Protein AF-0000000076236427 (afdb_homodimer)

Organism: NCBI:txid252671

Secondary structure (DSSP, 8-state):
-----B-TTT--B-TT-EEEEEEEEEEEEETTEEEEEEEEEEE-TTT--EE-TTSHHHHHHTTEEESSSSS-SEEEEHHHHHHHHHHHHHSTT--HHHHHHHHHHHHHHTTS-----HHHHHHHHHHHHHHHHHHHHTTT--TTS-TTTTTS--EEEEEEETTS-EEGGG----S--SSTTSSBPPHHHHHHHHHHTT---BSS----EETTEE-GGGG-B----TTEEE-EEEEEEETTS-EEEEEEESSSS-HHHHHHHIIIIITTTT-SEEEETTHHHHHHHHHHH-HHHHTTSEEEB-HHHHTTS-HHHHHHHBGGGSTT-TT--S-HHHHHHHHHGGGHHHHTTS-HHHHHHHHHHHHHHHHHHHHHTHHHHHHHHHHHHHHHHHHSPPPS-HHHHHHHHHHHHHHHHHHHH---S-HHHHHHHHHHHHHHHHHHHHHHHTTS-TT-HHHHHHHHHHHHHHHHHHHHHHHHHHHHTT-THHHHHHHHHHHHHHHHHHHHHHHHHHHHHHHHHHHHHHHHHHHHHHHHHHHHHHHHHHHS------SEE--SSTTS--EE----HHHHHHHHHHHHHHHHHHHHHHHHHHHHHHHHHHT--TT--------SS---GGGSS---TT---GGG--/-----B-TTT--B-TT-EEEEEEEEEEEEETTEEEEEEEEEEE-TTT--EE-TTSHHHHHHTTEEESSSSS-SEEEEHHHHHHHHHHHHHSTT--HHHHHHHHHHHHHHTTS-----HHHHHHHHHHHHHHHHHHHHTTT--TTS-TTTTTS--EEEEEEETTS-EEGGG----S--SSTTSSBPPHHHHHHHHHHTT---BSS----EETTEE-GGGG-B----TTEEE-EEEEEEETTS-EEEEEEESSSS-HHHHHHHIIIIITTTT-SEEEETTHHHHHHHHHHH-HHHHTTSEEEB-TTGGGGS-HHHHHHHBGGGSTT-TT--S-HHHHHHHHHGGGHHHHTTS-HHHHHHHHHHHHHHHHHHHHHTHHHHHHHHHHHHHHHHHHSPPPS-HHHHHHHHHHHHHHHHHHHH---S-HHHHHHHHHHHHHHHHHHHHHHHTTS-TT-HHHHHHHHHHHHHHHHHHHHHHHHHHHHTT-THHHHHHHHHHHHHHHHHHHHHHHHHHHHHHHHHHHHHHHHHHHHHHHHHHHHHHHHHHHS------SEE--SSTTS--EE----HHHHHHHHHHHHHHHHHHHHHHHHHHHHHHHHHHT--TT--------SS---GGGSS---TT---GGG--

pLDDT: mean 81.67, std 17.17, range [19.95, 97.81]

Solvent-accessible surface area (backbone atoms only — not comparable to full-atom values): 68527 Å² total; per-residue (Å²): 121,93,70,64,51,57,37,91,86,78,59,47,70,38,82,82,34,50,75,47,74,46,101,43,68,29,39,38,38,40,79,75,10,42,42,81,40,68,36,54,35,35,32,34,77,84,81,60,48,78,44,62,65,79,38,65,70,52,28,46,74,70,45,29,45,64,70,41,85,85,70,51,53,37,34,34,33,46,64,38,52,54,45,48,52,36,34,38,67,56,37,49,38,60,55,67,65,35,49,52,48,20,28,18,50,46,7,42,76,72,76,37,66,35,86,69,66,61,70,60,49,53,52,43,50,53,49,50,53,50,51,52,48,55,55,44,45,73,53,72,59,62,57,54,59,61,48,42,44,56,77,57,22,58,39,34,19,46,48,73,38,41,55,40,29,25,36,43,86,36,49,65,76,84,57,80,39,90,62,59,60,71,40,39,50,55,66,66,62,53,51,50,51,34,57,72,65,62,65,72,63,43,70,75,53,72,81,40,62,56,30,96,40,75,44,71,63,58,38,33,26,45,50,68,48,82,51,37,49,31,41,14,38,31,36,35,15,32,79,81,50,35,54,46,42,32,38,77,22,53,34,36,56,40,61,62,61,57,47,50,49,40,65,63,50,36,56,74,34,46,28,42,30,42,23,23,87,48,33,74,53,47,50,59,51,35,55,75,74,46,51,72,69,50,76,64,38,41,70,18,26,19,62,72,64,29,67,56,37,34,66,60,54,35,64,72,26,22,28,64,70,38,89,84,45,21,73,64,48,58,55,39,45,56,55,51,42,66,53,54,40,36,32,27,76,47,38,24,62,35,33,52,27,58,30,52,39,51,52,44,53,49,50,38,51,53,15,44,56,43,58,75,44,38,55,61,51,51,48,32,51,47,53,49,43,54,56,46,60,73,70,52,74,77,68,92,49,68,66,58,46,52,49,53,46,52,49,50,51,51,53,43,50,48,65,70,62,58,74,81,70,59,71,65,57,43,51,51,49,49,38,47,50,49,52,44,53,40,52,53,49,52,60,48,46,71,74,47,61,90,84,37,54,63,40,55,54,52,49,50,50,38,52,53,47,48,52,50,39,49,53,50,48,52,53,48,44,65,73,63,46,97,54,70,64,59,56,56,51,50,50,52,48,50,53,52,42,52,52,51,50,52,51,49,50,54,42,49,50,44,33,49,50,52,21,45,53,42,31,54,55,49,49,53,51,25,51,49,28,33,49,50,45,35,49,52,48,44,48,46,63,70,64,46,66,74,75,63,73,66,53,69,50,62,49,78,52,83,87,45,77,60,57,75,51,76,87,44,74,65,52,54,51,48,50,50,51,47,47,49,49,43,45,49,52,35,50,50,52,41,51,52,35,52,60,52,53,47,27,66,77,67,67,54,63,86,86,57,68,72,74,64,80,62,63,76,54,71,77,62,65,69,63,58,55,77,67,52,69,73,65,58,82,64,78,53,70,119,120,95,71,64,50,58,36,90,86,77,60,45,71,38,82,81,33,50,75,45,74,45,100,43,69,29,38,37,38,42,80,75,10,42,42,80,40,68,37,52,36,36,32,32,78,83,77,58,49,78,43,62,66,79,37,64,70,52,28,47,74,70,45,30,43,63,72,41,85,87,70,51,54,38,35,34,32,47,64,39,53,54,45,49,51,37,32,39,68,56,38,50,37,59,54,66,64,35,49,51,48,21,27,18,49,46,6,42,74,71,76,37,67,36,86,70,67,59,69,60,50,53,52,45,49,51,50,51,52,51,51,54,46,54,57,43,45,74,54,72,59,61,55,53,60,59,49,41,44,56,76,56,21,57,41,36,20,44,48,70,36,43,54,42,27,26,36,42,87,36,49,64,74,82,57,80,39,88,62,60,59,72,40,39,50,54,65,64,61,53,50,50,52,35,56,72,64,65,65,72,65,43,72,76,54,71,80,44,62,55,31,94,42,73,45,69,63,57,38,33,27,46,49,71,49,82,49,36,49,31,40,13,36,30,37,34,15,32,80,80,50,35,55,47,40,31,38,78,22,55,32,36,56,41,60,62,60,57,48,51,49,42,66,63,51,35,58,73,32,47,28,42,31,43,23,24,88,49,34,75,55,46,50,57,51,34,55,76,75,46,50,73,70,50,75,64,37,41,70,19,26,19,62,72,65,28,67,56,38,34,67,58,55,33,63,72,25,24,28,65,71,38,90,86,43,22,72,63,49,57,56,37,42,58,55,52,42,67,52,54,40,36,32,27,76,49,35,24,61,34,34,52,29,56,32,51,40,50,51,44,52,49,50,38,51,53,14,44,55,44,58,74,44,37,54,60,51,52,47,32,51,46,52,51,43,54,56,47,58,72,71,52,74,76,67,91,50,69,66,59,45,52,48,51,46,51,51,49,50,50,51,43,50,48,65,71,61,59,74,81,71,59,70,66,57,45,51,51,49,50,39,48,50,49,52,45,52,40,50,54,50,53,60,48,45,71,73,47,60,89,83,38,52,63,43,55,52,51,49,50,49,37,52,52,47,48,51,50,39,48,54,51,49,51,52,49,44,64,72,63,47,97,54,69,62,59,57,57,51,49,50,50,48,49,53,52,42,51,52,51,49,52,50,48,48,54,42,50,51,44,32,48,52,53,20,45,54,41,31,54,55,48,48,52,51,26,52,49,27,34,49,49,44,35,49,52,49,44,50,46,63,69,66,46,67,73,74,62,73,66,54,70,49,60,51,78,51,84,88,44,77,61,55,75,52,77,89,43,74,64,52,54,51,48,50,51,51,47,47,49,50,43,48,50,51,35,50,49,52,42,52,50,35,50,59,54,52,46,27,66,76,66,68,53,62,86,87,58,68,73,72,62,82,61,62,79,56,69,76,61,66,70,64,55,56,77,68,52,70,74,64,59,79,63,76,51,70,118

Structure (mmCIF, N/CA/C/O backbone):
data_AF-0000000076236427-model_v1
#
loop_
_entity.id
_entity.type
_entity.pdbx_description
1 polymer 'CxC3 like cysteine cluster domain-containing protein'
#
loop_
_atom_site.group_PDB
_atom_site.id
_atom_site.type_symbol
_atom_site.label_atom_id
_atom_site.label_alt_id
_atom_site.label_comp_id
_atom_site.label_asym_id
_atom_site.label_entity_id
_atom_site.label_seq_id
_atom_site.pdbx_PDB_ins_code
_atom_site.Cartn_x
_atom_site.Cartn_y
_atom_site.Cartn_z
_atom_site.occupancy
_atom_site.B_iso_or_equiv
_atom_site.auth_seq_id
_atom_site.auth_comp_id
_atom_site.auth_asym_id
_atom_site.auth_atom_id
_atom_site.pdbx_PDB_model_num
ATOM 1 N N . MET A 1 1 ? 36.656 1.026 1.303 1 44.88 1 MET A N 1
ATOM 2 C CA . MET A 1 1 ? 37.5 0.759 2.463 1 44.88 1 MET A CA 1
ATOM 3 C C . MET A 1 1 ? 37.312 1.835 3.529 1 44.88 1 MET A C 1
ATOM 5 O O . MET A 1 1 ? 37.188 3.02 3.207 1 44.88 1 MET A O 1
ATOM 9 N N . LEU A 1 2 ? 36.844 1.397 4.594 1 50.09 2 LEU A N 1
ATOM 10 C CA . LEU A 1 2 ? 36.812 2.279 5.754 1 50.09 2 LEU A CA 1
ATOM 11 C C . LEU A 1 2 ? 38.156 2.973 5.938 1 50.09 2 LEU A C 1
ATOM 13 O O . LEU A 1 2 ? 39.125 2.359 6.41 1 50.09 2 LEU A O 1
ATOM 17 N N . LEU A 1 3 ? 38.625 3.797 5.016 1 50.97 3 LEU A N 1
ATOM 18 C CA . LEU A 1 3 ? 40 4.305 5.023 1 50.97 3 LEU A CA 1
ATOM 19 C C . LEU A 1 3 ? 40.156 5.41 6.059 1 50.97 3 LEU A C 1
ATOM 21 O O . LEU A 1 3 ? 39.344 6.336 6.117 1 50.97 3 LEU A O 1
ATOM 25 N N . PHE A 1 4 ? 40.656 5.102 7.184 1 54.66 4 PHE A N 1
ATOM 26 C CA . PHE A 1 4 ? 41.188 6.082 8.117 1 54.66 4 PHE A CA 1
ATOM 27 C C . PHE A 1 4 ? 42.406 6.801 7.52 1 54.66 4 PHE A C 1
ATOM 29 O O . PHE A 1 4 ? 43.406 6.164 7.172 1 54.66 4 PHE A O 1
ATOM 36 N N . LYS A 1 5 ? 42.188 7.977 7.215 1 60.81 5 LYS A N 1
ATOM 37 C CA . LYS A 1 5 ? 43.312 8.648 6.547 1 60.81 5 LYS A CA 1
ATOM 38 C C . LYS A 1 5 ? 44.375 9.031 7.547 1 60.81 5 LYS A C 1
ATOM 40 O O . LYS A 1 5 ? 45.594 8.875 7.27 1 60.81 5 LYS A O 1
ATOM 45 N N . ASP A 1 6 ? 43.938 9.469 8.969 1 68.38 6 ASP A N 1
ATOM 46 C CA . ASP A 1 6 ? 45 10.047 9.789 1 68.38 6 ASP A CA 1
ATOM 47 C C . ASP A 1 6 ? 45.219 9.234 11.062 1 68.38 6 ASP A C 1
ATOM 49 O O . ASP A 1 6 ? 44.281 8.734 11.656 1 68.38 6 ASP A O 1
ATOM 53 N N . CYS A 1 7 ? 46.469 9.047 11.453 1 75.88 7 CYS A N 1
ATOM 54 C CA . CYS A 1 7 ? 46.844 8.414 12.711 1 75.88 7 CYS A CA 1
ATOM 55 C C . CYS A 1 7 ? 46.406 9.273 13.898 1 75.88 7 CYS A C 1
ATOM 57 O O . CYS A 1 7 ? 46.719 10.469 13.945 1 75.88 7 CYS A O 1
ATOM 59 N N . VAL A 1 8 ? 45.719 8.766 14.867 1 71.56 8 VAL A N 1
ATOM 60 C CA . VAL A 1 8 ? 45.156 9.484 16 1 71.56 8 VAL A CA 1
ATOM 61 C C . VAL A 1 8 ? 46.281 9.969 16.922 1 71.56 8 VAL A C 1
ATOM 63 O O . VAL A 1 8 ? 46.125 10.969 17.625 1 71.56 8 VAL A O 1
ATOM 66 N N . SER A 1 9 ? 47.438 9.25 16.906 1 75.56 9 SER A N 1
ATOM 67 C CA . SER A 1 9 ? 48.531 9.547 17.828 1 75.56 9 SER A CA 1
ATOM 68 C C . SER A 1 9 ? 49.469 10.594 17.266 1 75.56 9 SER A C 1
ATOM 70 O O . SER A 1 9 ? 49.844 11.547 17.953 1 75.56 9 SER A O 1
ATOM 72 N N . CYS A 1 10 ? 49.812 10.43 16.047 1 79.31 10 CYS A N 1
ATOM 73 C CA . CYS A 1 10 ? 50.844 11.32 15.539 1 79.31 10 CYS A CA 1
ATOM 74 C C . CYS A 1 10 ? 50.312 12.211 14.43 1 79.31 10 CYS A C 1
ATOM 76 O O . CYS A 1 10 ? 51 13.094 13.938 1 79.31 10 CYS A O 1
ATOM 78 N N . GLY A 1 11 ? 49.062 11.977 13.953 1 74.75 11 GLY A N 1
ATOM 79 C CA . GLY A 1 11 ? 48.469 12.805 12.922 1 74.75 11 GLY A CA 1
ATOM 80 C C . GLY A 1 11 ? 48.906 12.438 11.523 1 74.75 11 GLY A C 1
ATOM 81 O O . GLY A 1 11 ? 48.5 13.07 10.547 1 74.75 11 GLY A O 1
ATOM 82 N N . HIS A 1 12 ? 49.844 11.445 11.422 1 77.38 12 HIS A N 1
ATOM 83 C CA . HIS A 1 12 ? 50.344 10.992 10.133 1 77.38 12 HIS A CA 1
ATOM 84 C C . HIS A 1 12 ? 49.219 10.453 9.258 1 77.38 12 HIS A C 1
ATOM 86 O O . HIS A 1 12 ? 48.312 9.773 9.75 1 77.38 12 HIS A O 1
ATOM 92 N N . LEU A 1 13 ? 49.312 10.867 7.887 1 75.81 13 LEU A N 1
ATOM 93 C CA . LEU A 1 13 ? 48.375 10.312 6.926 1 75.81 13 LEU A CA 1
ATOM 94 C C . LEU A 1 13 ? 48.719 8.867 6.59 1 75.81 13 LEU A C 1
ATOM 96 O O . LEU A 1 13 ? 49.719 8.609 5.918 1 75.81 13 LEU A O 1
ATOM 100 N N . CYS A 1 14 ? 48.031 7.996 7.133 1 70.81 14 CYS A N 1
ATOM 101 C CA . CYS A 1 14 ? 48.344 6.574 7.055 1 70.81 14 CYS A CA 1
ATOM 102 C C . CYS A 1 14 ? 47.844 5.973 5.75 1 70.81 14 CYS A C 1
ATOM 104 O O . CYS A 1 14 ? 47.156 4.945 5.754 1 70.81 14 CYS A O 1
ATOM 106 N N . ASP A 1 15 ? 48.062 6.543 4.621 1 67.69 15 ASP A N 1
ATOM 107 C CA . ASP A 1 15 ? 47.656 6 3.332 1 67.69 15 ASP A CA 1
ATOM 108 C C . ASP A 1 15 ? 48.438 4.738 2.986 1 67.69 15 ASP A C 1
ATOM 110 O O . ASP A 1 15 ? 47.906 3.826 2.348 1 67.69 15 ASP A O 1
ATOM 114 N N . ASN A 1 16 ? 49.688 4.59 3.5 1 70.31 16 ASN A N 1
ATOM 115 C CA . ASN A 1 16 ? 50.562 3.467 3.168 1 70.31 16 ASN A CA 1
ATOM 116 C C . ASN A 1 16 ? 50.938 2.678 4.414 1 70.31 16 ASN A C 1
ATOM 118 O O . ASN A 1 16 ? 51.969 1.97 4.41 1 70.31 16 ASN A O 1
ATOM 122 N N . CYS A 1 17 ? 50.156 2.859 5.391 1 78.44 17 CYS A N 1
ATOM 123 C CA . CYS A 1 17 ? 50.5 2.17 6.629 1 78.44 17 CYS A CA 1
ATOM 124 C C . CYS A 1 17 ? 50.125 0.692 6.547 1 78.44 17 CYS A C 1
ATOM 126 O O . CYS A 1 17 ? 49.312 0.293 5.711 1 78.44 17 CYS A O 1
ATOM 128 N N . GLU A 1 18 ? 50.906 -0.034 7.34 1 82.5 18 GLU A N 1
ATOM 129 C CA . GLU A 1 18 ? 50.688 -1.48 7.352 1 82.5 18 GLU A CA 1
ATOM 130 C C . GLU A 1 18 ? 49.312 -1.839 7.871 1 82.5 18 GLU A C 1
ATOM 132 O O . GLU A 1 18 ? 48.812 -1.229 8.828 1 82.5 18 GLU A O 1
ATOM 137 N N . ILE A 1 19 ? 48.594 -2.775 7.113 1 84.75 19 ILE A N 1
ATOM 138 C CA . ILE A 1 19 ? 47.281 -3.289 7.512 1 84.75 19 ILE A CA 1
ATOM 139 C C . ILE A 1 19 ? 47.406 -4.754 7.926 1 84.75 19 ILE A C 1
ATOM 141 O O . ILE A 1 19 ? 47.938 -5.574 7.172 1 84.75 19 ILE A O 1
ATOM 145 N N . ARG A 1 20 ? 47.156 -5.016 9.203 1 84.38 20 ARG A N 1
ATOM 146 C CA . ARG A 1 20 ? 47.125 -6.391 9.688 1 84.38 20 ARG A CA 1
ATOM 147 C C . ARG A 1 20 ? 45.688 -6.906 9.789 1 84.38 20 ARG A C 1
ATOM 149 O O . ARG A 1 20 ? 44.906 -6.402 10.586 1 84.38 20 ARG A O 1
ATOM 156 N N . THR A 1 21 ? 45.375 -7.922 8.961 1 84.44 21 THR A N 1
ATOM 157 C CA . THR A 1 21 ? 44.031 -8.5 8.938 1 84.44 21 THR A CA 1
ATOM 158 C C . THR A 1 21 ? 43.812 -9.414 10.141 1 84.44 21 THR A C 1
ATOM 160 O O . THR A 1 21 ? 44.719 -10.164 10.523 1 84.44 21 THR A O 1
ATOM 163 N N . MET A 1 22 ? 42.75 -9.227 10.773 1 81.69 22 MET A N 1
ATOM 164 C CA . MET A 1 22 ? 42.344 -10.078 11.891 1 81.69 22 MET A CA 1
ATOM 165 C C . MET A 1 22 ? 41.5 -11.242 11.406 1 81.69 22 MET A C 1
ATOM 167 O O . MET A 1 22 ? 40.969 -11.211 10.289 1 81.69 22 MET A O 1
ATOM 171 N N . ASN A 1 23 ? 41.469 -12.281 12.125 1 81.31 23 ASN A N 1
ATOM 172 C CA . ASN A 1 23 ? 40.656 -13.438 11.805 1 81.31 23 ASN A CA 1
ATOM 173 C C . ASN A 1 23 ? 39.219 -13.242 12.25 1 81.31 23 ASN A C 1
ATOM 175 O O . ASN A 1 23 ? 38.688 -14.031 13.031 1 81.31 23 ASN A O 1
ATOM 179 N N . ALA A 1 24 ? 38.719 -12.055 12.062 1 85.56 24 ALA A N 1
ATOM 180 C CA . ALA A 1 24 ? 37.312 -11.742 12.383 1 85.56 24 ALA A CA 1
ATOM 181 C C . ALA A 1 24 ? 36.656 -10.938 11.258 1 85.56 24 ALA A C 1
ATOM 183 O O . ALA A 1 24 ? 37.344 -10.133 10.594 1 85.56 24 ALA A O 1
ATOM 184 N N . GLN A 1 25 ? 35.438 -11.305 11 1 88.69 25 GLN A N 1
ATOM 185 C CA . GLN A 1 25 ? 34.719 -10.625 9.938 1 88.69 25 GLN A CA 1
ATOM 186 C C . GLN A 1 25 ? 33.625 -9.719 10.516 1 88.69 25 GLN A C 1
ATOM 188 O O . GLN A 1 25 ? 33.156 -9.93 11.633 1 88.69 25 GLN A O 1
ATOM 193 N N . ILE A 1 26 ? 33.375 -8.641 9.844 1 90.75 26 ILE A N 1
ATOM 194 C CA . ILE A 1 26 ? 32.312 -7.727 10.203 1 90.75 26 ILE A CA 1
ATOM 195 C C . ILE A 1 26 ? 31.375 -7.547 9.016 1 90.75 26 ILE A C 1
ATOM 197 O O . ILE A 1 26 ? 31.812 -7.43 7.871 1 90.75 26 ILE A O 1
ATOM 201 N N . ALA A 1 27 ? 30.062 -7.691 9.289 1 94 27 ALA A N 1
ATOM 202 C CA . ALA A 1 27 ? 29.062 -7.469 8.25 1 94 27 ALA A CA 1
ATOM 203 C C . ALA A 1 27 ? 28.766 -5.98 8.078 1 94 27 ALA A C 1
ATOM 205 O O . ALA A 1 27 ? 28.5 -5.277 9.055 1 94 27 ALA A O 1
ATOM 206 N N . VAL A 1 28 ? 28.891 -5.461 6.895 1 94.38 28 VAL A N 1
ATOM 207 C CA . VAL A 1 28 ? 28.609 -4.066 6.578 1 94.38 28 VAL A CA 1
ATOM 208 C C . VAL A 1 28 ? 27.375 -3.971 5.684 1 94.38 28 VAL A C 1
ATOM 210 O O . VAL A 1 28 ? 27.391 -4.465 4.555 1 94.38 28 VAL A O 1
ATOM 213 N N . ILE A 1 29 ? 26.312 -3.381 6.184 1 96.06 29 ILE A N 1
ATOM 214 C CA . ILE A 1 29 ? 25.094 -3.219 5.41 1 96.06 29 ILE A CA 1
ATOM 215 C C . ILE A 1 29 ? 25.094 -1.855 4.723 1 96.06 29 ILE A C 1
ATOM 217 O O . ILE A 1 29 ? 25.234 -0.821 5.379 1 96.06 29 ILE A O 1
ATOM 221 N N . THR A 1 30 ? 25.047 -1.814 3.428 1 94.88 30 THR A N 1
ATOM 222 C CA . THR A 1 30 ? 25.016 -0.598 2.621 1 94.88 30 THR A CA 1
ATOM 223 C C . THR A 1 30 ? 23.812 -0.608 1.679 1 94.88 30 THR A C 1
ATOM 225 O O . THR A 1 30 ? 23.016 -1.555 1.682 1 94.88 30 THR A O 1
ATOM 228 N N . THR A 1 31 ? 23.688 0.403 0.849 1 93.62 31 THR A N 1
ATOM 229 C CA . THR A 1 31 ? 22.609 0.466 -0.143 1 93.62 31 THR A CA 1
ATOM 230 C C . THR A 1 31 ? 22.875 -0.519 -1.279 1 93.62 31 THR A C 1
ATOM 232 O O . THR A 1 31 ? 21.984 -0.793 -2.086 1 93.62 31 THR A O 1
ATOM 235 N N . ARG A 1 32 ? 24.078 -1.085 -1.246 1 92.44 32 ARG A N 1
ATOM 236 C CA . ARG A 1 32 ? 24.438 -2.078 -2.25 1 92.44 32 ARG A CA 1
ATOM 237 C C . ARG A 1 32 ? 24.375 -3.488 -1.673 1 92.44 32 ARG A C 1
ATOM 239 O O . ARG A 1 32 ? 24.953 -4.426 -2.238 1 92.44 32 ARG A O 1
ATOM 246 N N . GLY A 1 33 ? 23.734 -3.568 -0.557 1 94.25 33 GLY A N 1
ATOM 247 C CA . GLY A 1 33 ? 23.594 -4.863 0.087 1 94.25 33 GLY A CA 1
ATOM 248 C C . GLY A 1 33 ? 24.609 -5.09 1.198 1 94.25 33 GLY A C 1
ATOM 249 O O . GLY A 1 33 ? 25.109 -4.133 1.786 1 94.25 33 GLY A O 1
ATOM 250 N N . ARG A 1 34 ? 24.828 -6.305 1.521 1 95.25 34 ARG A N 1
ATOM 251 C CA . ARG A 1 34 ? 25.719 -6.699 2.607 1 95.25 34 ARG A CA 1
ATOM 252 C C . ARG A 1 34 ? 27.109 -7.023 2.082 1 95.25 34 ARG A C 1
ATOM 254 O O . ARG A 1 34 ? 27.25 -7.656 1.035 1 95.25 34 ARG A O 1
ATOM 261 N N . PHE A 1 35 ? 28.094 -6.512 2.773 1 94.5 35 PHE A N 1
ATOM 262 C CA . PHE A 1 35 ? 29.484 -6.871 2.566 1 94.5 35 PHE A CA 1
ATOM 263 C C . PHE A 1 35 ? 30.078 -7.508 3.818 1 94.5 35 PHE A C 1
ATOM 265 O O . PHE A 1 35 ? 29.781 -7.074 4.938 1 94.5 35 PHE A O 1
ATOM 272 N N . ASP A 1 36 ? 30.812 -8.547 3.631 1 93 36 ASP A N 1
ATOM 273 C CA . ASP A 1 36 ? 31.578 -9.125 4.73 1 93 36 ASP A CA 1
ATOM 274 C C . ASP A 1 36 ? 33.062 -8.719 4.645 1 93 36 ASP A C 1
ATOM 276 O O . ASP A 1 36 ? 33.781 -9.172 3.754 1 93 36 ASP A O 1
ATOM 280 N N . LEU A 1 37 ? 33.375 -7.844 5.594 1 90.12 37 LEU A N 1
ATOM 281 C CA . LEU A 1 37 ? 34.75 -7.324 5.59 1 90.12 37 LEU A CA 1
ATOM 282 C C . LEU A 1 37 ? 35.562 -7.973 6.691 1 90.12 37 LEU A C 1
ATOM 284 O O . LEU A 1 37 ? 35.094 -8.203 7.793 1 90.12 37 LEU A O 1
ATOM 288 N N . ASN A 1 38 ? 36.781 -8.211 6.34 1 89.06 38 ASN A N 1
ATOM 289 C CA . ASN A 1 38 ? 37.719 -8.672 7.367 1 89.06 38 ASN A CA 1
ATOM 290 C C . ASN A 1 38 ? 38.188 -7.527 8.266 1 89.06 38 ASN A C 1
ATOM 292 O O . ASN A 1 38 ? 38.562 -6.465 7.766 1 89.06 38 ASN A O 1
ATOM 296 N N . LYS A 1 39 ? 38.062 -7.758 9.523 1 86.81 39 LYS A N 1
ATOM 297 C CA . LYS A 1 39 ? 38.594 -6.75 10.438 1 86.81 39 LYS A CA 1
ATOM 298 C C . LYS A 1 39 ? 40.094 -6.637 10.312 1 86.81 39 LYS A C 1
ATOM 300 O O . LYS A 1 39 ? 40.781 -7.594 9.93 1 86.81 39 LYS A O 1
ATOM 305 N N . TYR A 1 40 ? 40.5 -5.379 10.516 1 83.81 40 TYR A N 1
ATOM 306 C CA . TYR A 1 40 ? 41.969 -5.164 10.414 1 83.81 40 TYR A CA 1
ATOM 307 C C . TYR A 1 40 ? 42.438 -4.125 11.422 1 83.81 40 TYR A C 1
ATOM 309 O O . TYR A 1 40 ? 41.625 -3.426 12.031 1 83.81 40 TYR A O 1
ATOM 317 N N . THR A 1 41 ? 43.594 -4.18 11.703 1 84.19 41 THR A N 1
ATOM 318 C CA . THR A 1 41 ? 44.281 -3.154 12.492 1 84.19 41 THR A CA 1
ATOM 319 C C . THR A 1 41 ? 45.344 -2.445 11.656 1 84.19 41 THR A C 1
ATOM 321 O O . THR A 1 41 ? 46.031 -3.076 10.852 1 84.19 41 THR A O 1
ATOM 324 N N . ARG A 1 42 ? 45.344 -1.154 11.805 1 83.25 42 ARG A N 1
ATOM 325 C CA . ARG A 1 42 ? 46.344 -0.37 11.086 1 83.25 42 ARG A CA 1
ATOM 326 C C . ARG A 1 42 ? 47.5 -0.004 12.008 1 83.25 42 ARG A C 1
ATOM 328 O O . ARG A 1 42 ? 47.281 0.414 13.148 1 83.25 42 ARG A O 1
ATOM 335 N N . ILE A 1 43 ? 48.656 -0.196 11.508 1 87.06 43 ILE A N 1
ATOM 336 C CA . ILE A 1 43 ? 49.844 0.158 12.242 1 87.06 43 ILE A CA 1
ATOM 337 C C . ILE A 1 43 ? 50.531 1.337 11.562 1 87.06 43 ILE A C 1
ATOM 339 O O . ILE A 1 43 ? 50.969 1.235 10.406 1 87.06 43 ILE A O 1
ATOM 343 N N . CYS A 1 44 ? 50.562 2.424 12.297 1 86.5 44 CYS A N 1
ATOM 344 C CA . CYS A 1 44 ? 51.156 3.639 11.75 1 86.5 44 CYS A CA 1
ATOM 345 C C . CYS A 1 44 ? 52.625 3.436 11.461 1 86.5 44 CYS A C 1
ATOM 347 O O . CYS A 1 44 ? 53.375 2.984 12.328 1 86.5 44 CYS A O 1
ATOM 349 N N . CYS A 1 45 ? 53 3.746 10.32 1 83.56 45 CYS A N 1
ATOM 350 C CA . CYS A 1 45 ? 54.375 3.568 9.914 1 83.56 45 CYS A CA 1
ATOM 351 C C . CYS A 1 45 ? 55.281 4.586 10.609 1 83.56 45 CYS A C 1
ATOM 353 O O . CYS A 1 45 ? 56.5 4.371 10.727 1 83.56 45 CYS A O 1
ATOM 355 N N . CYS A 1 46 ? 54.656 5.613 11.062 1 84.31 46 CYS A N 1
ATOM 356 C CA . CYS A 1 46 ? 55.406 6.688 11.672 1 84.31 46 CYS A CA 1
ATOM 357 C C . CYS A 1 46 ? 55.625 6.426 13.164 1 84.31 46 CYS A C 1
ATOM 359 O O . CYS A 1 46 ? 56.75 6.492 13.648 1 84.31 46 CYS A O 1
ATOM 361 N N . CYS A 1 47 ? 54.594 6.168 13.945 1 86.69 47 CYS A N 1
ATOM 362 C CA . CYS A 1 47 ? 54.719 6.094 15.398 1 86.69 47 CYS A CA 1
ATOM 363 C C . CYS A 1 47 ? 54.469 4.676 15.898 1 86.69 47 CYS A C 1
ATOM 365 O O . CYS A 1 47 ? 54.625 4.391 17.078 1 86.69 47 CYS A O 1
ATOM 367 N N . GLY A 1 48 ? 54.094 3.791 15.047 1 85.06 48 GLY A N 1
ATOM 368 C CA . GLY A 1 48 ? 53.875 2.404 15.43 1 85.06 48 GLY A CA 1
ATOM 369 C C . GLY A 1 48 ? 52.531 2.188 16.141 1 85.06 48 GLY A C 1
ATOM 370 O O . GLY A 1 48 ? 52.25 1.073 16.578 1 85.06 48 GLY A O 1
ATOM 371 N N . GLU A 1 49 ? 51.812 3.234 16.188 1 85.5 49 GLU A N 1
ATOM 372 C CA . GLU A 1 49 ? 50.531 3.137 16.891 1 85.5 49 GLU A CA 1
ATOM 373 C C . GLU A 1 49 ? 49.562 2.203 16.172 1 85.5 49 GLU A C 1
ATOM 375 O O . GLU A 1 49 ? 49.469 2.234 14.938 1 85.5 49 GLU A O 1
ATOM 380 N N . HIS A 1 50 ? 48.969 1.316 17.078 1 83.81 50 HIS A N 1
ATOM 381 C CA . HIS A 1 50 ? 47.938 0.432 16.562 1 83.81 50 HIS A CA 1
ATOM 382 C C . HIS A 1 50 ? 46.562 1.086 16.656 1 83.81 50 HIS A C 1
ATOM 384 O O . HIS A 1 50 ? 46.094 1.409 17.75 1 83.81 50 HIS A O 1
ATOM 390 N N . THR A 1 51 ? 46 1.356 15.477 1 78.31 51 THR A N 1
ATOM 391 C CA . THR A 1 51 ? 44.688 1.972 15.469 1 78.31 51 THR A CA 1
ATOM 392 C C . THR A 1 51 ? 43.625 0.977 14.984 1 78.31 51 THR A C 1
ATOM 394 O O . THR A 1 51 ? 43.781 0.349 13.938 1 78.31 51 THR A O 1
ATOM 397 N N . ASN A 1 52 ? 42.656 0.82 15.867 1 79.12 52 ASN A N 1
ATOM 398 C CA . ASN A 1 52 ? 41.5 0.004 15.508 1 79.12 52 ASN A CA 1
ATOM 399 C C . ASN A 1 52 ? 40.406 0.841 14.859 1 79.12 52 ASN A C 1
ATOM 401 O O . ASN A 1 52 ? 39.75 1.637 15.531 1 79.12 52 ASN A O 1
ATOM 405 N N . PRO A 1 53 ? 40.219 0.661 13.578 1 79.62 53 PRO A N 1
ATOM 406 C CA . PRO A 1 53 ? 39.219 1.483 12.891 1 79.62 53 PRO A CA 1
ATOM 407 C C . PRO A 1 53 ? 37.812 1.123 13.266 1 79.62 53 PRO A C 1
ATOM 409 O O . PRO A 1 53 ? 36.844 1.826 12.883 1 79.62 53 PRO A O 1
ATOM 412 N N . PHE A 1 54 ? 37.594 0.113 14.148 1 82.88 54 PHE A N 1
ATOM 413 C CA . PHE A 1 54 ? 36.25 -0.372 14.43 1 82.88 54 PHE A CA 1
ATOM 414 C C . PHE A 1 54 ? 35.781 0.097 15.797 1 82.88 54 PHE A C 1
ATOM 416 O O . PHE A 1 54 ? 34.844 -0.473 16.375 1 82.88 54 PHE A O 1
ATOM 423 N N . GLN A 1 55 ? 36.438 1.104 16.219 1 80.69 55 GLN A N 1
ATOM 424 C CA . GLN A 1 55 ? 35.938 1.759 17.422 1 80.69 55 GLN A CA 1
ATOM 425 C C . GLN A 1 55 ? 34.688 2.574 17.125 1 80.69 55 GLN A C 1
ATOM 427 O O . GLN A 1 55 ? 34.531 3.121 16.031 1 80.69 55 GLN A O 1
ATOM 432 N N . ILE A 1 56 ? 33.812 2.686 18.078 1 82.88 56 ILE A N 1
ATOM 433 C CA . ILE A 1 56 ? 32.5 3.303 17.906 1 82.88 56 ILE A CA 1
ATOM 434 C C . ILE A 1 56 ? 32.656 4.73 17.375 1 82.88 56 ILE A C 1
ATOM 436 O O . ILE A 1 56 ? 32 5.137 16.438 1 82.88 56 ILE A O 1
ATOM 440 N N . ARG A 1 57 ? 33.531 5.457 18 1 78.25 57 ARG A N 1
ATOM 441 C CA . ARG A 1 57 ? 33.75 6.848 17.625 1 78.25 57 ARG A CA 1
ATOM 442 C C . ARG A 1 57 ? 34.188 6.949 16.172 1 78.25 57 ARG A C 1
ATOM 444 O O . ARG A 1 57 ? 33.719 7.812 15.422 1 78.25 57 ARG A O 1
ATOM 451 N N . THR A 1 58 ? 35.094 6.062 15.852 1 80.12 58 THR A N 1
ATOM 452 C CA . THR A 1 58 ? 35.625 6.07 14.5 1 80.12 58 THR A CA 1
ATOM 453 C C . THR A 1 58 ? 34.562 5.648 13.492 1 80.12 58 THR A C 1
ATOM 455 O O . THR A 1 58 ? 34.5 6.203 12.391 1 80.12 58 THR A O 1
ATOM 458 N N . LEU A 1 59 ? 33.844 4.684 13.883 1 86.94 59 LEU A N 1
ATOM 459 C CA . LEU A 1 59 ? 32.781 4.199 12.992 1 86.94 59 LEU A CA 1
ATOM 460 C C . LEU A 1 59 ? 31.781 5.301 12.695 1 86.94 59 LEU A C 1
ATOM 462 O O . LEU A 1 59 ? 31.438 5.547 11.539 1 86.94 59 LEU A O 1
ATOM 466 N N . ILE A 1 60 ? 31.359 5.977 13.688 1 86.88 60 ILE A N 1
ATOM 467 C CA . ILE A 1 60 ? 30.344 7.02 13.539 1 86.88 60 ILE A CA 1
ATOM 468 C C . ILE A 1 60 ? 30.906 8.18 12.719 1 86.88 60 ILE A C 1
ATOM 470 O O . ILE A 1 60 ? 30.219 8.727 11.859 1 86.88 60 ILE A O 1
ATOM 474 N N . GLN A 1 61 ? 32.125 8.461 12.898 1 82.88 61 GLN A N 1
ATOM 475 C CA . GLN A 1 61 ? 32.781 9.547 12.156 1 82.88 61 GLN A CA 1
ATOM 476 C C . GLN A 1 61 ? 32.844 9.227 10.672 1 82.88 61 GLN A C 1
ATOM 478 O O . GLN A 1 61 ? 32.844 10.125 9.828 1 82.88 61 GLN A O 1
ATOM 483 N N . ASN A 1 62 ? 32.938 7.957 10.492 1 86.19 62 ASN A N 1
ATOM 484 C CA . ASN A 1 62 ? 33.062 7.543 9.102 1 86.19 62 ASN A CA 1
ATOM 485 C C . ASN A 1 62 ? 31.719 7.211 8.477 1 86.19 62 ASN A C 1
ATOM 487 O O . ASN A 1 62 ? 31.656 6.66 7.375 1 86.19 62 ASN A O 1
ATOM 491 N N . GLY A 1 63 ? 30.641 7.496 9.156 1 90.06 63 GLY A N 1
ATOM 492 C CA . GLY A 1 63 ? 29.312 7.371 8.578 1 90.06 63 GLY A CA 1
ATOM 493 C C . GLY A 1 63 ? 28.703 5.992 8.781 1 90.06 63 GLY A C 1
ATOM 494 O O . GLY A 1 63 ? 27.828 5.582 8.016 1 90.06 63 GLY A O 1
ATOM 495 N N . PHE A 1 64 ? 29.25 5.273 9.773 1 92.56 64 PHE A N 1
ATOM 496 C CA . PHE A 1 64 ? 28.703 3.959 10.078 1 92.56 64 PHE A CA 1
ATOM 497 C C . PHE A 1 64 ? 28.078 3.938 11.469 1 92.56 64 PHE A C 1
ATOM 499 O O . PHE A 1 64 ? 28.531 4.668 12.359 1 92.56 64 PHE A O 1
ATOM 506 N N . TRP A 1 65 ? 27.047 3.162 11.617 1 94 65 TRP A N 1
ATOM 507 C CA . TRP A 1 65 ? 26.359 2.984 12.891 1 94 65 TRP A CA 1
ATOM 508 C C . TRP A 1 65 ? 26.484 1.543 13.375 1 94 65 TRP A C 1
ATOM 510 O O . TRP A 1 65 ? 26.062 0.613 12.68 1 94 65 TRP A O 1
ATOM 520 N N . PRO A 1 66 ? 27.109 1.376 14.477 1 91.94 66 PRO A N 1
ATOM 521 C CA . PRO A 1 66 ? 27.266 0.01 14.984 1 91.94 66 PRO A CA 1
ATOM 522 C C . PRO A 1 66 ? 25.984 -0.549 15.586 1 91.94 66 PRO A C 1
ATOM 524 O O . PRO A 1 66 ? 25.172 0.204 16.141 1 91.94 66 PRO A O 1
ATOM 527 N N . THR A 1 67 ? 25.734 -1.875 15.469 1 89.38 67 THR A N 1
ATOM 528 C CA . THR A 1 67 ? 24.531 -2.508 16.016 1 89.38 67 THR A CA 1
ATOM 529 C C . THR A 1 67 ? 24.75 -2.869 17.484 1 89.38 67 THR A C 1
ATOM 531 O O . THR A 1 67 ? 23.781 -3.09 18.219 1 89.38 67 THR A O 1
ATOM 534 N N . THR A 1 68 ? 26.062 -3.031 17.797 1 82.25 68 THR A N 1
ATOM 535 C CA . THR A 1 68 ? 26.406 -3.303 19.203 1 82.25 68 THR A CA 1
ATOM 536 C C . THR A 1 68 ? 27.516 -2.379 19.672 1 82.25 68 THR A C 1
ATOM 538 O O . THR A 1 68 ? 28.328 -1.908 18.875 1 82.25 68 THR A O 1
ATOM 541 N N . LEU A 1 69 ? 27.594 -2.006 20.891 1 73.88 69 LEU A N 1
ATOM 542 C CA . LEU A 1 69 ? 28.5 -1.017 21.453 1 73.88 69 LEU A CA 1
ATOM 543 C C . LEU A 1 69 ? 29.906 -1.595 21.594 1 73.88 69 LEU A C 1
ATOM 545 O O . LEU A 1 69 ? 30.906 -0.897 21.344 1 73.88 69 LEU A O 1
ATOM 549 N N . ASN A 1 70 ? 30.156 -2.713 22.047 1 66.06 70 ASN A N 1
ATOM 550 C CA . ASN A 1 70 ? 31.5 -3.172 22.391 1 66.06 70 ASN A CA 1
ATOM 551 C C . ASN A 1 70 ? 32.125 -3.939 21.234 1 66.06 70 ASN A C 1
ATOM 553 O O . ASN A 1 70 ? 33.312 -3.732 20.906 1 66.06 70 ASN A O 1
ATOM 557 N N . TYR A 1 71 ? 31.484 -4.816 20.656 1 69.75 71 TYR A N 1
ATOM 558 C CA . TYR A 1 71 ? 32.031 -5.641 19.578 1 69.75 71 TYR A CA 1
ATOM 559 C C . TYR A 1 71 ? 31.016 -5.777 18.438 1 69.75 71 TYR A C 1
ATOM 561 O O . TYR A 1 71 ? 30.281 -6.766 18.375 1 69.75 71 TYR A O 1
ATOM 569 N N . ALA A 1 72 ? 31.328 -4.684 17.609 1 76.44 72 ALA A N 1
ATOM 570 C CA . ALA A 1 72 ? 30.281 -4.652 16.578 1 76.44 72 ALA A CA 1
ATOM 571 C C . ALA A 1 72 ? 30.453 -5.789 15.586 1 76.44 72 ALA A C 1
ATOM 573 O O . ALA A 1 72 ? 31.547 -5.988 15.047 1 76.44 72 ALA A O 1
ATOM 574 N N . GLN A 1 73 ? 29.516 -6.617 15.445 1 85.69 73 GLN A N 1
ATOM 575 C CA . GLN A 1 73 ? 29.5 -7.684 14.453 1 85.69 73 GLN A CA 1
ATOM 576 C C . GLN A 1 73 ? 28.828 -7.215 13.156 1 85.69 73 GLN A C 1
ATOM 578 O O . GLN A 1 73 ? 29.031 -7.809 12.102 1 85.69 73 GLN A O 1
ATOM 583 N N . THR A 1 74 ? 28.047 -6.234 13.273 1 92.81 74 THR A N 1
ATOM 584 C CA . THR A 1 74 ? 27.375 -5.66 12.117 1 92.81 74 THR A CA 1
ATOM 585 C C . THR A 1 74 ? 27.359 -4.137 12.211 1 92.81 74 THR A C 1
ATOM 587 O O . THR A 1 74 ? 27.125 -3.572 13.281 1 92.81 74 THR A O 1
ATOM 590 N N . ILE A 1 75 ? 27.734 -3.498 11.172 1 93.75 75 ILE A N 1
ATOM 591 C CA . ILE A 1 75 ? 27.625 -2.045 11.102 1 93.75 75 ILE A CA 1
ATOM 592 C C . ILE A 1 75 ? 26.781 -1.648 9.898 1 93.75 75 ILE A C 1
ATOM 594 O O . ILE A 1 75 ? 26.703 -2.377 8.906 1 93.75 75 ILE A O 1
ATOM 598 N N . VAL A 1 76 ? 26.031 -0.531 10.023 1 95.81 76 VAL A N 1
ATOM 599 C CA . VAL A 1 76 ? 25.156 -0.06 8.961 1 95.81 76 VAL A CA 1
ATOM 600 C C . VAL A 1 76 ? 25.625 1.302 8.461 1 95.81 76 VAL A C 1
ATOM 602 O O . VAL A 1 76 ? 25.906 2.199 9.258 1 95.81 76 VAL A O 1
ATOM 605 N N . ASN A 1 77 ? 25.844 1.387 7.18 1 95.31 77 ASN A N 1
ATOM 606 C CA . ASN A 1 77 ? 26.125 2.686 6.574 1 95.31 77 ASN A CA 1
ATOM 607 C C . ASN A 1 77 ? 24.953 3.654 6.766 1 95.31 77 ASN A C 1
ATOM 609 O O . ASN A 1 77 ? 23.812 3.322 6.461 1 95.31 77 ASN A O 1
ATOM 613 N N . GLU A 1 78 ? 25.203 4.84 7.215 1 94.56 78 GLU A N 1
ATOM 614 C CA . GLU A 1 78 ? 24.156 5.82 7.516 1 94.56 78 GLU A CA 1
ATOM 615 C C . GLU A 1 78 ? 23.328 6.148 6.273 1 94.56 78 GLU A C 1
ATOM 617 O O . GLU A 1 78 ? 22.172 6.523 6.383 1 94.56 78 GLU A O 1
ATOM 622 N N . GLU A 1 79 ? 23.922 5.988 5.133 1 92.88 79 GLU A N 1
ATOM 623 C CA . GLU A 1 79 ? 23.203 6.258 3.891 1 92.88 79 GLU A CA 1
ATOM 624 C C . GLU A 1 79 ? 22.016 5.324 3.734 1 92.88 79 GLU A C 1
ATOM 626 O O . GLU A 1 79 ? 21 5.703 3.146 1 92.88 79 GLU A O 1
ATOM 631 N N . CYS A 1 80 ? 22.156 4.164 4.25 1 94.69 80 CYS A N 1
ATOM 632 C CA . CYS A 1 80 ? 21.062 3.203 4.215 1 94.69 80 CYS A CA 1
ATOM 633 C C . CYS A 1 80 ? 19.875 3.695 5.047 1 94.69 80 CYS A C 1
ATOM 635 O O . CYS A 1 80 ? 18.734 3.592 4.617 1 94.69 80 CYS A O 1
ATOM 637 N N . PHE A 1 81 ? 20.203 4.281 6.207 1 95.81 81 PHE A N 1
ATOM 638 C CA . PHE A 1 81 ? 19.172 4.836 7.078 1 95.81 81 PHE A CA 1
ATOM 639 C C . PHE A 1 81 ? 18.484 6.031 6.418 1 95.81 81 PHE A C 1
ATOM 641 O O . PHE A 1 81 ? 17.266 6.133 6.43 1 95.81 81 PHE A O 1
ATOM 648 N N . LYS A 1 82 ? 19.297 6.844 5.855 1 93.94 82 LYS A N 1
ATOM 649 C CA . LYS A 1 82 ? 18.781 8.062 5.234 1 93.94 82 LYS A CA 1
ATOM 650 C C . LYS A 1 82 ? 17.875 7.734 4.051 1 93.94 82 LYS A C 1
ATOM 652 O O . LYS A 1 82 ? 16.812 8.344 3.881 1 93.94 82 LYS A O 1
ATOM 657 N N . LEU A 1 83 ? 18.312 6.805 3.318 1 94.19 83 LEU A N 1
ATOM 658 C CA . LEU A 1 83 ? 17.531 6.398 2.158 1 94.19 83 LEU A CA 1
ATOM 659 C C . LEU A 1 83 ? 16.188 5.816 2.586 1 94.19 83 LEU A C 1
ATOM 661 O O . LEU A 1 83 ? 15.133 6.223 2.076 1 94.19 83 LEU A O 1
ATOM 665 N N . TRP A 1 84 ? 16.203 4.887 3.473 1 95.69 84 TRP A N 1
ATOM 666 C CA . TRP A 1 84 ? 14.961 4.285 3.939 1 95.69 84 TRP A CA 1
ATOM 667 C C . TRP A 1 84 ? 14.055 5.336 4.562 1 95.69 84 TRP A C 1
ATOM 669 O O . TRP A 1 84 ? 12.836 5.332 4.332 1 95.69 84 TRP A O 1
ATOM 679 N N . ASP A 1 85 ? 14.656 6.18 5.379 1 95.94 85 ASP A N 1
ATOM 680 C CA . ASP A 1 85 ? 13.883 7.207 6.07 1 95.94 85 ASP A CA 1
ATOM 681 C C . ASP A 1 85 ? 13.102 8.062 5.078 1 95.94 85 ASP A C 1
ATOM 683 O O . ASP A 1 85 ? 11.891 8.258 5.23 1 95.94 85 ASP A O 1
ATOM 687 N N . ARG A 1 86 ? 13.758 8.508 4.074 1 94.62 86 ARG A N 1
ATOM 688 C CA . ARG A 1 86 ? 13.109 9.375 3.1 1 94.62 86 ARG A CA 1
ATOM 689 C C . ARG A 1 86 ? 12.117 8.602 2.244 1 94.62 86 ARG A C 1
ATOM 691 O O . ARG A 1 86 ? 11.031 9.102 1.929 1 94.62 86 ARG A O 1
ATOM 698 N N . PHE A 1 87 ? 12.508 7.391 1.978 1 93.62 87 PHE A N 1
ATOM 699 C CA . PHE A 1 87 ? 11.617 6.555 1.183 1 93.62 87 PHE A CA 1
ATOM 700 C C . PHE A 1 87 ? 10.32 6.273 1.934 1 93.62 87 PHE A C 1
ATOM 702 O O . PHE A 1 87 ? 9.234 6.434 1.382 1 93.62 87 PHE A O 1
ATOM 709 N N . SER A 1 88 ? 10.445 5.836 3.127 1 95.06 88 SER A N 1
ATOM 710 C CA . SER A 1 88 ? 9.273 5.461 3.91 1 95.06 88 SER A CA 1
ATOM 711 C C . SER A 1 88 ? 8.375 6.668 4.172 1 95.06 88 SER A C 1
ATOM 713 O O . SER A 1 88 ? 7.156 6.531 4.25 1 95.06 88 SER A O 1
ATOM 715 N N . LYS A 1 89 ? 8.977 7.871 4.25 1 95.94 89 LYS A N 1
ATOM 716 C CA . LYS A 1 89 ? 8.203 9.078 4.52 1 95.94 89 LYS A CA 1
ATOM 717 C C . LYS A 1 89 ? 7.414 9.516 3.289 1 95.94 89 LYS A C 1
ATOM 719 O O . LYS A 1 89 ? 6.355 10.141 3.41 1 95.94 89 LYS A O 1
ATOM 724 N N . ARG A 1 90 ? 7.926 9.195 2.137 1 93.62 90 ARG A N 1
ATOM 725 C CA . ARG A 1 90 ? 7.219 9.539 0.907 1 93.62 90 ARG A CA 1
ATOM 726 C C . ARG A 1 90 ? 6.23 8.445 0.52 1 93.62 90 ARG A C 1
ATOM 728 O O . ARG A 1 90 ? 5.32 8.672 -0.277 1 93.62 90 ARG A O 1
ATOM 735 N N . MET A 1 91 ? 6.438 7.285 1.099 1 91.75 91 MET A N 1
ATOM 736 C CA . MET A 1 91 ? 5.527 6.168 0.882 1 91.75 91 MET A CA 1
ATOM 737 C C . MET A 1 91 ? 5.137 5.516 2.207 1 91.75 91 MET A C 1
ATOM 739 O O . MET A 1 91 ? 5.504 4.371 2.471 1 91.75 91 MET A O 1
ATOM 743 N N . PRO A 1 92 ? 4.297 6.199 2.885 1 92.06 92 PRO A N 1
ATOM 744 C CA . PRO A 1 92 ? 3.91 5.641 4.18 1 92.06 92 PRO A CA 1
ATOM 745 C C . PRO A 1 92 ? 3.305 4.242 4.062 1 92.06 92 PRO A C 1
ATOM 747 O O . PRO A 1 92 ? 2.561 3.965 3.119 1 92.06 92 PRO A O 1
ATOM 750 N N . GLY A 1 93 ? 3.631 3.412 5.039 1 88.94 93 GLY A N 1
ATOM 751 C CA . GLY A 1 93 ? 3.129 2.047 5.027 1 88.94 93 GLY A CA 1
ATOM 752 C C . GLY A 1 93 ? 4.09 1.063 4.391 1 88.94 93 GLY A C 1
ATOM 753 O O . GLY A 1 93 ? 3.828 -0.141 4.359 1 88.94 93 GLY A O 1
ATOM 754 N N . SER A 1 94 ? 5.215 1.577 3.842 1 90.06 94 SER A N 1
ATOM 755 C CA . SER A 1 94 ? 6.246 0.701 3.297 1 90.06 94 SER A CA 1
ATOM 756 C C . SER A 1 94 ? 6.867 -0.165 4.387 1 90.06 94 SER A C 1
ATOM 758 O O . SER A 1 94 ? 7.008 0.273 5.531 1 90.06 94 SER A O 1
ATOM 760 N N . SER A 1 95 ? 7.25 -1.34 4.004 1 89 95 SER A N 1
ATOM 761 C CA . SER A 1 95 ? 7.777 -2.318 4.953 1 89 95 SER A CA 1
ATOM 762 C C . SER A 1 95 ? 9.297 -2.258 5.02 1 89 95 SER A C 1
ATOM 764 O O . SER A 1 95 ? 9.977 -2.467 4.016 1 89 95 SER A O 1
ATOM 766 N N . LEU A 1 96 ? 9.781 -2.064 6.168 1 92.94 96 LEU A N 1
ATOM 767 C CA . LEU A 1 96 ? 11.227 -2.098 6.363 1 92.94 96 LEU A CA 1
ATOM 768 C C . LEU A 1 96 ? 11.781 -3.49 6.082 1 92.94 96 LEU A C 1
ATOM 770 O O . LEU A 1 96 ? 12.883 -3.627 5.547 1 92.94 96 LEU A O 1
ATOM 774 N N . GLN A 1 97 ? 11.055 -4.48 6.406 1 91.25 97 GLN A N 1
ATOM 775 C CA . GLN A 1 97 ? 11.477 -5.852 6.133 1 91.25 97 GLN A CA 1
ATOM 776 C C . GLN A 1 97 ? 11.656 -6.086 4.637 1 91.25 97 GLN A C 1
ATOM 778 O O . GLN A 1 97 ? 12.617 -6.73 4.211 1 91.25 97 GLN A O 1
ATOM 783 N N . SER A 1 98 ? 10.719 -5.57 3.891 1 90.94 98 SER A N 1
ATOM 784 C CA . SER A 1 98 ? 10.82 -5.695 2.441 1 90.94 98 SER A CA 1
ATOM 785 C C . SER A 1 98 ? 12.047 -4.957 1.908 1 90.94 98 SER A C 1
ATOM 787 O O . SER A 1 98 ? 12.695 -5.418 0.968 1 90.94 98 SER A O 1
ATOM 789 N N . PHE A 1 99 ? 12.32 -3.807 2.477 1 93.75 99 PHE A N 1
ATOM 790 C CA . PHE A 1 99 ? 13.508 -3.051 2.098 1 93.75 99 PHE A CA 1
ATOM 791 C C . PHE A 1 99 ? 14.773 -3.863 2.355 1 93.75 99 PHE A C 1
ATOM 793 O O . PHE A 1 99 ? 15.648 -3.951 1.49 1 93.75 99 PHE A O 1
ATOM 800 N N . LEU A 1 100 ? 14.82 -4.484 3.488 1 96.12 100 LEU A N 1
ATOM 801 C CA . LEU A 1 100 ? 15.992 -5.277 3.854 1 96.12 100 LEU A CA 1
ATOM 802 C C . LEU A 1 100 ? 16.109 -6.512 2.967 1 96.12 100 LEU A C 1
ATOM 804 O O . LEU A 1 100 ? 17.219 -6.918 2.6 1 96.12 100 LEU A O 1
ATOM 808 N N . ARG A 1 101 ? 15 -7.09 2.635 1 94.25 101 ARG A N 1
ATOM 809 C CA . ARG A 1 101 ? 15.023 -8.219 1.715 1 94.25 101 ARG A CA 1
ATOM 810 C C . ARG A 1 101 ? 15.562 -7.812 0.35 1 94.25 101 ARG A C 1
ATOM 812 O O . ARG A 1 101 ? 16.234 -8.594 -0.318 1 94.25 101 ARG A O 1
ATOM 819 N N . SER A 1 102 ? 15.172 -6.59 -0.051 1 94.25 102 SER A N 1
ATOM 820 C CA . SER A 1 102 ? 15.703 -6.094 -1.314 1 94.25 102 SER A CA 1
ATOM 821 C C . SER A 1 102 ? 17.219 -5.98 -1.268 1 94.25 102 SER A C 1
ATOM 823 O O . SER A 1 102 ? 17.906 -6.293 -2.246 1 94.25 102 SER A O 1
ATOM 825 N N . LEU A 1 103 ? 17.734 -5.531 -0.142 1 95.88 103 LEU A N 1
ATOM 826 C CA . LEU A 1 103 ? 19.188 -5.453 0.014 1 95.88 103 LEU A CA 1
ATOM 827 C C . LEU A 1 103 ? 19.797 -6.844 -0.009 1 95.88 103 LEU A C 1
ATOM 829 O O . LEU A 1 103 ? 20.891 -7.035 -0.562 1 95.88 103 LEU A O 1
ATOM 833 N N . SER A 1 104 ? 19.094 -7.781 0.62 1 95.38 104 SER A N 1
ATOM 834 C CA . SER A 1 104 ? 19.531 -9.172 0.585 1 95.38 104 SER A CA 1
ATOM 835 C C . SER A 1 104 ? 19.578 -9.703 -0.845 1 95.38 104 SER A C 1
ATOM 837 O O . SER A 1 104 ? 20.547 -10.375 -1.231 1 95.38 104 SER A O 1
ATOM 839 N N . ASP A 1 105 ? 18.578 -9.375 -1.613 1 93.56 105 ASP A N 1
ATOM 840 C CA . ASP A 1 105 ? 18.516 -9.797 -3.01 1 93.56 105 ASP A CA 1
ATOM 841 C C . ASP A 1 105 ? 19.688 -9.227 -3.803 1 93.56 105 ASP A C 1
ATOM 843 O O . ASP A 1 105 ? 20.266 -9.914 -4.648 1 93.56 105 ASP A O 1
ATOM 847 N N . ILE A 1 106 ? 20 -7.988 -3.547 1 93.19 106 ILE A N 1
ATOM 848 C CA . ILE A 1 106 ? 21.125 -7.344 -4.227 1 93.19 106 ILE A CA 1
ATOM 849 C C . ILE A 1 106 ? 22.422 -8.062 -3.881 1 93.19 106 ILE A C 1
ATOM 851 O O . ILE A 1 106 ? 23.25 -8.312 -4.758 1 93.19 106 ILE A O 1
ATOM 855 N N . SER A 1 107 ? 22.547 -8.414 -2.602 1 92.81 107 SER A N 1
ATOM 856 C CA . SER A 1 107 ? 23.734 -9.141 -2.16 1 92.81 107 SER A CA 1
ATOM 857 C C . SER A 1 107 ? 23.859 -10.477 -2.873 1 92.81 107 SER A C 1
ATOM 859 O O . SER A 1 107 ? 24.922 -10.797 -3.426 1 92.81 107 SER A O 1
ATOM 861 N N . ILE A 1 108 ? 22.797 -11.156 -2.967 1 87.44 108 ILE A N 1
ATOM 862 C CA . ILE A 1 108 ? 22.797 -12.5 -3.545 1 87.44 108 ILE A CA 1
ATOM 863 C C . ILE A 1 108 ? 23.047 -12.414 -5.047 1 87.44 108 ILE A C 1
ATOM 865 O O . ILE A 1 108 ? 23.812 -13.219 -5.598 1 87.44 108 ILE A O 1
ATOM 869 N N . SER A 1 109 ? 22.469 -11.477 -5.68 1 84.19 109 SER A N 1
ATOM 870 C CA . SER A 1 109 ? 22.641 -11.305 -7.117 1 84.19 109 SER A CA 1
ATOM 871 C C . SER A 1 109 ? 24.109 -11.008 -7.453 1 84.19 109 SER A C 1
ATOM 873 O O . SER A 1 109 ? 24.547 -11.273 -8.57 1 84.19 109 SER A O 1
ATOM 875 N N . ASN A 1 110 ? 24.828 -10.453 -6.465 1 86.19 110 ASN A N 1
ATOM 876 C CA . ASN A 1 110 ? 26.234 -10.133 -6.68 1 86.19 110 ASN A CA 1
ATOM 877 C C . ASN A 1 110 ? 27.141 -11.219 -6.121 1 86.19 110 ASN A C 1
ATOM 879 O O . ASN A 1 110 ? 28.359 -11.016 -5.988 1 86.19 110 ASN A O 1
ATOM 883 N N . GLY A 1 111 ? 26.609 -12.375 -5.715 1 81.75 111 GLY A N 1
ATOM 884 C CA . GLY A 1 111 ? 27.375 -13.523 -5.27 1 81.75 111 GLY A CA 1
ATOM 885 C C . GLY A 1 111 ? 27.797 -13.43 -3.818 1 81.75 111 GLY A C 1
ATOM 886 O O . GLY A 1 111 ? 28.719 -14.125 -3.391 1 81.75 111 GLY A O 1
ATOM 887 N N . ARG A 1 112 ? 27.141 -12.539 -3.102 1 90.31 112 ARG A N 1
ATOM 888 C CA . ARG A 1 112 ? 27.5 -12.344 -1.702 1 90.31 112 ARG A CA 1
ATOM 889 C C . ARG A 1 112 ? 26.469 -12.953 -0.772 1 90.31 112 ARG A C 1
ATOM 891 O O . ARG A 1 112 ? 25.406 -13.391 -1.223 1 90.31 112 ARG A O 1
ATOM 898 N N . ASN A 1 113 ? 26.875 -12.977 0.514 1 90.06 113 ASN A N 1
ATOM 899 C CA . ASN A 1 113 ? 25.922 -13.375 1.549 1 90.06 113 ASN A CA 1
ATOM 900 C C . ASN A 1 113 ? 24.812 -12.352 1.721 1 90.06 113 ASN A C 1
ATOM 902 O O . ASN A 1 113 ? 25.078 -11.156 1.89 1 90.06 113 ASN A O 1
ATOM 906 N N . GLY A 1 114 ? 23.578 -12.805 1.667 1 91 114 GLY A N 1
ATOM 907 C CA . GLY A 1 114 ? 22.453 -11.883 1.688 1 91 114 GLY A CA 1
ATOM 908 C C . GLY A 1 114 ? 21.766 -11.805 3.039 1 91 114 GLY A C 1
ATOM 909 O O . GLY A 1 114 ? 20.766 -11.102 3.195 1 91 114 GLY A O 1
ATOM 910 N N . THR A 1 115 ? 22.266 -12.43 4.043 1 91.62 115 THR A N 1
ATOM 911 C CA . THR A 1 115 ? 21.578 -12.516 5.324 1 91.62 115 THR A CA 1
ATOM 912 C C . THR A 1 115 ? 21.703 -11.195 6.09 1 91.62 115 THR A C 1
ATOM 914 O O . THR A 1 115 ? 22.812 -10.75 6.391 1 91.62 115 THR A O 1
ATOM 917 N N . ILE A 1 116 ? 20.609 -10.594 6.363 1 94.62 116 ILE A N 1
ATOM 918 C CA . ILE A 1 116 ? 20.531 -9.383 7.18 1 94.62 116 ILE A CA 1
ATOM 919 C C . ILE A 1 116 ? 19.516 -9.586 8.312 1 94.62 116 ILE A C 1
ATOM 921 O O . ILE A 1 116 ? 18.375 -9.953 8.07 1 94.62 116 ILE A O 1
ATOM 925 N N . ASN A 1 117 ? 19.953 -9.391 9.523 1 92.31 117 ASN A N 1
ATOM 926 C CA . ASN A 1 117 ? 19.047 -9.508 10.664 1 92.31 117 ASN A CA 1
ATOM 927 C C . ASN A 1 117 ? 18.109 -8.312 10.758 1 92.31 117 ASN A C 1
ATOM 929 O O . ASN A 1 117 ? 18.516 -7.227 11.164 1 92.31 117 ASN A O 1
ATOM 933 N N . ALA A 1 118 ? 16.891 -8.602 10.508 1 90.69 118 ALA A N 1
ATOM 934 C CA . ALA A 1 118 ? 15.898 -7.535 10.406 1 90.69 118 ALA A CA 1
ATOM 935 C C . ALA A 1 118 ? 15.625 -6.914 11.773 1 90.69 118 ALA A C 1
ATOM 937 O O . ALA A 1 118 ? 15.484 -5.695 11.891 1 90.69 118 ALA A O 1
ATOM 938 N N . ASN A 1 119 ? 15.555 -7.648 12.82 1 87.31 119 ASN A N 1
ATOM 939 C CA . ASN A 1 119 ? 15.234 -7.145 14.156 1 87.31 119 ASN A CA 1
ATOM 940 C C . ASN A 1 119 ? 16.312 -6.18 14.656 1 87.31 119 ASN A C 1
ATOM 942 O O . ASN A 1 119 ? 15.992 -5.109 15.18 1 87.31 119 ASN A O 1
ATOM 946 N N . THR A 1 120 ? 17.5 -6.574 14.43 1 90.5 120 THR A N 1
ATOM 947 C CA . THR A 1 120 ? 18.609 -5.719 14.852 1 90.5 120 THR A CA 1
ATOM 948 C C . THR A 1 120 ? 18.625 -4.422 14.047 1 90.5 120 THR A C 1
ATOM 950 O O . THR A 1 120 ? 18.844 -3.344 14.602 1 90.5 120 THR A O 1
ATOM 953 N N . PHE A 1 121 ? 18.375 -4.57 12.797 1 93.81 121 PHE A N 1
ATOM 954 C CA . PHE A 1 121 ? 18.391 -3.395 11.938 1 93.81 121 PHE A CA 1
ATOM 955 C C . PHE A 1 121 ? 17.312 -2.41 12.352 1 93.81 121 PHE A C 1
ATOM 957 O O . PHE A 1 121 ? 17.547 -1.204 12.43 1 93.81 121 PHE A O 1
ATOM 964 N N . VAL A 1 122 ? 16.125 -2.912 12.656 1 90.81 122 VAL A N 1
ATOM 965 C CA . VAL A 1 122 ? 14.992 -2.072 13.031 1 90.81 122 VAL A CA 1
ATOM 966 C C . VAL A 1 122 ? 15.312 -1.315 14.312 1 90.81 122 VAL A C 1
ATOM 968 O O . VAL A 1 122 ? 15.047 -0.114 14.422 1 90.81 122 VAL A O 1
ATOM 971 N N . GLN A 1 123 ? 15.859 -1.95 15.227 1 89.62 123 GLN A N 1
ATOM 972 C CA . GLN A 1 123 ? 16.188 -1.342 16.516 1 89.62 123 GLN A CA 1
ATOM 973 C C . GLN A 1 123 ? 17.219 -0.231 16.344 1 89.62 123 GLN A C 1
ATOM 975 O O . GLN A 1 123 ? 17.062 0.863 16.891 1 89.62 123 GLN A O 1
ATOM 980 N N . VAL A 1 124 ? 18.203 -0.548 15.602 1 93 124 VAL A N 1
ATOM 981 C CA . VAL A 1 124 ? 19.281 0.422 15.438 1 93 124 VAL A CA 1
ATOM 982 C C . VAL A 1 124 ? 18.781 1.604 14.602 1 93 124 VAL A C 1
ATOM 984 O O . VAL A 1 124 ? 19.203 2.744 14.828 1 93 124 VAL A O 1
ATOM 987 N N . TYR A 1 125 ? 17.953 1.324 13.656 1 94.88 125 TYR A N 1
ATOM 988 C CA . TYR A 1 125 ? 17.375 2.395 12.852 1 94.88 125 TYR A CA 1
ATOM 989 C C . TYR A 1 125 ? 16.578 3.352 13.719 1 94.88 125 TYR A C 1
ATOM 991 O O . TYR A 1 125 ? 16.672 4.57 13.555 1 94.88 125 TYR A O 1
ATOM 999 N N . ARG A 1 126 ? 15.789 2.875 14.625 1 93.81 126 ARG A N 1
ATOM 1000 C CA . ARG A 1 126 ? 15 3.697 15.539 1 93.81 126 ARG A CA 1
ATOM 1001 C C . ARG A 1 126 ? 15.898 4.543 16.438 1 93.81 126 ARG A C 1
ATOM 1003 O O . ARG A 1 126 ? 15.617 5.723 16.672 1 93.81 126 ARG A O 1
ATOM 1010 N N . GLU A 1 127 ? 16.906 3.904 16.891 1 92.38 127 GLU A N 1
ATOM 1011 C CA . GLU A 1 127 ? 17.875 4.625 17.719 1 92.38 127 GLU A CA 1
ATOM 1012 C C . GLU A 1 127 ? 18.547 5.75 16.922 1 92.38 127 GLU A C 1
ATOM 1014 O O . GLU A 1 127 ? 18.703 6.859 17.438 1 92.38 127 GLU A O 1
ATOM 1019 N N . TYR A 1 128 ? 18.922 5.395 15.789 1 93.94 128 TYR A N 1
ATOM 1020 C CA . TYR A 1 128 ? 19.547 6.387 14.922 1 93.94 128 TYR A CA 1
ATOM 1021 C C . TYR A 1 128 ? 18.625 7.574 14.688 1 93.94 128 TYR A C 1
ATOM 1023 O O . TYR A 1 128 ? 19.047 8.727 14.812 1 93.94 128 TYR A O 1
ATOM 1031 N N . ASN A 1 129 ? 17.359 7.34 14.359 1 93.88 129 ASN A N 1
ATOM 1032 C CA . ASN A 1 129 ? 16.406 8.406 14.102 1 93.88 129 ASN A CA 1
ATOM 1033 C C . ASN A 1 129 ? 16.188 9.281 15.336 1 93.88 129 ASN A C 1
ATOM 1035 O O . ASN A 1 129 ? 16.094 10.5 15.227 1 93.88 129 ASN A O 1
ATOM 1039 N N . PHE A 1 130 ? 16.109 8.617 16.438 1 93.19 130 PHE A N 1
ATOM 1040 C CA . PHE A 1 130 ? 15.93 9.375 17.672 1 93.19 130 PHE A CA 1
ATOM 1041 C C . PHE A 1 130 ? 17.141 10.25 17.953 1 93.19 130 PHE A C 1
ATOM 1043 O O . PHE A 1 130 ? 17 11.391 18.406 1 93.19 130 PHE A O 1
ATOM 1050 N N . ALA A 1 131 ? 18.297 9.648 17.703 1 90.81 131 ALA A N 1
ATOM 1051 C CA . ALA A 1 131 ? 19.516 10.438 17.859 1 90.81 131 ALA A CA 1
ATOM 1052 C C . ALA A 1 131 ? 19.5 11.656 16.953 1 90.81 131 ALA A C 1
ATOM 1054 O O . ALA A 1 131 ? 19.922 12.75 17.359 1 90.81 131 ALA A O 1
ATOM 1055 N N . GLN A 1 132 ? 19.062 11.438 15.734 1 88.5 132 GLN A N 1
ATOM 1056 C CA . GLN A 1 132 ? 18.969 12.555 14.805 1 88.5 132 GLN A CA 1
ATOM 1057 C C . GLN A 1 132 ? 18 13.617 15.312 1 88.5 132 GLN A C 1
ATOM 1059 O O . GLN A 1 132 ? 18.25 14.82 15.172 1 88.5 132 GLN A O 1
ATOM 1064 N N . TYR A 1 133 ? 16.891 13.211 15.93 1 89.25 133 TYR A N 1
ATOM 1065 C CA . TYR A 1 133 ? 15.914 14.133 16.5 1 89.25 133 TYR A CA 1
ATOM 1066 C C . TYR A 1 133 ? 16.516 14.922 17.656 1 89.25 133 TYR A C 1
ATOM 1068 O O . TYR A 1 133 ? 16.281 16.125 17.781 1 89.25 133 TYR A O 1
ATOM 1076 N N . GLU A 1 134 ? 17.266 14.234 18.469 1 85.56 134 GLU A N 1
ATOM 1077 C CA . GLU A 1 134 ? 17.906 14.898 19.609 1 85.56 134 GLU A CA 1
ATOM 1078 C C . GLU A 1 134 ? 18.875 15.977 19.141 1 85.56 134 GLU A C 1
ATOM 1080 O O . GLU A 1 134 ? 19 17.031 19.781 1 85.56 134 GLU A O 1
ATOM 1085 N N . ILE A 1 135 ? 19.469 15.633 18.078 1 82.81 135 ILE A N 1
ATOM 1086 C CA . ILE A 1 135 ? 20.375 16.625 17.5 1 82.81 135 ILE A CA 1
ATOM 1087 C C . ILE A 1 135 ? 19.594 17.828 17 1 82.81 135 ILE A C 1
ATOM 1089 O O . ILE A 1 135 ? 19.969 18.969 17.25 1 82.81 135 ILE A O 1
ATOM 1093 N N . GLU A 1 136 ? 18.484 17.578 16.422 1 78.56 136 GLU A N 1
ATOM 1094 C CA . GLU A 1 136 ? 17.656 18.656 15.891 1 78.56 136 GLU A CA 1
ATOM 1095 C C . GLU A 1 136 ? 17.031 19.469 17.016 1 78.56 136 GLU A C 1
ATOM 1097 O O . GLU A 1 136 ? 16.828 20.688 16.875 1 78.56 136 GLU A O 1
ATOM 1102 N N . LYS A 1 137 ? 16.672 18.828 18.047 1 78.06 137 LYS A N 1
ATOM 1103 C CA . LYS A 1 137 ? 16.078 19.484 19.203 1 78.06 137 LYS A CA 1
ATOM 1104 C C . LYS A 1 137 ? 17 20.547 19.766 1 78.06 137 LYS A C 1
ATOM 1106 O O . LYS A 1 137 ? 16.547 21.562 20.297 1 78.06 137 LYS A O 1
ATOM 1111 N N . ARG A 1 138 ? 18.188 20.266 19.656 1 73.94 138 ARG A N 1
ATOM 1112 C CA . ARG A 1 138 ? 19.156 21.203 20.188 1 73.94 138 ARG A CA 1
ATOM 1113 C C . ARG A 1 138 ? 19.141 22.516 19.406 1 73.94 138 ARG A C 1
ATOM 1115 O O . ARG A 1 138 ? 19.547 23.562 19.938 1 73.94 138 ARG A O 1
ATOM 1122 N N . LEU A 1 139 ? 18.578 22.469 18.266 1 69.62 139 LEU A N 1
ATOM 1123 C CA . LEU A 1 139 ? 18.484 23.656 17.422 1 69.62 139 LEU A CA 1
ATOM 1124 C C . LEU A 1 139 ? 17.188 24.422 17.703 1 69.62 139 LEU A C 1
ATOM 1126 O O . LEU A 1 139 ? 16.906 25.422 17.047 1 69.62 139 LEU A O 1
ATOM 1130 N N . SER A 1 140 ? 16.531 24.016 18.766 1 65.62 140 SER A N 1
ATOM 1131 C CA . SER A 1 140 ? 15.297 24.641 19.203 1 65.62 140 SER A CA 1
ATOM 1132 C C . SER A 1 140 ? 14.266 24.672 18.094 1 65.62 140 SER A C 1
ATOM 1134 O O . SER A 1 140 ? 13.586 25.688 17.891 1 65.62 140 SER A O 1
ATOM 1136 N N . PHE A 1 141 ? 14.336 23.719 17.234 1 71.25 141 PHE A N 1
ATOM 1137 C CA . PHE A 1 141 ? 13.328 23.625 16.188 1 71.25 141 PHE A CA 1
ATOM 1138 C C . PHE A 1 141 ? 12.242 22.625 16.562 1 71.25 141 PHE A C 1
ATOM 1140 O O . PHE A 1 141 ? 12.531 21.547 17.078 1 71.25 141 PHE A O 1
ATOM 1147 N N . SER A 1 142 ? 10.945 23.172 16.641 1 81.69 142 SER A N 1
ATOM 1148 C CA . SER A 1 142 ? 9.828 22.25 16.797 1 81.69 142 SER A CA 1
ATOM 1149 C C . SER A 1 142 ? 8.992 22.188 15.516 1 81.69 142 SER A C 1
ATOM 1151 O O . SER A 1 142 ? 8.562 23.219 14.992 1 81.69 142 SER A O 1
ATOM 1153 N N . TRP A 1 143 ? 8.805 21 15.047 1 89.25 143 TRP A N 1
ATOM 1154 C CA . TRP A 1 143 ? 8.023 20.812 13.836 1 89.25 143 TRP A CA 1
ATOM 1155 C C . TRP A 1 143 ? 6.527 20.797 14.141 1 89.25 143 TRP A C 1
ATOM 1157 O O . TRP A 1 143 ? 5.703 20.672 13.234 1 89.25 143 TRP A O 1
ATOM 1167 N N . PHE A 1 144 ? 6.156 20.953 15.352 1 92.88 144 PHE A N 1
ATOM 1168 C CA . PHE A 1 144 ? 4.746 20.891 15.719 1 92.88 144 PHE A CA 1
ATOM 1169 C C . PHE A 1 144 ? 4.191 22.281 15.992 1 92.88 144 PHE A C 1
ATOM 1171 O O . PHE A 1 144 ? 3.012 22.438 16.312 1 92.88 144 PHE A O 1
ATOM 1178 N N . ASP A 1 145 ? 5.078 23.297 15.82 1 90.62 145 ASP A N 1
ATOM 1179 C CA . ASP A 1 145 ? 4.668 24.703 15.945 1 90.62 145 ASP A CA 1
ATOM 1180 C C . ASP A 1 145 ? 4.555 25.359 14.57 1 90.62 145 ASP A C 1
ATOM 1182 O O . ASP A 1 145 ? 5.543 25.453 13.836 1 90.62 145 ASP A O 1
ATOM 1186 N N . CYS A 1 146 ? 3.455 25.812 14.281 1 95.38 146 CYS A N 1
ATOM 1187 C CA . CYS A 1 146 ? 3.232 26.438 12.984 1 95.38 146 CYS A CA 1
ATOM 1188 C C . CYS A 1 146 ? 3.686 27.891 13 1 95.38 146 CYS A C 1
ATOM 1190 O O . CYS A 1 146 ? 3.174 28.703 13.773 1 95.38 146 CYS A O 1
ATOM 1192 N N . PRO A 1 147 ? 4.535 28.312 12.148 1 95.06 147 PRO A N 1
ATOM 1193 C CA . PRO A 1 147 ? 5.055 29.672 12.133 1 95.06 147 PRO A CA 1
ATOM 1194 C C . PRO A 1 147 ? 3.984 30.703 11.773 1 95.06 147 PRO A C 1
ATOM 1196 O O . PRO A 1 147 ? 4.094 31.875 12.164 1 95.06 147 PRO A O 1
ATOM 1199 N N . ALA A 1 148 ? 2.977 30.297 11.117 1 97.12 148 ALA A N 1
ATOM 1200 C CA . ALA A 1 148 ? 1.971 31.234 10.633 1 97.12 148 ALA A CA 1
ATOM 1201 C C . ALA A 1 148 ? 0.868 31.438 11.664 1 97.12 148 ALA A C 1
ATOM 1203 O O . ALA A 1 148 ? 0.182 32.469 11.656 1 97.12 148 ALA A O 1
ATOM 1204 N N . CYS A 1 149 ? 0.549 30.516 12.484 1 94.94 149 CYS A N 1
ATOM 1205 C CA . CYS A 1 149 ? -0.522 30.625 13.469 1 94.94 149 CYS A CA 1
ATOM 1206 C C . CYS A 1 149 ? -0.185 31.656 14.531 1 94.94 149 CYS A C 1
ATOM 1208 O O . CYS A 1 149 ? -1.061 32.406 14.984 1 94.94 149 CYS A O 1
ATOM 1210 N N . GLY A 1 150 ? 1.076 31.781 14.953 1 84.44 150 GLY A N 1
ATOM 1211 C CA . GLY A 1 150 ? 1.479 32.719 15.977 1 84.44 150 GLY A CA 1
ATOM 1212 C C . GLY A 1 150 ? 0.854 32.438 17.328 1 84.44 150 GLY A C 1
ATOM 1213 O O . GLY A 1 150 ? 0.659 31.281 17.703 1 84.44 150 GLY A O 1
ATOM 1214 N N . ASP A 1 151 ? 0.562 33.531 18.109 1 86.25 151 ASP A N 1
ATOM 1215 C CA . ASP A 1 151 ? 0.056 33.438 19.469 1 86.25 151 ASP A CA 1
ATOM 1216 C C . ASP A 1 151 ? -1.466 33.312 19.484 1 86.25 151 ASP A C 1
ATOM 1218 O O . ASP A 1 151 ? -2.055 32.906 20.5 1 86.25 151 ASP A O 1
ATOM 1222 N N . GLN A 1 152 ? -2.039 33.688 18.391 1 91.12 152 GLN A N 1
ATOM 1223 C CA . GLN A 1 152 ? -3.488 33.594 18.25 1 91.12 152 GLN A CA 1
ATOM 1224 C C . GLN A 1 152 ? -3.867 32.75 17.047 1 91.12 152 GLN A C 1
ATOM 1226 O O . GLN A 1 152 ? -4.18 33.281 15.977 1 91.12 152 GLN A O 1
ATOM 1231 N N . GLN A 1 153 ? -3.943 31.484 17.266 1 96.12 153 GLN A N 1
ATOM 1232 C CA . GLN A 1 153 ? -4.27 30.562 16.188 1 96.12 153 GLN A CA 1
ATOM 1233 C C . GLN A 1 153 ? -5.727 30.703 15.766 1 96.12 153 GLN A C 1
ATOM 1235 O O . GLN A 1 153 ? -6.625 30.719 16.609 1 96.12 153 GLN A O 1
ATOM 1240 N N . HIS A 1 154 ? -5.918 30.859 14.531 1 96.94 154 HIS A N 1
ATOM 1241 C CA . HIS A 1 154 ? -7.258 31.141 14.023 1 96.94 154 HIS A CA 1
ATOM 1242 C C . HIS A 1 154 ? -8.141 29.891 14.109 1 96.94 154 HIS A C 1
ATOM 1244 O O . HIS A 1 154 ? -9.266 29.953 14.617 1 96.94 154 HIS A O 1
ATOM 1250 N N . SER A 1 155 ? -7.641 28.781 13.555 1 96.81 155 SER A N 1
ATOM 1251 C CA . SER A 1 155 ? -8.484 27.594 13.445 1 96.81 155 SER A CA 1
ATOM 1252 C C . SER A 1 155 ? -7.727 26.328 13.828 1 96.81 155 SER A C 1
ATOM 1254 O O . SER A 1 155 ? -6.512 26.25 13.633 1 96.81 155 SER A O 1
ATOM 1256 N N . CYS A 1 156 ? -8.438 25.406 14.367 1 96.56 156 CYS A N 1
ATOM 1257 C CA . CYS A 1 156 ? -7.949 24.062 14.68 1 96.56 156 CYS A CA 1
ATOM 1258 C C . CYS A 1 156 ? -8.992 23.016 14.328 1 96.56 156 CYS A C 1
ATOM 1260 O O . CYS A 1 156 ? -10.164 23.156 14.664 1 96.56 156 CYS A O 1
ATOM 1262 N N . HIS A 1 157 ? -8.586 22.062 13.625 1 96.62 157 HIS A N 1
ATOM 1263 C CA . HIS A 1 157 ? -9.477 20.984 13.188 1 96.62 157 HIS A CA 1
ATOM 1264 C C . HIS A 1 157 ? -9.188 19.688 13.938 1 96.62 157 HIS A C 1
ATOM 1266 O O . HIS A 1 157 ? -8.031 19.266 14.016 1 96.62 157 HIS A O 1
ATOM 1272 N N . VAL A 1 158 ? -10.234 19.062 14.461 1 95.62 158 VAL A N 1
ATOM 1273 C CA . VAL A 1 158 ? -10.102 17.781 15.156 1 95.62 158 VAL A CA 1
ATOM 1274 C C . VAL A 1 158 ? -10.789 16.688 14.352 1 95.62 158 VAL A C 1
ATOM 1276 O O . VAL A 1 158 ? -11.867 16.891 13.789 1 95.62 158 VAL A O 1
ATOM 1279 N N . ASP A 1 159 ? -10.133 15.609 14.211 1 93.69 159 ASP A N 1
ATOM 1280 C CA . ASP A 1 159 ? -10.711 14.461 13.508 1 93.69 159 ASP A CA 1
ATOM 1281 C C . ASP A 1 159 ? -10.109 13.148 14.008 1 93.69 159 ASP A C 1
ATOM 1283 O O . ASP A 1 159 ? -8.938 13.109 14.398 1 93.69 159 ASP A O 1
ATOM 1287 N N . GLY A 1 160 ? -10.984 12.164 14.102 1 92.62 160 GLY A N 1
ATOM 1288 C CA . GLY A 1 160 ? -10.523 10.828 14.453 1 92.62 160 GLY A CA 1
ATOM 1289 C C . GLY A 1 160 ? -10.258 9.953 13.242 1 92.62 160 GLY A C 1
ATOM 1290 O O . GLY A 1 160 ? -11.086 9.875 12.328 1 92.62 160 GLY A O 1
ATOM 1291 N N . ASN A 1 161 ? -9.086 9.398 13.219 1 93.81 161 ASN A N 1
ATOM 1292 C CA . ASN A 1 161 ? -8.688 8.477 12.156 1 93.81 161 ASN A CA 1
ATOM 1293 C C . ASN A 1 161 ? -8.781 7.023 12.609 1 93.81 161 ASN A C 1
ATOM 1295 O O . ASN A 1 161 ? -7.828 6.484 13.172 1 93.81 161 ASN A O 1
ATOM 1299 N N . CYS A 1 162 ? -9.805 6.336 12.281 1 92 162 CYS A N 1
ATOM 1300 C CA . CYS A 1 162 ? -10.047 4.969 12.727 1 92 162 CYS A CA 1
ATOM 1301 C C . CYS A 1 162 ? -9.234 3.975 11.914 1 92 162 CYS A C 1
ATOM 1303 O O . CYS A 1 162 ? -9.117 2.805 12.281 1 92 162 CYS A O 1
ATOM 1305 N N . LYS A 1 163 ? -8.656 4.469 10.891 1 91.62 163 LYS A N 1
ATOM 1306 C CA . LYS A 1 163 ? -7.812 3.582 10.094 1 91.62 163 LYS A CA 1
ATOM 1307 C C . LYS A 1 163 ? -6.496 3.291 10.805 1 91.62 163 LYS A C 1
ATOM 1309 O O . LYS A 1 163 ? -5.812 2.314 10.484 1 91.62 163 LYS A O 1
ATOM 1314 N N . LEU A 1 164 ? -6.164 4.102 11.672 1 95.62 164 LEU A N 1
ATOM 1315 C CA . LEU A 1 164 ? -4.934 3.908 12.43 1 95.62 164 LEU A CA 1
ATOM 1316 C C . LEU A 1 164 ? -5.188 3.061 13.672 1 95.62 164 LEU A C 1
ATOM 1318 O O . LEU A 1 164 ? -4.941 3.508 14.797 1 95.62 164 LEU A O 1
ATOM 1322 N N . TYR A 1 165 ? -5.633 1.843 13.43 1 94.69 165 TYR A N 1
ATOM 1323 C CA . TYR A 1 165 ? -5.895 0.903 14.516 1 94.69 165 TYR A CA 1
ATOM 1324 C C . TYR A 1 165 ? -4.691 -0.001 14.758 1 94.6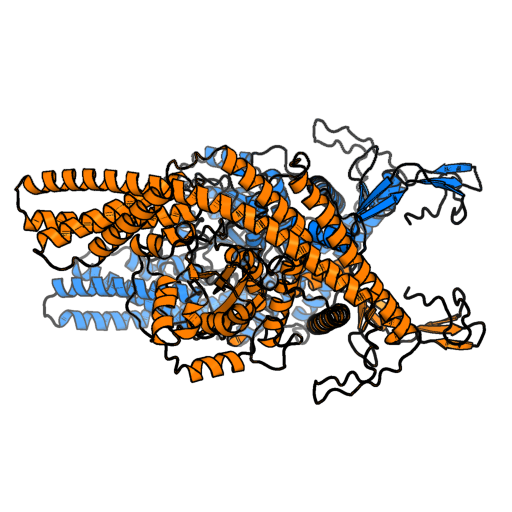9 165 TYR A C 1
ATOM 1326 O O . TYR A 1 165 ? -3.727 0.022 13.992 1 94.69 165 TYR A O 1
ATOM 1334 N N . ARG A 1 166 ? -4.676 -0.703 15.914 1 95.31 166 ARG A N 1
ATOM 1335 C CA . ARG A 1 166 ? -3.641 -1.668 16.281 1 95.31 166 ARG A CA 1
ATOM 1336 C C . ARG A 1 166 ? -4.25 -2.928 16.875 1 95.31 166 ARG A C 1
ATOM 1338 O O . ARG A 1 166 ? -5.164 -2.85 17.703 1 95.31 166 ARG A O 1
ATOM 1345 N N . TYR A 1 167 ? -3.729 -4.078 16.516 1 92.81 167 TYR A N 1
ATOM 1346 C CA . TYR A 1 167 ? -4.246 -5.352 17.016 1 92.81 167 TYR A CA 1
ATOM 1347 C C . TYR A 1 167 ? -3.801 -5.609 18.438 1 92.81 167 TYR A C 1
ATOM 1349 O O . TYR A 1 167 ? -2.662 -5.305 18.812 1 92.81 167 TYR A O 1
ATOM 1357 N N . LYS A 1 168 ? -4.668 -6.254 19.141 1 91.12 168 LYS A N 1
ATOM 1358 C CA . LYS A 1 168 ? -4.34 -6.652 20.5 1 91.12 168 LYS A CA 1
ATOM 1359 C C . LYS A 1 168 ? -3.256 -7.727 20.516 1 91.12 168 LYS A C 1
ATOM 1361 O O . LYS A 1 168 ? -2.43 -7.773 21.422 1 91.12 168 LYS A O 1
ATOM 1366 N N . THR A 1 169 ? -3.217 -8.508 19.531 1 88.38 169 THR A N 1
ATOM 1367 C CA . THR A 1 169 ? -2.305 -9.641 19.438 1 88.38 169 THR A CA 1
ATOM 1368 C C . THR A 1 169 ? -0.877 -9.164 19.172 1 88.38 169 THR A C 1
ATOM 1370 O O . THR A 1 169 ? 0.074 -9.938 19.312 1 88.38 169 THR A O 1
ATOM 1373 N N . SER A 1 170 ? -0.727 -7.887 18.797 1 88.75 170 SER A N 1
ATOM 1374 C CA . SER A 1 170 ? 0.591 -7.367 18.453 1 88.75 170 SER A CA 1
ATOM 1375 C C . SER A 1 170 ? 1.448 -7.152 19.703 1 88.75 170 SER A C 1
ATOM 1377 O O . SER A 1 170 ? 2.66 -6.957 19.594 1 88.75 170 SER A O 1
ATOM 1379 N N . GLY A 1 171 ? 0.853 -7.188 20.859 1 88.69 171 GLY A N 1
ATOM 1380 C CA . GLY A 1 171 ? 1.639 -7.129 22.078 1 88.69 171 GLY A CA 1
ATOM 1381 C C . GLY A 1 171 ? 1.279 -5.945 22.969 1 88.69 171 GLY A C 1
ATOM 1382 O O . GLY A 1 171 ? 0.442 -5.121 22.594 1 88.69 171 GLY A O 1
ATOM 1383 N N . LYS A 1 172 ? 1.993 -5.961 24.062 1 88.75 172 LYS A N 1
ATOM 1384 C CA . LYS A 1 172 ? 1.753 -4.914 25.047 1 88.75 172 LYS A CA 1
ATOM 1385 C C . LYS A 1 172 ? 2.961 -3.992 25.172 1 88.75 172 LYS A C 1
ATOM 1387 O O . LYS A 1 172 ? 4.012 -4.25 24.578 1 88.75 172 LYS A O 1
ATOM 1392 N N . LEU A 1 173 ? 2.67 -2.898 25.828 1 87.25 173 LEU A N 1
ATOM 1393 C CA . LEU A 1 173 ? 3.723 -1.912 26.031 1 87.25 173 LEU A CA 1
ATOM 1394 C C . LEU A 1 173 ? 4.891 -2.521 26.812 1 87.25 173 LEU A C 1
ATOM 1396 O O . LEU A 1 173 ? 4.695 -3.1 27.875 1 87.25 173 LEU A O 1
ATOM 1400 N N . VAL A 1 174 ? 6.066 -2.436 26.219 1 86 174 VAL A N 1
ATOM 1401 C CA . VAL A 1 174 ? 7.246 -3.041 26.844 1 86 174 VAL A CA 1
ATOM 1402 C C . VAL A 1 174 ? 8.18 -1.947 27.344 1 86 174 VAL A C 1
ATOM 1404 O O . VAL A 1 174 ? 8.914 -2.148 28.312 1 86 174 VAL A O 1
ATOM 1407 N N . SER A 1 175 ? 8.234 -0.849 26.656 1 86.62 175 SER A N 1
ATOM 1408 C CA . SER A 1 175 ? 9.078 0.287 27.016 1 86.62 175 SER A CA 1
ATOM 1409 C C . SER A 1 175 ? 8.438 1.605 26.594 1 86.62 175 SER A C 1
ATOM 1411 O O . SER A 1 175 ? 7.461 1.616 25.844 1 86.62 175 SER A O 1
ATOM 1413 N N . ASN A 1 176 ? 9.008 2.619 27.141 1 88.69 176 ASN A N 1
ATOM 1414 C CA . ASN A 1 176 ? 8.516 3.936 26.75 1 88.69 176 ASN A CA 1
ATOM 1415 C C . ASN A 1 176 ? 8.906 4.281 25.312 1 88.69 176 ASN A C 1
ATOM 1417 O O . ASN A 1 176 ? 9.922 3.803 24.812 1 88.69 176 ASN A O 1
ATOM 1421 N N . SER A 1 177 ? 8.023 5.043 24.719 1 92.44 177 SER A N 1
ATOM 1422 C CA . SER A 1 177 ? 8.359 5.559 23.391 1 92.44 177 SER A CA 1
ATOM 1423 C C . SER A 1 177 ? 9.547 6.516 23.453 1 92.44 177 SER A C 1
ATOM 1425 O O . SER A 1 177 ? 9.75 7.188 24.469 1 92.44 177 SER A O 1
ATOM 1427 N N . TYR A 1 178 ? 10.352 6.625 22.453 1 91.62 178 TYR A N 1
ATOM 1428 C CA . TYR A 1 178 ? 11.508 7.516 22.391 1 91.62 178 TYR A CA 1
ATOM 1429 C C . TYR A 1 178 ? 11.07 8.977 22.438 1 91.62 178 TYR A C 1
ATOM 1431 O O . TYR A 1 178 ? 11.711 9.797 23.094 1 91.62 178 TYR A O 1
ATOM 1439 N N . TYR A 1 179 ? 9.969 9.273 21.812 1 93.19 179 TYR A N 1
ATOM 1440 C CA . TYR A 1 179 ? 9.578 10.664 21.625 1 93.19 179 TYR A CA 1
ATOM 1441 C C . TYR A 1 179 ? 8.672 11.141 22.75 1 93.19 179 TYR A C 1
ATOM 1443 O O . TYR A 1 179 ? 8.328 12.328 22.828 1 93.19 179 TYR A O 1
ATOM 1451 N N . GLY A 1 180 ? 8.258 10.273 23.578 1 89.62 180 GLY A N 1
ATOM 1452 C CA . GLY A 1 180 ? 7.43 10.648 24.703 1 89.62 180 GLY A CA 1
ATOM 1453 C C . GLY A 1 180 ? 6.121 11.297 24.312 1 89.62 180 GLY A C 1
ATOM 1454 O O . GLY A 1 180 ? 5.379 10.75 23.484 1 89.62 180 GLY A O 1
ATOM 1455 N N . ASP A 1 181 ? 5.867 12.5 24.828 1 90.06 181 ASP A N 1
ATOM 1456 C CA . ASP A 1 181 ? 4.574 13.141 24.641 1 90.06 181 ASP A CA 1
ATOM 1457 C C . ASP A 1 181 ? 4.695 14.359 23.719 1 90.06 181 ASP A C 1
ATOM 1459 O O . ASP A 1 181 ? 3.92 15.312 23.844 1 90.06 181 ASP A O 1
ATOM 1463 N N . ILE A 1 182 ? 5.66 14.305 22.922 1 90.69 182 ILE A N 1
ATOM 1464 C CA . ILE A 1 182 ? 5.883 15.477 22.078 1 90.69 182 ILE A CA 1
ATOM 1465 C C . ILE A 1 182 ? 4.707 15.656 21.125 1 90.69 182 ILE A C 1
ATOM 1467 O O . ILE A 1 182 ? 4.305 16.781 20.828 1 90.69 182 ILE A O 1
ATOM 1471 N N . PHE A 1 183 ? 4.188 14.562 20.625 1 95.94 183 PHE A N 1
ATOM 1472 C CA . PHE A 1 183 ? 3.061 14.625 19.703 1 95.94 183 PHE A CA 1
ATOM 1473 C C . PHE A 1 183 ? 1.866 13.852 20.25 1 95.94 183 PHE A C 1
ATOM 1475 O O . PHE A 1 183 ? 0.74 14.352 20.25 1 95.94 183 PHE A O 1
ATOM 1482 N N . ILE A 1 184 ? 2.119 12.734 20.719 1 97.31 184 ILE A N 1
ATOM 1483 C CA . ILE A 1 184 ? 1.054 11.875 21.219 1 97.31 184 ILE A CA 1
ATOM 1484 C C . ILE A 1 184 ? 0.978 11.977 22.75 1 97.31 184 ILE A C 1
ATOM 1486 O O . ILE A 1 184 ? 1.963 11.727 23.438 1 97.31 184 ILE A O 1
ATOM 1490 N N . ALA A 1 185 ? -0.157 12.281 23.188 1 96.38 185 ALA A N 1
ATOM 1491 C CA . ALA A 1 185 ? -0.365 12.398 24.625 1 96.38 185 ALA A CA 1
ATOM 1492 C C . ALA A 1 185 ? -0.235 11.047 25.312 1 96.38 185 ALA A C 1
ATOM 1494 O O . ALA A 1 185 ? -0.613 10.016 24.75 1 96.38 185 ALA A O 1
ATOM 1495 N N . LYS A 1 186 ? 0.265 11.125 26.516 1 94 186 LYS A N 1
ATOM 1496 C CA . LYS A 1 186 ? 0.286 9.906 27.328 1 94 186 LYS A CA 1
ATOM 1497 C C . LYS A 1 186 ? -1.13 9.43 27.641 1 94 186 LYS A C 1
ATOM 1499 O O . LYS A 1 186 ? -1.984 10.227 28.031 1 94 186 LYS A O 1
ATOM 1504 N N . ASN A 1 187 ? -1.312 8.172 27.5 1 91.81 187 ASN A N 1
ATOM 1505 C CA . ASN A 1 187 ? -2.639 7.602 27.719 1 91.81 187 ASN A CA 1
ATOM 1506 C C . ASN A 1 187 ? -3.143 7.867 29.125 1 91.81 187 ASN A C 1
ATOM 1508 O O . ASN A 1 187 ? -4.336 8.109 29.328 1 91.81 187 ASN A O 1
ATOM 1512 N N . GLN A 1 188 ? -2.25 7.828 29.984 1 91.81 188 GLN A N 1
ATOM 1513 C CA . GLN A 1 188 ? -2.605 8.039 31.391 1 91.81 188 GLN A CA 1
ATOM 1514 C C . GLN A 1 188 ? -3.191 9.43 31.609 1 91.81 188 GLN A C 1
ATOM 1516 O O . GLN A 1 188 ? -4.148 9.594 32.375 1 91.81 188 GLN A O 1
ATOM 1521 N N . HIS A 1 189 ? -2.639 10.398 31.016 1 93.75 189 HIS A N 1
ATOM 1522 C CA . HIS A 1 189 ? -3.139 11.766 31.156 1 93.75 189 HIS A CA 1
ATOM 1523 C C . HIS A 1 189 ? -4.539 11.898 30.562 1 93.75 189 HIS A C 1
ATOM 1525 O O . HIS A 1 189 ? -5.379 12.617 31.125 1 93.75 189 HIS A O 1
ATOM 1531 N N . VAL A 1 190 ? -4.773 11.227 29.484 1 93.94 190 VAL A N 1
ATOM 1532 C CA . VAL A 1 190 ? -6.086 11.258 28.844 1 93.94 190 VAL A CA 1
ATOM 1533 C C . VAL A 1 190 ? -7.117 10.578 29.75 1 93.94 190 VAL A C 1
ATOM 1535 O O . VAL A 1 190 ? -8.203 11.117 29.969 1 93.94 190 VAL A O 1
ATOM 1538 N N . ASP A 1 191 ? -6.75 9.477 30.266 1 91.88 191 ASP A N 1
ATOM 1539 C CA . ASP A 1 191 ? -7.645 8.727 31.141 1 91.88 191 ASP A CA 1
ATOM 1540 C C . ASP A 1 191 ? -7.961 9.516 32.406 1 91.88 191 ASP A C 1
ATOM 1542 O O . ASP A 1 191 ? -9.102 9.508 32.875 1 91.88 191 ASP A O 1
ATOM 1546 N N . ASP A 1 192 ? -7 10.125 32.906 1 93.62 192 ASP A N 1
ATOM 1547 C CA . ASP A 1 192 ? -7.199 10.938 34.125 1 93.62 192 ASP A CA 1
ATOM 1548 C C . ASP A 1 192 ? -8.219 12.047 33.875 1 93.62 192 ASP A C 1
ATOM 1550 O O . ASP A 1 192 ? -9.086 12.297 34.719 1 93.62 192 ASP A O 1
ATOM 1554 N N . LEU A 1 193 ? -8.07 12.656 32.781 1 92.31 193 LEU A N 1
ATOM 1555 C CA . LEU A 1 193 ? -9 13.734 32.438 1 92.31 193 LEU A CA 1
ATOM 1556 C C . LEU A 1 193 ? -10.414 13.195 32.25 1 92.31 193 LEU A C 1
ATOM 1558 O O . LEU A 1 193 ? -11.383 13.82 32.688 1 92.31 193 LEU A O 1
ATOM 1562 N N . LEU A 1 194 ? -10.531 12.164 31.641 1 88.31 194 LEU A N 1
ATOM 1563 C CA . LEU A 1 194 ? -11.836 11.555 31.422 1 88.31 194 LEU A CA 1
ATOM 1564 C C . LEU A 1 194 ? -12.469 11.125 32.75 1 88.31 194 LEU A C 1
ATOM 1566 O O . LEU A 1 194 ? -13.68 11.242 32.906 1 88.31 194 LEU A O 1
ATOM 1570 N N . GLU A 1 195 ? -11.648 10.609 33.562 1 89 195 GLU A N 1
ATOM 1571 C CA . GLU A 1 195 ? -12.133 10.234 34.906 1 89 195 GLU A CA 1
ATOM 1572 C C . GLU A 1 195 ? -12.594 11.461 35.688 1 89 195 GLU A C 1
ATOM 1574 O O . GLU A 1 195 ? -13.602 11.406 36.375 1 89 195 GLU A O 1
ATOM 1579 N N . GLU A 1 196 ? -11.844 12.445 35.562 1 86.81 196 GLU A N 1
ATOM 1580 C CA . GLU A 1 196 ? -12.227 13.688 36.219 1 86.81 196 GLU A CA 1
ATOM 1581 C C . GLU A 1 196 ? -13.586 14.18 35.719 1 86.81 196 GLU A C 1
ATOM 1583 O O . GLU A 1 196 ? -14.359 14.758 36.5 1 86.81 196 GLU A O 1
ATOM 1588 N N . LEU A 1 197 ? -13.844 13.945 34.469 1 84.06 197 LEU A N 1
ATOM 1589 C CA . LEU A 1 197 ? -15.109 14.375 33.875 1 84.06 197 LEU A CA 1
ATOM 1590 C C . LEU A 1 197 ? -16.219 13.359 34.156 1 84.06 197 LEU A C 1
ATOM 1592 O O . LEU A 1 197 ? -17.375 13.594 33.812 1 84.06 197 LEU A O 1
ATOM 1596 N N . ASN A 1 198 ? -15.844 12.359 34.875 1 77.62 198 ASN A N 1
ATOM 1597 C CA . ASN A 1 198 ? -16.781 11.258 35.031 1 77.62 198 ASN A CA 1
ATOM 1598 C C . ASN A 1 198 ? -17.422 10.852 33.719 1 77.62 198 ASN A C 1
ATOM 1600 O O . ASN A 1 198 ? -18.656 10.727 33.625 1 77.62 198 ASN A O 1
ATOM 1604 N N . TYR A 1 199 ? -16.5 10.844 32.75 1 77.94 199 TYR A N 1
ATOM 1605 C CA . TYR A 1 199 ? -16.953 10.562 31.406 1 77.94 199 TYR A CA 1
ATOM 1606 C C . TYR A 1 199 ? -17.406 9.117 31.266 1 77.94 199 TYR A C 1
ATOM 1608 O O . TYR A 1 199 ? -16.625 8.195 31.438 1 77.94 199 TYR A O 1
ATOM 1616 N N . ASN A 1 200 ? -18.641 8.852 31.125 1 68.25 200 ASN A N 1
ATOM 1617 C CA . ASN A 1 200 ? -19.203 7.516 30.938 1 68.25 200 ASN A CA 1
ATOM 1618 C C . ASN A 1 200 ? -20.016 7.418 29.656 1 68.25 200 ASN A C 1
ATOM 1620 O O . ASN A 1 200 ? -21.234 7.598 29.672 1 68.25 200 ASN A O 1
ATOM 1624 N N . PRO A 1 201 ? -19.281 7.289 28.594 1 66.81 201 PRO A N 1
ATOM 1625 C CA . PRO A 1 201 ? -20.078 7.199 27.359 1 66.81 201 PRO A CA 1
ATOM 1626 C C . PRO A 1 201 ? -20.969 5.961 27.312 1 66.81 201 PRO A C 1
ATOM 1628 O O . PRO A 1 201 ? -20.625 4.93 27.906 1 66.81 201 PRO A O 1
ATOM 1631 N N . LYS A 1 202 ? -22.172 5.996 26.688 1 61.12 202 LYS A N 1
ATOM 1632 C CA . LYS A 1 202 ? -23.109 4.883 26.609 1 61.12 202 LYS A CA 1
ATOM 1633 C C . LYS A 1 202 ? -22.656 3.854 25.578 1 61.12 202 LYS A C 1
ATOM 1635 O O . LYS A 1 202 ? -21.922 4.184 24.641 1 61.12 202 LYS A O 1
ATOM 1640 N N . ARG A 1 203 ? -22.844 2.652 25.859 1 58.09 203 ARG A N 1
ATOM 1641 C CA . ARG A 1 203 ? -22.5 1.566 24.953 1 58.09 203 ARG A CA 1
ATOM 1642 C C . ARG A 1 203 ? -23.453 1.533 23.75 1 58.09 203 ARG A C 1
ATOM 1644 O O . ARG A 1 203 ? -23.062 1.153 22.656 1 58.09 203 ARG A O 1
ATOM 1651 N N . ASN A 1 204 ? -24.688 1.704 24.016 1 53.16 204 ASN A N 1
ATOM 1652 C CA . ASN A 1 204 ? -25.703 1.64 22.969 1 53.16 204 ASN A CA 1
ATOM 1653 C C . ASN A 1 204 ? -26.453 2.963 22.844 1 53.16 204 ASN A C 1
ATOM 1655 O O . ASN A 1 204 ? -26.828 3.578 23.844 1 53.16 204 ASN A O 1
ATOM 1659 N N . SER A 1 205 ? -25.984 3.836 22 1 54.16 205 SER A N 1
ATOM 1660 C CA . SER A 1 205 ? -26.875 4.988 21.906 1 54.16 205 SER A CA 1
ATOM 1661 C C . SER A 1 205 ? -27.734 4.906 20.656 1 54.16 205 SER A C 1
ATOM 1663 O O . SER A 1 205 ? -27.375 4.234 19.688 1 54.16 205 SER A O 1
ATOM 1665 N N . GLU A 1 206 ? -28.984 5.305 20.797 1 51.56 206 GLU A N 1
ATOM 1666 C CA . GLU A 1 206 ? -29.891 5.492 19.672 1 51.56 206 GLU A CA 1
ATOM 1667 C C . GLU A 1 206 ? -29.234 6.301 18.547 1 51.56 206 GLU A C 1
ATOM 1669 O O . GLU A 1 206 ? -28.422 7.191 18.812 1 51.56 206 GLU A O 1
ATOM 1674 N N . PRO A 1 207 ? -29.312 5.691 17.484 1 50.78 207 PRO A N 1
ATOM 1675 C CA . PRO A 1 207 ? -28.781 6.445 16.344 1 50.78 207 PRO A CA 1
ATOM 1676 C C . PRO A 1 207 ? -29.172 7.922 16.375 1 50.78 207 PRO A C 1
ATOM 1678 O O . PRO A 1 207 ? -30.344 8.25 16.578 1 50.78 207 PRO A O 1
ATOM 1681 N N . VAL A 1 208 ? -28.234 8.703 16.875 1 52.47 208 VAL A N 1
ATOM 1682 C CA . VAL A 1 208 ? -28.531 10.133 16.875 1 52.47 208 VAL A CA 1
ATOM 1683 C C . VAL A 1 208 ? -28.422 10.68 15.453 1 52.47 208 VAL A C 1
ATOM 1685 O O . VAL A 1 208 ? -27.422 10.461 14.773 1 52.47 208 VAL A O 1
ATOM 1688 N N . HIS A 1 209 ? -29.531 10.953 14.953 1 50.25 209 HIS A N 1
ATOM 1689 C CA . HIS A 1 209 ? -29.625 11.43 13.578 1 50.25 209 HIS A CA 1
ATOM 1690 C C . HIS A 1 209 ? -29.312 12.914 13.484 1 50.25 209 HIS A C 1
ATOM 1692 O O . HIS A 1 209 ? -29.781 13.711 14.289 1 50.25 209 HIS A O 1
ATOM 1698 N N . CYS A 1 210 ? -28.109 13.234 13.352 1 52.44 210 CYS A N 1
ATOM 1699 C CA . CYS A 1 210 ? -27.984 14.594 12.852 1 52.44 210 CYS A CA 1
ATOM 1700 C C . CYS A 1 210 ? -27.984 14.609 11.328 1 52.44 210 CYS A C 1
ATOM 1702 O O . CYS A 1 210 ? -27.047 14.148 10.688 1 52.44 210 CYS A O 1
ATOM 1704 N N . GLY A 1 211 ? -28.922 15 10.812 1 45.91 211 GLY A N 1
ATOM 1705 C CA . GLY A 1 211 ? -29.281 14.812 9.414 1 45.91 211 GLY A CA 1
ATOM 1706 C C . GLY A 1 211 ? -29.562 13.367 9.055 1 45.91 211 GLY A C 1
ATOM 1707 O O . GLY A 1 211 ? -29.672 12.508 9.938 1 45.91 211 GLY A O 1
ATOM 1708 N N . GLY A 1 212 ? -30.062 12.953 7.969 1 43.12 212 GLY A N 1
ATOM 1709 C CA . GLY A 1 212 ? -30.406 11.609 7.535 1 43.12 212 GLY A CA 1
ATOM 1710 C C . GLY A 1 212 ? -29.25 10.625 7.668 1 43.12 212 GLY A C 1
ATOM 1711 O O . GLY A 1 212 ? -29.391 9.453 7.32 1 43.12 212 GLY A O 1
ATOM 1712 N N . SER A 1 213 ? -28.109 11.18 8.039 1 47.22 213 SER A N 1
ATOM 1713 C CA . SER A 1 213 ? -27.016 10.219 8.016 1 47.22 213 SER A CA 1
ATOM 1714 C C . SER A 1 213 ? -26.578 9.836 9.43 1 47.22 213 SER A C 1
ATOM 1716 O O . SER A 1 213 ? -26.656 10.656 10.352 1 47.22 213 SER A O 1
ATOM 1718 N N . ILE A 1 214 ? -26.719 8.719 9.773 1 45.28 214 ILE A N 1
ATOM 1719 C CA . ILE A 1 214 ? -26.172 8.141 11 1 45.28 214 ILE A CA 1
ATOM 1720 C C . ILE A 1 214 ? -24.656 8.305 11.016 1 45.28 214 ILE A C 1
ATOM 1722 O O . ILE A 1 214 ? -23.953 7.723 10.195 1 45.28 214 ILE A O 1
ATOM 1726 N N . LEU A 1 215 ? -24.234 9.492 11.617 1 54.06 215 LEU A N 1
ATOM 1727 C CA . LEU A 1 215 ? -22.797 9.672 11.805 1 54.06 215 LEU A CA 1
ATOM 1728 C C . LEU A 1 215 ? -22.328 8.938 13.055 1 54.06 215 LEU A C 1
ATOM 1730 O O . LEU A 1 215 ? -22.688 9.297 14.172 1 54.06 215 LEU A O 1
ATOM 1734 N N . LYS A 1 216 ? -21.719 7.902 12.93 1 53.06 216 LYS A N 1
ATOM 1735 C CA . LYS A 1 216 ? -21.234 7.051 14.008 1 53.06 216 LYS A CA 1
ATOM 1736 C C . LYS A 1 216 ? -20.531 7.875 15.094 1 53.06 216 LYS A C 1
ATOM 1738 O O . LYS A 1 216 ? -20.719 7.629 16.281 1 53.06 216 LYS A O 1
ATOM 1743 N N . ALA A 1 217 ? -19.844 8.898 14.688 1 56.28 217 ALA A N 1
ATOM 1744 C CA . ALA A 1 217 ? -19.094 9.719 15.633 1 56.28 217 ALA A CA 1
ATOM 1745 C C . ALA A 1 217 ? -20.031 10.547 16.5 1 56.28 217 ALA A C 1
ATOM 1747 O O . ALA A 1 217 ? -19.672 10.945 17.609 1 56.28 217 ALA A O 1
ATOM 1748 N N . ALA A 1 218 ? -21.172 10.695 16.016 1 61.91 218 ALA A N 1
ATOM 1749 C CA . ALA A 1 218 ? -22.125 11.539 16.75 1 61.91 218 ALA A CA 1
ATOM 1750 C C . ALA A 1 218 ? -22.734 10.781 17.922 1 61.91 218 ALA A C 1
ATOM 1752 O O . ALA A 1 218 ? -23.297 11.391 18.828 1 61.91 218 ALA A O 1
ATOM 1753 N N . GLN A 1 219 ? -22.609 9.477 17.828 1 62.09 219 GLN A N 1
ATOM 1754 C CA . GLN A 1 219 ? -23.266 8.664 18.844 1 62.09 219 GLN A CA 1
ATOM 1755 C C . GLN A 1 219 ? -22.453 8.656 20.141 1 62.09 219 GLN A C 1
ATOM 1757 O O . GLN A 1 219 ? -22.984 8.359 21.219 1 62.09 219 GLN A O 1
ATOM 1762 N N . ASN A 1 220 ? -21.312 9.289 20.156 1 69.31 220 ASN A N 1
ATOM 1763 C CA . ASN A 1 220 ? -20.469 9.305 21.344 1 69.31 220 ASN A CA 1
ATOM 1764 C C . ASN A 1 220 ? -20.516 7.973 22.094 1 69.31 220 ASN A C 1
ATOM 1766 O O . ASN A 1 220 ? -20.797 7.938 23.297 1 69.31 220 ASN A O 1
ATOM 1770 N N . VAL A 1 221 ? -20.438 6.852 21.312 1 68.19 221 VAL A N 1
ATOM 1771 C CA . VAL A 1 221 ? -20.547 5.512 21.875 1 68.19 221 VAL A CA 1
ATOM 1772 C C . VAL A 1 221 ? -19.172 4.867 21.953 1 68.19 221 VAL A C 1
ATOM 1774 O O . VAL A 1 221 ? -18.344 5.039 21.047 1 68.19 221 VAL A O 1
ATOM 1777 N N . SER A 1 222 ? -19.016 4.309 23.156 1 72.31 222 SER A N 1
ATOM 1778 C CA . SER A 1 222 ? -17.781 3.555 23.344 1 72.31 222 SER A CA 1
ATOM 1779 C C . SER A 1 222 ? -17.828 2.232 22.578 1 72.31 222 SER A C 1
ATOM 1781 O O . SER A 1 222 ? -18.734 1.426 22.781 1 72.31 222 SER A O 1
ATOM 1783 N N . ARG A 1 223 ? -17 2.076 21.562 1 70.25 223 ARG A N 1
ATOM 1784 C CA . ARG A 1 223 ? -16.938 0.859 20.766 1 70.25 223 ARG A CA 1
ATOM 1785 C C . ARG A 1 223 ? -15.586 0.162 20.938 1 70.25 223 ARG A C 1
ATOM 1787 O O . ARG A 1 223 ? -14.625 0.479 20.219 1 70.25 223 ARG A O 1
ATOM 1794 N N . LYS A 1 224 ? -15.562 -0.67 21.969 1 75.19 224 LYS A N 1
ATOM 1795 C CA . LYS A 1 224 ? -14.367 -1.507 22.094 1 75.19 224 LYS A CA 1
ATOM 1796 C C . LYS A 1 224 ? -14.453 -2.721 21.172 1 75.19 224 LYS A C 1
ATOM 1798 O O . LYS A 1 224 ? -15.523 -3.311 21.016 1 75.19 224 LYS A O 1
ATOM 1803 N N . LYS A 1 225 ? -13.438 -2.918 20.484 1 78 225 LYS A N 1
ATOM 1804 C CA . LYS A 1 225 ? -13.359 -4.109 19.656 1 78 225 LYS A CA 1
ATOM 1805 C C . LYS A 1 225 ? -12.453 -5.164 20.266 1 78 225 LYS A C 1
ATOM 1807 O O . LYS A 1 225 ? -11.375 -4.848 20.781 1 78 225 LYS A O 1
ATOM 1812 N N . ALA A 1 226 ? -12.906 -6.316 20.25 1 77.31 226 ALA A N 1
ATOM 1813 C CA . ALA A 1 226 ? -12.203 -7.402 20.922 1 77.31 226 ALA A CA 1
ATOM 1814 C C . ALA A 1 226 ? -10.836 -7.652 20.297 1 77.31 226 ALA A C 1
ATOM 1816 O O . ALA A 1 226 ? -9.883 -7.992 21 1 77.31 226 ALA A O 1
ATOM 1817 N N . SER A 1 227 ? -10.727 -7.426 19.109 1 86 227 SER A N 1
ATOM 1818 C CA . SER A 1 227 ? -9.5 -7.777 18.406 1 86 227 SER A CA 1
ATOM 1819 C C . SER A 1 227 ? -8.516 -6.617 18.391 1 86 227 SER A C 1
ATOM 1821 O O . SER A 1 227 ? -7.34 -6.797 18.062 1 86 227 SER A O 1
ATOM 1823 N N . LEU A 1 228 ? -9.016 -5.422 18.844 1 91.56 228 LEU A N 1
ATOM 1824 C CA . LEU A 1 228 ? -8.172 -4.238 18.734 1 91.56 228 LEU A CA 1
ATOM 1825 C C . LEU A 1 228 ? -7.805 -3.703 20.109 1 91.56 228 LEU A C 1
ATOM 1827 O O . LEU A 1 228 ? -8.617 -3.754 21.047 1 91.56 228 LEU A O 1
ATOM 1831 N N . ASP A 1 229 ? -6.676 -3.324 20.234 1 92.56 229 ASP A N 1
ATOM 1832 C CA . ASP A 1 229 ? -6.281 -2.568 21.422 1 92.56 229 ASP A CA 1
ATOM 1833 C C . ASP A 1 229 ? -6.512 -1.072 21.219 1 92.56 229 ASP A C 1
ATOM 1835 O O . ASP A 1 229 ? -7.246 -0.445 21.984 1 92.56 229 ASP A O 1
ATOM 1839 N N . GLU A 1 230 ? -5.891 -0.539 20.219 1 94.38 230 GLU A N 1
ATOM 1840 C CA . GLU A 1 230 ? -6.207 0.815 19.781 1 94.38 230 GLU A CA 1
ATOM 1841 C C . GLU A 1 230 ? -7.168 0.797 18.594 1 94.38 230 GLU A C 1
ATOM 1843 O O . GLU A 1 230 ? -6.918 0.117 17.594 1 94.38 230 GLU A O 1
ATOM 1848 N N . THR A 1 231 ? -8.172 1.58 18.703 1 94.25 231 THR A N 1
ATOM 1849 C CA . THR A 1 231 ? -9.203 1.587 17.672 1 94.25 231 THR A CA 1
ATOM 1850 C C . THR A 1 231 ? -8.945 2.699 16.656 1 94.25 231 THR A C 1
ATOM 1852 O O . THR A 1 231 ? -9.602 2.76 15.617 1 94.25 231 THR A O 1
ATOM 1855 N N . GLY A 1 232 ? -8.023 3.6 16.953 1 95.75 232 GLY A N 1
ATOM 1856 C CA . GLY A 1 232 ? -7.691 4.695 16.047 1 95.75 232 GLY A CA 1
ATOM 1857 C C . GLY A 1 232 ? -6.812 5.75 16.688 1 95.75 232 GLY A C 1
ATOM 1858 O O . GLY A 1 232 ? -6.109 5.469 17.672 1 95.75 232 GLY A O 1
ATOM 1859 N N . PHE A 1 233 ? -6.762 6.875 16.031 1 96.88 233 PHE A N 1
ATOM 1860 C CA . PHE A 1 233 ? -5.926 8 16.438 1 96.88 233 PHE A CA 1
ATOM 1861 C C . PHE A 1 233 ? -6.625 9.328 16.156 1 96.88 233 PHE A C 1
ATOM 1863 O O . PHE A 1 233 ? -7.117 9.539 15.039 1 96.88 233 PHE A O 1
ATOM 1870 N N . GLU A 1 234 ? -6.789 10.141 17.172 1 96.75 234 GLU A N 1
ATOM 1871 C CA . GLU A 1 234 ? -7.402 11.453 17 1 96.75 234 GLU A CA 1
ATOM 1872 C C . GLU A 1 234 ? -6.379 12.57 17.188 1 96.75 234 GLU A C 1
ATOM 1874 O O . GLU A 1 234 ? -5.5 12.477 18.047 1 96.75 234 GLU A O 1
ATOM 1879 N N . TYR A 1 235 ? -6.414 13.531 16.344 1 96.19 235 TYR A N 1
ATOM 1880 C CA . TYR A 1 235 ? -5.441 14.617 16.484 1 96.19 235 TYR A CA 1
ATOM 1881 C C . TYR A 1 235 ? -6.02 15.938 15.992 1 96.19 235 TYR A C 1
ATOM 1883 O O . TYR A 1 235 ? -7.117 15.969 15.43 1 96.19 235 TYR A O 1
ATOM 1891 N N . CYS A 1 236 ? -5.422 17 16.344 1 96.94 236 CYS A N 1
ATOM 1892 C CA . CYS A 1 236 ? -5.816 18.344 15.922 1 96.94 236 CYS A CA 1
ATOM 1893 C C . CYS A 1 236 ? -4.805 18.922 14.945 1 96.94 236 CYS A C 1
ATOM 1895 O O . CYS A 1 236 ? -3.604 18.672 15.07 1 96.94 236 CYS A O 1
ATOM 1897 N N . VAL A 1 237 ? -5.266 19.641 13.977 1 97.31 237 VAL A N 1
ATOM 1898 C CA . VAL A 1 237 ? -4.484 20.203 12.875 1 97.31 237 VAL A CA 1
ATOM 1899 C C . VAL A 1 237 ? -4.855 21.672 12.68 1 97.31 237 VAL A C 1
ATOM 1901 O O . VAL A 1 237 ? -6.035 22.016 12.688 1 97.31 237 VAL A O 1
ATOM 1904 N N . CYS A 1 238 ? -3.861 22.578 12.656 1 97.19 238 CYS A N 1
ATOM 1905 C CA . CYS A 1 238 ? -4.188 23.969 12.375 1 97.19 238 CYS A CA 1
ATOM 1906 C C . CYS A 1 238 ? -4.648 24.141 10.938 1 97.19 238 CYS A C 1
ATOM 1908 O O . CYS A 1 238 ? -4.594 23.203 10.148 1 97.19 238 CYS A O 1
ATOM 1910 N N . ARG A 1 239 ? -5.098 25.297 10.516 1 96.75 239 ARG A N 1
ATOM 1911 C CA . ARG A 1 239 ? -5.691 25.516 9.203 1 96.75 239 ARG A CA 1
ATOM 1912 C C . ARG A 1 239 ? -4.633 25.469 8.109 1 96.75 239 ARG A C 1
ATOM 1914 O O . ARG A 1 239 ? -4.961 25.438 6.918 1 96.75 239 ARG A O 1
ATOM 1921 N N . HIS A 1 240 ? -3.326 25.438 8.531 1 96.94 240 HIS A N 1
ATOM 1922 C CA . HIS A 1 240 ? -2.229 25.359 7.574 1 96.94 240 HIS A CA 1
ATOM 1923 C C . HIS A 1 240 ? -1.804 23.906 7.336 1 96.94 240 HIS A C 1
ATOM 1925 O O . HIS A 1 240 ? -0.841 23.656 6.609 1 96.94 240 HIS A O 1
ATOM 1931 N N . GLY A 1 241 ? -2.436 22.938 7.98 1 96.12 241 GLY A N 1
ATOM 1932 C CA . GLY A 1 241 ? -2.168 21.516 7.777 1 96.12 241 GLY A CA 1
ATOM 1933 C C . GLY A 1 241 ? -1.081 20.984 8.688 1 96.12 241 GLY A C 1
ATOM 1934 O O . GLY A 1 241 ? -0.518 19.922 8.43 1 96.12 241 GLY A O 1
ATOM 1935 N N . VAL A 1 242 ? -0.761 21.703 9.734 1 97.19 242 VAL A N 1
ATOM 1936 C CA . VAL A 1 242 ? 0.261 21.25 10.672 1 97.19 242 VAL A CA 1
ATOM 1937 C C . VAL A 1 242 ? -0.392 20.469 11.82 1 97.19 242 VAL A C 1
ATOM 1939 O O . VAL A 1 242 ? -1.241 21.016 12.531 1 97.19 242 VAL A O 1
ATOM 1942 N N . ALA A 1 243 ? -0.044 19.203 11.938 1 97.5 243 ALA A N 1
ATOM 1943 C CA . ALA A 1 243 ? -0.519 18.406 13.062 1 97.5 243 ALA A CA 1
ATOM 1944 C C . ALA A 1 243 ? 0.124 18.859 14.375 1 97.5 243 ALA A C 1
ATOM 1946 O O . ALA A 1 243 ? 1.348 18.984 14.461 1 97.5 243 ALA A O 1
ATOM 1947 N N . GLN A 1 244 ? -0.659 19.047 15.398 1 96.75 244 GLN A N 1
ATOM 1948 C CA . GLN A 1 244 ? -0.121 19.703 16.594 1 96.75 244 GLN A CA 1
ATOM 1949 C C . GLN A 1 244 ? -0.091 18.734 17.766 1 96.75 244 GLN A C 1
ATOM 1951 O O . GLN A 1 244 ? 0.868 18.719 18.547 1 96.75 244 GLN A O 1
ATOM 1956 N N . ARG A 1 245 ? -1.118 17.969 17.922 1 96.56 245 ARG A N 1
ATOM 1957 C CA . ARG A 1 245 ? -1.2 17.016 19.031 1 96.56 245 ARG A CA 1
ATOM 1958 C C . ARG A 1 245 ? -2.17 15.891 18.703 1 96.56 245 ARG A C 1
ATOM 1960 O O . ARG A 1 245 ? -3.1 16.062 17.922 1 96.56 245 ARG A O 1
ATOM 1967 N N . GLY A 1 246 ? -1.896 14.719 19.266 1 97.06 246 GLY A N 1
ATOM 1968 C CA . GLY A 1 246 ? -2.766 13.578 19.016 1 97.06 246 GLY A CA 1
ATOM 1969 C C . GLY A 1 246 ? -2.979 12.719 20.25 1 97.06 246 GLY A C 1
ATOM 1970 O O . GLY A 1 246 ? -2.27 12.859 21.25 1 97.06 246 GLY A O 1
ATOM 1971 N N . VAL A 1 247 ? -4.004 11.891 20.203 1 97.31 247 VAL A N 1
ATOM 1972 C CA . VAL A 1 247 ? -4.34 10.945 21.266 1 97.31 247 VAL A CA 1
ATOM 1973 C C . VAL A 1 247 ? -4.711 9.594 20.656 1 97.31 247 VAL A C 1
ATOM 1975 O O . VAL A 1 247 ? -5.332 9.531 19.594 1 97.31 247 VAL A O 1
ATOM 1978 N N . ASN A 1 248 ? -4.258 8.547 21.344 1 96.56 248 ASN A N 1
ATOM 1979 C CA . ASN A 1 248 ? -4.684 7.207 20.953 1 96.56 248 ASN A CA 1
ATOM 1980 C C . ASN A 1 248 ? -6.125 6.934 21.375 1 96.56 248 ASN A C 1
ATOM 1982 O O . ASN A 1 248 ? -6.527 7.277 22.484 1 96.56 248 ASN A O 1
ATOM 1986 N N . MET A 1 249 ? -6.898 6.344 20.5 1 94.69 249 MET A N 1
ATOM 1987 C CA . MET A 1 249 ? -8.281 5.988 20.797 1 94.69 249 MET A CA 1
ATOM 1988 C C . MET A 1 249 ? -8.391 4.527 21.219 1 94.69 249 MET A C 1
ATOM 1990 O O . MET A 1 249 ? -7.891 3.641 20.516 1 94.69 249 MET A O 1
ATOM 1994 N N . TYR A 1 250 ? -9.062 4.23 22.266 1 92.31 250 TYR A N 1
ATOM 1995 C CA . TYR A 1 250 ? -9.219 2.861 22.75 1 92.31 250 TYR A CA 1
ATOM 1996 C C . TYR A 1 250 ? -10.688 2.449 22.734 1 92.31 250 TYR A C 1
ATOM 1998 O O . TYR A 1 250 ? -11.008 1.265 22.844 1 92.31 250 TYR A O 1
ATOM 2006 N N . ARG A 1 251 ? -11.516 3.416 22.625 1 86.44 251 ARG A N 1
ATOM 2007 C CA . ARG A 1 251 ? -12.945 3.164 22.75 1 86.44 251 ARG A CA 1
ATOM 2008 C C . ARG A 1 251 ? -13.711 3.748 21.562 1 86.44 251 ARG A C 1
ATOM 2010 O O . ARG A 1 251 ? -14.812 4.277 21.734 1 86.44 251 ARG A O 1
ATOM 2017 N N . GLY A 1 252 ? -13.094 3.725 20.406 1 86.31 252 GLY A N 1
ATOM 2018 C CA . GLY A 1 252 ? -13.727 4.418 19.297 1 86.31 252 GLY A CA 1
ATOM 2019 C C . GLY A 1 252 ? -13.641 5.93 19.406 1 86.31 252 GLY A C 1
ATOM 2020 O O . GLY A 1 252 ? -12.914 6.453 20.25 1 86.31 252 GLY A O 1
ATOM 2021 N N . GLU A 1 253 ? -14.367 6.559 18.578 1 85.44 253 GLU A N 1
ATOM 2022 C CA . GLU A 1 253 ? -14.359 8.023 18.594 1 85.44 253 GLU A CA 1
ATOM 2023 C C . GLU A 1 253 ? -15.336 8.57 19.625 1 85.44 253 GLU A C 1
ATOM 2025 O O . GLU A 1 253 ? -16.547 8.539 19.422 1 85.44 253 GLU A O 1
ATOM 2030 N N . ILE A 1 254 ? -14.82 9.055 20.703 1 89.5 254 ILE A N 1
ATOM 2031 C CA . ILE A 1 254 ? -15.641 9.625 21.766 1 89.5 254 ILE A CA 1
ATOM 2032 C C . ILE A 1 254 ? -15.328 11.109 21.922 1 89.5 254 ILE A C 1
ATOM 2034 O O . ILE A 1 254 ? -14.242 11.562 21.562 1 89.5 254 ILE A O 1
ATOM 2038 N N . PHE A 1 255 ? -16.172 11.898 22.578 1 92 255 PHE A N 1
ATOM 2039 C CA . PHE A 1 255 ? -16.016 13.344 22.75 1 92 255 PHE A CA 1
ATOM 2040 C C . PHE A 1 255 ? -14.867 13.641 23.703 1 92 255 PHE A C 1
ATOM 2042 O O . PHE A 1 255 ? -14.25 14.711 23.625 1 92 255 PHE A O 1
ATOM 2049 N N . GLY A 1 256 ? -14.602 12.664 24.547 1 91.56 256 GLY A N 1
ATOM 2050 C CA . GLY A 1 256 ? -13.547 12.852 25.531 1 91.56 256 GLY A CA 1
ATOM 2051 C C . GLY A 1 256 ? -12.195 13.156 24.906 1 91.56 256 GLY A C 1
ATOM 2052 O O . GLY A 1 256 ? -11.414 13.938 25.453 1 91.56 256 GLY A O 1
ATOM 2053 N N . TYR A 1 257 ? -11.867 12.555 23.812 1 94.62 257 TYR A N 1
ATOM 2054 C CA . TYR A 1 257 ? -10.594 12.789 23.141 1 94.62 257 TYR A CA 1
ATOM 2055 C C . TYR A 1 257 ? -10.523 14.195 22.578 1 94.62 257 TYR A C 1
ATOM 2057 O O . TYR A 1 257 ? -9.508 14.883 22.734 1 94.62 257 TYR A O 1
ATOM 2065 N N . ALA A 1 258 ? -11.633 14.609 21.938 1 94.31 258 ALA A N 1
ATOM 2066 C CA . ALA A 1 258 ? -11.695 15.977 21.422 1 94.31 258 ALA A CA 1
ATOM 2067 C C . ALA A 1 258 ? -11.57 17 22.547 1 94.31 258 ALA A C 1
ATOM 2069 O O . ALA A 1 258 ? -10.922 18.031 22.406 1 94.31 258 ALA A O 1
ATOM 2070 N N . TYR A 1 259 ? -12.203 16.656 23.625 1 94.5 259 TYR A N 1
ATOM 2071 C CA . TYR A 1 259 ? -12.141 17.516 24.797 1 94.5 259 TYR A CA 1
ATOM 2072 C C . TYR A 1 259 ? -10.711 17.656 25.297 1 94.5 259 TYR A C 1
ATOM 2074 O O . TYR A 1 259 ? -10.266 18.75 25.625 1 94.5 259 TYR A O 1
ATOM 2082 N N . TYR A 1 260 ? -10.031 16.594 25.375 1 95.38 260 TYR A N 1
ATOM 2083 C CA . TYR A 1 260 ? -8.641 16.625 25.828 1 95.38 260 TYR A CA 1
ATOM 2084 C C . TYR A 1 260 ? -7.809 17.547 24.938 1 95.38 260 TYR A C 1
ATOM 2086 O O . TYR A 1 260 ? -7.008 18.344 25.438 1 95.38 260 TYR A O 1
ATOM 2094 N N . LEU A 1 261 ? -7.949 17.422 23.688 1 96.12 261 LEU A N 1
ATOM 2095 C CA . LEU A 1 261 ? -7.195 18.219 22.734 1 96.12 261 LEU A CA 1
ATOM 2096 C C . LEU A 1 261 ? -7.578 19.688 22.859 1 96.12 261 LEU A C 1
ATOM 2098 O O . LEU A 1 261 ? -6.715 20.578 22.75 1 96.12 261 LEU A O 1
ATOM 2102 N N . GLN A 1 262 ? -8.852 19.953 23.016 1 95.31 262 GLN A N 1
ATOM 2103 C CA . GLN A 1 262 ? -9.328 21.328 23.172 1 95.31 262 GLN A CA 1
ATOM 2104 C C . GLN A 1 262 ? -8.742 21.984 24.422 1 95.31 262 GLN A C 1
ATOM 2106 O O . GLN A 1 262 ? -8.172 23.078 24.359 1 95.31 262 GLN A O 1
ATOM 2111 N N . LYS A 1 263 ? -8.828 21.312 25.484 1 91.69 263 LYS A N 1
ATOM 2112 C CA . LYS A 1 263 ? -8.359 21.844 26.766 1 91.69 263 LYS A CA 1
ATOM 2113 C C . LYS A 1 263 ? -6.844 21.953 26.797 1 91.69 263 LYS A C 1
ATOM 2115 O O . LYS A 1 263 ? -6.297 22.891 27.391 1 91.69 263 LYS A O 1
ATOM 2120 N N . GLY A 1 264 ? -6.203 21.094 26.234 1 86.75 264 GLY A N 1
ATOM 2121 C CA . GLY A 1 264 ? -4.754 21.031 26.297 1 86.75 264 GLY A CA 1
ATOM 2122 C C . GLY A 1 264 ? -4.07 21.969 25.312 1 86.75 264 GLY A C 1
ATOM 2123 O O . GLY A 1 264 ? -3.178 22.734 25.703 1 86.75 264 GLY A O 1
ATOM 2124 N N . ILE A 1 265 ? -4.469 21.969 24.062 1 88.62 265 ILE A N 1
ATOM 2125 C CA . ILE A 1 265 ? -3.693 22.656 23.031 1 88.62 265 ILE A CA 1
ATOM 2126 C C . ILE A 1 265 ? -4.465 23.875 22.531 1 88.62 265 ILE A C 1
ATOM 2128 O O . ILE A 1 265 ? -3.883 24.938 22.328 1 88.62 265 ILE A O 1
ATOM 2132 N N . MET A 1 266 ? -5.676 23.812 22.406 1 93.62 266 MET A N 1
ATOM 2133 C CA . MET A 1 266 ? -6.426 24.875 21.75 1 93.62 266 MET A CA 1
ATOM 2134 C C . MET A 1 266 ? -6.574 26.078 22.688 1 93.62 266 MET A C 1
ATOM 2136 O O . MET A 1 266 ? -6.496 27.234 22.234 1 93.62 266 MET A O 1
ATOM 2140 N N . VAL A 1 267 ? -6.816 25.797 23.891 1 92.81 267 VAL A N 1
ATOM 2141 C CA . VAL A 1 267 ? -6.93 26.875 24.859 1 92.81 267 VAL A CA 1
ATOM 2142 C C . VAL A 1 267 ? -5.59 27.594 24.984 1 92.81 267 VAL A C 1
ATOM 2144 O O . VAL A 1 267 ? -5.535 28.828 24.969 1 92.81 267 VAL A O 1
ATOM 2147 N N . ASP A 1 268 ? -4.551 26.844 25 1 90 268 ASP A N 1
ATOM 2148 C CA . ASP A 1 268 ? -3.215 27.406 25.156 1 90 268 ASP A CA 1
ATOM 2149 C C . ASP A 1 268 ? -2.842 28.25 23.938 1 90 268 ASP A C 1
ATOM 2151 O O . ASP A 1 268 ? -2.137 29.25 24.062 1 90 268 ASP A O 1
ATOM 2155 N N . ASN A 1 269 ? -3.316 27.859 22.812 1 93.31 269 ASN A N 1
ATOM 2156 C CA . ASN A 1 269 ? -2.982 28.562 21.578 1 93.31 269 ASN A CA 1
ATOM 2157 C C . ASN A 1 269 ? -4.008 29.641 21.25 1 93.31 269 ASN A C 1
ATOM 2159 O O . ASN A 1 269 ? -3.953 30.25 20.172 1 93.31 269 ASN A O 1
ATOM 2163 N N . ASN A 1 270 ? -4.961 29.891 22.125 1 93.94 270 ASN A N 1
ATOM 2164 C CA . ASN A 1 270 ? -6.008 30.891 21.922 1 93.94 270 ASN A CA 1
ATOM 2165 C C . ASN A 1 270 ? -6.719 30.703 20.578 1 93.94 270 ASN A C 1
ATOM 2167 O O . ASN A 1 270 ? -6.836 31.641 19.797 1 93.94 270 ASN A O 1
ATOM 2171 N N . VAL A 1 271 ? -7.113 29.469 20.312 1 96.25 271 VAL A N 1
ATOM 2172 C CA . VAL A 1 271 ? -7.77 29.141 19.062 1 96.25 271 VAL A CA 1
ATOM 2173 C C . VAL A 1 271 ? -9.133 29.828 18.984 1 96.25 271 VAL A C 1
ATOM 2175 O O . VAL A 1 271 ? -9.898 29.797 19.953 1 96.25 271 VAL A O 1
ATOM 2178 N N . LYS A 1 272 ? -9.453 30.391 17.891 1 95.44 272 LYS A N 1
ATOM 2179 C CA . LYS A 1 272 ? -10.695 31.125 17.75 1 95.44 272 LYS A CA 1
ATOM 2180 C C . LYS A 1 272 ? -11.828 30.219 17.281 1 95.44 272 LYS A C 1
ATOM 2182 O O . LYS A 1 272 ? -12.961 30.344 17.734 1 95.44 272 LYS A O 1
ATOM 2187 N N . PHE A 1 273 ? -11.484 29.344 16.312 1 96.56 273 PHE A N 1
ATOM 2188 C CA . PHE A 1 273 ? -12.508 28.469 15.758 1 96.56 273 PHE A CA 1
ATOM 2189 C C . PHE A 1 273 ? -12.109 27 15.906 1 96.56 273 PHE A C 1
ATOM 2191 O O . PHE A 1 273 ? -11.023 26.609 15.477 1 96.56 273 PHE A O 1
ATOM 2198 N N . MET A 1 274 ? -12.922 26.141 16.453 1 96.31 274 MET A N 1
ATOM 2199 C CA . MET A 1 274 ? -12.742 24.703 16.516 1 96.31 274 MET A CA 1
ATOM 2200 C C . MET A 1 274 ? -13.602 24 15.461 1 96.31 274 MET A C 1
ATOM 2202 O O . MET A 1 274 ? -14.828 24.125 15.469 1 96.31 274 MET A O 1
ATOM 2206 N N . TRP A 1 275 ? -12.977 23.359 14.594 1 96.06 275 TRP A N 1
ATOM 2207 C CA . TRP A 1 275 ? -13.656 22.625 13.531 1 96.06 275 TRP A CA 1
ATOM 2208 C C . TRP A 1 275 ? -13.719 21.141 13.859 1 96.06 275 TRP A C 1
ATOM 2210 O O . TRP A 1 275 ? -12.703 20.531 14.219 1 96.06 275 TRP A O 1
ATOM 2220 N N . TYR A 1 276 ? -14.875 20.594 13.805 1 93.5 276 TYR A N 1
ATOM 2221 C CA . TYR A 1 276 ? -15.117 19.188 14.102 1 93.5 276 TYR A CA 1
ATOM 2222 C C . TYR A 1 276 ? -16.312 18.672 13.328 1 93.5 276 TYR A C 1
ATOM 2224 O O . TYR A 1 276 ? -17.344 19.344 13.211 1 93.5 276 TYR A O 1
ATOM 2232 N N . ASP A 1 277 ? -16.25 17.484 12.75 1 89 277 ASP A N 1
ATOM 2233 C CA . ASP A 1 277 ? -17.281 16.953 11.875 1 89 277 ASP A CA 1
ATOM 2234 C C . ASP A 1 277 ? -18.609 16.781 12.625 1 89 277 ASP A C 1
ATOM 2236 O O . ASP A 1 277 ? -19.672 16.812 12.023 1 89 277 ASP A O 1
ATOM 2240 N N . VAL A 1 278 ? -18.578 16.594 13.93 1 89.69 278 VAL A N 1
ATOM 2241 C CA . VAL A 1 278 ? -19.781 16.422 14.742 1 89.69 278 VAL A CA 1
ATOM 2242 C C . VAL A 1 278 ? -19.844 17.516 15.805 1 89.69 278 VAL A C 1
ATOM 2244 O O . VAL A 1 278 ? -20.219 17.25 16.953 1 89.69 278 VAL A O 1
ATOM 2247 N N . ILE A 1 279 ? -19.453 18.656 15.383 1 92.19 279 ILE A N 1
ATOM 2248 C CA . ILE A 1 279 ? -19.312 19.797 16.297 1 92.19 279 ILE A CA 1
ATOM 2249 C C . ILE A 1 279 ? -20.672 20.094 16.938 1 92.19 279 ILE A C 1
ATOM 2251 O O . ILE A 1 279 ? -20.734 20.562 18.078 1 92.19 279 ILE A O 1
ATOM 2255 N N . CYS A 1 280 ? -21.797 19.875 16.188 1 89.5 280 CYS A N 1
ATOM 2256 C CA . CYS A 1 280 ? -23.141 20.188 16.688 1 89.5 280 CYS A CA 1
ATOM 2257 C C . CYS A 1 280 ? -23.469 19.391 17.938 1 89.5 280 CYS A C 1
ATOM 2259 O O . CYS A 1 280 ? -24.031 19.906 18.891 1 89.5 280 CYS A O 1
ATOM 2261 N N . LYS A 1 281 ? -23.047 18.172 17.984 1 88.94 281 LYS A N 1
ATOM 2262 C CA . LYS A 1 281 ? -23.312 17.312 19.141 1 88.94 281 LYS A CA 1
ATOM 2263 C C . LYS A 1 281 ? -22.266 17.531 20.234 1 88.94 281 LYS A C 1
ATOM 2265 O O . LYS A 1 281 ? -22.578 17.516 21.422 1 88.94 281 LYS A O 1
ATOM 2270 N N . TYR A 1 282 ? -21.109 17.688 19.828 1 91.94 282 TYR A N 1
ATOM 2271 C CA . TYR A 1 282 ? -20.016 17.891 20.781 1 91.94 282 TYR A CA 1
ATOM 2272 C C . TYR A 1 282 ? -20.219 19.172 21.562 1 91.94 282 TYR A C 1
ATOM 2274 O O . TYR A 1 282 ? -20 19.203 22.781 1 91.94 282 TYR A O 1
ATOM 2282 N N . TRP A 1 283 ? -20.562 20.188 20.859 1 92.31 283 TRP A N 1
ATOM 2283 C CA . TRP A 1 283 ? -20.719 21.484 21.5 1 92.31 283 TRP A CA 1
ATOM 2284 C C . TRP A 1 283 ? -21.859 21.469 22.516 1 92.31 283 TRP A C 1
ATOM 2286 O O . TRP A 1 283 ? -21.766 22.094 23.578 1 92.31 283 TRP A O 1
ATOM 2296 N N . ALA A 1 284 ? -22.938 20.828 22.078 1 88 284 ALA A N 1
ATOM 2297 C CA . ALA A 1 284 ? -24.031 20.641 23.031 1 88 284 ALA A CA 1
ATOM 2298 C C . ALA A 1 284 ? -23.578 19.875 24.266 1 88 284 ALA A C 1
ATOM 2300 O O . ALA A 1 284 ? -23.922 20.234 25.391 1 88 284 ALA A O 1
ATOM 2301 N N . TRP A 1 285 ? -22.844 18.891 24.062 1 88.38 285 TRP A N 1
ATOM 2302 C CA . TRP A 1 285 ? -22.281 18.094 25.141 1 88.38 285 TRP A CA 1
ATOM 2303 C C . TRP A 1 285 ? -21.359 18.938 26.016 1 88.38 285 TRP A C 1
ATOM 2305 O O . TRP A 1 285 ? -21.391 18.844 27.25 1 88.38 285 TRP A O 1
ATOM 2315 N N . LEU A 1 286 ? -20.547 19.75 25.422 1 91.06 286 LEU A N 1
ATOM 2316 C CA . LEU A 1 286 ? -19.562 20.578 26.109 1 91.06 286 LEU A CA 1
ATOM 2317 C C . LEU A 1 286 ? -20.266 21.594 27.016 1 91.06 286 LEU A C 1
ATOM 2319 O O . LEU A 1 286 ? -19.766 21.891 28.109 1 91.06 286 LEU A O 1
ATOM 2323 N N . GLU A 1 287 ? -21.359 22.141 26.547 1 87.81 287 GLU A N 1
ATOM 2324 C CA . GLU A 1 287 ? -22.125 23.109 27.312 1 87.81 287 GLU A CA 1
ATOM 2325 C C . GLU A 1 287 ? -22.547 22.531 28.672 1 87.81 287 GLU A C 1
ATOM 2327 O O . GLU A 1 287 ? -22.562 23.25 29.672 1 87.81 287 GLU A O 1
ATOM 2332 N N . SER A 1 288 ? -22.797 21.328 28.672 1 85.31 288 SER A N 1
ATOM 2333 C CA . SER A 1 288 ? -23.25 20.672 29.891 1 85.31 288 SER A CA 1
ATOM 2334 C C . SER A 1 288 ? -22.078 20.25 30.766 1 85.31 288 SER A C 1
ATOM 2336 O O . SER A 1 288 ? -22.219 20.141 31.984 1 85.31 288 SER A O 1
ATOM 2338 N N . HIS A 1 289 ? -20.969 20.016 30.25 1 87.19 289 HIS A N 1
ATOM 2339 C CA . HIS A 1 289 ? -19.875 19.406 30.984 1 87.19 289 HIS A CA 1
ATOM 2340 C C . HIS A 1 289 ? -18.812 20.438 31.344 1 87.19 289 HIS A C 1
ATOM 2342 O O . HIS A 1 289 ? -18.172 20.328 32.406 1 87.19 289 HIS A O 1
ATOM 2348 N N . ASP A 1 290 ? -18.547 21.375 30.438 1 87.88 290 ASP A N 1
ATOM 2349 C CA . ASP A 1 290 ? -17.578 22.422 30.688 1 87.88 290 ASP A CA 1
ATOM 2350 C C . ASP A 1 290 ? -17.953 23.703 29.953 1 87.88 290 ASP A C 1
ATOM 2352 O O . ASP A 1 290 ? -17.328 24.078 28.953 1 87.88 290 ASP A O 1
ATOM 2356 N N . PRO A 1 291 ? -18.797 24.516 30.406 1 84.69 291 PRO A N 1
ATOM 2357 C CA . PRO A 1 291 ? -19.281 25.719 29.734 1 84.69 291 PRO A CA 1
ATOM 2358 C C . PRO A 1 291 ? -18.203 26.812 29.641 1 84.69 291 PRO A C 1
ATOM 2360 O O . PRO A 1 291 ? -18.266 27.656 28.734 1 84.69 291 PRO A O 1
ATOM 2363 N N . PHE A 1 292 ? -17.234 26.797 30.422 1 82.44 292 PHE A N 1
ATOM 2364 C CA . PHE A 1 292 ? -16.234 27.844 30.438 1 82.44 292 PHE A CA 1
ATOM 2365 C C . PHE A 1 292 ? -15.336 27.766 29.203 1 82.44 292 PHE A C 1
ATOM 2367 O O . PHE A 1 292 ? -15 28.797 28.609 1 82.44 292 PHE A O 1
ATOM 2374 N N . ILE A 1 293 ? -14.953 26.625 28.828 1 84.5 293 ILE A N 1
ATOM 2375 C CA . ILE A 1 293 ? -14.07 26.453 27.672 1 84.5 293 ILE A CA 1
ATOM 2376 C C . ILE A 1 293 ? -14.82 26.797 26.391 1 84.5 293 ILE A C 1
ATOM 2378 O O . ILE A 1 293 ? -14.219 27.203 25.391 1 84.5 293 ILE A O 1
ATOM 2382 N N . LYS A 1 294 ? -16.031 26.734 26.422 1 78.62 294 LYS A N 1
ATOM 2383 C CA . LYS A 1 294 ? -16.906 26.984 25.281 1 78.62 294 LYS A CA 1
ATOM 2384 C C . LYS A 1 294 ? -16.859 28.453 24.891 1 78.62 294 LYS A C 1
ATOM 2386 O O . LYS A 1 294 ? -16.938 28.781 23.703 1 78.62 294 LYS A O 1
ATOM 2391 N N . GLU A 1 295 ? -16.719 29.312 25.781 1 77.25 295 GLU A N 1
ATOM 2392 C CA . GLU A 1 295 ? -16.844 30.75 25.547 1 77.25 295 GLU A CA 1
ATOM 2393 C C . GLU A 1 295 ? -15.633 31.297 24.828 1 77.25 295 GLU A C 1
ATOM 2395 O O . GLU A 1 295 ? -15.711 32.344 24.188 1 77.25 295 GLU A O 1
ATOM 2400 N N . ASP A 1 296 ? -14.57 30.609 24.734 1 80 296 ASP A N 1
ATOM 2401 C CA . ASP A 1 296 ? -13.312 31.141 24.203 1 80 296 ASP A CA 1
ATOM 2402 C C . ASP A 1 296 ? -13.125 30.75 22.75 1 80 296 ASP A C 1
ATOM 2404 O O . ASP A 1 296 ? -12.18 31.188 22.094 1 80 296 ASP A O 1
ATOM 2408 N N . MET A 1 297 ? -14.07 29.922 22.25 1 91.75 297 MET A N 1
ATOM 2409 C CA . MET A 1 297 ? -13.906 29.375 20.906 1 91.75 297 MET A CA 1
ATOM 2410 C C . MET A 1 297 ? -15.25 29.281 20.188 1 91.75 297 MET A C 1
ATOM 2412 O O . MET A 1 297 ? -16.281 29.109 20.828 1 91.75 297 MET A O 1
ATOM 2416 N N . ASN A 1 298 ? -15.195 29.438 18.953 1 94.38 298 ASN A N 1
ATOM 2417 C CA . ASN A 1 298 ? -16.391 29.266 18.141 1 94.38 298 ASN A CA 1
ATOM 2418 C C . ASN A 1 298 ? -16.438 27.875 17.5 1 94.38 298 ASN A C 1
ATOM 2420 O O . ASN A 1 298 ? -15.438 27.406 16.953 1 94.38 298 ASN A O 1
ATOM 2424 N N . PRO A 1 299 ? -17.531 27.172 17.641 1 95.38 299 PRO A N 1
ATOM 2425 C CA . PRO A 1 299 ? -17.688 25.875 16.969 1 95.38 299 PRO A CA 1
ATOM 2426 C C . PRO A 1 299 ? -17.953 26.016 15.477 1 95.38 299 PRO A C 1
ATOM 2428 O O . PRO A 1 299 ? -18.734 26.875 15.062 1 95.38 299 PRO A O 1
ATOM 2431 N N . ALA A 1 300 ? -17.328 25.219 14.68 1 95.62 300 ALA A N 1
ATOM 2432 C CA . ALA A 1 300 ? -17.516 25.328 13.234 1 95.62 300 ALA A CA 1
ATOM 2433 C C . ALA A 1 300 ? -17.578 23.953 12.57 1 95.62 300 ALA A C 1
ATOM 2435 O O . ALA A 1 300 ? -16.844 23.047 12.953 1 95.62 300 ALA A O 1
ATOM 2436 N N . LEU A 1 301 ? -18.438 23.891 11.602 1 92.56 301 LEU A N 1
ATOM 2437 C CA . LEU A 1 301 ? -18.562 22.719 10.758 1 92.56 301 LEU A CA 1
ATOM 2438 C C . LEU A 1 301 ? -17.781 22.875 9.461 1 92.56 301 LEU A C 1
ATOM 2440 O O . LEU A 1 301 ? -17.781 23.953 8.859 1 92.56 301 LEU A O 1
ATOM 2444 N N . SER A 1 302 ? -17.172 21.75 9.078 1 87.88 302 SER A N 1
ATOM 2445 C CA . SER A 1 302 ? -16.422 21.797 7.828 1 87.88 302 SER A CA 1
ATOM 2446 C C . SER A 1 302 ? -17.344 22.047 6.641 1 87.88 302 SER A C 1
ATOM 2448 O O . SER A 1 302 ? -18.531 21.719 6.688 1 87.88 302 SER A O 1
ATOM 2450 N N . VAL A 1 303 ? -16.812 22.547 5.586 1 81.12 303 VAL A N 1
ATOM 2451 C CA . VAL A 1 303 ? -17.609 22.969 4.434 1 81.12 303 VAL A CA 1
ATOM 2452 C C . VAL A 1 303 ? -18.141 21.75 3.699 1 81.12 303 VAL A C 1
ATOM 2454 O O . VAL A 1 303 ? -19.312 21.703 3.32 1 81.12 303 VAL A O 1
ATOM 2457 N N . LEU A 1 304 ? -17.359 20.797 3.564 1 76.88 304 LEU A N 1
ATOM 2458 C CA . LEU A 1 304 ? -17.781 19.625 2.797 1 76.88 304 LEU A CA 1
ATOM 2459 C C . LEU A 1 304 ? -18.594 18.688 3.66 1 76.88 304 LEU A C 1
ATOM 2461 O O . LEU A 1 304 ? -19.672 18.234 3.242 1 76.88 304 LEU A O 1
ATOM 2465 N N . HIS A 1 305 ? -18.188 18.422 4.887 1 77.81 305 HIS A N 1
ATOM 2466 C CA . HIS A 1 305 ? -18.906 17.516 5.785 1 77.81 305 HIS A CA 1
ATOM 2467 C C . HIS A 1 305 ? -20.203 18.156 6.277 1 77.81 305 HIS A C 1
ATOM 2469 O O . HIS A 1 305 ? -21.172 17.453 6.559 1 77.81 305 HIS A O 1
ATOM 2475 N N . GLY A 1 306 ? -20.156 19.391 6.262 1 81.19 306 GLY A N 1
ATOM 2476 C CA . GLY A 1 306 ? -21.344 20.109 6.723 1 81.19 306 GLY A CA 1
ATOM 2477 C C . GLY A 1 306 ? -22.562 19.875 5.859 1 81.19 306 GLY A C 1
ATOM 2478 O O . GLY A 1 306 ? -23.688 19.906 6.352 1 81.19 306 GLY A O 1
ATOM 2479 N N . LYS A 1 307 ? -22.297 19.516 4.688 1 76.88 307 LYS A N 1
ATOM 2480 C CA . LYS A 1 307 ? -23.391 19.344 3.738 1 76.88 307 LYS A CA 1
ATOM 2481 C C . LYS A 1 307 ? -24.203 18.078 4.043 1 76.88 307 LYS A C 1
ATOM 2483 O O . LYS A 1 307 ? -25.312 17.922 3.562 1 76.88 307 LYS A O 1
ATOM 2488 N N . MET A 1 308 ? -23.625 17.266 4.836 1 77.69 308 MET A N 1
ATOM 2489 C CA . MET A 1 308 ? -24.312 16.031 5.223 1 77.69 308 MET A CA 1
ATOM 2490 C C . MET A 1 308 ? -25.203 16.266 6.445 1 77.69 308 MET A C 1
ATOM 2492 O O . MET A 1 308 ? -26.016 15.414 6.793 1 77.69 308 MET A O 1
ATOM 2496 N N . HIS A 1 309 ? -25.094 17.391 7.062 1 82.94 309 HIS A N 1
ATOM 2497 C CA . HIS A 1 309 ? -25.875 17.734 8.25 1 82.94 309 HIS A CA 1
ATOM 2498 C C . HIS A 1 309 ? -27.203 18.359 7.871 1 82.94 309 HIS A C 1
ATOM 2500 O O . HIS A 1 309 ? -27.406 18.766 6.727 1 82.94 309 HIS A O 1
ATOM 2506 N N . GLN A 1 310 ? -28.078 18.406 8.805 1 79.12 310 GLN A N 1
ATOM 2507 C CA . GLN A 1 310 ? -29.359 19.078 8.609 1 79.12 310 GLN A CA 1
ATOM 2508 C C . GLN A 1 310 ? -29.156 20.578 8.406 1 79.12 310 GLN A C 1
ATOM 2510 O O . GLN A 1 310 ? -28.141 21.141 8.805 1 79.12 310 GLN A O 1
ATOM 2515 N N . MET A 1 311 ? -30.109 21.109 7.867 1 81.56 311 MET A N 1
ATOM 2516 C CA . MET A 1 311 ? -30 22.516 7.508 1 81.56 311 MET A CA 1
ATOM 2517 C C . MET A 1 311 ? -29.781 23.375 8.742 1 81.56 311 MET A C 1
ATOM 2519 O O . MET A 1 311 ? -29.016 24.344 8.703 1 81.56 311 MET A O 1
ATOM 2523 N N . LEU A 1 312 ? -30.422 23.078 9.773 1 81.94 312 LEU A N 1
ATOM 2524 C CA . LEU A 1 312 ? -30.25 23.859 10.984 1 81.94 312 LEU A CA 1
ATOM 2525 C C . LEU A 1 312 ? -28.797 23.828 11.453 1 81.94 312 LEU A C 1
ATOM 2527 O O . LEU A 1 312 ? -28.25 24.859 11.852 1 81.94 312 LEU A O 1
ATOM 2531 N N . CYS A 1 313 ? -28.172 22.672 11.461 1 88.06 313 CYS A N 1
ATOM 2532 C CA . CYS A 1 313 ? -26.766 22.547 11.836 1 88.06 313 CYS A CA 1
ATOM 2533 C C . CYS A 1 313 ? -25.875 23.344 10.898 1 88.06 313 CYS A C 1
ATOM 2535 O O . CYS A 1 313 ? -24.922 23.984 11.336 1 88.06 313 CYS A O 1
ATOM 2537 N N . GLN A 1 314 ? -26.203 23.328 9.672 1 88.12 314 GLN A N 1
ATOM 2538 C CA . GLN A 1 314 ? -25.406 24.031 8.664 1 88.12 314 GLN A CA 1
ATOM 2539 C C . GLN A 1 314 ? -25.422 25.531 8.891 1 88.12 314 GLN A C 1
ATOM 2541 O O . GLN A 1 314 ? -24.391 26.203 8.781 1 88.12 314 GLN A O 1
ATOM 2546 N N . VAL A 1 315 ? -26.594 26.031 9.195 1 88.44 315 VAL A N 1
ATOM 2547 C CA . VAL A 1 315 ? -26.719 27.484 9.297 1 88.44 315 VAL A CA 1
ATOM 2548 C C . VAL A 1 315 ? -26.203 27.953 10.648 1 88.44 315 VAL A C 1
ATOM 2550 O O . VAL A 1 315 ? -25.703 29.078 10.773 1 88.44 315 VAL A O 1
ATOM 2553 N N . LYS A 1 316 ? -26.234 27.109 11.633 1 88.12 316 LYS A N 1
ATOM 2554 C CA . LYS A 1 316 ? -25.812 27.5 12.977 1 88.12 316 LYS A CA 1
ATOM 2555 C C . LYS A 1 316 ? -24.297 27.359 13.125 1 88.12 316 LYS A C 1
ATOM 2557 O O . LYS A 1 316 ? -23.641 28.188 13.758 1 88.12 316 LYS A O 1
ATOM 2562 N N . TYR A 1 317 ? -23.797 26.297 12.547 1 92.38 317 TYR A N 1
ATOM 2563 C CA . TYR A 1 317 ? -22.406 25.953 12.836 1 92.38 317 TYR A CA 1
ATOM 2564 C C . TYR A 1 317 ? -21.547 26.031 11.578 1 92.38 317 TYR A C 1
ATOM 2566 O O . TYR A 1 317 ? -20.344 25.828 11.641 1 92.38 317 TYR A O 1
ATOM 2574 N N . GLY A 1 318 ? -22.094 26.344 10.453 1 91.62 318 GLY A N 1
ATOM 2575 C CA . GLY A 1 318 ? -21.312 26.438 9.234 1 91.62 318 GLY A CA 1
ATOM 2576 C C . GLY A 1 318 ? -20.281 27.547 9.281 1 91.62 318 GLY A C 1
ATOM 2577 O O . GLY A 1 318 ? -20.578 28.672 9.656 1 91.62 318 GLY A O 1
ATOM 2578 N N . GLY A 1 319 ? -19.109 27.234 9.031 1 90.31 319 GLY A N 1
ATOM 2579 C CA . GLY A 1 319 ? -18.016 28.188 9.078 1 90.31 319 GLY A CA 1
ATOM 2580 C C . GLY A 1 319 ? -18.25 29.406 8.203 1 90.31 319 GLY A C 1
ATOM 2581 O O . GLY A 1 319 ? -18 30.531 8.625 1 90.31 319 GLY A O 1
ATOM 2582 N N . ARG A 1 320 ? -18.859 29.266 7.074 1 89.5 320 ARG A N 1
ATOM 2583 C CA . ARG A 1 320 ? -19.078 30.359 6.133 1 89.5 320 ARG A CA 1
ATOM 2584 C C . ARG A 1 320 ? -20.141 31.312 6.656 1 89.5 320 ARG A C 1
ATOM 2586 O O . ARG A 1 320 ? -20.219 32.469 6.207 1 89.5 320 ARG A O 1
ATOM 2593 N N . TRP A 1 321 ? -20.906 30.875 7.559 1 92 321 TRP A N 1
ATOM 2594 C CA . TRP A 1 321 ? -22 31.688 8.094 1 92 321 TRP A CA 1
ATOM 2595 C C . TRP A 1 321 ? -21.562 32.406 9.359 1 92 321 TRP A C 1
ATOM 2597 O O . TRP A 1 321 ? -22.359 33.125 9.984 1 92 321 TRP A O 1
ATOM 2607 N N . GLN A 1 322 ? -20.297 32.25 9.719 1 92.81 322 GLN A N 1
ATOM 2608 C CA . GLN A 1 322 ? -19.828 32.844 10.961 1 92.81 322 GLN A CA 1
ATOM 2609 C C . GLN A 1 322 ? -18.812 33.969 10.672 1 92.81 322 GLN A C 1
ATOM 2611 O O . GLN A 1 322 ? -17.812 33.719 10 1 92.81 322 GLN A O 1
ATOM 2616 N N . THR A 1 323 ? -19.094 35.031 11.297 1 91.94 323 THR A N 1
ATOM 2617 C CA . THR A 1 323 ? -18.172 36.156 11.156 1 91.94 323 THR A CA 1
ATOM 2618 C C . THR A 1 323 ? -16.812 35.812 11.742 1 91.94 323 THR A C 1
ATOM 2620 O O . THR A 1 323 ? -16.719 35.281 12.852 1 91.94 323 THR A O 1
ATOM 2623 N N . GLY A 1 324 ? -15.805 36.031 10.992 1 93.88 324 GLY A N 1
ATOM 2624 C CA . GLY A 1 324 ? -14.453 35.844 11.477 1 93.88 324 GLY A CA 1
ATOM 2625 C C . GLY A 1 324 ? -13.867 34.5 11.039 1 93.88 324 GLY A C 1
ATOM 2626 O O . GLY A 1 324 ? -12.672 34.25 11.203 1 93.88 324 GLY A O 1
ATOM 2627 N N . ALA A 1 325 ? -14.633 33.656 10.445 1 95.31 325 ALA A N 1
ATOM 2628 C CA . ALA A 1 325 ? -14.195 32.281 10.086 1 95.31 325 ALA A CA 1
ATOM 2629 C C . ALA A 1 325 ? -13.281 32.312 8.867 1 95.31 325 ALA A C 1
ATOM 2631 O O . ALA A 1 325 ? -12.578 31.344 8.594 1 95.31 325 ALA A O 1
ATOM 2632 N N . ALA A 1 326 ? -13.266 33.406 8.164 1 96.62 326 ALA A N 1
ATOM 2633 C CA . ALA A 1 326 ? -12.5 33.5 6.922 1 96.62 326 ALA A CA 1
ATOM 2634 C C . ALA A 1 326 ? -12.867 32.344 5.977 1 96.62 326 ALA A C 1
ATOM 2636 O O . ALA A 1 326 ? -14 31.875 5.988 1 96.62 326 ALA A O 1
ATOM 2637 N N . LEU A 1 327 ? -11.961 31.953 5.055 1 94.44 327 LEU A N 1
ATOM 2638 C CA . LEU A 1 327 ? -12.258 30.906 4.09 1 94.44 327 LEU A CA 1
ATOM 2639 C C . LEU A 1 327 ? -11.711 29.562 4.559 1 94.44 327 LEU A C 1
ATOM 2641 O O . LEU A 1 327 ? -11.375 28.703 3.742 1 94.44 327 LEU A O 1
ATOM 2645 N N . THR A 1 328 ? -11.602 29.406 5.848 1 92.38 328 THR A N 1
ATOM 2646 C CA . THR A 1 328 ? -11.164 28.125 6.367 1 92.38 328 THR A CA 1
ATOM 2647 C C . THR A 1 328 ? -12.148 27.016 5.98 1 92.38 328 THR A C 1
ATOM 2649 O O . THR A 1 328 ? -13.367 27.188 6.094 1 92.38 328 THR A O 1
ATOM 2652 N N . SER A 1 329 ? -11.688 25.969 5.449 1 86.56 329 SER A N 1
ATOM 2653 C CA . SER A 1 329 ? -12.555 24.906 4.957 1 86.56 329 SER A CA 1
ATOM 2654 C C . SER A 1 329 ? -12.812 23.844 6.031 1 86.56 329 SER A C 1
ATOM 2656 O O . SER A 1 329 ? -13.836 23.172 6.008 1 86.56 329 SER A O 1
ATOM 2658 N N . GLY A 1 330 ? -11.844 23.672 6.977 1 86.75 330 GLY A N 1
ATOM 2659 C CA . GLY A 1 330 ? -11.969 22.625 7.988 1 86.75 330 GLY A CA 1
ATOM 2660 C C . GLY A 1 330 ? -11.633 21.25 7.473 1 86.75 330 GLY A C 1
ATOM 2661 O O . GLY A 1 330 ? -12.055 20.234 8.055 1 86.75 330 GLY A O 1
ATOM 2662 N N . GLU A 1 331 ? -10.977 21.172 6.316 1 85.75 331 GLU A N 1
ATOM 2663 C CA . GLU A 1 331 ? -10.672 19.891 5.688 1 85.75 331 GLU A CA 1
ATOM 2664 C C . GLU A 1 331 ? -9.203 19.531 5.84 1 85.75 331 GLU A C 1
ATOM 2666 O O . GLU A 1 331 ? -8.734 18.547 5.266 1 85.75 331 GLU A O 1
ATOM 2671 N N . GLU A 1 332 ? -8.469 20.25 6.609 1 90.06 332 GLU A N 1
ATOM 2672 C CA . GLU A 1 332 ? -7.02 20.062 6.719 1 90.06 332 GLU A CA 1
ATOM 2673 C C . GLU A 1 332 ? -6.684 18.734 7.375 1 90.06 332 GLU A C 1
ATOM 2675 O O . GLU A 1 332 ? -5.707 18.078 6.992 1 90.06 332 GLU A O 1
ATOM 2680 N N . ALA A 1 333 ? -7.504 18.312 8.336 1 91.31 333 ALA A N 1
ATOM 2681 C CA . ALA A 1 333 ? -7.25 17.047 9.008 1 91.31 333 ALA A CA 1
ATOM 2682 C C . ALA A 1 333 ? -7.363 15.875 8.023 1 91.31 333 ALA A C 1
ATOM 2684 O O . ALA A 1 333 ? -6.68 14.859 8.18 1 91.31 333 ALA A O 1
ATOM 2685 N N . GLU A 1 334 ? -8.188 16.031 7.012 1 87.69 334 GLU A N 1
ATOM 2686 C CA . GLU A 1 334 ? -8.344 14.992 6 1 87.69 334 GLU A CA 1
ATOM 2687 C C . GLU A 1 334 ? -7.062 14.789 5.203 1 87.69 334 GLU A C 1
ATOM 2689 O O . GLU A 1 334 ? -6.758 13.68 4.781 1 87.69 334 GLU A O 1
ATOM 2694 N N . GLN A 1 335 ? -6.363 15.828 5.012 1 89.38 335 GLN A N 1
ATOM 2695 C CA . GLN A 1 335 ? -5.09 15.719 4.309 1 89.38 335 GLN A CA 1
ATOM 2696 C C . GLN A 1 335 ? -4.07 14.938 5.129 1 89.38 335 GLN A C 1
ATOM 2698 O O . GLN A 1 335 ? -3.361 14.086 4.598 1 89.38 335 GLN A O 1
ATOM 2703 N N . VAL A 1 336 ? -4.031 15.266 6.344 1 94.88 336 VAL A N 1
ATOM 2704 C CA . VAL A 1 336 ? -3.109 14.555 7.223 1 94.88 336 VAL A CA 1
ATOM 2705 C C . VAL A 1 336 ? -3.516 13.078 7.309 1 94.88 336 VAL A C 1
ATOM 2707 O O . VAL A 1 336 ? -2.66 12.195 7.277 1 94.88 336 VAL A O 1
ATOM 2710 N N . ASN A 1 337 ? -4.824 12.883 7.391 1 93.19 337 ASN A N 1
ATOM 2711 C CA . ASN A 1 337 ? -5.344 11.523 7.453 1 93.19 337 ASN A CA 1
ATOM 2712 C C . ASN A 1 337 ? -4.953 10.711 6.219 1 93.19 337 ASN A C 1
ATOM 2714 O O . ASN A 1 337 ? -4.602 9.531 6.328 1 93.19 337 ASN A O 1
ATOM 2718 N N . SER A 1 338 ? -5.066 11.352 5.094 1 89.81 338 SER A N 1
ATOM 2719 C CA . SER A 1 338 ? -4.707 10.664 3.857 1 89.81 338 SER A CA 1
ATOM 2720 C C . SER A 1 338 ? -3.26 10.188 3.895 1 89.81 338 SER A C 1
ATOM 2722 O O . SER A 1 338 ? -2.938 9.125 3.348 1 89.81 338 SER A O 1
ATOM 2724 N N . TYR A 1 339 ? -2.443 10.906 4.523 1 93.75 339 TYR A N 1
ATOM 2725 C CA . TYR A 1 339 ? -1.025 10.586 4.633 1 93.75 339 TYR A CA 1
ATOM 2726 C C . TYR A 1 339 ? -0.786 9.555 5.738 1 93.75 339 TYR A C 1
ATOM 2728 O O . TYR A 1 339 ? -0.167 8.516 5.504 1 93.75 339 TYR A O 1
ATOM 2736 N N . LEU A 1 340 ? -1.335 9.727 6.918 1 96.06 340 LEU A N 1
ATOM 2737 C CA . LEU A 1 340 ? -1.02 8.914 8.086 1 96.06 340 LEU A CA 1
ATOM 2738 C C . LEU A 1 340 ? -1.775 7.586 8.039 1 96.06 340 LEU A C 1
ATOM 2740 O O . LEU A 1 340 ? -1.325 6.59 8.617 1 96.06 340 LEU A O 1
ATOM 2744 N N . SER A 1 341 ? -2.945 7.578 7.434 1 94.12 341 SER A N 1
ATOM 2745 C CA . SER A 1 341 ? -3.742 6.355 7.375 1 94.12 341 SER A CA 1
ATOM 2746 C C . SER A 1 341 ? -2.963 5.223 6.719 1 94.12 341 SER A C 1
ATOM 2748 O O . SER A 1 341 ? -3.174 4.051 7.039 1 94.12 341 SER A O 1
ATOM 2750 N N . ARG A 1 342 ? -2.041 5.555 5.895 1 90.94 342 ARG A N 1
ATOM 2751 C CA . ARG A 1 342 ? -1.274 4.551 5.164 1 90.94 342 ARG A CA 1
ATOM 2752 C C . ARG A 1 342 ? -0.32 3.805 6.09 1 90.94 342 ARG A C 1
ATOM 2754 O O . ARG A 1 342 ? 0.148 2.715 5.762 1 90.94 342 ARG A O 1
ATOM 2761 N N . LEU A 1 343 ? -0.061 4.34 7.195 1 95 343 LEU A N 1
ATOM 2762 C CA . LEU A 1 343 ? 0.86 3.736 8.148 1 95 343 LEU A CA 1
ATOM 2763 C C . LEU A 1 343 ? 0.277 2.453 8.734 1 95 343 LEU A C 1
ATOM 2765 O O . LEU A 1 343 ? 1.007 1.632 9.289 1 95 343 LEU A O 1
ATOM 2769 N N . THR A 1 344 ? -1.028 2.348 8.641 1 92.5 344 THR A N 1
ATOM 2770 C CA . THR A 1 344 ? -1.697 1.218 9.273 1 92.5 344 THR A CA 1
ATOM 2771 C C . THR A 1 344 ? -1.158 -0.104 8.734 1 92.5 344 THR A C 1
ATOM 2773 O O . THR A 1 344 ? -1.121 -1.104 9.453 1 92.5 344 THR A O 1
ATOM 2776 N N . ASN A 1 345 ? -0.681 -0.092 7.523 1 87.31 345 ASN A N 1
ATOM 2777 C CA . ASN A 1 345 ? -0.153 -1.302 6.898 1 87.31 345 ASN A CA 1
ATOM 2778 C C . ASN A 1 345 ? 0.978 -1.909 7.727 1 87.31 345 ASN A C 1
ATOM 2780 O O . ASN A 1 345 ? 1.219 -3.115 7.664 1 87.31 345 ASN A O 1
ATOM 2784 N N . THR A 1 346 ? 1.604 -1.109 8.516 1 89.69 346 THR A N 1
ATOM 2785 C CA . THR A 1 346 ? 2.729 -1.597 9.305 1 89.69 346 THR A CA 1
ATOM 2786 C C . THR A 1 346 ? 2.471 -1.396 10.789 1 89.69 346 THR A C 1
ATOM 2788 O O . THR A 1 346 ? 2.766 -2.277 11.602 1 89.69 346 THR A O 1
ATOM 2791 N N . THR A 1 347 ? 1.807 -0.365 11.156 1 94.31 347 THR A N 1
ATOM 2792 C CA . THR A 1 347 ? 1.682 0.014 12.562 1 94.31 347 THR A CA 1
ATOM 2793 C C . THR A 1 347 ? 0.701 -0.905 13.281 1 94.31 347 THR A C 1
ATOM 2795 O O . THR A 1 347 ? 0.771 -1.06 14.5 1 94.31 347 THR A O 1
ATOM 2798 N N . LYS A 1 348 ? -0.208 -1.491 12.578 1 93.81 348 LYS A N 1
ATOM 2799 C CA . LYS A 1 348 ? -1.225 -2.328 13.211 1 93.81 348 LYS A CA 1
ATOM 2800 C C . LYS A 1 348 ? -0.597 -3.551 13.867 1 93.81 348 LYS A C 1
ATOM 2802 O O . LYS A 1 348 ? -1.205 -4.172 14.742 1 93.81 348 LYS A O 1
ATOM 2807 N N . TYR A 1 349 ? 0.676 -3.896 13.484 1 90.5 349 TYR A N 1
ATOM 2808 C CA . TYR A 1 349 ? 1.358 -5.082 13.992 1 90.5 349 TYR A CA 1
ATOM 2809 C C . TYR A 1 349 ? 2.482 -4.691 14.945 1 90.5 349 TYR A C 1
ATOM 2811 O O . TYR A 1 349 ? 3.238 -5.551 15.406 1 90.5 349 TYR A O 1
ATOM 2819 N N . MET A 1 350 ? 2.629 -3.475 15.242 1 92.81 350 MET A N 1
ATOM 2820 C CA . MET A 1 350 ? 3.732 -2.994 16.078 1 92.81 350 MET A CA 1
ATOM 2821 C C . MET A 1 350 ? 3.344 -2.99 17.547 1 92.81 350 MET A C 1
ATOM 2823 O O . MET A 1 350 ? 2.158 -2.939 17.875 1 92.81 350 MET A O 1
ATOM 2827 N N . LEU A 1 351 ? 4.359 -3.062 18.344 1 93.94 351 LEU A N 1
ATOM 2828 C CA . LEU A 1 351 ? 4.148 -2.758 19.766 1 93.94 351 LEU A CA 1
ATOM 2829 C C . LEU A 1 351 ? 3.689 -1.315 19.938 1 93.94 351 LEU A C 1
ATOM 2831 O O . LEU A 1 351 ? 3.953 -0.463 19.094 1 93.94 351 LEU A O 1
ATOM 2835 N N . PRO A 1 352 ? 3.023 -0.99 21.062 1 94.56 352 PRO A N 1
ATOM 2836 C CA . PRO A 1 352 ? 2.465 0.349 21.25 1 94.56 352 PRO A CA 1
ATOM 2837 C C . PRO A 1 352 ? 3.518 1.45 21.156 1 94.56 352 PRO A C 1
ATOM 2839 O O . PRO A 1 352 ? 3.291 2.465 20.484 1 94.56 352 PRO A O 1
ATOM 2842 N N . GLN A 1 353 ? 4.645 1.233 21.812 1 94.06 353 GLN A N 1
ATOM 2843 C CA . GLN A 1 353 ? 5.656 2.283 21.812 1 94.06 353 GLN A CA 1
ATOM 2844 C C . GLN A 1 353 ? 6.238 2.486 20.406 1 94.06 353 GLN A C 1
ATOM 2846 O O . GLN A 1 353 ? 6.566 3.611 20.031 1 94.06 353 GLN A O 1
ATOM 2851 N N . ASN A 1 354 ? 6.379 1.416 19.672 1 93.81 354 ASN A N 1
ATOM 2852 C CA . ASN A 1 354 ? 6.902 1.511 18.312 1 93.81 354 ASN A CA 1
ATOM 2853 C C . ASN A 1 354 ? 5.914 2.203 17.375 1 93.81 354 ASN A C 1
ATOM 2855 O O . ASN A 1 354 ? 6.312 2.969 16.5 1 93.81 354 ASN A O 1
ATOM 2859 N N . ARG A 1 355 ? 4.652 1.884 17.547 1 95.75 355 ARG A N 1
ATOM 2860 C CA . ARG A 1 355 ? 3.594 2.545 16.781 1 95.75 355 ARG A CA 1
ATOM 2861 C C . ARG A 1 355 ? 3.594 4.047 17.047 1 95.75 355 ARG A C 1
ATOM 2863 O O . ARG A 1 355 ? 3.539 4.844 16.109 1 95.75 355 ARG A O 1
ATOM 2870 N N . ASP A 1 356 ? 3.732 4.422 18.312 1 96.62 356 ASP A N 1
ATOM 2871 C CA . ASP A 1 356 ? 3.727 5.832 18.688 1 96.62 356 ASP A CA 1
ATOM 2872 C C . ASP A 1 356 ? 4.918 6.57 18.078 1 96.62 356 ASP A C 1
ATOM 2874 O O . ASP A 1 356 ? 4.773 7.676 17.562 1 96.62 356 ASP A O 1
ATOM 2878 N N . ASP A 1 357 ? 6.043 5.957 18.172 1 96.44 357 ASP A N 1
ATOM 2879 C CA . ASP A 1 357 ? 7.246 6.559 17.609 1 96.44 357 ASP A CA 1
ATOM 2880 C C . ASP A 1 357 ? 7.102 6.758 16.109 1 96.44 357 ASP A C 1
ATOM 2882 O O . ASP A 1 357 ? 7.457 7.812 15.57 1 96.44 357 ASP A O 1
ATOM 2886 N N . THR A 1 358 ? 6.598 5.75 15.453 1 96.5 358 THR A N 1
ATOM 2887 C CA . THR A 1 358 ? 6.441 5.805 14.008 1 96.5 358 THR A CA 1
ATOM 2888 C C . THR A 1 358 ? 5.469 6.914 13.609 1 96.5 358 THR A C 1
ATOM 2890 O O . THR A 1 358 ? 5.77 7.723 12.727 1 96.5 358 THR A O 1
ATOM 2893 N N . ILE A 1 359 ? 4.332 7.008 14.266 1 97.44 359 ILE A N 1
ATOM 2894 C CA . ILE A 1 359 ? 3.33 8.023 13.969 1 97.44 359 ILE A CA 1
ATOM 2895 C C . ILE A 1 359 ? 3.918 9.414 14.203 1 97.44 359 ILE A C 1
ATOM 2897 O O . ILE A 1 359 ? 3.734 10.32 13.391 1 97.44 359 ILE A O 1
ATOM 2901 N N . THR A 1 360 ? 4.617 9.5 15.266 1 97.31 360 THR A N 1
ATOM 2902 C CA . THR A 1 360 ? 5.23 10.781 15.609 1 97.31 360 THR A CA 1
ATOM 2903 C C . THR A 1 360 ? 6.234 11.203 14.539 1 97.31 360 THR A C 1
ATOM 2905 O O . THR A 1 360 ? 6.23 12.352 14.102 1 97.31 360 THR A O 1
ATOM 2908 N N . GLU A 1 361 ? 7.086 10.344 14.102 1 96.12 361 GLU A N 1
ATOM 2909 C CA . GLU A 1 361 ? 8.094 10.641 13.086 1 96.12 361 GLU A CA 1
ATOM 2910 C C . GLU A 1 361 ? 7.441 11.07 11.773 1 96.12 361 GLU A C 1
ATOM 2912 O O . GLU A 1 361 ? 7.902 12.008 11.125 1 96.12 361 GLU A O 1
ATOM 2917 N N . PHE A 1 362 ? 6.441 10.391 11.422 1 97.38 362 PHE A N 1
ATOM 2918 C CA . PHE A 1 362 ? 5.777 10.695 10.156 1 97.38 362 PHE A CA 1
ATOM 2919 C C . PHE A 1 362 ? 5.008 12.008 10.25 1 97.38 362 PHE A C 1
ATOM 2921 O O . PHE A 1 362 ? 4.973 12.773 9.289 1 97.38 362 PHE A O 1
ATOM 2928 N N . ALA A 1 363 ? 4.379 12.219 11.414 1 97.44 363 ALA A N 1
ATOM 2929 C CA . ALA A 1 363 ? 3.738 13.508 11.617 1 97.44 363 ALA A CA 1
ATOM 2930 C C . ALA A 1 363 ? 4.754 14.648 11.531 1 97.44 363 ALA A C 1
ATOM 2932 O O . ALA A 1 363 ? 4.484 15.688 10.938 1 97.44 363 ALA A O 1
ATOM 2933 N N . MET A 1 364 ? 5.906 14.422 12.102 1 95.38 364 MET A N 1
ATOM 2934 C CA . MET A 1 364 ? 6.973 15.422 12.078 1 95.38 364 MET A CA 1
ATOM 2935 C C . MET A 1 364 ? 7.414 15.703 10.641 1 95.38 364 MET A C 1
ATOM 2937 O O . MET A 1 364 ? 7.637 16.859 10.273 1 95.38 364 MET A O 1
ATOM 2941 N N . ASP A 1 365 ? 7.586 14.672 9.93 1 94.56 365 ASP A N 1
ATOM 2942 C CA . ASP A 1 365 ? 8 14.844 8.539 1 94.56 365 ASP A CA 1
ATOM 2943 C C . ASP A 1 365 ? 6.938 15.578 7.734 1 94.56 365 ASP A C 1
ATOM 2945 O O . ASP A 1 365 ? 7.254 16.469 6.938 1 94.56 365 ASP A O 1
ATOM 2949 N N . TRP A 1 366 ? 5.691 15.172 7.875 1 96.44 366 TRP A N 1
ATOM 2950 C CA . TRP A 1 366 ? 4.578 15.867 7.242 1 96.44 366 TRP A CA 1
ATOM 2951 C C . TRP A 1 366 ? 4.605 17.359 7.57 1 96.44 366 TRP A C 1
ATOM 2953 O O . TRP A 1 366 ? 4.523 18.203 6.676 1 96.44 366 TRP A O 1
ATOM 2963 N N . ASN A 1 367 ? 4.723 17.641 8.859 1 96.62 367 ASN A N 1
ATOM 2964 C CA . ASN A 1 367 ? 4.762 19.031 9.312 1 96.62 367 ASN A CA 1
ATOM 2965 C C . ASN A 1 367 ? 5.934 19.781 8.695 1 96.62 367 ASN A C 1
ATOM 2967 O O . ASN A 1 367 ? 5.785 20.938 8.289 1 96.62 367 ASN A O 1
ATOM 2971 N N . GLY A 1 368 ? 7.07 19.078 8.695 1 92.75 368 GLY A N 1
ATOM 2972 C CA . GLY A 1 368 ? 8.242 19.703 8.109 1 92.75 368 GLY A CA 1
ATOM 2973 C C . GLY A 1 368 ? 8.031 20.141 6.672 1 92.75 368 GLY A C 1
ATOM 2974 O O . GLY A 1 368 ? 8.406 21.25 6.293 1 92.75 368 GLY A O 1
ATOM 2975 N N . ARG A 1 369 ? 7.414 19.359 5.883 1 91.12 369 ARG A N 1
ATOM 2976 C CA . ARG A 1 369 ? 7.141 19.688 4.488 1 91.12 369 ARG A CA 1
ATOM 2977 C C . ARG A 1 369 ? 6.148 20.828 4.379 1 91.12 369 ARG A C 1
ATOM 2979 O O . ARG A 1 369 ? 6.32 21.734 3.553 1 91.12 369 ARG A O 1
ATOM 2986 N N . LYS A 1 370 ? 5.16 20.797 5.211 1 94.94 370 LYS A N 1
ATOM 2987 C CA . LYS A 1 370 ? 4.164 21.859 5.215 1 94.94 370 LYS A CA 1
ATOM 2988 C C . LYS A 1 370 ? 4.789 23.203 5.613 1 94.94 370 LYS A C 1
ATOM 2990 O O . LYS A 1 370 ? 4.527 24.219 4.984 1 94.94 370 LYS A O 1
ATOM 2995 N N . ILE A 1 371 ? 5.578 23.125 6.574 1 94.5 371 ILE A N 1
ATOM 2996 C CA . ILE A 1 371 ? 6.172 24.344 7.121 1 94.5 371 ILE A CA 1
ATOM 2997 C C . ILE A 1 371 ? 7.168 24.922 6.121 1 94.5 371 ILE A C 1
ATOM 2999 O O . ILE A 1 371 ? 7.215 26.141 5.922 1 94.5 371 ILE A O 1
ATOM 3003 N N . ARG A 1 372 ? 7.949 24.125 5.484 1 90.69 372 ARG A N 1
ATOM 3004 C CA . ARG A 1 372 ? 8.938 24.594 4.52 1 90.69 372 ARG A CA 1
ATOM 3005 C C . ARG A 1 372 ? 8.266 25.25 3.318 1 90.69 372 ARG A C 1
ATOM 3007 O O . ARG A 1 372 ? 8.82 26.156 2.707 1 90.69 372 ARG A O 1
ATOM 3014 N N . ASN A 1 373 ? 7.055 24.828 3.078 1 93.19 373 ASN A N 1
ATOM 3015 C CA . ASN A 1 373 ? 6.34 25.375 1.927 1 93.19 373 ASN A CA 1
ATOM 3016 C C . ASN A 1 373 ? 5.273 26.375 2.35 1 93.19 373 ASN A C 1
ATOM 3018 O O . ASN A 1 373 ? 4.438 26.781 1.539 1 93.19 373 ASN A O 1
ATOM 3022 N N . LEU A 1 374 ? 5.27 26.812 3.543 1 96.31 374 LEU A N 1
ATOM 3023 C CA . LEU A 1 374 ? 4.199 27.594 4.129 1 96.31 374 LEU A CA 1
ATOM 3024 C C . LEU A 1 374 ? 4.117 28.969 3.469 1 96.31 374 LEU A C 1
ATOM 3026 O O . LEU A 1 374 ? 3.021 29.453 3.17 1 96.31 374 LEU A O 1
ATOM 3030 N N . ALA A 1 375 ? 5.27 29.609 3.221 1 96.5 375 ALA A N 1
ATOM 3031 C CA . ALA A 1 375 ? 5.273 30.922 2.588 1 96.5 375 ALA A CA 1
ATOM 3032 C C . ALA A 1 375 ? 4.605 30.875 1.219 1 96.5 375 ALA A C 1
ATOM 3034 O O . ALA A 1 375 ? 3.781 31.734 0.894 1 96.5 375 ALA A O 1
ATOM 3035 N N . MET A 1 376 ? 4.945 29.922 0.468 1 95.31 376 MET A N 1
ATOM 3036 C CA . MET A 1 376 ? 4.355 29.75 -0.856 1 95.31 376 MET A CA 1
ATOM 3037 C C . MET A 1 376 ? 2.85 29.531 -0.755 1 95.31 376 MET A C 1
ATOM 3039 O O . MET A 1 376 ? 2.078 30.125 -1.506 1 95.31 376 MET A O 1
ATOM 3043 N N . THR A 1 377 ? 2.418 28.703 0.156 1 95.31 377 THR A N 1
ATOM 3044 C CA . THR A 1 377 ? 1.006 28.391 0.334 1 95.31 377 THR A CA 1
ATOM 3045 C C . THR A 1 377 ? 0.213 29.641 0.695 1 95.31 377 THR A C 1
ATOM 3047 O O . THR A 1 377 ? -0.893 29.844 0.191 1 95.31 377 THR A O 1
ATOM 3050 N N . LEU A 1 378 ? 0.767 30.438 1.563 1 96.75 378 LEU A N 1
ATOM 3051 C CA . LEU A 1 378 ? 0.089 31.656 1.992 1 96.75 378 LEU A CA 1
ATOM 3052 C C . LEU A 1 378 ? -0.105 32.594 0.82 1 96.75 378 LEU A C 1
ATOM 3054 O O . LEU A 1 378 ? -1.184 33.188 0.652 1 96.75 378 LEU A O 1
ATOM 3058 N N . VAL A 1 379 ? 0.899 32.719 -0.011 1 96.69 379 VAL A N 1
ATOM 3059 C CA . VAL A 1 379 ? 0.821 33.656 -1.145 1 96.69 379 VAL A CA 1
ATOM 3060 C C . VAL A 1 379 ? -0.147 33.094 -2.189 1 96.69 379 VAL A C 1
ATOM 3062 O O . VAL A 1 379 ? -0.891 33.844 -2.816 1 96.69 379 VAL A O 1
ATOM 3065 N N . GLN A 1 380 ? -0.086 31.844 -2.396 1 95.62 380 GLN A N 1
ATOM 3066 C CA . GLN A 1 380 ? -1.009 31.219 -3.336 1 95.62 380 GLN A CA 1
ATOM 3067 C C . GLN A 1 380 ? -2.459 31.422 -2.908 1 95.62 380 GLN A C 1
ATOM 3069 O O . GLN A 1 380 ? -3.322 31.703 -3.738 1 95.62 380 GLN A O 1
ATOM 3074 N N . ARG A 1 381 ? -2.734 31.266 -1.653 1 94.88 381 ARG A N 1
ATOM 3075 C CA . ARG A 1 381 ? -4.074 31.5 -1.125 1 94.88 381 ARG A CA 1
ATOM 3076 C C . ARG A 1 381 ? -4.496 32.938 -1.311 1 94.88 381 ARG A C 1
ATOM 3078 O O . ARG A 1 381 ? -5.641 33.219 -1.662 1 94.88 381 ARG A O 1
ATOM 3085 N N . TYR A 1 382 ? -3.537 33.812 -1.022 1 96.06 382 TYR A N 1
ATOM 3086 C CA . TYR A 1 382 ? -3.814 35.25 -1.192 1 96.06 382 TYR A CA 1
ATOM 3087 C C . TYR A 1 382 ? -4.16 35.562 -2.641 1 96.06 382 TYR A C 1
ATOM 3089 O O . TYR A 1 382 ? -5.121 36.281 -2.912 1 96.06 382 TYR A O 1
ATOM 3097 N N . LYS A 1 383 ? -3.381 35.031 -3.533 1 94.69 383 LYS A N 1
ATOM 3098 C CA . LYS A 1 383 ? -3.623 35.219 -4.961 1 94.69 383 LYS A CA 1
ATOM 3099 C C . LYS A 1 383 ? -5.012 34.719 -5.352 1 94.69 383 LYS A C 1
ATOM 3101 O O . LYS A 1 383 ? -5.734 35.406 -6.09 1 94.69 383 LYS A O 1
ATOM 3106 N N . LYS A 1 384 ? -5.383 33.625 -4.875 1 93.56 384 LYS A N 1
ATOM 3107 C CA . LYS A 1 384 ? -6.688 33.062 -5.18 1 93.56 384 LYS A CA 1
ATOM 3108 C C . LYS A 1 384 ? -7.816 33.938 -4.656 1 93.56 384 LYS A C 1
ATOM 3110 O O . LYS A 1 384 ? -8.812 34.156 -5.348 1 93.56 384 LYS A O 1
ATOM 3115 N N . VAL A 1 385 ? -7.688 34.375 -3.408 1 94.19 385 VAL A N 1
ATOM 3116 C CA . VAL A 1 385 ? -8.695 35.25 -2.785 1 94.19 385 VAL A CA 1
ATOM 3117 C C . VAL A 1 385 ? -8.836 36.531 -3.578 1 94.19 385 VAL A C 1
ATOM 3119 O O . VAL A 1 385 ? -9.953 37 -3.818 1 94.19 385 VAL A O 1
ATOM 3122 N N . GLN A 1 386 ? -7.742 37.062 -3.969 1 91.62 386 GLN A N 1
ATOM 3123 C CA . GLN A 1 386 ? -7.758 38.312 -4.742 1 91.62 386 GLN A CA 1
ATOM 3124 C C . GLN A 1 386 ? -8.484 38.125 -6.07 1 91.62 386 GLN A C 1
ATOM 3126 O O . GLN A 1 386 ? -9.273 38.969 -6.48 1 91.62 386 GLN A O 1
ATOM 3131 N N . LYS A 1 387 ? -8.203 37.062 -6.68 1 90.06 387 LYS A N 1
ATOM 3132 C CA . LYS A 1 387 ? -8.844 36.75 -7.953 1 90.06 387 LYS A CA 1
ATOM 3133 C C . LYS A 1 387 ? -10.344 36.562 -7.773 1 90.06 387 LYS A C 1
ATOM 3135 O O . LYS A 1 387 ? -11.141 37.062 -8.578 1 90.06 387 LYS A O 1
ATOM 3140 N N . GLU A 1 388 ? -10.734 35.906 -6.75 1 91.38 388 GLU A N 1
ATOM 3141 C CA . GLU A 1 388 ? -12.141 35.625 -6.508 1 91.38 388 GLU A CA 1
ATOM 3142 C C . GLU A 1 388 ? -12.906 36.875 -6.098 1 91.38 388 GLU A C 1
ATOM 3144 O O . GLU A 1 388 ? -14.078 37.031 -6.457 1 91.38 388 GLU A O 1
ATOM 3149 N N . LEU A 1 389 ? -12.312 37.688 -5.273 1 90.94 389 LEU A N 1
ATOM 3150 C CA . LEU A 1 389 ? -12.938 38.938 -4.855 1 90.94 389 LEU A CA 1
ATOM 3151 C C . LEU A 1 389 ? -13.234 39.844 -6.059 1 90.94 389 LEU A C 1
ATOM 3153 O O . LEU A 1 389 ? -14.211 40.594 -6.055 1 90.94 389 LEU A O 1
ATOM 3157 N N . GLY A 1 390 ? -12.422 39.688 -7.07 1 85.19 390 GLY A N 1
ATOM 3158 C CA . GLY A 1 390 ? -12.656 40.438 -8.289 1 85.19 390 GLY A CA 1
ATOM 3159 C C . GLY A 1 390 ? -13.852 39.938 -9.078 1 85.19 390 GLY A C 1
ATOM 3160 O O . GLY A 1 390 ? -14.484 40.719 -9.805 1 85.19 390 GLY A O 1
ATOM 3161 N N . LYS A 1 391 ? -14.273 38.719 -8.781 1 85.12 391 LYS A N 1
ATOM 3162 C CA . LYS A 1 391 ? -15.344 38.125 -9.547 1 85.12 391 LYS A CA 1
ATOM 3163 C C . LYS A 1 391 ? -16.672 38.188 -8.797 1 85.12 391 LYS A C 1
ATOM 3165 O O . LYS A 1 391 ? -17.75 38.125 -9.414 1 85.12 391 LYS A O 1
ATOM 3170 N N . ILE A 1 392 ? -16.609 38.25 -7.48 1 82.12 392 ILE A N 1
ATOM 3171 C CA . ILE A 1 392 ? -17.812 38.188 -6.66 1 82.12 392 ILE A CA 1
ATOM 3172 C C . ILE A 1 392 ? -18.391 39.594 -6.508 1 82.12 392 ILE A C 1
ATOM 3174 O O . ILE A 1 392 ? -17.656 40.562 -6.312 1 82.12 392 ILE A O 1
ATOM 3178 N N . SER A 1 393 ? -19.672 39.625 -6.695 1 80.44 393 SER A N 1
ATOM 3179 C CA . SER A 1 393 ? -20.375 40.906 -6.559 1 80.44 393 SER A CA 1
ATOM 3180 C C . SER A 1 393 ? -20.484 41.344 -5.098 1 80.44 393 SER A C 1
ATOM 3182 O O . SER A 1 393 ? -20.859 40.531 -4.242 1 80.44 393 SER A O 1
ATOM 3184 N N . LYS A 1 394 ? -20.141 42.531 -4.789 1 84.75 394 LYS A N 1
ATOM 3185 C CA . LYS A 1 394 ? -20.25 43.094 -3.441 1 84.75 394 LYS A CA 1
ATOM 3186 C C . LYS A 1 394 ? -21.719 43.281 -3.061 1 84.75 394 LYS A C 1
ATOM 3188 O O . LYS A 1 394 ? -22.5 43.844 -3.832 1 84.75 394 LYS A O 1
ATOM 3193 N N . PRO A 1 395 ? -21.938 42.719 -1.902 1 83.19 395 PRO A N 1
ATOM 3194 C CA . PRO A 1 395 ? -23.312 42.969 -1.47 1 83.19 395 PRO A CA 1
ATOM 3195 C C . PRO A 1 395 ? -23.594 44.438 -1.227 1 83.19 395 PRO A C 1
ATOM 3197 O O . PRO A 1 395 ? -22.719 45.156 -0.762 1 83.19 395 PRO A O 1
ATOM 3200 N N . THR A 1 396 ? -24.797 44.844 -1.592 1 77.75 396 THR A N 1
ATOM 3201 C CA . THR A 1 396 ? -25.188 46.25 -1.535 1 77.75 396 THR A CA 1
ATOM 3202 C C . THR A 1 396 ? -25.312 46.719 -0.089 1 77.75 396 THR A C 1
ATOM 3204 O O . THR A 1 396 ? -24.953 47.844 0.231 1 77.75 396 THR A O 1
ATOM 3207 N N . ASN A 1 397 ? -25.828 45.844 0.821 1 84 397 ASN A N 1
ATOM 3208 C CA . ASN A 1 397 ? -26.047 46.219 2.213 1 84 397 ASN A CA 1
ATOM 3209 C C . ASN A 1 397 ? -25.766 45.062 3.164 1 84 397 ASN A C 1
ATOM 3211 O O . ASN A 1 397 ? -26.547 44.125 3.23 1 84 397 ASN A O 1
ATOM 3215 N N . PHE A 1 398 ? -24.734 45.219 4.008 1 84.44 398 PHE A N 1
ATOM 3216 C CA . PHE A 1 398 ? -24.312 44.156 4.91 1 84.44 398 PHE A CA 1
ATOM 3217 C C . PHE A 1 398 ? -25.281 44 6.078 1 84.44 398 PHE A C 1
ATOM 3219 O O . PHE A 1 398 ? -25.484 42.906 6.586 1 84.44 398 PHE A O 1
ATOM 3226 N N . ASP A 1 399 ? -25.875 45.062 6.434 1 86 399 ASP A N 1
ATOM 3227 C CA . ASP A 1 399 ? -26.828 45 7.535 1 86 399 ASP A CA 1
ATOM 3228 C C . ASP A 1 399 ? -28.078 44.25 7.141 1 86 399 ASP A C 1
ATOM 3230 O O . ASP A 1 399 ? -28.625 43.469 7.938 1 86 399 ASP A O 1
ATOM 3234 N N . GLU A 1 400 ? -28.438 44.531 6.004 1 88.19 400 GLU A N 1
ATOM 3235 C CA . GLU A 1 400 ? -29.609 43.812 5.5 1 88.19 400 GLU A CA 1
ATOM 3236 C C . GLU A 1 400 ? -29.312 42.312 5.375 1 88.19 400 GLU A C 1
ATOM 3238 O O . GLU A 1 400 ? -30.188 41.469 5.652 1 88.19 400 GLU A O 1
ATOM 3243 N N . LEU A 1 401 ? -28.141 42.094 4.941 1 89.25 401 LEU A N 1
ATOM 3244 C CA . LEU A 1 401 ? -27.734 40.719 4.789 1 89.25 401 LEU A CA 1
ATOM 3245 C C . LEU A 1 401 ? -27.734 40 6.137 1 89.25 401 LEU A C 1
ATOM 3247 O O . LEU A 1 401 ? -28.188 38.844 6.23 1 89.25 401 LEU A O 1
ATOM 3251 N N . GLU A 1 402 ? -27.312 40.594 7.121 1 89.25 402 GLU A N 1
ATOM 3252 C CA . GLU A 1 402 ? -27.266 40.031 8.461 1 89.25 402 GLU A CA 1
ATOM 3253 C C . GLU A 1 402 ? -28.672 39.781 9 1 89.25 402 GLU A C 1
ATOM 3255 O O . GLU A 1 402 ? -28.906 38.781 9.688 1 89.25 402 GLU A O 1
ATOM 3260 N N . GLN A 1 403 ? -29.5 40.688 8.695 1 89.5 403 GLN A N 1
ATOM 3261 C CA . GLN A 1 403 ? -30.875 40.531 9.117 1 89.5 403 GLN A CA 1
ATOM 3262 C C . GLN A 1 403 ? -31.531 39.344 8.406 1 89.5 403 GLN A C 1
ATOM 3264 O O . GLN A 1 403 ? -32.25 38.531 9.031 1 89.5 403 GLN A O 1
ATOM 3269 N N . LYS A 1 404 ? -31.266 39.344 7.172 1 89.88 404 LYS A N 1
ATOM 3270 C CA . LYS A 1 404 ? -31.812 38.219 6.398 1 89.88 404 LYS A CA 1
ATOM 3271 C C . LYS A 1 404 ? -31.281 36.875 6.93 1 89.88 404 LYS A C 1
ATOM 3273 O O . LYS A 1 404 ? -32 35.875 6.961 1 89.88 404 LYS A O 1
ATOM 3278 N N . LYS A 1 405 ? -30.078 36.875 7.262 1 92.06 405 LYS A N 1
ATOM 3279 C CA . LYS A 1 405 ? -29.453 35.688 7.824 1 92.06 405 LYS A CA 1
ATOM 3280 C C . LYS A 1 405 ? -30.125 35.281 9.125 1 92.06 405 LYS A C 1
ATOM 3282 O O . LYS A 1 405 ? -30.484 34.094 9.297 1 92.06 405 LYS A O 1
ATOM 3287 N N . GLN A 1 406 ? -30.328 36.188 9.977 1 90.31 406 GLN A N 1
ATOM 3288 C CA . GLN A 1 406 ? -30.953 35.906 11.266 1 90.31 406 GLN A CA 1
ATOM 3289 C C . GLN A 1 406 ? -32.375 35.406 11.078 1 90.31 406 GLN A C 1
ATOM 3291 O O . GLN A 1 406 ? -32.812 34.469 11.766 1 90.31 406 GLN A O 1
ATOM 3296 N N . ASP A 1 407 ? -33 36.031 10.156 1 89.94 407 ASP A N 1
ATOM 3297 C CA . ASP A 1 407 ? -34.375 35.594 9.859 1 89.94 407 ASP A CA 1
ATOM 3298 C C . ASP A 1 407 ? -34.406 34.156 9.328 1 89.94 407 ASP A C 1
ATOM 3300 O O . ASP A 1 407 ? -35.281 33.375 9.68 1 89.94 407 ASP A O 1
ATOM 3304 N N . PHE A 1 408 ? -33.5 33.969 8.539 1 90.69 408 PHE A N 1
ATOM 3305 C CA . PHE A 1 408 ? -33.406 32.625 7.961 1 90.69 408 PHE A CA 1
ATOM 3306 C C . PHE A 1 408 ? -33.125 31.594 9.039 1 90.69 408 PHE A C 1
ATOM 3308 O O . PHE A 1 408 ? -33.719 30.516 9.039 1 90.69 408 PHE A O 1
ATOM 3315 N N . ILE A 1 409 ? -32.281 31.844 9.945 1 87.88 409 ILE A N 1
ATOM 3316 C CA . ILE A 1 409 ? -31.922 30.938 11.031 1 87.88 409 ILE A CA 1
ATOM 3317 C C . ILE A 1 409 ? -33.156 30.719 11.922 1 87.88 409 ILE A C 1
ATOM 3319 O O . ILE A 1 409 ? -33.438 29.578 12.289 1 87.88 409 ILE A O 1
ATOM 3323 N N . LEU A 1 410 ? -33.781 31.734 12.188 1 85.75 410 LEU A N 1
ATOM 3324 C CA . LEU A 1 410 ? -34.969 31.656 13.039 1 85.75 410 LEU A CA 1
ATOM 3325 C C . LEU A 1 410 ? -36.062 30.812 12.383 1 85.75 410 LEU A C 1
ATOM 3327 O O . LEU A 1 410 ? -36.688 29.969 13.047 1 85.75 410 LEU A O 1
ATOM 3331 N N . THR A 1 411 ? -36.219 31.094 11.148 1 82.31 411 THR A N 1
ATOM 3332 C CA . THR A 1 411 ? -37.219 30.344 10.422 1 82.31 411 THR A CA 1
ATOM 3333 C C . THR A 1 411 ? -36.875 28.859 10.367 1 82.31 411 THR A C 1
ATOM 3335 O O . THR A 1 411 ? -37.75 28 10.492 1 82.31 411 THR A O 1
ATOM 3338 N N . THR A 1 412 ? -35.625 28.625 10.195 1 82.62 412 THR A N 1
ATOM 3339 C CA . THR A 1 412 ? -35.188 27.25 10.141 1 82.62 412 THR A CA 1
ATOM 3340 C C . THR A 1 412 ? -35.344 26.562 11.492 1 82.62 412 THR A C 1
ATOM 3342 O O . THR A 1 412 ? -35.688 25.375 11.562 1 82.62 412 THR A O 1
ATOM 3345 N N . GLN A 1 413 ? -35.094 27.219 12.531 1 81.19 413 GLN A N 1
ATOM 3346 C CA . GLN A 1 413 ? -35.281 26.703 13.883 1 81.19 413 GLN A CA 1
ATOM 3347 C C . GLN A 1 413 ? -36.75 26.406 14.164 1 81.19 413 GLN A C 1
ATOM 3349 O O . GLN A 1 413 ? -37.062 25.391 14.797 1 81.19 413 GLN A O 1
ATOM 3354 N N . GLU A 1 414 ? -37.594 27.266 13.672 1 76.31 414 GLU A N 1
ATOM 3355 C CA . GLU A 1 414 ? -39.031 27.078 13.852 1 76.31 414 GLU A CA 1
ATOM 3356 C C . GLU A 1 414 ? -39.5 25.828 13.125 1 76.31 414 GLU A C 1
ATOM 3358 O O . GLU A 1 414 ? -40.344 25.094 13.648 1 76.31 414 GLU A O 1
ATOM 3363 N N . TYR A 1 415 ? -38.938 25.688 12.031 1 70.56 415 TYR A N 1
ATOM 3364 C CA . TYR A 1 415 ? -39.312 24.5 11.258 1 70.56 415 TYR A CA 1
ATOM 3365 C C . TYR A 1 415 ? -38.844 23.219 11.945 1 70.56 415 TYR A C 1
ATOM 3367 O O . TYR A 1 415 ? -39.5 22.188 11.852 1 70.56 415 TY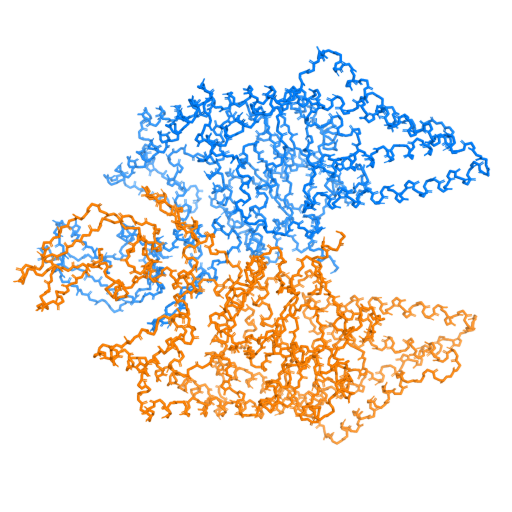R A O 1
ATOM 3375 N N . ALA A 1 416 ? -37.75 23.359 12.656 1 67.25 416 ALA A N 1
ATOM 3376 C CA . ALA A 1 416 ? -37.219 22.188 13.336 1 67.25 416 ALA A CA 1
ATOM 3377 C C . ALA A 1 416 ? -38 21.844 14.586 1 67.25 416 ALA A C 1
ATOM 3379 O O . ALA A 1 416 ? -38.125 20.672 14.961 1 67.25 416 ALA A O 1
ATOM 3380 N N . LYS A 1 417 ? -38.594 22.797 15.336 1 61.22 417 LYS A N 1
ATOM 3381 C CA . LYS A 1 417 ? -39.344 22.625 16.578 1 61.22 417 LYS A CA 1
ATOM 3382 C C . LYS A 1 417 ? -40.781 22.203 16.281 1 61.22 417 LYS A C 1
ATOM 3384 O O . LYS A 1 417 ? -41.406 21.562 17.109 1 61.22 417 LYS A O 1
ATOM 3389 N N . LYS A 1 418 ? -41.625 22.766 15.352 1 58.22 418 LYS A N 1
ATOM 3390 C CA . LYS A 1 418 ? -43.062 22.734 15.18 1 58.22 418 LYS A CA 1
ATOM 3391 C C . LYS A 1 418 ? -43.562 21.297 15.055 1 58.22 418 LYS A C 1
ATOM 3393 O O . LYS A 1 418 ? -43.688 20.766 13.945 1 58.22 418 LYS A O 1
ATOM 3398 N N . GLY A 1 419 ? -43.031 20.359 15.82 1 50.5 419 GLY A N 1
ATOM 3399 C CA . GLY A 1 419 ? -43.844 19.156 16 1 50.5 419 GLY A CA 1
ATOM 3400 C C . GLY A 1 419 ? -45.25 19.438 16.5 1 50.5 419 GLY A C 1
ATOM 3401 O O . GLY A 1 419 ? -46 18.516 16.766 1 50.5 419 GLY A O 1
ATOM 3402 N N . GLU A 1 420 ? -45.688 20.703 16.906 1 48.66 420 GLU A N 1
ATOM 3403 C CA . GLU A 1 420 ? -46.938 20.891 17.641 1 48.66 420 GLU A CA 1
ATOM 3404 C C . GLU A 1 420 ? -48.062 21.359 16.734 1 48.66 420 GLU A C 1
ATOM 3406 O O . GLU A 1 420 ? -47.906 22.359 16.016 1 48.66 420 GLU A O 1
ATOM 3411 N N . GLY A 1 421 ? -48.875 20.578 15.906 1 53.41 421 GLY A N 1
ATOM 3412 C CA . GLY A 1 421 ? -50.125 20.75 15.234 1 53.41 421 GLY A CA 1
ATOM 3413 C C . GLY A 1 421 ? -50.781 19.438 14.797 1 53.41 421 GLY A C 1
ATOM 3414 O O . GLY A 1 421 ? -50.406 18.375 15.297 1 53.41 421 GLY A O 1
ATOM 3415 N N . ASP A 1 422 ? -51.844 19.562 13.898 1 65.06 422 ASP A N 1
ATOM 3416 C CA . ASP A 1 422 ? -52.562 18.438 13.32 1 65.06 422 ASP A CA 1
ATOM 3417 C C . ASP A 1 422 ? -51.625 17.516 12.539 1 65.06 422 ASP A C 1
ATOM 3419 O O . ASP A 1 422 ? -50.594 17.969 12.031 1 65.06 422 ASP A O 1
ATOM 3423 N N . GLU A 1 423 ? -51.656 16.266 12.664 1 71.38 423 GLU A N 1
ATOM 3424 C CA . GLU A 1 423 ? -50.844 15.219 12.047 1 71.38 423 GLU A CA 1
ATOM 3425 C C . GLU A 1 423 ? -50.594 15.516 10.578 1 71.38 423 GLU A C 1
ATOM 3427 O O . GLU A 1 423 ? -49.5 15.266 10.07 1 71.38 423 GLU A O 1
ATOM 3432 N N . LYS A 1 424 ? -51.562 16.141 10 1 74.75 424 LYS A N 1
ATOM 3433 C CA . LYS A 1 424 ? -51.438 16.453 8.586 1 74.75 424 LYS A CA 1
ATOM 3434 C C . LYS A 1 424 ? -50.406 17.547 8.344 1 74.75 424 LYS A C 1
ATOM 3436 O O . LYS A 1 424 ? -49.562 17.422 7.445 1 74.75 424 LYS A O 1
ATOM 3441 N N . GLU A 1 425 ? -50.406 18.484 9.148 1 71.69 425 GLU A N 1
ATOM 3442 C CA . GLU A 1 425 ? -49.5 19.609 8.984 1 71.69 425 GLU A CA 1
ATOM 3443 C C . GLU A 1 425 ? -48.062 19.203 9.289 1 71.69 425 GLU A C 1
ATOM 3445 O O . GLU A 1 425 ? -47.125 19.656 8.625 1 71.69 425 GLU A O 1
ATOM 3450 N N . LYS A 1 426 ? -47.969 18.344 10.203 1 75.25 426 LYS A N 1
ATOM 3451 C CA . LYS A 1 426 ? -46.625 17.844 10.57 1 75.25 426 LYS A CA 1
ATOM 3452 C C . LYS A 1 426 ? -46 17.062 9.43 1 75.25 426 LYS A C 1
ATOM 3454 O O . LYS A 1 426 ? -44.812 17.234 9.133 1 75.25 426 LYS A O 1
ATOM 3459 N N . LEU A 1 427 ? -46.812 16.266 8.844 1 79.56 427 LEU A N 1
ATOM 3460 C CA . LEU A 1 427 ? -46.312 15.445 7.742 1 79.56 427 LEU A CA 1
ATOM 3461 C C . LEU A 1 427 ? -45.938 16.312 6.543 1 79.56 427 LEU A C 1
ATOM 3463 O O . LEU A 1 427 ? -44.938 16.078 5.895 1 79.56 427 LEU A O 1
ATOM 3467 N N . MET A 1 428 ? -46.75 17.281 6.301 1 76.38 428 MET A N 1
ATOM 3468 C CA . MET A 1 428 ? -46.5 18.156 5.172 1 76.38 428 MET A CA 1
ATOM 3469 C C . MET A 1 428 ? -45.219 18.953 5.383 1 76.38 428 MET A C 1
ATOM 3471 O O . MET A 1 428 ? -44.406 19.141 4.449 1 76.38 428 MET A O 1
ATOM 3475 N N . GLU A 1 429 ? -45.062 19.375 6.617 1 75.25 429 GLU A N 1
ATOM 3476 C CA . GLU A 1 429 ? -43.844 20.141 6.93 1 75.25 429 GLU A CA 1
ATOM 3477 C C . GLU A 1 429 ? -42.594 19.266 6.848 1 75.25 429 GLU A C 1
ATOM 3479 O O . GLU A 1 429 ? -41.531 19.734 6.414 1 75.25 429 GLU A O 1
ATOM 3484 N N . GLU A 1 430 ? -42.75 18.109 7.27 1 78.69 430 GLU A N 1
ATOM 3485 C CA . GLU A 1 430 ? -41.625 17.188 7.207 1 78.69 430 GLU A CA 1
ATOM 3486 C C . GLU A 1 430 ? -41.25 16.891 5.762 1 78.69 430 GLU A C 1
ATOM 3488 O O . GLU A 1 430 ? -40.062 16.844 5.434 1 78.69 430 GLU A O 1
ATOM 3493 N N . ILE A 1 431 ? -42.219 16.703 4.977 1 80.81 431 ILE A N 1
ATOM 3494 C CA . ILE A 1 431 ? -41.969 16.453 3.562 1 80.81 431 ILE A CA 1
ATOM 3495 C C . ILE A 1 431 ? -41.281 17.672 2.936 1 80.81 431 ILE A C 1
ATOM 3497 O O . ILE A 1 431 ? -40.312 17.547 2.178 1 80.81 431 ILE A O 1
ATOM 3501 N N . ALA A 1 432 ? -41.812 18.812 3.324 1 76 432 ALA A N 1
ATOM 3502 C CA . ALA A 1 432 ? -41.25 20.047 2.785 1 76 432 ALA A CA 1
ATOM 3503 C C . ALA A 1 432 ? -39.812 20.219 3.207 1 76 432 ALA A C 1
ATOM 3505 O O . ALA A 1 432 ? -38.969 20.656 2.412 1 76 432 ALA A O 1
ATOM 3506 N N . LYS A 1 433 ? -39.594 19.922 4.379 1 77.62 433 LYS A N 1
ATOM 3507 C CA . LYS A 1 433 ? -38.219 20.016 4.906 1 77.62 433 LYS A CA 1
ATOM 3508 C C . LYS A 1 433 ? -37.281 19.094 4.156 1 77.62 433 LYS A C 1
ATOM 3510 O O . LYS A 1 433 ? -36.188 19.5 3.766 1 77.62 433 LYS A O 1
ATOM 3515 N N . ILE A 1 434 ? -37.688 17.906 3.975 1 83.38 434 ILE A N 1
ATOM 3516 C CA . ILE A 1 434 ? -36.844 16.906 3.305 1 83.38 434 ILE A CA 1
ATOM 3517 C C . ILE A 1 434 ? -36.594 17.344 1.859 1 83.38 434 ILE A C 1
ATOM 3519 O O . ILE A 1 434 ? -35.469 17.281 1.374 1 83.38 434 ILE A O 1
ATOM 3523 N N . ARG A 1 435 ? -37.625 17.75 1.256 1 81.62 435 ARG A N 1
ATOM 3524 C CA . ARG A 1 435 ? -37.5 18.141 -0.144 1 81.62 435 ARG A CA 1
ATOM 3525 C C . ARG A 1 435 ? -36.594 19.375 -0.295 1 81.62 435 ARG A C 1
ATOM 3527 O O . ARG A 1 435 ? -35.875 19.484 -1.28 1 81.62 435 ARG A O 1
ATOM 3534 N N . PHE A 1 436 ? -36.75 20.25 0.674 1 80.5 436 PHE A N 1
ATOM 3535 C CA . PHE A 1 436 ? -35.875 21.422 0.675 1 80.5 436 PHE A CA 1
ATOM 3536 C C . PHE A 1 436 ? -34.438 21 0.791 1 80.5 436 PHE A C 1
ATOM 3538 O O . PHE A 1 436 ? -33.562 21.5 0.042 1 80.5 436 PHE A O 1
ATOM 3545 N N . GLU A 1 437 ? -34.125 20.188 1.647 1 82.38 437 GLU A N 1
ATOM 3546 C CA . GLU A 1 437 ? -32.75 19.719 1.858 1 82.38 437 GLU A CA 1
ATOM 3547 C C . GLU A 1 437 ? -32.219 19 0.622 1 82.38 437 GLU A C 1
ATOM 3549 O O . GLU A 1 437 ? -31.047 19.188 0.251 1 82.38 437 GLU A O 1
ATOM 3554 N N . VAL A 1 438 ? -33.031 18.172 0.034 1 84.69 438 VAL A N 1
ATOM 3555 C CA . VAL A 1 438 ? -32.656 17.469 -1.175 1 84.69 438 VAL A CA 1
ATOM 3556 C C . VAL A 1 438 ? -32.344 18.453 -2.289 1 84.69 438 VAL A C 1
ATOM 3558 O O . VAL A 1 438 ? -31.359 18.281 -3.027 1 84.69 438 VAL A O 1
ATOM 3561 N N . ALA A 1 439 ? -33.188 19.453 -2.389 1 80.12 439 ALA A N 1
ATOM 3562 C CA . ALA A 1 439 ? -32.969 20.453 -3.426 1 80.12 439 ALA A CA 1
ATOM 3563 C C . ALA A 1 439 ? -31.656 21.203 -3.215 1 80.12 439 ALA A C 1
ATOM 3565 O O . ALA A 1 439 ? -30.922 21.469 -4.172 1 80.12 439 ALA A O 1
ATOM 3566 N N . MET A 1 440 ? -31.469 21.516 -1.994 1 79.75 440 MET A N 1
ATOM 3567 C CA . MET A 1 440 ? -30.234 22.234 -1.678 1 79.75 440 MET A CA 1
ATOM 3568 C C . MET A 1 440 ? -29.016 21.375 -1.959 1 79.75 440 MET A C 1
ATOM 3570 O O . MET A 1 440 ? -28.016 21.859 -2.52 1 79.75 440 MET A O 1
ATOM 3574 N N . ARG A 1 441 ? -29.031 20.141 -1.605 1 81.88 441 ARG A N 1
ATOM 3575 C CA . ARG A 1 441 ? -27.922 19.219 -1.835 1 81.88 441 ARG A CA 1
ATOM 3576 C C . ARG A 1 441 ? -27.688 19 -3.326 1 81.88 441 ARG A C 1
ATOM 3578 O O . ARG A 1 441 ? -26.547 18.906 -3.779 1 81.88 441 ARG A O 1
ATOM 3585 N N . SER A 1 442 ? -28.781 18.891 -4.035 1 80.69 442 SER A N 1
ATOM 3586 C CA . SER A 1 442 ? -28.672 18.688 -5.477 1 80.69 442 SER A CA 1
ATOM 3587 C C . SER A 1 442 ? -27.984 19.859 -6.164 1 80.69 442 SER A C 1
ATOM 3589 O O . SER A 1 442 ? -27.203 19.672 -7.094 1 80.69 442 SER A O 1
ATOM 3591 N N . ALA A 1 443 ? -28.328 21.016 -5.691 1 75.25 443 ALA A N 1
ATOM 3592 C CA . ALA A 1 443 ? -27.688 22.203 -6.238 1 75.25 443 ALA A CA 1
ATOM 3593 C C . ALA A 1 443 ? -26.188 22.203 -5.949 1 75.25 443 ALA A C 1
ATOM 3595 O O . ALA A 1 443 ? -25.391 22.641 -6.777 1 75.25 443 ALA A O 1
ATOM 3596 N N . MET A 1 444 ? -25.906 21.672 -4.906 1 75.62 444 MET A N 1
ATOM 3597 C CA . MET A 1 444 ? -24.516 21.641 -4.488 1 75.62 444 MET A CA 1
ATOM 3598 C C . MET A 1 444 ? -23.75 20.562 -5.254 1 75.62 444 MET A C 1
ATOM 3600 O O . MET A 1 444 ? -22.578 20.766 -5.594 1 75.62 444 MET A O 1
ATOM 3604 N N . ILE A 1 445 ? -24.328 19.359 -5.441 1 77.38 445 ILE A N 1
ATOM 3605 C CA . ILE A 1 445 ? -23.734 18.234 -6.164 1 77.38 445 ILE A CA 1
ATOM 3606 C C . ILE A 1 445 ? -23.25 18.719 -7.539 1 77.38 445 ILE A C 1
ATOM 3608 O O . ILE A 1 445 ? -22.203 18.297 -8.016 1 77.38 445 ILE A O 1
ATOM 3612 N N . GLY A 1 446 ? -23.953 19.641 -8.086 1 66.94 446 GLY A N 1
ATOM 3613 C CA . GLY A 1 446 ? -23.609 20.156 -9.406 1 66.94 446 GLY A CA 1
ATOM 3614 C C . GLY A 1 446 ? -22.312 20.938 -9.414 1 66.94 446 GLY A C 1
ATOM 3615 O O . GLY A 1 446 ? -21.688 21.109 -10.461 1 66.94 446 GLY A O 1
ATOM 3616 N N . LYS A 1 447 ? -21.906 21.328 -8.234 1 65.62 447 LYS A N 1
ATOM 3617 C CA . LYS A 1 447 ? -20.688 22.125 -8.148 1 65.62 447 LYS A CA 1
ATOM 3618 C C . LYS A 1 447 ? -19.453 21.25 -7.965 1 65.62 447 LYS A C 1
ATOM 3620 O O . LYS A 1 447 ? -18.312 21.719 -8.094 1 65.62 447 LYS A O 1
ATOM 3625 N N . PHE A 1 448 ? -19.656 20 -7.719 1 65.44 448 PHE A N 1
ATOM 3626 C CA . PHE A 1 448 ? -18.562 19.078 -7.5 1 65.44 448 PHE A CA 1
ATOM 3627 C C . PHE A 1 448 ? -18.203 18.344 -8.789 1 65.44 448 PHE A C 1
ATOM 3629 O O . PHE A 1 448 ? -19.031 18.219 -9.688 1 65.44 448 PHE A O 1
ATOM 3636 N N . ALA A 1 449 ? -16.891 18.047 -8.867 1 57.66 449 ALA A N 1
ATOM 3637 C CA . ALA A 1 449 ? -16.469 17.219 -10 1 57.66 449 ALA A CA 1
ATOM 3638 C C . ALA A 1 449 ? -17.188 15.875 -9.992 1 57.66 449 ALA A C 1
ATOM 3640 O O . ALA A 1 449 ? -17.531 15.344 -8.93 1 57.66 449 ALA A O 1
ATOM 3641 N N . ALA A 1 450 ? -17.516 15.352 -11.07 1 55.12 450 ALA A N 1
ATOM 3642 C CA . ALA A 1 450 ? -18.25 14.102 -11.25 1 55.12 450 ALA A CA 1
ATOM 3643 C C . ALA A 1 450 ? -17.594 12.961 -10.492 1 55.12 450 ALA A C 1
ATOM 3645 O O . ALA A 1 450 ? -18.281 12.078 -9.961 1 55.12 450 ALA A O 1
ATOM 3646 N N . SER A 1 451 ? -16.297 13.062 -10.289 1 54.59 451 SER A N 1
ATOM 3647 C CA . SER A 1 451 ? -15.562 11.945 -9.719 1 54.59 451 SER A CA 1
ATOM 3648 C C . SER A 1 451 ? -15.422 12.094 -8.203 1 54.59 451 SER A C 1
ATOM 3650 O O . SER A 1 451 ? -14.898 11.203 -7.535 1 54.59 451 SER A O 1
ATOM 3652 N N . SER A 1 452 ? -16.109 13.078 -7.648 1 63.38 452 SER A N 1
ATOM 3653 C CA . SER A 1 452 ? -15.914 13.367 -6.23 1 63.38 452 SER A CA 1
ATOM 3654 C C . SER A 1 452 ? -16.688 12.383 -5.352 1 63.38 452 SER A C 1
ATOM 3656 O O . SER A 1 452 ? -17.844 12.07 -5.625 1 63.38 452 SER A O 1
ATOM 3658 N N . LYS A 1 453 ? -16.016 11.75 -4.438 1 61.75 453 LYS A N 1
ATOM 3659 C CA . LYS A 1 453 ? -16.625 10.852 -3.469 1 61.75 453 LYS A CA 1
ATOM 3660 C C . LYS A 1 453 ? -17.781 11.539 -2.73 1 61.75 453 LYS A C 1
ATOM 3662 O O . LYS A 1 453 ? -18.781 10.906 -2.396 1 61.75 453 LYS A O 1
ATOM 3667 N N . GLN A 1 454 ? -17.609 12.742 -2.545 1 68 454 GLN A N 1
ATOM 3668 C CA . GLN A 1 454 ? -18.641 13.508 -1.85 1 68 454 GLN A CA 1
ATOM 3669 C C . GLN A 1 454 ? -19.938 13.562 -2.662 1 68 454 GLN A C 1
ATOM 3671 O O . GLN A 1 454 ? -21.031 13.484 -2.102 1 68 454 GLN A O 1
ATOM 3676 N N . ARG A 1 455 ? -19.719 13.602 -3.883 1 72.69 455 ARG A N 1
ATOM 3677 C CA . ARG A 1 455 ? -20.875 13.625 -4.766 1 72.69 455 ARG A CA 1
ATOM 3678 C C . ARG A 1 455 ? -21.703 12.344 -4.625 1 72.69 455 ARG A C 1
ATOM 3680 O O . ARG A 1 455 ? -22.922 12.398 -4.531 1 72.69 455 ARG A O 1
ATOM 3687 N N . THR A 1 456 ? -20.984 11.281 -4.551 1 71.25 456 THR A N 1
ATOM 3688 C CA . THR A 1 456 ? -21.672 10 -4.43 1 71.25 456 THR A CA 1
ATOM 3689 C C . THR A 1 456 ? -22.406 9.898 -3.098 1 71.25 456 THR A C 1
ATOM 3691 O O . THR A 1 456 ? -23.531 9.406 -3.047 1 71.25 456 THR A O 1
ATOM 3694 N N . LYS A 1 457 ? -21.812 10.383 -2.072 1 75.62 457 LYS A N 1
ATOM 3695 C CA . LYS A 1 457 ? -22.438 10.344 -0.75 1 75.62 457 LYS A CA 1
ATOM 3696 C C . LYS A 1 457 ? -23.688 11.211 -0.708 1 75.62 457 LYS A C 1
ATOM 3698 O O . LYS A 1 457 ? -24.703 10.812 -0.138 1 75.62 457 LYS A O 1
ATOM 3703 N N . LEU A 1 458 ? -23.547 12.32 -1.291 1 79.81 458 LEU A N 1
ATOM 3704 C CA . LEU A 1 458 ? -24.672 13.25 -1.294 1 79.81 458 LEU A CA 1
ATOM 3705 C C . LEU A 1 458 ? -25.812 12.711 -2.139 1 79.81 458 LEU A C 1
ATOM 3707 O O . LEU A 1 458 ? -26.984 12.867 -1.776 1 79.81 458 LEU A O 1
ATOM 3711 N N . ARG A 1 459 ? -25.469 12.023 -3.189 1 78.56 459 ARG A N 1
ATOM 3712 C CA . ARG A 1 459 ? -26.5 11.422 -4.031 1 78.56 459 ARG A CA 1
ATOM 3713 C C . ARG A 1 459 ? -27.234 10.305 -3.293 1 78.56 459 ARG A C 1
ATOM 3715 O O . ARG A 1 459 ? -28.453 10.156 -3.416 1 78.56 459 ARG A O 1
ATOM 3722 N N . ARG A 1 460 ? -26.438 9.562 -2.631 1 78.81 460 ARG A N 1
ATOM 3723 C CA . ARG A 1 460 ? -27.047 8.492 -1.846 1 78.81 460 ARG A CA 1
ATOM 3724 C C . ARG A 1 460 ? -27.984 9.047 -0.786 1 78.81 460 ARG A C 1
ATOM 3726 O O . ARG A 1 460 ? -29.078 8.516 -0.575 1 78.81 460 ARG A O 1
ATOM 3733 N N . LYS A 1 461 ? -27.531 10.047 -0.164 1 82.31 461 LYS A N 1
ATOM 3734 C CA . LYS A 1 461 ? -28.391 10.688 0.831 1 82.31 461 LYS A CA 1
ATOM 3735 C C . LYS A 1 461 ? -29.672 11.219 0.195 1 82.31 461 LYS A C 1
ATOM 3737 O O . LYS A 1 461 ? -30.75 11.086 0.77 1 82.31 461 LYS A O 1
ATOM 3742 N N . ASN A 1 462 ? -29.5 11.797 -0.932 1 85.44 462 ASN A N 1
ATOM 3743 C CA . ASN A 1 462 ? -30.672 12.281 -1.649 1 85.44 462 ASN A CA 1
ATOM 3744 C C . ASN A 1 462 ? -31.641 11.141 -1.964 1 85.44 462 ASN A C 1
ATOM 3746 O O . ASN A 1 462 ? -32.844 11.289 -1.815 1 85.44 462 ASN A O 1
ATOM 3750 N N . THR A 1 463 ? -31.062 10.031 -2.373 1 86.06 463 THR A N 1
ATOM 3751 C CA . THR A 1 463 ? -31.891 8.883 -2.693 1 86.06 463 THR A CA 1
ATOM 3752 C C . THR A 1 463 ? -32.656 8.398 -1.457 1 86.06 463 THR A C 1
ATOM 3754 O O . THR A 1 463 ? -33.844 8.156 -1.518 1 86.06 463 THR A O 1
ATOM 3757 N N . ASN A 1 464 ? -31.969 8.32 -0.389 1 83.19 464 ASN A N 1
ATOM 3758 C CA . ASN A 1 464 ? -32.562 7.883 0.863 1 83.19 464 ASN A CA 1
ATOM 3759 C C . ASN A 1 464 ? -33.656 8.852 1.326 1 83.19 464 ASN A C 1
ATOM 3761 O O . ASN A 1 464 ? -34.719 8.43 1.768 1 83.19 464 ASN A O 1
ATOM 3765 N N . ASP A 1 465 ? -33.344 10.133 1.254 1 85.62 465 ASP A N 1
ATOM 3766 C CA . ASP A 1 465 ? -34.312 11.156 1.692 1 85.62 465 ASP A CA 1
ATOM 3767 C C . ASP A 1 465 ? -35.531 11.195 0.783 1 85.62 465 ASP A C 1
ATOM 3769 O O . ASP A 1 465 ? -36.656 11.422 1.25 1 85.62 465 ASP A O 1
ATOM 3773 N N . ASN A 1 466 ? -35.281 11 -0.463 1 87.19 466 ASN A N 1
ATOM 3774 C CA . ASN A 1 466 ? -36.406 10.938 -1.39 1 87.19 466 ASN A CA 1
ATOM 3775 C C . ASN A 1 466 ? -37.312 9.75 -1.088 1 87.19 466 ASN A C 1
ATOM 3777 O O . ASN A 1 466 ? -38.562 9.859 -1.155 1 87.19 466 ASN A O 1
ATOM 3781 N N . GLU A 1 467 ? -36.688 8.664 -0.815 1 87.38 467 GLU A N 1
ATOM 3782 C CA . GLU A 1 467 ? -37.469 7.492 -0.445 1 87.38 467 GLU A CA 1
ATOM 3783 C C . GLU A 1 467 ? -38.312 7.754 0.814 1 87.38 467 GLU A C 1
ATOM 3785 O O . GLU A 1 467 ? -39.469 7.344 0.9 1 87.38 467 GLU A O 1
ATOM 3790 N N . LYS A 1 468 ? -37.719 8.375 1.728 1 86.88 468 LYS A N 1
ATOM 3791 C CA . LYS A 1 468 ? -38.406 8.734 2.957 1 86.88 468 LYS A CA 1
ATOM 3792 C C . LYS A 1 468 ? -39.594 9.672 2.668 1 86.88 468 LYS A C 1
ATOM 3794 O O . LYS A 1 468 ? -40.688 9.5 3.201 1 86.88 468 LYS A O 1
ATOM 3799 N N . ALA A 1 469 ? -39.312 10.711 1.884 1 87 469 ALA A N 1
ATOM 3800 C CA . ALA A 1 469 ? -40.375 11.664 1.514 1 87 469 ALA A CA 1
ATOM 3801 C C . ALA A 1 469 ? -41.5 10.961 0.787 1 87 469 ALA A C 1
ATOM 3803 O O . ALA A 1 469 ? -42.688 11.273 1.021 1 87 469 ALA A O 1
ATOM 3804 N N . ASP A 1 470 ? -41.125 10.055 0.002 1 86.94 470 ASP A N 1
ATOM 3805 C CA . ASP A 1 470 ? -42.156 9.312 -0.739 1 86.94 470 ASP A CA 1
ATOM 3806 C C . ASP A 1 470 ? -43.031 8.492 0.205 1 86.94 470 ASP A C 1
ATOM 3808 O O . ASP A 1 470 ? -44.25 8.43 0.028 1 86.94 470 ASP A O 1
ATOM 3812 N N . LYS A 1 471 ? -42.406 7.875 1.093 1 87.44 471 LYS A N 1
ATOM 3813 C CA . LYS A 1 471 ? -43.156 7.105 2.082 1 87.44 471 LYS A CA 1
ATOM 3814 C C . LYS A 1 471 ? -44.125 8 2.873 1 87.44 471 LYS A C 1
ATOM 3816 O O . LYS A 1 471 ? -45.25 7.617 3.154 1 87.44 471 LYS A O 1
ATOM 3821 N N . LEU A 1 472 ? -43.656 9.164 3.219 1 85.56 472 LEU A N 1
ATOM 3822 C CA . LEU A 1 472 ? -44.469 10.117 3.963 1 85.56 472 LEU A CA 1
ATOM 3823 C C . LEU A 1 472 ? -45.625 10.641 3.1 1 85.56 472 LEU A C 1
ATOM 3825 O O . LEU A 1 472 ? -46.719 10.891 3.602 1 85.56 472 LEU A O 1
ATOM 3829 N N . GLU A 1 473 ? -45.344 10.828 1.871 1 82.69 473 GLU A N 1
ATOM 3830 C CA . GLU A 1 473 ? -46.375 11.273 0.941 1 82.69 473 GLU A CA 1
ATOM 3831 C C . GLU A 1 473 ? -47.469 10.234 0.809 1 82.69 473 GLU A C 1
ATOM 3833 O O . GLU A 1 473 ? -48.656 10.586 0.68 1 82.69 473 GLU A O 1
ATOM 3838 N N . VAL A 1 474 ? -47.031 9.016 0.795 1 83.25 474 VAL A N 1
ATOM 3839 C CA . VAL A 1 474 ? -48.031 7.941 0.749 1 83.25 474 VAL A CA 1
ATOM 3840 C C . VAL A 1 474 ? -48.906 7.988 2.002 1 83.25 474 VAL A C 1
ATOM 3842 O O . VAL A 1 474 ? -50.125 7.84 1.921 1 83.25 474 VAL A O 1
ATOM 3845 N N . LYS A 1 475 ? -48.344 8.164 3.074 1 83.5 475 LYS A N 1
ATOM 3846 C CA . LYS A 1 475 ? -49.094 8.273 4.328 1 83.5 475 LYS A CA 1
ATOM 3847 C C . LYS A 1 475 ? -50.031 9.477 4.301 1 83.5 475 LYS A C 1
ATOM 3849 O O . LYS A 1 475 ? -51.156 9.398 4.809 1 83.5 475 LYS A O 1
ATOM 3854 N N . LEU A 1 476 ? -49.562 10.555 3.832 1 81.38 476 LEU A N 1
ATOM 3855 C CA . LEU A 1 476 ? -50.375 11.773 3.719 1 81.38 476 LEU A CA 1
ATOM 3856 C C . LEU A 1 476 ? -51.562 11.547 2.822 1 81.38 476 LEU A C 1
ATOM 3858 O O . LEU A 1 476 ? -52.688 12.016 3.125 1 81.38 476 LEU A O 1
ATOM 3862 N N . LYS A 1 477 ? -51.344 10.852 1.734 1 79.38 477 LYS A N 1
ATOM 3863 C CA . LYS A 1 477 ? -52.438 10.516 0.82 1 79.38 477 LYS A CA 1
ATOM 3864 C C . LYS A 1 477 ? -53.5 9.656 1.512 1 79.38 477 LYS A C 1
ATOM 3866 O O . LYS A 1 477 ? -54.688 9.812 1.253 1 79.38 477 LYS A O 1
ATOM 3871 N N . GLU A 1 478 ? -53 8.852 2.324 1 80.44 478 GLU A N 1
ATOM 3872 C CA . GLU A 1 478 ? -53.906 7.988 3.059 1 80.44 478 GLU A CA 1
ATOM 3873 C C . GLU A 1 478 ? -54.781 8.797 4.023 1 80.44 478 GLU A C 1
ATOM 3875 O O . GLU A 1 478 ? -55.938 8.5 4.211 1 80.44 478 GLU A O 1
ATOM 3880 N N . ILE A 1 479 ? -54.219 9.805 4.598 1 78.56 479 ILE A N 1
ATOM 3881 C CA . ILE A 1 479 ? -54.906 10.609 5.59 1 78.56 479 ILE A CA 1
ATOM 3882 C C . ILE A 1 479 ? -55.875 11.555 4.895 1 78.56 479 ILE A C 1
ATOM 3884 O O . ILE A 1 479 ? -57 11.781 5.375 1 78.56 479 ILE A O 1
ATOM 3888 N N . PHE A 1 480 ? -55.469 12.242 3.756 1 74.75 480 PHE A N 1
ATOM 3889 C CA . PHE A 1 480 ? -56.281 13.211 3.055 1 74.75 480 PHE A CA 1
ATOM 3890 C C . PHE A 1 480 ? -57.344 12.516 2.195 1 74.75 480 PHE A C 1
ATOM 3892 O O . PHE A 1 480 ? -58.344 13.109 1.845 1 74.75 480 PHE A O 1
ATOM 3899 N N . GLY A 1 481 ? -57.281 11.258 2.029 1 67.06 481 GLY A N 1
ATOM 3900 C CA . GLY A 1 481 ? -58.188 10.602 1.091 1 67.06 481 GLY A CA 1
ATOM 3901 C C . GLY A 1 481 ? -58.031 11.109 -0.332 1 67.06 481 GLY A C 1
ATOM 3902 O O . GLY A 1 481 ? -56.969 11.625 -0.702 1 67.06 481 GLY A O 1
ATOM 3903 N N . ASP A 1 482 ? -58.969 10.906 -1.412 1 60.38 482 ASP A N 1
ATOM 3904 C CA . ASP A 1 482 ? -58.969 11.219 -2.838 1 60.38 482 ASP A CA 1
ATOM 3905 C C . ASP A 1 482 ? -59.094 12.727 -3.066 1 60.38 482 ASP A C 1
ATOM 3907 O O . ASP A 1 482 ? -59.438 13.164 -4.168 1 60.38 482 ASP A O 1
ATOM 3911 N N . SER A 1 483 ? -58.844 13.531 -2.01 1 60.91 483 SER A N 1
ATOM 3912 C CA . SER A 1 483 ? -59.094 14.945 -2.242 1 60.91 483 SER A CA 1
ATOM 3913 C C . SER A 1 483 ? -57.875 15.648 -2.832 1 60.91 483 SER A C 1
ATOM 3915 O O . SER A 1 483 ? -56.75 15.297 -2.508 1 60.91 483 SER A O 1
ATOM 3917 N N . ASP A 1 484 ? -57.969 16.422 -3.957 1 61.19 484 ASP A N 1
ATOM 3918 C CA . ASP A 1 484 ? -57 17.172 -4.711 1 61.19 484 ASP A CA 1
ATOM 3919 C C . ASP A 1 484 ? -56.344 18.25 -3.842 1 61.19 484 ASP A C 1
ATOM 3921 O O . ASP A 1 484 ? -55.469 19 -4.305 1 61.19 484 ASP A O 1
ATOM 3925 N N . SER A 1 485 ? -56.781 18.344 -2.66 1 64.94 485 SER A N 1
ATOM 3926 C CA . SER A 1 485 ? -56.281 19.391 -1.771 1 64.94 485 SER A CA 1
ATOM 3927 C C . SER A 1 485 ? -54.812 19.172 -1.421 1 64.94 485 SER A C 1
ATOM 3929 O O . SER A 1 485 ? -54.062 20.141 -1.257 1 64.94 485 SER A O 1
ATOM 3931 N N . TRP A 1 486 ? -54.375 18.031 -1.48 1 68.06 486 TRP A N 1
ATOM 3932 C CA . TRP A 1 486 ? -53 17.734 -1.105 1 68.06 486 TRP A CA 1
ATOM 3933 C C . TRP A 1 486 ? -52.031 18.188 -2.193 1 68.06 486 TRP A C 1
ATOM 3935 O O . TRP A 1 486 ? -50.938 18.641 -1.896 1 68.06 486 TRP A O 1
ATOM 3945 N N . LYS A 1 487 ? -52.5 18.172 -3.402 1 66.31 487 LYS A N 1
ATOM 3946 C CA . LYS A 1 487 ? -51.656 18.609 -4.508 1 66.31 487 LYS A CA 1
ATOM 3947 C C . LYS A 1 487 ? -51.406 20.125 -4.445 1 66.31 487 LYS A C 1
ATOM 3949 O O . LYS A 1 487 ? -50.312 20.578 -4.719 1 66.31 487 LYS A O 1
ATOM 3954 N N . GLN A 1 488 ? -52.5 20.812 -4.141 1 70.5 488 GLN A N 1
ATOM 3955 C CA . GLN A 1 488 ? -52.375 22.266 -4.008 1 70.5 488 GLN A CA 1
ATOM 3956 C C . GLN A 1 488 ? -51.406 22.625 -2.881 1 70.5 488 GLN A C 1
ATOM 3958 O O . GLN A 1 488 ? -50.594 23.547 -3.014 1 70.5 488 GLN A O 1
ATOM 3963 N N . HIS A 1 489 ? -51.438 21.906 -1.89 1 69.12 489 HIS A N 1
ATOM 3964 C CA . HIS A 1 489 ? -50.531 22.141 -0.762 1 69.12 489 HIS A CA 1
ATOM 3965 C C . HIS A 1 489 ? -49.094 21.812 -1.12 1 69.12 489 HIS A C 1
ATOM 3967 O O . HIS A 1 489 ? -48.188 22.516 -0.704 1 69.12 489 HIS A O 1
ATOM 3973 N N . LEU A 1 490 ? -49.031 20.828 -1.94 1 69 490 LEU A N 1
ATOM 3974 C CA . LEU A 1 490 ? -47.688 20.453 -2.365 1 69 490 LEU A CA 1
ATOM 3975 C C . LEU A 1 490 ? -47.062 21.531 -3.26 1 69 490 LEU A C 1
ATOM 3977 O O . LEU A 1 490 ? -45.875 21.828 -3.162 1 69 490 LEU A O 1
ATOM 3981 N N . GLU A 1 491 ? -47.906 22.094 -4.078 1 72.25 491 GLU A N 1
ATOM 3982 C CA . GLU A 1 491 ? -47.438 23.156 -4.969 1 72.25 491 GLU A CA 1
ATOM 3983 C C . GLU A 1 491 ? -47.062 24.406 -4.188 1 72.25 491 GLU A C 1
ATOM 3985 O O . GLU A 1 491 ? -46.094 25.078 -4.512 1 72.25 491 GLU A O 1
ATOM 3990 N N . GLU A 1 492 ? -47.844 24.719 -3.281 1 71.94 492 GLU A N 1
ATOM 3991 C CA . GLU A 1 492 ? -47.531 25.875 -2.436 1 71.94 492 GLU A CA 1
ATOM 3992 C C . GLU A 1 492 ? -46.25 25.656 -1.651 1 71.94 492 GLU A C 1
ATOM 3994 O O . GLU A 1 492 ? -45.469 26.578 -1.475 1 71.94 492 GLU A O 1
ATOM 3999 N N . THR A 1 493 ? -46.125 24.484 -1.223 1 68.44 493 THR A N 1
ATOM 4000 C CA . THR A 1 493 ? -44.906 24.141 -0.499 1 68.44 493 THR A CA 1
ATOM 4001 C C . THR A 1 493 ? -43.688 24.25 -1.405 1 68.44 493 THR A C 1
ATOM 4003 O O . THR A 1 493 ? -42.625 24.719 -0.975 1 68.44 493 THR A O 1
ATOM 4006 N N . GLU A 1 494 ? -43.938 23.938 -2.615 1 72.44 494 GLU A N 1
ATOM 4007 C CA . GLU A 1 494 ? -42.812 24.016 -3.576 1 72.44 494 GLU A CA 1
ATOM 4008 C C . GLU A 1 494 ? -42.438 25.469 -3.852 1 72.44 494 GLU A C 1
ATOM 4010 O O . GLU A 1 494 ? -41.25 25.781 -4.016 1 72.44 494 GLU A O 1
ATOM 4015 N N . ARG A 1 495 ? -43.469 26.297 -3.91 1 75.88 495 ARG A N 1
ATOM 4016 C CA . ARG A 1 495 ? -43.188 27.719 -4.125 1 75.88 495 ARG A CA 1
ATOM 4017 C C . ARG A 1 495 ? -42.438 28.312 -2.943 1 75.88 495 ARG A C 1
ATOM 4019 O O . ARG A 1 495 ? -41.5 29.078 -3.127 1 75.88 495 ARG A O 1
ATOM 4026 N N . LYS A 1 496 ? -42.844 28 -1.794 1 73.94 496 LYS A N 1
ATOM 4027 C CA . LYS A 1 496 ? -42.156 28.484 -0.589 1 73.94 496 LYS A CA 1
ATOM 4028 C C . LYS A 1 496 ? -40.75 27.969 -0.518 1 73.94 496 LYS A C 1
ATOM 4030 O O . LYS A 1 496 ? -39.844 28.688 -0.082 1 73.94 496 LYS A O 1
ATOM 4035 N N . LEU A 1 497 ? -40.594 26.844 -0.996 1 76.38 497 LEU A N 1
ATOM 4036 C CA . LEU A 1 497 ? -39.281 26.25 -1.008 1 76.38 497 LEU A CA 1
ATOM 4037 C C . LEU A 1 497 ? -38.344 26.984 -1.961 1 76.38 497 LEU A C 1
ATOM 4039 O O . LEU A 1 497 ? -37.156 27.172 -1.664 1 76.38 497 LEU A O 1
ATOM 4043 N N . GLU A 1 498 ? -38.875 27.328 -3.051 1 80.94 498 GLU A N 1
ATOM 4044 C CA . GLU A 1 498 ? -38.062 28.047 -4.027 1 80.94 498 GLU A CA 1
ATOM 4045 C C . GLU A 1 498 ? -37.656 29.406 -3.484 1 80.94 498 GLU A C 1
ATOM 4047 O O . GLU A 1 498 ? -36.531 29.875 -3.748 1 80.94 498 GLU A O 1
ATOM 4052 N N . ILE A 1 499 ? -38.531 30 -2.818 1 79.19 499 ILE A N 1
ATOM 4053 C CA . ILE A 1 499 ? -38.219 31.297 -2.221 1 79.19 499 ILE A CA 1
ATOM 4054 C C . ILE A 1 499 ? -37.156 31.125 -1.146 1 79.19 499 ILE A C 1
ATOM 4056 O O . ILE A 1 499 ? -36.219 31.938 -1.047 1 79.19 499 ILE A O 1
ATOM 4060 N N . ARG A 1 500 ? -37.25 30.172 -0.393 1 81.62 500 ARG A N 1
ATOM 4061 C CA . ARG A 1 500 ? -36.281 29.891 0.653 1 81.62 500 ARG A CA 1
ATOM 4062 C C . ARG A 1 500 ? -34.906 29.578 0.056 1 81.62 500 ARG A C 1
ATOM 4064 O O . ARG A 1 500 ? -33.875 29.984 0.597 1 81.62 500 ARG A O 1
ATOM 4071 N N . LYS A 1 501 ? -34.969 28.891 -1.014 1 83.31 501 LYS A N 1
ATOM 4072 C CA . LYS A 1 501 ? -33.719 28.562 -1.709 1 83.31 501 LYS A CA 1
ATOM 4073 C C . LYS A 1 501 ? -33 29.828 -2.205 1 83.31 501 LYS A C 1
ATOM 4075 O O . LYS A 1 501 ? -31.797 29.969 -2.047 1 83.31 501 LYS A O 1
ATOM 4080 N N . LYS A 1 502 ? -33.781 30.625 -2.799 1 83.94 502 LYS A N 1
ATOM 4081 C CA . LYS A 1 502 ? -33.219 31.859 -3.328 1 83.94 502 LYS A CA 1
ATOM 4082 C C . LYS A 1 502 ? -32.688 32.75 -2.205 1 83.94 502 LYS A C 1
ATOM 4084 O O . LYS A 1 502 ? -31.656 33.406 -2.357 1 83.94 502 LYS A O 1
ATOM 4089 N N . SER A 1 503 ? -33.438 32.781 -1.157 1 85.75 503 SER A N 1
ATOM 4090 C CA . SER A 1 503 ? -33 33.562 -0.001 1 85.75 503 SER A CA 1
ATOM 4091 C C . SER A 1 503 ? -31.688 33.031 0.561 1 85.75 503 SER A C 1
ATOM 4093 O O . SER A 1 503 ? -30.781 33.812 0.848 1 85.75 503 SER A O 1
ATOM 4095 N N . LYS A 1 504 ? -31.625 31.828 0.731 1 87.88 504 LYS A N 1
ATOM 4096 C CA . LYS A 1 504 ? -30.406 31.234 1.251 1 87.88 504 LYS A CA 1
ATOM 4097 C C . LYS A 1 504 ? -29.219 31.5 0.323 1 87.88 504 LYS A C 1
ATOM 4099 O O . LYS A 1 504 ? -28.125 31.797 0.786 1 87.88 504 LYS A O 1
ATOM 4104 N N . GLN A 1 505 ? -29.453 31.375 -0.964 1 86.06 505 GLN A N 1
ATOM 4105 C CA . GLN A 1 505 ? -28.391 31.625 -1.936 1 86.06 505 GLN A CA 1
ATOM 4106 C C . GLN A 1 505 ? -27.859 33.062 -1.822 1 86.06 505 GLN A C 1
ATOM 4108 O O . GLN A 1 505 ? -26.656 33.281 -1.911 1 86.06 505 GLN A O 1
ATOM 4113 N N . THR A 1 506 ? -28.75 33.906 -1.699 1 87 506 THR A N 1
ATOM 4114 C CA . THR A 1 506 ? -28.344 35.312 -1.55 1 87 506 THR A CA 1
ATOM 4115 C C . THR A 1 506 ? -27.5 35.5 -0.295 1 87 506 THR A C 1
ATOM 4117 O O . THR A 1 506 ? -26.5 36.219 -0.318 1 87 506 THR A O 1
ATOM 4120 N N . ILE A 1 507 ? -27.953 34.875 0.754 1 90.12 507 ILE A N 1
ATOM 4121 C CA . ILE A 1 507 ? -27.203 34.969 2.004 1 90.12 507 ILE A CA 1
ATOM 4122 C C . ILE A 1 507 ? -25.828 34.312 1.83 1 90.12 507 ILE A C 1
ATOM 4124 O O . ILE A 1 507 ? -24.812 34.875 2.242 1 90.12 507 ILE A O 1
ATOM 4128 N N . ASP A 1 508 ? -25.797 33.188 1.191 1 89.56 508 ASP A N 1
ATOM 4129 C CA . ASP A 1 508 ? -24.547 32.469 0.954 1 89.56 508 ASP A CA 1
ATOM 4130 C C . ASP A 1 508 ? -23.562 33.344 0.164 1 89.56 508 ASP A C 1
ATOM 4132 O O . ASP A 1 508 ? -22.375 33.375 0.488 1 89.56 508 ASP A O 1
ATOM 4136 N N . ASP A 1 509 ? -24.031 33.906 -0.82 1 88.44 509 ASP A N 1
ATOM 4137 C CA . ASP A 1 509 ? -23.172 34.75 -1.664 1 88.44 509 ASP A CA 1
ATOM 4138 C C . ASP A 1 509 ? -22.625 35.938 -0.89 1 88.44 509 ASP A C 1
ATOM 4140 O O . ASP A 1 509 ? -21.438 36.281 -1.025 1 88.44 509 ASP A O 1
ATOM 4144 N N . GLY A 1 510 ? -23.5 36.531 -0.172 1 90.31 510 GLY A N 1
ATOM 4145 C CA . GLY A 1 510 ? -23.047 37.656 0.648 1 90.31 510 GLY A CA 1
ATOM 4146 C C . GLY A 1 510 ? -22.062 37.25 1.716 1 90.31 510 GLY A C 1
ATOM 4147 O O . GLY A 1 510 ? -21.062 37.938 1.95 1 90.31 510 GLY A O 1
ATOM 4148 N N . MET A 1 511 ? -22.328 36.188 2.342 1 91.25 511 MET A N 1
ATOM 4149 C CA . MET A 1 511 ? -21.422 35.688 3.367 1 91.25 511 MET A CA 1
ATOM 4150 C C . MET A 1 511 ? -20.078 35.281 2.76 1 91.25 511 MET A C 1
ATOM 4152 O O . MET A 1 511 ? -19.031 35.5 3.365 1 91.25 511 MET A O 1
ATOM 4156 N N . LEU A 1 512 ? -20.125 34.719 1.606 1 91.44 512 LEU A N 1
ATOM 4157 C CA . LEU A 1 512 ? -18.906 34.312 0.918 1 91.44 512 LEU A CA 1
ATOM 4158 C C . LEU A 1 512 ? -18.016 35.531 0.637 1 91.44 512 LEU A C 1
ATOM 4160 O O . LEU A 1 512 ? -16.797 35.438 0.777 1 91.44 512 LEU A O 1
ATOM 4164 N N . TYR A 1 513 ? -18.609 36.562 0.162 1 93.12 513 TYR A N 1
ATOM 4165 C CA . TYR A 1 513 ? -17.859 37.781 -0.079 1 93.12 513 TYR A CA 1
ATOM 4166 C C . TYR A 1 513 ? -17.172 38.281 1.196 1 93.12 513 TYR A C 1
ATOM 4168 O O . TYR A 1 513 ? -15.992 38.625 1.184 1 93.12 513 TYR A O 1
ATOM 4176 N N . GLN A 1 514 ? -17.938 38.281 2.309 1 93.06 514 GLN A N 1
ATOM 4177 C CA . GLN A 1 514 ? -17.375 38.719 3.59 1 93.06 514 GLN A CA 1
ATOM 4178 C C . GLN A 1 514 ? -16.234 37.812 4.035 1 93.06 514 GLN A C 1
ATOM 4180 O O . GLN A 1 514 ? -15.242 38.281 4.59 1 93.06 514 GLN A O 1
ATOM 4185 N N . ARG A 1 515 ? -16.422 36.594 3.844 1 94.88 515 ARG A N 1
ATOM 4186 C CA . ARG A 1 515 ? -15.383 35.625 4.223 1 94.88 515 ARG A CA 1
ATOM 4187 C C . ARG A 1 515 ? -14.117 35.875 3.408 1 94.88 515 ARG A C 1
ATOM 4189 O O . ARG A 1 515 ? -13.008 35.719 3.924 1 94.88 515 ARG A O 1
ATOM 4196 N N . HIS A 1 516 ? -14.234 36.219 2.125 1 95.81 516 HIS A N 1
ATOM 4197 C CA . HIS A 1 516 ? -13.07 36.531 1.295 1 95.81 516 HIS A CA 1
ATOM 4198 C C . HIS A 1 516 ? -12.312 37.75 1.836 1 95.81 516 HIS A C 1
ATOM 4200 O O . HIS A 1 516 ? -11.086 37.75 1.854 1 95.81 516 HIS A O 1
ATOM 4206 N N . LEU A 1 517 ? -13.07 38.656 2.275 1 95.19 517 LEU A N 1
ATOM 4207 C CA . LEU A 1 517 ? -12.445 39.844 2.861 1 95.19 517 LEU A CA 1
ATOM 4208 C C . LEU A 1 517 ? -11.703 39.5 4.145 1 95.19 517 LEU A C 1
ATOM 4210 O O . LEU A 1 517 ? -10.586 39.969 4.371 1 95.19 517 LEU A O 1
ATOM 4214 N N . GLU A 1 518 ? -12.352 38.75 4.922 1 96.44 518 GLU A N 1
ATOM 4215 C CA . GLU A 1 518 ? -11.727 38.281 6.16 1 96.44 518 GLU A CA 1
ATOM 4216 C C . GLU A 1 518 ? -10.461 37.5 5.883 1 96.44 518 GLU A C 1
ATOM 4218 O O . GLU A 1 518 ? -9.469 37.625 6.594 1 96.44 518 GLU A O 1
ATOM 4223 N N . GLU A 1 519 ? -10.523 36.625 4.895 1 97.44 519 GLU A N 1
ATOM 4224 C CA . GLU A 1 519 ? -9.391 35.781 4.535 1 97.44 519 GLU A CA 1
ATOM 4225 C C . GLU A 1 519 ? -8.195 36.625 4.094 1 97.44 519 GLU A C 1
ATOM 4227 O O . GLU A 1 519 ? -7.051 36.344 4.441 1 97.44 519 GLU A O 1
ATOM 4232 N N . LYS A 1 520 ? -8.469 37.594 3.314 1 96.06 520 LYS A N 1
ATOM 4233 C CA . LYS A 1 520 ? -7.406 38.5 2.867 1 96.06 520 LYS A CA 1
ATOM 4234 C C . LYS A 1 520 ? -6.676 39.125 4.051 1 96.06 520 LYS A C 1
ATOM 4236 O O . LYS A 1 520 ? -5.445 39.125 4.098 1 96.06 520 LYS A O 1
ATOM 4241 N N . LYS A 1 521 ? -7.438 39.562 4.984 1 96.56 521 LYS A N 1
ATOM 4242 C CA . LYS A 1 521 ? -6.863 40.188 6.176 1 96.56 521 LYS A CA 1
ATOM 4243 C C . LYS A 1 521 ? -6.105 39.156 7.016 1 96.56 521 LYS A C 1
ATOM 4245 O O . LYS A 1 521 ? -5.016 39.438 7.52 1 96.56 521 LYS A O 1
ATOM 4250 N N . LEU A 1 522 ? -6.695 38.062 7.152 1 97.44 522 LEU A N 1
ATOM 4251 C CA . LEU A 1 522 ? -6.09 37 7.961 1 97.44 522 LEU A CA 1
ATOM 4252 C C . LEU A 1 522 ? -4.77 36.531 7.355 1 97.44 522 LEU A C 1
ATOM 4254 O O . LEU A 1 522 ? -3.801 36.312 8.078 1 97.44 522 LEU A O 1
ATOM 4258 N N . LEU A 1 523 ? -4.719 36.406 6.047 1 97.56 523 LEU A N 1
ATOM 4259 C CA . LEU A 1 523 ? -3.506 35.969 5.367 1 97.56 523 LEU A CA 1
ATOM 4260 C C . LEU A 1 523 ? -2.365 36.938 5.59 1 97.56 523 LEU A C 1
ATOM 4262 O O . LEU A 1 523 ? -1.216 36.531 5.777 1 97.56 523 LEU A O 1
ATOM 4266 N N . VAL A 1 524 ? -2.656 38.156 5.555 1 97.06 524 VAL A N 1
ATOM 4267 C CA . VAL A 1 524 ? -1.635 39.188 5.812 1 97.06 524 VAL A CA 1
ATOM 4268 C C . VAL A 1 524 ? -1.109 39.031 7.238 1 97.06 524 VAL A C 1
ATOM 4270 O O . VAL A 1 524 ? 0.1 39.094 7.469 1 97.06 524 VAL A O 1
ATOM 4273 N N . GLU A 1 525 ? -2.016 38.844 8.133 1 96.88 525 GLU A N 1
ATOM 4274 C CA . GLU A 1 525 ? -1.608 38.656 9.523 1 96.88 525 GLU A CA 1
ATOM 4275 C C . GLU A 1 525 ? -0.744 37.406 9.656 1 96.88 525 GLU A C 1
ATOM 4277 O O . GLU A 1 525 ? 0.231 37.375 10.414 1 96.88 525 GLU A O 1
ATOM 4282 N N . GLU A 1 526 ? -1.12 36.375 9.016 1 97.75 526 GLU A N 1
ATOM 4283 C CA . GLU A 1 526 ? -0.374 35.125 9.062 1 97.75 526 GLU A CA 1
ATOM 4284 C C . GLU A 1 526 ? 1.01 35.281 8.438 1 97.75 526 GLU A C 1
ATOM 4286 O O . GLU A 1 526 ? 1.977 34.688 8.898 1 97.75 526 GLU A O 1
ATOM 4291 N N . MET A 1 527 ? 1.121 36.094 7.387 1 97.5 527 MET A N 1
ATOM 4292 C CA . MET A 1 527 ? 2.42 36.406 6.789 1 97.5 527 MET A CA 1
ATOM 4293 C C . MET A 1 527 ? 3.303 37.156 7.762 1 97.5 527 MET A C 1
ATOM 4295 O O . MET A 1 527 ? 4.508 36.906 7.848 1 97.5 527 MET A O 1
ATOM 4299 N N . LYS A 1 528 ? 2.68 38.031 8.484 1 96.56 528 LYS A N 1
ATOM 4300 C CA . LYS A 1 528 ? 3.412 38.781 9.508 1 96.56 528 LYS A CA 1
ATOM 4301 C C . LYS A 1 528 ? 3.896 37.844 10.617 1 96.56 528 LYS A C 1
ATOM 4303 O O . LYS A 1 528 ? 5.031 37.969 11.078 1 96.56 528 LYS A O 1
ATOM 4308 N N . ASN A 1 529 ? 3.014 37.031 11.031 1 96.81 529 ASN A N 1
ATOM 4309 C CA . ASN A 1 529 ? 3.393 36.062 12.047 1 96.81 529 ASN A CA 1
ATOM 4310 C C . ASN A 1 529 ? 4.566 35.188 11.586 1 96.81 529 ASN A C 1
ATOM 4312 O O . ASN A 1 529 ? 5.488 34.938 12.359 1 96.81 529 ASN A O 1
ATOM 4316 N N . PHE A 1 530 ? 4.488 34.719 10.352 1 97.12 530 PHE A N 1
ATOM 4317 C CA . PHE A 1 530 ? 5.547 33.906 9.758 1 97.12 530 PHE A CA 1
ATOM 4318 C C . PHE A 1 530 ? 6.887 34.625 9.828 1 97.12 530 PHE A C 1
ATOM 4320 O O . PHE A 1 530 ? 7.883 34.062 10.281 1 97.12 530 PHE A O 1
ATOM 4327 N N . THR A 1 531 ? 6.898 35.875 9.422 1 96.12 531 THR A N 1
ATOM 4328 C CA . THR A 1 531 ? 8.117 36.688 9.398 1 96.12 531 THR A CA 1
ATOM 4329 C C . THR A 1 531 ? 8.633 36.906 10.82 1 96.12 531 THR A C 1
ATOM 4331 O O . THR A 1 531 ? 9.828 36.781 11.078 1 96.12 531 THR A O 1
ATOM 4334 N N . SER A 1 532 ? 7.719 37.219 11.688 1 94.88 532 SER A N 1
ATOM 4335 C CA . SER A 1 532 ? 8.094 37.469 13.078 1 94.88 532 SER A CA 1
ATOM 4336 C C . SER A 1 532 ? 8.664 36.219 13.727 1 94.88 532 SER A C 1
ATOM 4338 O O . SER A 1 532 ? 9.578 36.312 14.555 1 94.88 532 SER A O 1
ATOM 4340 N N . HIS A 1 533 ? 8.07 35.125 13.477 1 93.62 533 HIS A N 1
ATOM 4341 C CA . HIS A 1 533 ? 8.516 33.844 14.039 1 93.62 533 HIS A CA 1
ATOM 4342 C C . HIS A 1 533 ? 9.977 33.594 13.703 1 93.62 533 HIS A C 1
ATOM 4344 O O . HIS A 1 533 ? 10.781 33.312 14.594 1 93.62 533 HIS A O 1
ATOM 4350 N N . TYR A 1 534 ? 10.391 33.688 12.445 1 93.31 534 TYR A N 1
ATOM 4351 C CA . TYR A 1 534 ? 11.75 33.375 12.023 1 93.31 534 TYR A CA 1
ATOM 4352 C C . TYR A 1 534 ? 12.711 34.469 12.422 1 93.31 534 TYR A C 1
ATOM 4354 O O . TYR A 1 534 ? 13.883 34.219 12.727 1 93.31 534 TYR A O 1
ATOM 4362 N N . LYS A 1 535 ? 12.203 35.719 12.508 1 93.62 535 LYS A N 1
ATOM 4363 C CA . LYS A 1 535 ? 13.047 36.781 13 1 93.62 535 LYS A CA 1
ATOM 4364 C C . LYS A 1 535 ? 13.406 36.594 14.469 1 93.62 535 LYS A C 1
ATOM 4366 O O . LYS A 1 535 ? 14.57 36.75 14.859 1 93.62 535 LYS A O 1
ATOM 4371 N N . LYS A 1 536 ? 12.422 36.281 15.234 1 90.25 536 LYS A N 1
ATOM 4372 C CA . LYS A 1 536 ? 12.656 36.031 16.656 1 90.25 536 LYS A CA 1
ATOM 4373 C C . LYS A 1 536 ? 13.594 34.844 16.859 1 90.25 536 LYS A C 1
ATOM 4375 O O . LYS A 1 536 ? 14.477 34.906 17.719 1 90.25 536 LYS A O 1
ATOM 4380 N N . LYS A 1 537 ? 13.398 33.844 16.125 1 89.19 537 LYS A N 1
ATOM 4381 C CA . LYS A 1 537 ? 14.25 32.688 16.234 1 89.19 537 LYS A CA 1
ATOM 4382 C C . LYS A 1 537 ? 15.688 33 15.836 1 89.19 537 LYS A C 1
ATOM 4384 O O . LYS A 1 537 ? 16.625 32.531 16.484 1 89.19 537 LYS A O 1
ATOM 4389 N N . LEU A 1 538 ? 15.82 33.719 14.75 1 89.38 538 LEU A N 1
ATOM 4390 C CA . LEU A 1 538 ? 17.156 34.125 14.305 1 89.38 538 LEU A CA 1
ATOM 4391 C C . LEU A 1 538 ? 17.859 34.938 15.367 1 89.38 538 LEU A C 1
ATOM 4393 O O . LEU A 1 538 ? 19.047 34.781 15.609 1 89.38 538 LEU A O 1
ATOM 4397 N N . MET A 1 539 ? 17.109 35.781 15.984 1 88 539 MET A N 1
ATOM 4398 C CA . MET A 1 539 ? 17.688 36.625 17.047 1 88 539 MET A CA 1
ATOM 4399 C C . MET A 1 539 ? 18.094 35.781 18.234 1 88 539 MET A C 1
ATOM 4401 O O . MET A 1 539 ? 19.172 36 18.812 1 88 539 MET A O 1
ATOM 4405 N N . SER A 1 540 ? 17.266 34.875 18.547 1 84.75 540 SER A N 1
ATOM 4406 C CA . SER A 1 540 ? 17.578 34 19.672 1 84.75 540 SER A CA 1
ATOM 4407 C C . SER A 1 540 ? 18.812 33.156 19.375 1 84.75 540 SER A C 1
ATOM 4409 O O . SER A 1 540 ? 19.625 32.906 20.281 1 84.75 540 SER A O 1
ATOM 4411 N N . LEU A 1 541 ? 18.938 32.688 18.188 1 83.94 541 LEU A N 1
ATOM 4412 C CA . LEU A 1 541 ? 20.062 31.844 17.781 1 83.94 541 LEU A CA 1
ATOM 4413 C C . LEU A 1 541 ? 21.359 32.656 17.719 1 83.94 541 LEU A C 1
ATOM 4415 O O . LEU A 1 541 ? 22.438 32.125 18.031 1 83.94 541 LEU A O 1
ATOM 4419 N N . LYS A 1 542 ? 21.219 33.844 17.312 1 81.44 542 LYS A N 1
ATOM 4420 C CA . LYS A 1 542 ? 22.406 34.688 17.188 1 81.44 542 LYS A CA 1
ATOM 4421 C C . LYS A 1 542 ? 22.859 35.188 18.562 1 81.44 542 LYS A C 1
ATOM 4423 O O . LYS A 1 542 ? 24.062 35.344 18.797 1 81.44 542 LYS A O 1
ATOM 4428 N N . THR A 1 543 ? 21.859 35.562 19.406 1 74.44 543 THR A N 1
ATOM 4429 C CA . THR A 1 543 ? 22.203 36.094 20.719 1 74.44 543 THR A CA 1
ATOM 4430 C C . THR A 1 543 ? 22.516 34.938 21.688 1 74.44 543 THR A C 1
ATOM 4432 O O . THR A 1 543 ? 23.219 35.156 22.688 1 74.44 543 THR A O 1
ATOM 4435 N N . GLY A 1 544 ? 21.703 33.938 21.5 1 61.72 544 GLY A N 1
ATOM 4436 C CA . GLY A 1 544 ? 21.781 32.875 22.484 1 61.72 544 GLY A CA 1
ATOM 4437 C C . GLY A 1 544 ? 23.156 32.25 22.594 1 61.72 544 GLY A C 1
ATOM 4438 O O . GLY A 1 544 ? 23.859 32.125 21.594 1 61.72 544 GLY A O 1
ATOM 4439 N N . LYS A 1 545 ? 23.766 32.469 23.734 1 50.69 545 LYS A N 1
ATOM 4440 C CA . LYS A 1 545 ? 24.984 31.781 24.172 1 50.69 545 LYS A CA 1
ATOM 4441 C C . LYS A 1 545 ? 24.875 30.281 23.891 1 50.69 545 LYS A C 1
ATOM 4443 O O . LYS A 1 545 ? 23.766 29.734 23.891 1 50.69 545 LYS A O 1
ATOM 4448 N N . SER A 1 546 ? 25.781 29.719 23.188 1 47.91 546 SER A N 1
ATOM 4449 C CA . SER A 1 546 ? 25.938 28.297 22.875 1 47.91 546 SER A CA 1
ATOM 4450 C C . SER A 1 546 ? 25.266 27.422 23.938 1 47.91 546 SER A C 1
ATOM 4452 O O . SER A 1 546 ? 25.484 27.625 25.141 1 47.91 546 SER A O 1
ATOM 4454 N N . CYS A 1 547 ? 23.969 27.188 23.844 1 41.78 547 CYS A N 1
ATOM 4455 C CA . CYS A 1 547 ? 23.531 26.172 24.781 1 41.78 547 CYS A CA 1
ATOM 4456 C C . CYS A 1 547 ? 24.641 25.156 25.047 1 41.78 547 CYS A C 1
ATOM 4458 O O . CYS A 1 547 ? 25.031 24.406 24.141 1 41.78 547 CYS A O 1
ATOM 4460 N N . ALA A 1 548 ? 25.547 25.484 25.844 1 38.34 548 ALA A N 1
ATOM 4461 C CA . ALA A 1 548 ? 26.5 24.484 26.312 1 38.34 548 ALA A CA 1
ATOM 4462 C C . ALA A 1 548 ? 25.859 23.094 26.359 1 38.34 548 ALA A C 1
ATOM 4464 O O . ALA A 1 548 ? 24.75 22.922 26.875 1 38.34 548 ALA A O 1
ATOM 4465 N N . LEU A 1 549 ? 25.906 22.297 25.359 1 41.31 549 LEU A N 1
ATOM 4466 C CA . LEU A 1 549 ? 25.609 20.891 25.594 1 41.31 549 LEU A CA 1
ATOM 4467 C C . LEU A 1 549 ? 25.688 20.562 27.078 1 41.31 549 LEU A C 1
ATOM 4469 O O . LEU A 1 549 ? 26.734 20.75 27.719 1 41.31 549 LEU A O 1
ATOM 4473 N N . ALA A 1 550 ? 24.75 20.938 27.859 1 37 550 ALA A N 1
ATOM 4474 C CA . ALA A 1 550 ? 24.797 20.516 29.266 1 37 550 ALA A CA 1
ATOM 4475 C C . ALA A 1 550 ? 25.609 19.234 29.422 1 37 550 ALA A C 1
ATOM 4477 O O . ALA A 1 550 ? 25.406 18.281 28.672 1 37 550 ALA A O 1
ATOM 4478 N N . SER A 1 551 ? 26.75 19.312 29.891 1 38.19 551 SER A N 1
ATOM 4479 C CA . SER A 1 551 ? 27.641 18.219 30.266 1 38.19 551 SER A CA 1
ATOM 4480 C C . SER A 1 551 ? 26.844 16.953 30.609 1 38.19 551 SER A C 1
ATOM 4482 O O . SER A 1 551 ? 27.312 15.844 30.391 1 38.19 551 SER A O 1
ATOM 4484 N N . ASN A 1 552 ? 25.844 17.078 31.656 1 34.56 552 ASN A N 1
ATOM 4485 C CA . ASN A 1 552 ? 25.297 15.883 32.312 1 34.56 552 ASN A CA 1
ATOM 4486 C C . ASN A 1 552 ? 24.078 15.352 31.578 1 34.56 552 ASN A C 1
ATOM 4488 O O . ASN A 1 552 ? 23.016 15.992 31.578 1 34.56 552 ASN A O 1
ATOM 4492 N N . TYR A 1 553 ? 24.094 15.07 30.422 1 37.34 553 TYR A N 1
ATOM 4493 C CA . TYR A 1 553 ? 22.938 14.32 29.922 1 37.34 553 TYR A CA 1
ATOM 4494 C C . TYR A 1 553 ? 22.516 13.25 30.922 1 37.34 553 TYR A C 1
ATOM 4496 O O . TYR A 1 553 ? 23.266 12.305 31.172 1 37.34 553 TYR A O 1
ATOM 4504 N N . THR A 1 554 ? 21.922 13.578 31.953 1 36.91 554 THR A N 1
ATOM 4505 C CA . THR A 1 554 ? 21.297 12.516 32.719 1 36.91 554 THR A CA 1
ATOM 4506 C C . THR A 1 554 ? 20.188 11.828 31.938 1 36.91 554 THR A C 1
ATOM 4508 O O . THR A 1 554 ? 19.312 12.5 31.391 1 36.91 554 THR A O 1
ATOM 4511 N N . SER A 1 555 ? 20.547 10.891 31.125 1 38.5 555 SER A N 1
ATOM 4512 C CA . SER A 1 555 ? 19.453 10.07 30.609 1 38.5 555 SER A CA 1
ATOM 4513 C C . SER A 1 555 ? 18.344 9.891 31.656 1 38.5 555 SER A C 1
ATOM 4515 O O . SER A 1 555 ? 18.609 9.523 32.781 1 38.5 555 SER A O 1
ATOM 4517 N N . ASP A 1 556 ? 17.5 10.695 31.734 1 37.56 556 ASP A N 1
ATOM 4518 C CA . ASP A 1 556 ? 16.375 10.383 32.594 1 37.56 556 ASP A CA 1
ATOM 4519 C C . ASP A 1 556 ? 15.93 8.93 32.438 1 37.56 556 ASP A C 1
ATOM 4521 O O . ASP A 1 556 ? 14.836 8.562 32.875 1 37.56 556 ASP A O 1
ATOM 4525 N N . ILE A 1 557 ? 16.406 8.25 31.438 1 39.12 557 ILE A N 1
ATOM 4526 C CA . ILE A 1 557 ? 16.047 6.844 31.594 1 39.12 557 ILE A CA 1
ATOM 4527 C C . ILE A 1 557 ? 16.703 6.27 32.844 1 39.12 557 ILE A C 1
ATOM 4529 O O . ILE A 1 557 ? 17.922 6.355 33 1 39.12 557 ILE A O 1
ATOM 4533 N N . HIS A 1 558 ? 16.047 6.227 33.969 1 38.97 558 HIS A N 1
ATOM 4534 C CA . HIS A 1 558 ? 16.5 5.797 35.281 1 38.97 558 HIS A CA 1
ATOM 4535 C C . HIS A 1 558 ? 17.734 4.895 35.156 1 38.97 558 HIS A C 1
ATOM 4537 O O . HIS A 1 558 ? 18.641 4.984 35.969 1 38.97 558 HIS A O 1
ATOM 4543 N N . ASP A 1 559 ? 17.656 3.777 34.406 1 39.09 559 ASP A N 1
ATOM 4544 C CA . ASP A 1 559 ? 18.703 2.762 34.469 1 39.09 559 ASP A CA 1
ATOM 4545 C C . ASP A 1 559 ? 19.812 3.029 33.469 1 39.09 559 ASP A C 1
ATOM 4547 O O . ASP A 1 559 ? 20.594 2.131 33.156 1 39.09 559 ASP A O 1
ATOM 4551 N N . LYS A 1 560 ? 19.609 4.098 32.781 1 42.44 560 LYS A N 1
ATOM 4552 C CA . LYS A 1 560 ? 20.703 4.164 31.828 1 42.44 560 LYS A CA 1
ATOM 4553 C C . LYS A 1 560 ? 21.859 4.996 32.375 1 42.44 560 LYS A C 1
ATOM 4555 O O . LYS A 1 560 ? 21.656 5.914 33.156 1 42.44 560 LYS A O 1
ATOM 4560 N N . PRO A 1 561 ? 23.109 4.496 32.25 1 42.97 561 PRO A N 1
ATOM 4561 C CA . PRO A 1 561 ? 24.312 5.145 32.781 1 42.97 561 PRO A CA 1
ATOM 4562 C C . PRO A 1 561 ? 24.469 6.578 32.281 1 42.97 561 PRO A C 1
ATOM 4564 O O . PRO A 1 561 ? 24.062 6.895 31.172 1 42.97 561 PRO A O 1
ATOM 4567 N N . THR A 1 562 ? 24.562 7.492 33.188 1 44.16 562 THR A N 1
ATOM 4568 C CA . THR A 1 562 ? 24.984 8.867 32.938 1 44.16 562 THR A CA 1
ATOM 4569 C C . THR A 1 562 ? 26.297 8.898 32.156 1 44.16 562 THR A C 1
ATOM 4571 O O . THR A 1 562 ? 27.281 8.281 32.562 1 44.16 562 THR A O 1
ATOM 4574 N N . LEU A 1 563 ? 26.297 8.867 30.938 1 44.44 563 LEU A N 1
ATOM 4575 C CA . LEU A 1 563 ? 27.562 9.023 30.219 1 44.44 563 LEU A CA 1
ATOM 4576 C C . LEU A 1 563 ? 28.094 10.438 30.375 1 44.44 563 LEU A C 1
ATOM 4578 O O . LEU A 1 563 ? 27.375 11.414 30.172 1 44.44 563 LEU A O 1
ATOM 4582 N N . GLU A 1 564 ? 28.984 10.656 31.281 1 44.94 564 GLU A N 1
ATOM 4583 C CA . GLU A 1 564 ? 29.75 11.906 31.359 1 44.94 564 GLU A CA 1
ATOM 4584 C C . GLU A 1 564 ? 30.438 12.219 30.031 1 44.94 564 GLU A C 1
ATOM 4586 O O . GLU A 1 564 ? 31.219 11.422 29.531 1 44.94 564 GLU A O 1
ATOM 4591 N N . MET A 1 565 ? 29.75 12.945 29.312 1 49.78 565 MET A N 1
ATOM 4592 C CA . MET A 1 565 ? 30.406 13.328 28.062 1 49.78 565 MET A CA 1
ATOM 4593 C C . MET A 1 565 ? 31.453 14.406 28.297 1 49.78 565 MET A C 1
ATOM 4595 O O . MET A 1 565 ? 31.172 15.422 28.938 1 49.78 565 MET A O 1
ATOM 4599 N N . GLN A 1 566 ? 32.656 14.094 28.297 1 51.03 566 GLN A N 1
ATOM 4600 C CA . GLN A 1 566 ? 33.75 15.062 28.312 1 51.03 566 GLN A CA 1
ATOM 4601 C C . GLN A 1 566 ? 33.625 16.062 27.156 1 51.03 566 GLN A C 1
ATOM 4603 O O . GLN A 1 566 ? 33.406 15.656 26.016 1 51.03 566 GLN A O 1
ATOM 4608 N N . HIS A 1 567 ? 33.438 17.297 27.516 1 56.72 567 HIS A N 1
ATOM 4609 C CA . HIS A 1 567 ? 33.406 18.422 26.578 1 56.72 567 HIS A CA 1
ATOM 4610 C C . HIS A 1 567 ? 34.719 18.531 25.812 1 56.72 567 HIS A C 1
ATOM 4612 O O . HIS A 1 567 ? 35.781 18.609 26.422 1 56.72 567 HIS A O 1
ATOM 4618 N N . ASP A 1 568 ? 34.781 17.938 24.625 1 66.25 568 ASP A N 1
ATOM 4619 C CA . ASP A 1 568 ? 35.969 18.094 23.812 1 66.25 568 ASP A CA 1
ATOM 4620 C C . ASP A 1 568 ? 35.75 19.094 22.688 1 66.25 568 ASP A C 1
ATOM 4622 O O . ASP A 1 568 ? 34.656 19.594 22.5 1 66.25 568 ASP A O 1
ATOM 4626 N N . THR A 1 569 ? 36.812 19.641 22.156 1 67 569 THR A N 1
ATOM 4627 C CA . THR A 1 569 ? 36.844 20.625 21.078 1 67 569 THR A CA 1
ATOM 4628 C C . THR A 1 569 ? 35.969 20.188 19.922 1 67 569 THR A C 1
ATOM 4630 O O . THR A 1 569 ? 35.344 21.031 19.281 1 67 569 THR A O 1
ATOM 4633 N N . LEU A 1 570 ? 35.844 19 19.766 1 72.31 570 LEU A N 1
ATOM 4634 C CA . LEU A 1 570 ? 35.031 18.5 18.672 1 72.31 570 LEU A CA 1
ATOM 4635 C C . LEU A 1 570 ? 33.562 18.672 18.953 1 72.31 570 LEU A C 1
ATOM 4637 O O . LEU A 1 570 ? 32.781 18.953 18.047 1 72.31 570 LEU A O 1
ATOM 4641 N N . MET A 1 571 ? 33.25 18.625 20.156 1 74.38 571 MET A N 1
ATOM 4642 C CA . MET A 1 571 ? 31.859 18.828 20.562 1 74.38 571 MET A CA 1
ATOM 4643 C C . MET A 1 571 ? 31.438 20.281 20.391 1 74.38 571 MET A C 1
ATOM 4645 O O . MET A 1 571 ? 30.328 20.562 19.953 1 74.38 571 MET A O 1
ATOM 4649 N N . GLU A 1 572 ? 32.344 21.078 20.688 1 75.88 572 GLU A N 1
ATOM 4650 C CA . GLU A 1 572 ? 32.062 22.5 20.516 1 75.88 572 GLU A CA 1
ATOM 4651 C C . GLU A 1 572 ? 31.906 22.859 19.047 1 75.88 572 GLU A C 1
ATOM 4653 O O . GLU A 1 572 ? 31.016 23.641 18.688 1 75.88 572 GLU A O 1
ATOM 4658 N N . GLU A 1 573 ? 32.781 22.25 18.328 1 79.5 573 GLU A N 1
ATOM 4659 C CA . GLU A 1 573 ? 32.656 22.484 16.891 1 79.5 573 GLU A CA 1
ATOM 4660 C C . GLU A 1 573 ? 31.344 21.938 16.344 1 79.5 573 GLU A C 1
ATOM 4662 O O . GLU A 1 573 ? 30.734 22.547 15.461 1 79.5 573 GLU A O 1
ATOM 4667 N N . GLY A 1 574 ? 31.016 20.859 16.875 1 79.38 574 GLY A N 1
ATOM 4668 C CA . GLY A 1 574 ? 29.75 20.266 16.469 1 79.38 574 GLY A CA 1
ATOM 4669 C C . GLY A 1 574 ? 28.547 21.125 16.828 1 79.38 574 GLY A C 1
ATOM 4670 O O . GLY A 1 574 ? 27.641 21.297 16 1 79.38 574 GLY A O 1
ATOM 4671 N N . GLU A 1 575 ? 28.594 21.688 17.906 1 78.25 575 GLU A N 1
ATOM 4672 C CA . GLU A 1 575 ? 27.516 22.562 18.344 1 78.25 575 GLU A CA 1
ATOM 4673 C C . GLU A 1 575 ? 27.438 23.828 17.5 1 78.25 575 GLU A C 1
ATOM 4675 O O . GLU A 1 575 ? 26.359 24.312 17.188 1 78.25 575 GLU A O 1
ATOM 4680 N N . GLN A 1 576 ? 28.578 24.281 17.203 1 80.81 576 GLN A N 1
ATOM 4681 C CA . GLN A 1 576 ? 28.625 25.484 16.375 1 80.81 576 GLN A CA 1
ATOM 4682 C C . GLN A 1 576 ? 28.078 25.203 14.977 1 80.81 576 GLN A C 1
ATOM 4684 O O . GLN A 1 576 ? 27.391 26.047 14.398 1 80.81 576 GLN A O 1
ATOM 4689 N N . ASN A 1 577 ? 28.453 24.062 14.539 1 83.25 577 ASN A N 1
ATOM 4690 C CA . ASN A 1 577 ? 27.953 23.703 13.219 1 83.25 577 ASN A CA 1
ATOM 4691 C C . ASN A 1 577 ? 26.438 23.516 13.211 1 83.25 577 ASN A C 1
ATOM 4693 O O . ASN A 1 577 ? 25.766 23.875 12.242 1 83.25 577 ASN A O 1
ATOM 4697 N N . LEU A 1 578 ? 25.953 23 14.219 1 82.81 578 LEU A N 1
ATOM 4698 C CA . LEU A 1 578 ? 24.5 22.828 14.336 1 82.81 578 LEU A CA 1
ATOM 4699 C C . LEU A 1 578 ? 23.797 24.172 14.43 1 82.81 578 LEU A C 1
ATOM 4701 O O . LEU A 1 578 ? 22.734 24.375 13.836 1 82.81 578 LEU A O 1
ATOM 4705 N N . ARG A 1 579 ? 24.359 25.016 15.141 1 82.62 579 ARG A N 1
ATOM 4706 C CA . ARG A 1 579 ? 23.797 26.359 15.25 1 82.62 579 ARG A CA 1
ATOM 4707 C C . ARG A 1 579 ? 23.812 27.078 13.906 1 82.62 579 ARG A C 1
ATOM 4709 O O . ARG A 1 579 ? 22.844 27.75 13.547 1 82.62 579 ARG A O 1
ATOM 4716 N N . ARG A 1 580 ? 24.891 26.922 13.258 1 84.75 580 ARG A N 1
ATOM 4717 C CA . ARG A 1 580 ? 24.984 27.531 11.93 1 84.75 580 ARG A CA 1
ATOM 4718 C C . ARG A 1 580 ? 23.906 26.953 11 1 84.75 580 ARG A C 1
ATOM 4720 O O . ARG A 1 580 ? 23.328 27.688 10.195 1 84.75 580 ARG A O 1
ATOM 4727 N N . LYS A 1 581 ? 23.75 25.75 11.156 1 84 581 LYS A N 1
ATOM 4728 C CA . LYS A 1 581 ? 22.719 25.109 10.336 1 84 581 LYS A CA 1
ATOM 4729 C C . LYS A 1 581 ? 21.328 25.672 10.656 1 84 581 LYS A C 1
ATOM 4731 O O . LYS A 1 581 ? 20.516 25.891 9.75 1 84 581 LYS A O 1
ATOM 4736 N N . ALA A 1 582 ? 21.078 25.859 11.883 1 84.31 582 ALA A N 1
ATOM 4737 C CA . ALA A 1 582 ? 19.797 26.422 12.305 1 84.31 582 ALA A CA 1
ATOM 4738 C C . ALA A 1 582 ? 19.641 27.844 11.797 1 84.31 582 ALA A C 1
ATOM 4740 O O . ALA A 1 582 ? 18.547 28.234 11.352 1 84.31 582 ALA A O 1
ATOM 4741 N N . ILE A 1 583 ? 20.703 28.562 11.875 1 87.75 583 ILE A N 1
ATOM 4742 C CA . ILE A 1 583 ? 20.688 29.938 11.398 1 87.75 583 ILE A CA 1
ATOM 4743 C C . ILE A 1 583 ? 20.438 29.953 9.898 1 87.75 583 ILE A C 1
ATOM 4745 O O . ILE A 1 583 ? 19.625 30.75 9.406 1 87.75 583 ILE A O 1
ATOM 4749 N N . ASP A 1 584 ? 21.062 29.062 9.25 1 87.19 584 ASP A N 1
ATOM 4750 C CA . ASP A 1 584 ? 20.891 29 7.801 1 87.19 584 ASP A CA 1
ATOM 4751 C C . ASP A 1 584 ? 19.453 28.656 7.426 1 87.19 584 ASP A C 1
ATOM 4753 O O . ASP A 1 584 ? 18.891 29.234 6.5 1 87.19 584 ASP A O 1
ATOM 4757 N N . LEU A 1 585 ? 18.906 27.75 8.125 1 84.81 585 LEU A N 1
ATOM 4758 C CA . LEU A 1 585 ? 17.547 27.344 7.848 1 84.81 585 LEU A CA 1
ATOM 4759 C C . LEU A 1 585 ? 16.562 28.484 8.094 1 84.81 585 LEU A C 1
ATOM 4761 O O . LEU A 1 585 ? 15.695 28.75 7.27 1 84.81 585 LEU A O 1
ATOM 4765 N N . CYS A 1 586 ? 16.688 29.141 9.172 1 89.75 586 CYS A N 1
ATOM 4766 C CA . CYS A 1 586 ? 15.812 30.266 9.523 1 89.75 586 CYS A CA 1
ATOM 4767 C C . CYS A 1 586 ? 15.992 31.422 8.539 1 89.75 586 CYS A C 1
ATOM 4769 O O . CYS A 1 586 ? 15.008 32.031 8.109 1 89.75 586 CYS A O 1
ATOM 4771 N N . SER A 1 587 ? 17.234 31.641 8.203 1 92.25 587 SER A N 1
ATOM 4772 C CA . SER A 1 587 ? 17.531 32.719 7.254 1 92.25 587 SER A CA 1
ATOM 4773 C C . SER A 1 587 ? 16.938 32.406 5.883 1 92.25 587 SER A C 1
ATOM 4775 O O . SER A 1 587 ? 16.406 33.312 5.215 1 92.25 587 SER A O 1
ATOM 4777 N N . GLN A 1 588 ? 17.094 31.203 5.523 1 90.81 588 GLN A N 1
ATOM 4778 C CA . GLN A 1 588 ? 16.531 30.812 4.234 1 90.81 588 GLN A CA 1
ATOM 4779 C C . GLN A 1 588 ? 15.016 30.969 4.215 1 90.81 588 GLN A C 1
ATOM 4781 O O . GLN A 1 588 ? 14.453 31.5 3.256 1 90.81 588 GLN A O 1
ATOM 4786 N N . GLN A 1 589 ? 14.352 30.5 5.25 1 92.25 589 GLN A N 1
ATOM 4787 C CA . GLN A 1 589 ? 12.898 30.594 5.328 1 92.25 589 GLN A CA 1
ATOM 4788 C C . GLN A 1 589 ? 12.453 32.062 5.355 1 92.25 589 GLN A C 1
ATOM 4790 O O . GLN A 1 589 ? 11.469 32.438 4.703 1 92.25 589 GLN A O 1
ATOM 4795 N N . LEU A 1 590 ? 13.156 32.812 6.074 1 94.75 590 LEU A N 1
ATOM 4796 C CA . LEU A 1 590 ? 12.844 34.219 6.152 1 94.75 590 LEU A CA 1
ATOM 4797 C C . LEU A 1 590 ? 13.023 34.906 4.797 1 94.75 590 LEU A C 1
ATOM 4799 O O . LEU A 1 590 ? 12.18 35.688 4.375 1 94.75 590 LEU A O 1
ATOM 4803 N N . SER A 1 591 ? 14.133 34.562 4.125 1 95.38 591 SER A N 1
ATOM 4804 C CA . SER A 1 591 ? 14.406 35.156 2.814 1 95.38 591 SER A CA 1
ATOM 4805 C C . SER A 1 591 ? 13.344 34.75 1.8 1 95.38 591 SER A C 1
ATOM 4807 O O . SER A 1 591 ? 12.867 35.594 1.033 1 95.38 591 SER A O 1
ATOM 4809 N N . ILE A 1 592 ? 12.961 33.562 1.826 1 94 592 ILE A N 1
ATOM 4810 C CA . ILE A 1 592 ? 11.914 33.062 0.933 1 94 592 ILE A CA 1
ATOM 4811 C C . ILE A 1 592 ? 10.602 33.781 1.237 1 94 592 ILE A C 1
ATOM 4813 O O . ILE A 1 592 ? 9.898 34.219 0.322 1 94 592 ILE A O 1
ATOM 4817 N N . GLY A 1 593 ? 10.25 33.875 2.529 1 95.88 593 GLY A N 1
ATOM 4818 C CA . GLY A 1 593 ? 9.039 34.594 2.938 1 95.88 593 GLY A CA 1
ATOM 4819 C C . GLY A 1 593 ? 9 36.031 2.471 1 95.88 593 GLY A C 1
ATOM 4820 O O . GLY A 1 593 ? 8.008 36.469 1.882 1 95.88 593 GLY A O 1
ATOM 4821 N N . ILE A 1 594 ? 10.102 36.656 2.635 1 95.25 594 ILE A N 1
ATOM 4822 C CA . ILE A 1 594 ? 10.18 38.062 2.27 1 95.25 594 ILE A CA 1
ATOM 4823 C C . ILE A 1 594 ? 10.031 38.219 0.758 1 95.25 594 ILE A C 1
ATOM 4825 O O . ILE A 1 594 ? 9.312 39.094 0.286 1 95.25 594 ILE A O 1
ATOM 4829 N N . GLU A 1 595 ? 10.695 37.406 0.036 1 94.44 595 GLU A N 1
ATOM 4830 C CA . GLU A 1 595 ? 10.617 37.438 -1.421 1 94.44 595 GLU A CA 1
ATOM 4831 C C . GLU A 1 595 ? 9.188 37.188 -1.903 1 94.44 595 GLU A C 1
ATOM 4833 O O . GLU A 1 595 ? 8.672 37.938 -2.746 1 94.44 595 GLU A O 1
ATOM 4838 N N . LEU A 1 596 ? 8.594 36.281 -1.371 1 95.81 596 LEU A N 1
ATOM 4839 C CA . LEU A 1 596 ? 7.254 35.906 -1.806 1 95.81 596 LEU A CA 1
ATOM 4840 C C . LEU A 1 596 ? 6.227 36.938 -1.335 1 95.81 596 LEU A C 1
ATOM 4842 O O . LEU A 1 596 ? 5.32 37.281 -2.086 1 95.81 596 LEU A O 1
ATOM 4846 N N . PHE A 1 597 ? 6.332 37.438 -0.108 1 96.31 597 PHE A N 1
ATOM 4847 C CA . PHE A 1 597 ? 5.359 38.344 0.462 1 96.31 597 PHE A CA 1
ATOM 4848 C C . PHE A 1 597 ? 5.477 39.719 -0.182 1 96.31 597 PHE A C 1
ATOM 4850 O O . PHE A 1 597 ? 4.52 40.5 -0.169 1 96.31 597 PHE A O 1
ATOM 4857 N N . SER A 1 598 ? 6.621 39.969 -0.709 1 94.38 598 SER A N 1
ATOM 4858 C CA . SER A 1 598 ? 6.785 41.219 -1.448 1 94.38 598 SER A CA 1
ATOM 4859 C C . SER A 1 598 ? 5.867 41.281 -2.666 1 94.38 598 SER A C 1
ATOM 4861 O O . SER A 1 598 ? 5.445 42.344 -3.09 1 94.38 598 SER A O 1
ATOM 4863 N N . LYS A 1 599 ? 5.562 40.125 -3.168 1 93.44 599 LYS A N 1
ATOM 4864 C CA . LYS A 1 599 ? 4.656 40.062 -4.309 1 93.44 599 LYS A CA 1
ATOM 4865 C C . LYS A 1 599 ? 3.242 40.469 -3.91 1 93.44 599 LYS A C 1
ATOM 4867 O O . LYS A 1 599 ? 2.484 41 -4.738 1 93.44 599 LYS A O 1
ATOM 4872 N N . VAL A 1 600 ? 2.863 40.25 -2.705 1 94.06 600 VAL A N 1
ATOM 4873 C CA . VAL A 1 600 ? 1.564 40.625 -2.176 1 94.06 600 VAL A CA 1
ATOM 4874 C C . VAL A 1 600 ? 1.502 42.156 -2.061 1 94.06 600 VAL A C 1
ATOM 4876 O O . VAL A 1 600 ? 0.478 42.781 -2.373 1 94.06 600 VAL A O 1
ATOM 4879 N N . VAL A 1 601 ? 2.609 42.75 -1.693 1 91.25 601 VAL A N 1
ATOM 4880 C CA . VAL A 1 601 ? 2.686 44.188 -1.542 1 91.25 601 VAL A CA 1
ATOM 4881 C C . VAL A 1 601 ? 2.641 44.875 -2.916 1 91.25 601 VAL A C 1
ATOM 4883 O O . VAL A 1 601 ? 1.962 45.875 -3.1 1 91.25 601 VAL A O 1
ATOM 4886 N N . THR A 1 602 ? 3.289 44.188 -3.895 1 91.75 602 THR A N 1
ATOM 4887 C CA . THR A 1 602 ? 3.371 44.781 -5.227 1 91.75 602 THR A CA 1
ATOM 4888 C C . THR A 1 602 ? 2.189 44.344 -6.086 1 91.75 602 THR A C 1
ATOM 4890 O O . THR A 1 602 ? 1.976 44.875 -7.176 1 91.75 602 THR A O 1
ATOM 4893 N N . ASN A 1 603 ? 1.494 43.406 -5.605 1 89.44 603 ASN A N 1
ATOM 4894 C CA . ASN A 1 603 ? 0.347 42.875 -6.316 1 89.44 603 ASN A CA 1
ATOM 4895 C C . ASN A 1 603 ? 0.76 42.25 -7.648 1 89.44 603 ASN A C 1
ATOM 4897 O O . ASN A 1 603 ? 0.11 42.469 -8.672 1 89.44 603 ASN A O 1
ATOM 4901 N N . ASP A 1 604 ? 1.911 41.625 -7.73 1 90.62 604 ASP A N 1
ATOM 4902 C CA . ASP A 1 604 ? 2.42 40.938 -8.906 1 90.62 604 ASP A CA 1
ATOM 4903 C C . ASP A 1 604 ? 2.555 39.438 -8.641 1 90.62 604 ASP A C 1
ATOM 4905 O O . ASP A 1 604 ? 3.523 38.969 -8.016 1 90.62 604 ASP A O 1
ATOM 4909 N N . PHE A 1 605 ? 1.619 38.719 -9.219 1 90.19 605 PHE A N 1
ATOM 4910 C CA . PHE A 1 605 ? 1.583 37.281 -8.953 1 90.19 605 PHE A CA 1
ATOM 4911 C C . PHE A 1 605 ? 1.958 36.5 -10.203 1 90.19 605 PHE A C 1
ATOM 4913 O O . PHE A 1 605 ? 1.627 35.312 -10.32 1 90.19 605 PHE A O 1
ATOM 4920 N N . SER A 1 606 ? 2.641 37.031 -11.195 1 86.94 606 SER A N 1
ATOM 4921 C CA . SER A 1 606 ? 2.928 36.406 -12.484 1 86.94 606 SER A CA 1
ATOM 4922 C C . SER A 1 606 ? 3.785 35.156 -12.312 1 86.94 606 SER A C 1
ATOM 4924 O O . SER A 1 606 ? 3.609 34.156 -13.039 1 86.94 606 SER A O 1
ATOM 4926 N N . GLU A 1 607 ? 4.621 35.094 -11.352 1 84.31 607 GLU A N 1
ATOM 4927 C CA . GLU A 1 607 ? 5.551 34 -11.203 1 84.31 607 GLU A CA 1
ATOM 4928 C C . GLU A 1 607 ? 5.043 32.969 -10.172 1 84.31 607 GLU A C 1
ATOM 4930 O O . GLU A 1 607 ? 5.699 31.969 -9.906 1 84.31 607 GLU A O 1
ATOM 4935 N N . ILE A 1 608 ? 3.871 33.219 -9.617 1 88.5 608 ILE A N 1
ATOM 4936 C CA . ILE A 1 608 ? 3.348 32.312 -8.586 1 88.5 608 ILE A CA 1
ATOM 4937 C C . ILE A 1 608 ? 2.408 31.297 -9.219 1 88.5 608 ILE A C 1
ATOM 4939 O O . ILE A 1 608 ? 1.386 31.656 -9.805 1 88.5 608 ILE A O 1
ATOM 4943 N N . PRO A 1 609 ? 2.83 30.016 -9.211 1 84.38 609 PRO A N 1
ATOM 4944 C CA . PRO A 1 609 ? 1.923 29 -9.758 1 84.38 609 PRO A CA 1
ATOM 4945 C C . PRO A 1 609 ? 0.608 28.906 -8.984 1 84.38 609 PRO A C 1
ATOM 4947 O O . PRO A 1 609 ? 0.528 29.359 -7.84 1 84.38 609 PRO A O 1
ATOM 4950 N N . ASP A 1 610 ? -0.454 28.406 -9.703 1 77.69 610 ASP A N 1
ATOM 4951 C CA . ASP A 1 610 ? -1.728 28.188 -9.023 1 77.69 610 ASP A CA 1
ATOM 4952 C C . ASP A 1 610 ? -1.625 27.062 -8 1 77.69 610 ASP A C 1
ATOM 4954 O O . ASP A 1 610 ? -0.779 26.172 -8.133 1 77.69 610 ASP A O 1
ATOM 4958 N N . GLU A 1 611 ? -2.273 27.344 -6.98 1 64.12 611 GLU A N 1
ATOM 4959 C CA . GLU A 1 611 ? -2.275 26.344 -5.922 1 64.12 611 GLU A CA 1
ATOM 4960 C C . GLU A 1 611 ? -2.609 24.953 -6.469 1 64.12 611 GLU A C 1
ATOM 4962 O O . GLU A 1 611 ? -3.627 24.781 -7.145 1 64.12 611 GLU A O 1
ATOM 4967 N N . GLU A 1 612 ? -1.646 24.156 -6.922 1 53 612 GLU A N 1
ATOM 4968 C CA . GLU A 1 612 ? -1.958 22.797 -7.336 1 53 612 GLU A CA 1
ATOM 4969 C C . GLU A 1 612 ? -2.502 21.969 -6.168 1 53 612 GLU A C 1
ATOM 4971 O O . GLU A 1 612 ? -1.976 22.047 -5.055 1 53 612 GLU A O 1
ATOM 4976 N N . ASN A 1 613 ? -3.789 21.875 -6.066 1 46.34 613 ASN A N 1
ATOM 4977 C CA . ASN A 1 613 ? -4.23 20.891 -5.086 1 46.34 613 ASN A CA 1
ATOM 4978 C C . ASN A 1 613 ? -3.301 19.672 -5.051 1 46.34 613 ASN A C 1
ATOM 4980 O O . ASN A 1 613 ? -3.254 18.891 -6.004 1 46.34 613 ASN A O 1
ATOM 4984 N N . GLU A 1 614 ? -2.162 19.844 -4.785 1 41.59 614 GLU A N 1
ATOM 4985 C CA . GLU A 1 614 ? -1.18 18.766 -4.75 1 41.59 614 GLU A CA 1
ATOM 4986 C C . GLU A 1 614 ? -1.766 17.516 -4.113 1 41.59 614 GLU A C 1
ATOM 4988 O O . GLU A 1 614 ? -1.903 17.438 -2.893 1 41.59 614 GLU A O 1
ATOM 4993 N N . SER A 1 615 ? -2.711 16.938 -4.535 1 40.09 615 SER A N 1
ATOM 4994 C CA . SER A 1 615 ? -2.795 15.594 -3.98 1 40.09 615 SER A CA 1
ATOM 4995 C C . SER A 1 615 ? -1.444 14.883 -4.035 1 40.09 615 SER A C 1
ATOM 4997 O O . SER A 1 615 ? -0.949 14.562 -5.113 1 40.09 615 SER A O 1
ATOM 4999 N N . GLU A 1 616 ? -0.522 15.477 -3.322 1 40.81 616 GLU A N 1
ATOM 5000 C CA . GLU A 1 616 ? 0.812 14.891 -3.229 1 40.81 616 GLU A CA 1
ATOM 5001 C C . GLU A 1 616 ? 0.782 13.391 -3.512 1 40.81 616 GLU A C 1
ATOM 5003 O O . GLU A 1 616 ? 1.8 12.805 -3.885 1 40.81 616 GLU A O 1
ATOM 5008 N N . PHE A 1 617 ? -0.023 12.703 -2.9 1 39.59 617 PHE A N 1
ATOM 5009 C CA . PHE A 1 617 ? -0.114 11.266 -3.117 1 39.59 617 PHE A CA 1
ATOM 5010 C C . PHE A 1 617 ? -1.153 10.945 -4.184 1 39.59 617 PHE A C 1
ATOM 5012 O O . PHE A 1 617 ? -2.223 11.555 -4.223 1 39.59 617 PHE A O 1
ATOM 5019 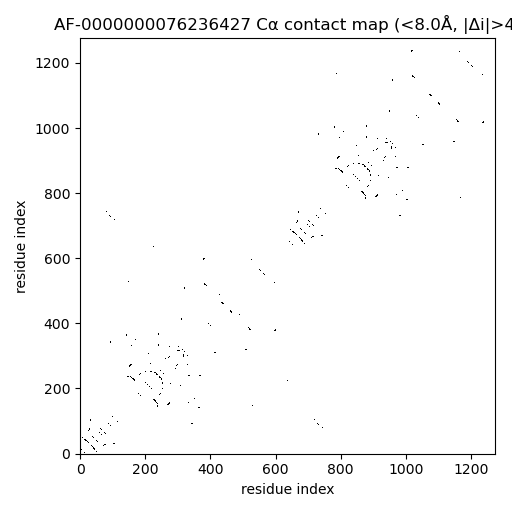N N . PRO A 1 618 ? -0.644 10.625 -5.305 1 35.19 618 PRO A N 1
ATOM 5020 C CA . PRO A 1 618 ? -1.693 10.203 -6.234 1 35.19 618 PRO A CA 1
ATOM 5021 C C . PRO A 1 618 ? -2.936 9.672 -5.52 1 35.19 618 PRO A C 1
ATOM 5023 O O . PRO A 1 618 ? -2.83 9.094 -4.438 1 35.19 618 PRO A O 1
ATOM 5026 N N . LYS A 1 619 ? -4.094 10.391 -5.727 1 34.31 619 LYS A N 1
ATOM 5027 C CA . LYS A 1 619 ? -5.379 9.953 -5.188 1 34.31 619 LYS A CA 1
ATOM 5028 C C . LYS A 1 619 ? -5.418 8.438 -5.031 1 34.31 619 LYS A C 1
ATOM 5030 O O . LYS A 1 619 ? -5.285 7.699 -6.012 1 34.31 619 LYS A O 1
ATOM 5035 N N . SER A 1 620 ? -4.723 7.941 -4.16 1 31.08 620 SER A N 1
ATOM 5036 C CA . SER A 1 620 ? -5.152 6.57 -3.926 1 31.08 620 SER A CA 1
ATOM 5037 C C . SER A 1 620 ? -6.676 6.469 -3.885 1 31.08 620 SER A C 1
ATOM 5039 O O . SER A 1 620 ? -7.332 7.227 -3.166 1 31.08 620 SER A O 1
ATOM 5041 N N . ASP A 1 621 ? -7.215 6.309 -4.949 1 28.58 621 ASP A N 1
ATOM 5042 C CA . ASP A 1 621 ? -8.648 6.047 -5.039 1 28.58 621 ASP A CA 1
ATOM 5043 C C . ASP A 1 621 ? -9.125 5.211 -3.854 1 28.58 621 ASP A C 1
ATOM 5045 O O . ASP A 1 621 ? -10.195 4.602 -3.908 1 28.58 621 ASP A O 1
ATOM 5049 N N . HIS A 1 622 ? -8.312 5.094 -2.854 1 29.33 622 HIS A N 1
ATOM 5050 C CA . HIS A 1 622 ? -8.977 4.43 -1.739 1 29.33 622 HIS A CA 1
ATOM 5051 C C . HIS A 1 622 ? -10.203 5.207 -1.286 1 29.33 622 HIS A C 1
ATOM 5053 O O . HIS A 1 622 ? -10.883 4.805 -0.338 1 29.33 622 HIS A O 1
ATOM 5059 N N . GLU A 1 623 ? -10.305 6.441 -1.646 1 29.56 623 GLU A N 1
ATOM 5060 C CA . GLU A 1 623 ? -11.469 7.168 -1.143 1 29.56 623 GLU A CA 1
ATOM 5061 C C . GLU A 1 623 ? -12.766 6.574 -1.677 1 29.56 623 GLU A C 1
ATOM 5063 O O . GLU A 1 623 ? -13.859 6.984 -1.276 1 29.56 623 GLU A O 1
ATOM 5068 N N . THR A 1 624 ? -12.688 6.047 -2.799 1 28.19 624 THR A N 1
ATOM 5069 C CA . THR A 1 624 ? -14.031 5.852 -3.34 1 28.19 624 THR A CA 1
ATOM 5070 C C . THR A 1 624 ? -14.703 4.645 -2.693 1 28.19 624 THR A C 1
ATOM 5072 O O . THR A 1 624 ? -15.82 4.273 -3.072 1 28.19 624 THR A O 1
ATOM 5075 N N . SER A 1 625 ? -13.977 3.619 -2.338 1 27.56 625 SER A N 1
ATOM 5076 C CA . SER A 1 625 ? -14.945 2.689 -1.767 1 27.56 625 SER A CA 1
ATOM 5077 C C . SER A 1 625 ? -15.625 3.287 -0.539 1 27.56 625 SER A C 1
ATOM 5079 O O . SER A 1 625 ? -14.984 3.961 0.268 1 27.56 625 SER A O 1
ATOM 5081 N N . ASP A 1 626 ? -16.828 3.695 -0.592 1 26.64 626 ASP A N 1
ATOM 5082 C CA . ASP A 1 626 ? -17.766 4.016 0.482 1 26.64 626 ASP A CA 1
ATOM 5083 C C . ASP A 1 626 ? -17.438 3.238 1.754 1 26.64 626 ASP A C 1
ATOM 5085 O O . ASP A 1 626 ? -18.297 3.035 2.609 1 26.64 626 ASP A O 1
ATOM 5089 N N . THR A 1 627 ? -16.453 2.396 1.769 1 28.31 627 THR A N 1
ATOM 5090 C CA . THR A 1 627 ? -16.359 1.976 3.162 1 28.31 627 THR A CA 1
ATOM 5091 C C . THR A 1 627 ? -15.977 3.15 4.059 1 28.31 627 THR A C 1
ATOM 5093 O O . THR A 1 627 ? -14.977 3.83 3.807 1 28.31 627 THR A O 1
ATOM 5096 N N . SER A 1 628 ? -16.906 3.877 4.637 1 27 628 SER A N 1
ATOM 5097 C CA . SER A 1 628 ? -16.703 4.816 5.738 1 27 628 SER A CA 1
ATOM 5098 C C . SER A 1 628 ? -15.43 4.512 6.512 1 27 628 SER A C 1
ATOM 5100 O O . SER A 1 628 ? -15.078 3.348 6.707 1 27 628 SER A O 1
ATOM 5102 N N . SER A 1 629 ? -14.484 5.465 6.527 1 29.38 629 SER A N 1
ATOM 5103 C CA . SER A 1 629 ? -13.375 5.48 7.473 1 29.38 629 SER A CA 1
ATOM 5104 C C . SER A 1 629 ? -13.719 4.715 8.742 1 29.38 629 SER A C 1
ATOM 5106 O O . SER A 1 629 ? -12.836 4.422 9.555 1 29.38 629 SER A O 1
ATOM 5108 N N . ASP A 1 630 ? -15 4.734 9.203 1 27.75 630 ASP A N 1
ATOM 5109 C CA . ASP A 1 630 ? -15.477 4.156 10.453 1 27.75 630 ASP A CA 1
ATOM 5110 C C . ASP A 1 630 ? -15.531 2.631 10.367 1 27.75 630 ASP A C 1
ATOM 5112 O O . ASP A 1 630 ? -15.953 1.965 11.32 1 27.75 630 ASP A O 1
ATOM 5116 N N . GLU A 1 631 ? -15.758 2.102 9.227 1 29 631 GLU A N 1
ATOM 5117 C CA . GLU A 1 631 ? -16.016 0.675 9.383 1 29 631 GLU A CA 1
ATOM 5118 C C . GLU A 1 631 ? -14.734 -0.099 9.656 1 29 631 GLU A C 1
ATOM 5120 O O . GLU A 1 631 ? -13.797 -0.058 8.859 1 29 631 GLU A O 1
ATOM 5125 N N . ILE A 1 632 ? -14.461 -0.163 10.898 1 30.92 632 ILE A N 1
ATOM 5126 C CA . ILE A 1 632 ? -13.508 -1.138 11.422 1 30.92 632 ILE A CA 1
ATOM 5127 C C . ILE A 1 632 ? -13.711 -2.48 10.719 1 30.92 632 ILE A C 1
ATOM 5129 O O . ILE A 1 632 ? -14.844 -2.885 10.453 1 30.92 632 ILE A O 1
ATOM 5133 N N . ASP A 1 633 ? -12.82 -2.951 10.203 1 31.72 633 ASP A N 1
ATOM 5134 C CA . ASP A 1 633 ? -12.883 -4.352 9.797 1 31.72 633 ASP A CA 1
ATOM 5135 C C . ASP A 1 633 ? -13.594 -5.195 10.852 1 31.72 633 ASP A C 1
ATOM 5137 O O . ASP A 1 633 ? -13.078 -5.367 11.961 1 31.72 633 ASP A O 1
ATOM 5141 N N . GLU A 1 634 ? -14.898 -5 11.102 1 28.66 634 GLU A N 1
ATOM 5142 C CA . GLU A 1 634 ? -15.711 -5.758 12.047 1 28.66 634 GLU A CA 1
ATOM 5143 C C . GLU A 1 634 ? -15.383 -7.246 11.984 1 28.66 634 GLU A C 1
ATOM 5145 O O . GLU A 1 634 ? -16.125 -8.07 12.516 1 28.66 634 GLU A O 1
ATOM 5150 N N . HIS A 1 635 ? -14.484 -7.703 11.32 1 30.03 635 HIS A N 1
ATOM 5151 C CA . HIS A 1 635 ? -14.477 -9.156 11.258 1 30.03 635 HIS A CA 1
ATOM 5152 C C . HIS A 1 635 ? -14.219 -9.766 12.633 1 30.03 635 HIS A C 1
ATOM 5154 O O . HIS A 1 635 ? -14.172 -10.992 12.781 1 30.03 635 HIS A O 1
ATOM 5160 N N . ASN A 1 636 ? -13.75 -8.914 13.727 1 25.55 636 ASN A N 1
ATOM 5161 C CA . ASN A 1 636 ? -13.383 -9.672 14.922 1 25.55 636 ASN A CA 1
ATOM 5162 C C . ASN A 1 636 ? -14.594 -9.953 15.805 1 25.55 636 ASN A C 1
ATOM 5164 O O . ASN A 1 636 ? -14.445 -10.367 16.953 1 25.55 636 ASN A O 1
ATOM 5168 N N . GLU A 1 637 ? -15.766 -9.219 15.695 1 21.8 637 GLU A N 1
ATOM 5169 C CA . GLU A 1 637 ? -16.609 -9.492 16.859 1 21.8 637 GLU A CA 1
ATOM 5170 C C . GLU A 1 637 ? -17.172 -10.906 16.812 1 21.8 637 GLU A C 1
ATOM 5172 O O . GLU A 1 637 ? -17.719 -11.391 17.812 1 21.8 637 GLU A O 1
ATOM 5177 N N . SER A 1 638 ? -17.547 -11.539 15.727 1 19.95 638 SER A N 1
ATOM 5178 C CA . SER A 1 638 ? -18.219 -12.727 16.25 1 19.95 638 SER A CA 1
ATOM 5179 C C . SER A 1 638 ? -17.203 -13.742 16.781 1 19.95 638 SER A C 1
ATOM 5181 O O . SER A 1 638 ? -16.125 -13.898 16.203 1 19.95 638 SER A O 1
ATOM 5183 N N . MET B 1 1 ? 34.188 10.688 -8.594 1 44.69 1 MET B N 1
ATOM 5184 C CA . MET B 1 1 ? 34.562 11.203 -9.914 1 44.69 1 MET B CA 1
ATOM 5185 C C . MET B 1 1 ? 34.531 10.086 -10.953 1 44.69 1 MET B C 1
ATOM 5187 O O . MET B 1 1 ? 34.938 8.961 -10.672 1 44.69 1 MET B O 1
ATOM 5191 N N . LEU B 1 2 ? 33.688 10.289 -11.859 1 49.53 2 LEU B N 1
ATOM 5192 C CA . LEU B 1 2 ? 33.719 9.406 -13.023 1 49.53 2 LEU B CA 1
ATOM 5193 C C . LEU B 1 2 ? 35.156 9.195 -13.523 1 49.53 2 LEU B C 1
ATOM 5195 O O . LEU B 1 2 ? 35.719 10.062 -14.188 1 49.53 2 LEU B O 1
ATOM 5199 N N . LEU B 1 3 ? 36.062 8.633 -12.734 1 50.97 3 LEU B N 1
ATOM 5200 C CA . LEU B 1 3 ? 37.469 8.617 -13.047 1 50.97 3 LEU B CA 1
ATOM 5201 C C . LEU B 1 3 ? 37.781 7.574 -14.109 1 50.97 3 LEU B C 1
ATOM 5203 O O . LEU B 1 3 ? 37.344 6.426 -14.008 1 50.97 3 LEU B O 1
ATOM 5207 N N . PHE B 1 4 ? 37.938 7.98 -15.32 1 54.41 4 PHE B N 1
ATOM 5208 C CA . PHE B 1 4 ? 38.562 7.195 -16.359 1 54.41 4 PHE B CA 1
ATOM 5209 C C . PHE B 1 4 ? 40.031 6.965 -16.031 1 54.41 4 PHE B C 1
ATOM 5211 O O . PHE B 1 4 ? 40.812 7.922 -15.898 1 54.41 4 PHE B O 1
ATOM 5218 N N . LYS B 1 5 ? 40.344 5.812 -15.719 1 60.69 5 LYS B N 1
ATOM 5219 C CA . LYS B 1 5 ? 41.719 5.605 -15.312 1 60.69 5 LYS B CA 1
ATOM 5220 C C . LYS B 1 5 ? 42.656 5.543 -16.516 1 60.69 5 LYS B C 1
ATOM 5222 O O . LYS B 1 5 ? 43.75 6.105 -16.5 1 60.69 5 LYS B O 1
ATOM 5227 N N . ASP B 1 6 ? 42.094 4.891 -17.812 1 67.94 6 ASP B N 1
ATOM 5228 C CA . ASP B 1 6 ? 43.125 4.648 -18.844 1 67.94 6 ASP B CA 1
ATOM 5229 C C . ASP B 1 6 ? 42.812 5.438 -20.109 1 67.94 6 ASP B C 1
ATOM 5231 O O . ASP B 1 6 ? 41.656 5.586 -20.484 1 67.94 6 ASP B O 1
ATOM 5235 N N . CYS B 1 7 ? 43.812 6.008 -20.734 1 75.38 7 CYS B N 1
ATOM 5236 C CA . CYS B 1 7 ? 43.719 6.684 -22.031 1 75.38 7 CYS B CA 1
ATOM 5237 C C . CYS B 1 7 ? 43.344 5.691 -23.125 1 75.38 7 CYS B C 1
ATOM 5239 O O . CYS B 1 7 ? 44 4.66 -23.281 1 75.38 7 CYS B O 1
ATOM 5241 N N . VAL B 1 8 ? 42.344 5.91 -23.906 1 71.44 8 VAL B N 1
ATOM 5242 C CA . VAL B 1 8 ? 41.812 5.008 -24.938 1 71.44 8 VAL B CA 1
ATOM 5243 C C . VAL B 1 8 ? 42.844 4.879 -26.062 1 71.44 8 VAL B C 1
ATOM 5245 O O . VAL B 1 8 ? 42.906 3.852 -26.75 1 71.44 8 VAL B O 1
ATOM 5248 N N . SER B 1 9 ? 43.688 5.926 -26.266 1 75.5 9 SER B N 1
ATOM 5249 C CA . SER B 1 9 ? 44.594 5.973 -27.406 1 75.5 9 SER B CA 1
ATOM 5250 C C . SER B 1 9 ? 45.938 5.312 -27.062 1 75.5 9 SER B C 1
ATOM 5252 O O . SER B 1 9 ? 46.438 4.512 -27.844 1 75.5 9 SER B O 1
ATOM 5254 N N . CYS B 1 10 ? 46.469 5.621 -25.938 1 79.31 10 CYS B N 1
ATOM 5255 C CA . CYS B 1 10 ? 47.812 5.141 -25.672 1 79.31 10 CYS B CA 1
ATOM 5256 C C . CYS B 1 10 ? 47.812 4.148 -24.516 1 79.31 10 CYS B C 1
ATOM 5258 O O . CYS B 1 10 ? 48.844 3.553 -24.203 1 79.31 10 CYS B O 1
ATOM 5260 N N . GLY B 1 11 ? 46.688 3.973 -23.797 1 74.62 11 GLY B N 1
ATOM 5261 C CA . GLY B 1 11 ? 46.594 3.025 -22.688 1 74.62 11 GLY B CA 1
ATOM 5262 C C . GLY B 1 11 ? 47.156 3.564 -21.391 1 74.62 11 GLY B C 1
ATOM 5263 O O . GLY B 1 11 ? 47.156 2.867 -20.375 1 74.62 11 GLY B O 1
ATOM 5264 N N . HIS B 1 12 ? 47.719 4.82 -21.438 1 77.38 12 HIS B N 1
ATOM 5265 C CA . HIS B 1 12 ? 48.281 5.457 -20.266 1 77.38 12 HIS B CA 1
ATOM 5266 C C . HIS B 1 12 ? 47.25 5.621 -19.156 1 77.38 12 HIS B C 1
ATOM 5268 O O . HIS B 1 12 ? 46.094 5.945 -19.438 1 77.38 12 HIS B O 1
ATOM 5274 N N . LEU B 1 13 ? 47.75 5.297 -17.859 1 75.81 13 LEU B N 1
ATOM 5275 C CA . LEU B 1 13 ? 46.875 5.535 -16.703 1 75.81 13 LEU B CA 1
ATOM 5276 C C . LEU B 1 13 ? 46.812 7.027 -16.391 1 75.81 13 LEU B C 1
ATOM 5278 O O . LEU B 1 13 ? 47.781 7.613 -15.914 1 75.81 13 LEU B O 1
ATOM 5282 N N . CYS B 1 14 ? 45.781 7.617 -16.75 1 70.5 14 CYS B N 1
ATOM 5283 C CA . CYS B 1 14 ? 45.625 9.062 -16.688 1 70.5 14 CYS B CA 1
ATOM 5284 C C . CYS B 1 14 ? 45.219 9.508 -15.273 1 70.5 14 CYS B C 1
ATOM 5286 O O . CYS B 1 14 ? 44.219 10.219 -15.102 1 70.5 14 CYS B O 1
ATOM 5288 N N . ASP B 1 15 ? 45.844 9.094 -14.242 1 67.38 15 ASP B N 1
ATOM 5289 C CA . ASP B 1 15 ? 45.562 9.531 -12.875 1 67.38 15 ASP B CA 1
ATOM 5290 C C . ASP B 1 15 ? 45.938 10.992 -12.672 1 67.38 15 ASP B C 1
ATOM 5292 O O . ASP B 1 15 ? 45.281 11.703 -11.906 1 67.38 15 ASP B O 1
ATOM 5296 N N . ASN B 1 16 ? 46.938 11.516 -13.445 1 70.31 16 ASN B N 1
ATOM 5297 C CA . ASN B 1 16 ? 47.438 12.875 -13.273 1 70.31 16 ASN B CA 1
ATOM 5298 C C . ASN B 1 16 ? 47.281 13.695 -14.547 1 70.31 16 ASN B C 1
ATOM 5300 O O . ASN B 1 16 ? 47.969 14.688 -14.75 1 70.31 16 ASN B O 1
ATOM 5304 N N . CYS B 1 17 ? 46.375 13.227 -15.328 1 78.75 17 CYS B N 1
ATOM 5305 C CA . CYS B 1 17 ? 46.188 13.938 -16.594 1 78.75 17 CYS B CA 1
ATOM 5306 C C . CYS B 1 17 ? 45.406 15.219 -16.375 1 78.75 17 CYS B C 1
ATOM 5308 O O . CYS B 1 17 ? 44.719 15.367 -15.359 1 78.75 17 CYS B O 1
ATOM 5310 N N . GLU B 1 18 ? 45.688 16.125 -17.281 1 82.62 18 GLU B N 1
ATOM 5311 C CA . GLU B 1 18 ? 45.031 17.422 -17.188 1 82.62 18 GLU B CA 1
ATOM 5312 C C . GLU B 1 18 ? 43.531 17.297 -17.406 1 82.62 18 GLU B C 1
ATOM 5314 O O . GLU B 1 18 ? 43.094 16.531 -18.266 1 82.62 18 GLU B O 1
ATOM 5319 N N . ILE B 1 19 ? 42.719 17.969 -16.484 1 84.75 19 ILE B N 1
ATOM 5320 C CA . ILE B 1 19 ? 41.281 18.016 -16.594 1 84.75 19 ILE B CA 1
ATOM 5321 C C . ILE B 1 19 ? 40.844 19.422 -16.969 1 84.75 19 ILE B C 1
ATOM 5323 O O . ILE B 1 19 ? 41.188 20.391 -16.312 1 84.75 19 ILE B O 1
ATOM 5327 N N . ARG B 1 20 ? 40.25 19.547 -18.172 1 84.62 20 ARG B N 1
ATOM 5328 C CA . ARG B 1 20 ? 39.688 20.812 -18.594 1 84.62 20 ARG B CA 1
ATOM 5329 C C . ARG B 1 20 ? 38.156 20.844 -18.406 1 84.62 20 ARG B C 1
ATOM 5331 O O . ARG B 1 20 ? 37.438 20.078 -19.047 1 84.62 20 ARG B O 1
ATOM 5338 N N . THR B 1 21 ? 37.719 21.719 -17.516 1 84.62 21 THR B N 1
ATOM 5339 C CA . THR B 1 21 ? 36.281 21.828 -17.219 1 84.62 21 THR B CA 1
ATOM 5340 C C . THR B 1 21 ? 35.531 22.562 -18.328 1 84.62 21 THR B C 1
ATOM 5342 O O . THR B 1 21 ? 36.062 23.547 -18.859 1 84.62 21 THR B O 1
ATOM 5345 N N . MET B 1 22 ? 34.5 22.016 -18.734 1 81.75 22 MET B N 1
ATOM 5346 C CA . MET B 1 22 ? 33.625 22.641 -19.719 1 81.75 22 MET B CA 1
ATOM 5347 C C . MET B 1 22 ? 32.531 23.484 -19.047 1 81.75 22 MET B C 1
ATOM 5349 O O . MET B 1 22 ? 32.281 23.328 -17.859 1 81.75 22 MET B O 1
ATOM 5353 N N . ASN B 1 23 ? 32.094 24.469 -19.703 1 81.38 23 ASN B N 1
ATOM 5354 C CA . ASN B 1 23 ? 31 25.297 -19.188 1 81.38 23 ASN B CA 1
ATOM 5355 C C . ASN B 1 23 ? 29.641 24.625 -19.375 1 81.38 23 ASN B C 1
ATOM 5357 O O . ASN B 1 23 ? 28.75 25.188 -20.016 1 81.38 23 ASN B O 1
ATOM 5361 N N . ALA B 1 24 ? 29.594 23.344 -19.109 1 85.81 24 ALA B N 1
ATOM 5362 C CA . ALA B 1 24 ? 28.344 22.578 -19.172 1 85.81 24 ALA B CA 1
ATOM 5363 C C . ALA B 1 24 ? 28.219 21.656 -17.969 1 85.81 24 ALA B C 1
ATOM 5365 O O . ALA B 1 24 ? 29.219 21.125 -17.469 1 85.81 24 ALA B O 1
ATOM 5366 N N . GLN B 1 25 ? 27.016 21.594 -17.469 1 88.88 25 GLN B N 1
ATOM 5367 C CA . GLN B 1 25 ? 26.766 20.75 -16.312 1 88.88 25 GLN B CA 1
ATOM 5368 C C . GLN B 1 25 ? 25.953 19.516 -16.703 1 88.88 25 GLN B C 1
ATOM 5370 O O . GLN B 1 25 ? 25.234 19.531 -17.703 1 88.88 25 GLN B O 1
ATOM 5375 N N . ILE B 1 26 ? 26.203 18.453 -16.016 1 90.81 26 ILE B N 1
ATOM 5376 C CA . ILE B 1 26 ? 25.438 17.219 -16.203 1 90.81 26 ILE B CA 1
ATOM 5377 C C . ILE B 1 26 ? 24.844 16.781 -14.859 1 90.81 26 ILE B C 1
ATOM 5379 O O . ILE B 1 26 ? 25.516 16.859 -13.828 1 90.81 26 ILE B O 1
ATOM 5383 N N . ALA B 1 27 ? 23.547 16.469 -14.875 1 94.06 27 ALA B N 1
ATOM 5384 C CA . ALA B 1 27 ? 22.891 15.969 -13.672 1 94.06 27 ALA B CA 1
ATOM 5385 C C . ALA B 1 27 ? 23.141 14.469 -13.492 1 94.06 27 ALA B C 1
ATOM 5387 O O . ALA B 1 27 ? 22.953 13.688 -14.422 1 94.06 27 ALA B O 1
ATOM 5388 N N . VAL B 1 28 ? 23.641 14.055 -12.367 1 94.38 28 VAL B N 1
ATOM 5389 C CA . VAL B 1 28 ? 23.906 12.656 -12.047 1 94.38 28 VAL B CA 1
ATOM 5390 C C . VAL B 1 28 ? 22.953 12.195 -10.938 1 94.38 28 VAL B C 1
ATOM 5392 O O . VAL B 1 28 ? 23.016 12.703 -9.812 1 94.38 28 VAL B O 1
ATOM 5395 N N . ILE B 1 29 ? 22.094 11.266 -11.25 1 96.06 29 ILE B N 1
ATOM 5396 C CA . ILE B 1 29 ? 21.156 10.742 -10.258 1 96.06 29 ILE B CA 1
ATOM 5397 C C . ILE B 1 29 ? 21.734 9.477 -9.633 1 96.06 29 ILE B C 1
ATOM 5399 O O . ILE B 1 29 ? 22.078 8.523 -10.336 1 96.06 29 ILE B O 1
ATOM 5403 N N . THR B 1 30 ? 21.953 9.453 -8.352 1 94.81 30 THR B N 1
ATOM 5404 C CA . THR B 1 30 ? 22.469 8.32 -7.594 1 94.81 30 THR B CA 1
ATOM 5405 C C . THR B 1 30 ? 21.531 7.969 -6.438 1 94.81 30 THR B C 1
ATOM 5407 O O . THR B 1 30 ? 20.484 8.602 -6.262 1 94.81 30 THR B O 1
ATOM 5410 N N . THR B 1 31 ? 21.906 7 -5.633 1 93.81 31 THR B N 1
ATOM 5411 C CA . THR B 1 31 ? 21.141 6.625 -4.461 1 93.81 31 THR B CA 1
ATOM 5412 C C . THR B 1 31 ? 21.266 7.68 -3.365 1 93.81 31 THR B C 1
ATOM 5414 O O . THR B 1 31 ? 20.5 7.676 -2.396 1 93.81 31 THR B O 1
ATOM 5417 N N . ARG B 1 32 ? 22.172 8.617 -3.605 1 92.5 32 ARG B N 1
ATOM 5418 C CA . ARG B 1 32 ? 22.375 9.711 -2.662 1 92.5 32 ARG B CA 1
ATOM 5419 C C . ARG B 1 32 ? 21.734 11 -3.176 1 92.5 32 ARG B C 1
ATOM 5421 O O . ARG B 1 32 ? 22.062 12.094 -2.705 1 92.5 32 ARG B O 1
ATOM 5428 N N . GLY B 1 33 ? 20.922 10.828 -4.152 1 94.38 33 GLY B N 1
ATOM 5429 C CA . GLY B 1 33 ? 20.234 11.977 -4.719 1 94.38 33 GLY B CA 1
ATOM 5430 C C . GLY B 1 33 ? 20.891 12.492 -5.992 1 94.38 33 GLY B C 1
ATOM 5431 O O . GLY B 1 33 ? 21.547 11.734 -6.699 1 94.38 33 GLY B O 1
ATOM 5432 N N . ARG B 1 34 ? 20.641 13.688 -6.301 1 95.44 34 ARG B N 1
ATOM 5433 C CA . ARG B 1 34 ? 21.125 14.328 -7.523 1 95.44 34 ARG B CA 1
ATOM 5434 C C . ARG B 1 34 ? 22.406 15.109 -7.262 1 95.44 34 ARG B C 1
ATOM 5436 O O . ARG B 1 34 ? 22.531 15.781 -6.238 1 95.44 34 ARG B O 1
ATOM 5443 N N . PHE B 1 35 ? 23.344 14.93 -8.141 1 94.56 35 PHE B N 1
ATOM 5444 C CA . PHE B 1 35 ? 24.562 15.742 -8.195 1 94.56 35 PHE B CA 1
ATOM 5445 C C . PHE B 1 35 ? 24.656 16.484 -9.516 1 94.56 35 PHE B C 1
ATOM 5447 O O . PHE B 1 35 ? 24.328 15.945 -10.57 1 94.56 35 PHE B O 1
ATOM 5454 N N . ASP B 1 36 ? 25.031 17.719 -9.438 1 93.19 36 ASP B N 1
ATOM 5455 C CA . ASP B 1 36 ? 25.344 18.469 -10.648 1 93.19 36 ASP B CA 1
ATOM 5456 C C . ASP B 1 36 ? 26.844 18.578 -10.852 1 93.19 36 ASP B C 1
ATOM 5458 O O . ASP B 1 36 ? 27.547 19.266 -10.102 1 93.19 36 ASP B O 1
ATOM 5462 N N . LEU B 1 37 ? 27.266 17.828 -11.875 1 90.19 37 LEU B N 1
ATOM 5463 C CA . LEU B 1 37 ? 28.703 17.781 -12.148 1 90.19 37 LEU B CA 1
ATOM 5464 C C . LEU B 1 37 ? 29.047 18.641 -13.359 1 90.19 37 LEU B C 1
ATOM 5466 O O . LEU B 1 37 ? 28.312 18.656 -14.344 1 90.19 37 LEU B O 1
ATOM 5470 N N . ASN B 1 38 ? 30.156 19.281 -13.234 1 89.25 38 ASN B N 1
ATOM 5471 C CA . ASN B 1 38 ? 30.672 19.984 -14.406 1 89.25 38 ASN B CA 1
ATOM 5472 C C . ASN B 1 38 ? 31.312 19.016 -15.406 1 89.25 38 ASN B C 1
ATOM 5474 O O . ASN B 1 38 ? 32.094 18.156 -15.023 1 89.25 38 ASN B O 1
ATOM 5478 N N . LYS B 1 39 ? 30.891 19.156 -16.625 1 86.88 39 LYS B N 1
ATOM 5479 C CA . LYS B 1 39 ? 31.531 18.344 -17.656 1 86.88 39 LYS B CA 1
ATOM 5480 C C . LYS B 1 39 ? 33 18.734 -17.828 1 86.88 39 LYS B C 1
ATOM 5482 O O . LYS B 1 39 ? 33.375 19.875 -17.562 1 86.88 39 LYS B O 1
ATOM 5487 N N . TYR B 1 40 ? 33.75 17.672 -18.141 1 84 40 TYR B N 1
ATOM 5488 C CA . TYR B 1 40 ? 35.188 17.953 -18.328 1 84 40 TYR B CA 1
ATOM 5489 C C . TYR B 1 40 ? 35.75 17.078 -19.438 1 84 40 TYR B C 1
ATOM 5491 O O . TYR B 1 40 ? 35.094 16.141 -19.906 1 84 40 TYR B O 1
ATOM 5499 N N . THR B 1 41 ? 36.75 17.5 -19.953 1 84.25 41 THR B N 1
ATOM 5500 C CA . THR B 1 41 ? 37.562 16.734 -20.891 1 84.25 41 THR B CA 1
ATOM 5501 C C . THR B 1 41 ? 38.938 16.438 -20.312 1 84.25 41 THR B C 1
ATOM 5503 O O . THR B 1 41 ? 39.531 17.281 -19.625 1 84.25 41 THR B O 1
ATOM 5506 N N . ARG B 1 42 ? 39.344 15.211 -20.5 1 83.25 42 ARG B N 1
ATOM 5507 C CA . ARG B 1 42 ? 40.656 14.82 -20.016 1 83.25 42 ARG B CA 1
ATOM 5508 C C . ARG B 1 42 ? 41.656 14.828 -21.156 1 83.25 42 ARG B C 1
ATOM 5510 O O . ARG B 1 42 ? 41.375 14.32 -22.25 1 83.25 42 ARG B O 1
ATOM 5517 N N . ILE B 1 43 ? 42.75 15.406 -20.891 1 87.12 43 ILE B N 1
ATOM 5518 C CA . ILE B 1 43 ? 43.844 15.445 -21.859 1 87.12 43 ILE B CA 1
ATOM 5519 C C . ILE B 1 43 ? 45 14.586 -21.375 1 87.12 43 ILE B C 1
ATOM 5521 O O . ILE B 1 43 ? 45.594 14.859 -20.312 1 87.12 43 ILE B O 1
ATOM 5525 N N . CYS B 1 44 ? 45.25 13.531 -22.141 1 86.5 44 CYS B N 1
ATOM 5526 C CA . CYS B 1 44 ? 46.281 12.602 -21.766 1 86.5 44 CYS B CA 1
ATOM 5527 C C . CYS B 1 44 ? 47.656 13.289 -21.75 1 86.5 44 CYS B C 1
ATOM 5529 O O . CYS B 1 44 ? 48.031 13.945 -22.734 1 86.5 44 CYS B O 1
ATOM 5531 N N . CYS B 1 45 ? 48.312 13.156 -20.719 1 83.81 45 CYS B N 1
ATOM 5532 C CA . CYS B 1 45 ? 49.625 13.797 -20.594 1 83.81 45 CYS B CA 1
ATOM 5533 C C . CYS B 1 45 ? 50.656 13.109 -21.484 1 83.81 45 CYS B C 1
ATOM 5535 O O . CYS B 1 45 ? 51.688 13.711 -21.828 1 83.81 45 CYS B O 1
ATOM 5537 N N . CYS B 1 46 ? 50.312 11.906 -21.828 1 84.06 46 CYS B N 1
ATOM 5538 C CA . CYS B 1 46 ? 51.25 11.133 -22.625 1 84.06 46 CYS B CA 1
ATOM 5539 C C . CYS B 1 46 ? 51.094 11.406 -24.109 1 84.06 46 CYS B C 1
ATOM 5541 O O . CYS B 1 46 ? 52.062 11.688 -24.812 1 84.06 46 CYS B O 1
ATOM 5543 N N . CYS B 1 47 ? 49.875 11.289 -24.656 1 86.69 47 CYS B N 1
ATOM 5544 C CA . CYS B 1 47 ? 49.688 11.352 -26.109 1 86.69 47 CYS B CA 1
ATOM 5545 C C . CYS B 1 47 ? 48.906 12.594 -26.5 1 86.69 47 CYS B C 1
ATOM 5547 O O . CYS B 1 47 ? 48.719 12.883 -27.672 1 86.69 47 CYS B O 1
ATOM 5549 N N . GLY B 1 48 ? 48.406 13.32 -25.578 1 84.94 48 GLY B N 1
ATOM 5550 C CA . GLY B 1 48 ? 47.656 14.547 -25.844 1 84.94 48 GLY B CA 1
ATOM 5551 C C . GLY B 1 48 ? 46.219 14.289 -26.281 1 84.94 48 GLY B C 1
ATOM 5552 O O . GLY B 1 48 ? 45.5 15.219 -26.609 1 84.94 48 GLY B O 1
ATOM 5553 N N . GLU B 1 49 ? 45.875 13.047 -26.203 1 85.44 49 GLU B N 1
ATOM 5554 C CA . GLU B 1 49 ? 44.531 12.688 -26.641 1 85.44 49 GLU B CA 1
ATOM 5555 C C . GLU B 1 49 ? 43.469 13.281 -25.719 1 85.44 49 GLU B C 1
ATOM 5557 O O . GLU B 1 49 ? 43.625 13.266 -24.5 1 85.44 49 GLU B O 1
ATOM 5562 N N . HIS B 1 50 ? 42.469 13.906 -26.484 1 84 50 HIS B N 1
ATOM 5563 C CA . HIS B 1 50 ? 41.312 14.414 -25.75 1 84 50 HIS B CA 1
ATOM 5564 C C . HIS B 1 50 ? 40.25 13.344 -25.594 1 84 50 HIS B C 1
ATOM 5566 O O . HIS B 1 50 ? 39.688 12.852 -26.578 1 84 50 HIS B O 1
ATOM 5572 N N . THR B 1 51 ? 40.062 12.938 -24.328 1 78.31 51 THR B N 1
ATOM 5573 C CA . THR B 1 51 ? 39.031 11.922 -24.078 1 78.31 51 THR B CA 1
ATOM 5574 C C . THR B 1 51 ? 37.844 12.531 -23.375 1 78.31 51 THR B C 1
ATOM 5576 O O . THR B 1 51 ? 37.969 13.211 -22.359 1 78.31 51 THR B O 1
ATOM 5579 N N . ASN B 1 52 ? 36.719 12.344 -24.047 1 79.12 52 ASN B N 1
ATOM 5580 C CA . ASN B 1 52 ? 35.438 12.75 -23.438 1 79.12 52 ASN B CA 1
ATOM 5581 C C . ASN B 1 52 ? 34.844 11.617 -22.609 1 79.12 52 ASN B C 1
ATOM 5583 O O . ASN B 1 52 ? 34.344 10.633 -23.172 1 79.12 52 ASN B O 1
ATOM 5587 N N . PRO B 1 53 ? 34.844 11.766 -21.312 1 79.75 53 PRO B N 1
ATOM 5588 C CA . PRO B 1 53 ? 34.344 10.688 -20.469 1 79.75 53 PRO B CA 1
ATOM 5589 C C . PRO B 1 53 ? 32.812 10.539 -20.562 1 79.75 53 PRO B C 1
ATOM 5591 O O . PRO B 1 53 ? 32.25 9.586 -20.016 1 79.75 53 PRO B O 1
ATOM 5594 N N . PHE B 1 54 ? 32.125 11.391 -21.344 1 82.75 54 PHE B N 1
ATOM 5595 C CA . PHE B 1 54 ? 30.672 11.398 -21.344 1 82.75 54 PHE B CA 1
ATOM 5596 C C . PHE B 1 54 ? 30.125 10.758 -22.625 1 82.75 54 PHE B C 1
ATOM 5598 O O . PHE B 1 54 ? 28.969 10.969 -22.984 1 82.75 54 PHE B O 1
ATOM 5605 N N . GLN B 1 55 ? 30.984 10.023 -23.188 1 80.56 55 GLN B N 1
ATOM 5606 C CA . GLN B 1 55 ? 30.5 9.195 -24.297 1 80.56 55 GLN B CA 1
ATOM 5607 C C . GLN B 1 55 ? 29.672 8.023 -23.781 1 80.56 55 GLN B C 1
ATOM 5609 O O . GLN B 1 55 ? 29.938 7.496 -22.703 1 80.56 55 GLN B O 1
ATOM 5614 N N . ILE B 1 56 ? 28.719 7.605 -24.562 1 82.88 56 ILE B N 1
ATOM 5615 C CA . ILE B 1 56 ? 27.75 6.602 -24.141 1 82.88 56 ILE B CA 1
ATOM 5616 C C . ILE B 1 56 ? 28.469 5.324 -23.719 1 82.88 56 ILE B C 1
ATOM 5618 O O . ILE B 1 56 ? 28.156 4.746 -22.672 1 82.88 56 ILE B O 1
ATOM 5622 N N . ARG B 1 57 ? 29.391 4.906 -24.516 1 78.25 57 ARG B N 1
ATOM 5623 C CA . ARG B 1 57 ? 30.125 3.678 -24.219 1 78.25 57 ARG B CA 1
ATOM 5624 C C . ARG B 1 57 ? 30.844 3.779 -22.875 1 78.25 57 ARG B C 1
ATOM 5626 O O . ARG B 1 57 ? 30.844 2.836 -22.078 1 78.25 57 ARG B O 1
ATOM 5633 N N . THR B 1 58 ? 31.438 4.91 -22.703 1 80.12 58 THR B N 1
ATOM 5634 C CA . THR B 1 58 ? 32.188 5.125 -21.469 1 80.12 58 THR B CA 1
ATOM 5635 C C . THR B 1 58 ? 31.25 5.207 -20.266 1 80.12 58 THR B C 1
ATOM 5637 O O . THR B 1 58 ? 31.562 4.691 -19.203 1 80.12 58 THR B O 1
ATOM 5640 N N . LEU B 1 59 ? 30.188 5.863 -20.5 1 86.94 59 LEU B N 1
ATOM 5641 C CA . LEU B 1 59 ? 29.234 6.008 -19.422 1 86.94 59 LEU B CA 1
ATOM 5642 C C . LEU B 1 59 ? 28.703 4.645 -18.969 1 86.94 59 LEU B C 1
ATOM 5644 O O . LEU B 1 59 ? 28.688 4.348 -17.766 1 86.94 59 LEU B O 1
ATOM 5648 N N . ILE B 1 60 ? 28.359 3.834 -19.875 1 86.94 60 ILE B N 1
ATOM 5649 C CA . ILE B 1 60 ? 27.797 2.523 -19.578 1 86.94 60 ILE B CA 1
ATOM 5650 C C . ILE B 1 60 ? 28.844 1.647 -18.906 1 86.94 60 ILE B C 1
ATOM 5652 O O . ILE B 1 60 ? 28.547 0.934 -17.953 1 86.94 60 ILE B O 1
ATOM 5656 N N . GLN B 1 61 ? 30.047 1.775 -19.312 1 82.62 61 GLN B N 1
ATOM 5657 C CA . GLN B 1 61 ? 31.141 0.991 -18.75 1 82.62 61 GLN B CA 1
ATOM 5658 C C . GLN B 1 61 ? 31.375 1.372 -17.281 1 82.62 61 GLN B C 1
ATOM 5660 O O . GLN B 1 61 ? 31.812 0.54 -16.484 1 82.62 61 GLN B O 1
ATOM 5665 N N . ASN B 1 62 ? 31.078 2.6 -17.094 1 86.12 62 ASN B N 1
ATOM 5666 C CA . ASN B 1 62 ? 31.328 3.086 -15.742 1 86.12 62 ASN B CA 1
ATOM 5667 C C . ASN B 1 62 ? 30.094 2.977 -14.867 1 86.12 62 ASN B C 1
ATOM 5669 O O . ASN B 1 62 ? 30.047 3.518 -13.766 1 86.12 62 ASN B O 1
ATOM 5673 N N . GLY B 1 63 ? 29.047 2.326 -15.336 1 89.94 63 GLY B N 1
ATOM 5674 C CA . GLY B 1 63 ? 27.891 2.027 -14.516 1 89.94 63 GLY B CA 1
ATOM 5675 C C . GLY B 1 63 ? 26.828 3.119 -14.555 1 89.94 63 GLY B C 1
ATOM 5676 O O . GLY B 1 63 ? 26.031 3.238 -13.633 1 89.94 63 GLY B O 1
ATOM 5677 N N . PHE B 1 64 ? 26.922 3.949 -15.602 1 92.56 64 PHE B N 1
ATOM 5678 C CA . PHE B 1 64 ? 25.922 4.996 -15.75 1 92.56 64 PHE B CA 1
ATOM 5679 C C . PHE B 1 64 ? 25.078 4.766 -17 1 92.56 64 PHE B C 1
ATOM 5681 O O . PHE B 1 64 ? 25.547 4.176 -17.969 1 92.56 64 PHE B O 1
ATOM 5688 N N . TRP B 1 65 ? 23.844 5.16 -16.938 1 93.81 65 TRP B N 1
ATOM 5689 C CA . TRP B 1 65 ? 22.906 5.066 -18.047 1 93.81 65 TRP B CA 1
ATOM 5690 C C . TRP B 1 65 ? 22.453 6.449 -18.5 1 93.81 65 TRP B C 1
ATOM 5692 O O . TRP B 1 65 ? 21.906 7.219 -17.719 1 93.81 65 TRP B O 1
ATOM 5702 N N . PRO B 1 66 ? 22.766 6.781 -19.703 1 91.88 66 PRO B N 1
ATOM 5703 C CA . PRO B 1 66 ? 22.375 8.109 -20.188 1 91.88 66 PRO B CA 1
ATOM 5704 C C . PRO B 1 66 ? 20.891 8.203 -20.516 1 91.88 66 PRO B C 1
ATOM 5706 O O . PRO B 1 66 ? 20.281 7.215 -20.922 1 91.88 66 PRO B O 1
ATOM 5709 N N . THR B 1 67 ? 20.25 9.367 -20.281 1 89.19 67 THR B N 1
ATOM 5710 C CA . THR B 1 67 ? 18.844 9.555 -20.578 1 89.19 67 THR B CA 1
ATOM 5711 C C . THR B 1 67 ? 18.625 9.922 -22.031 1 89.19 67 THR B C 1
ATOM 5713 O O . THR B 1 67 ? 17.516 9.805 -22.562 1 89.19 67 THR B O 1
ATOM 5716 N N . THR B 1 68 ? 19.734 10.5 -22.594 1 82.12 68 THR B N 1
ATOM 5717 C CA . THR B 1 68 ? 19.688 10.812 -24.016 1 82.12 68 THR B CA 1
ATOM 5718 C C . THR B 1 68 ? 20.922 10.281 -24.734 1 82.12 68 THR B C 1
ATOM 5720 O O . THR B 1 68 ? 21.984 10.133 -24.125 1 82.12 68 THR B O 1
ATOM 5723 N N . LEU B 1 69 ? 20.875 9.922 -25.953 1 73.94 69 LEU B N 1
ATOM 5724 C CA . LEU B 1 69 ? 21.938 9.266 -26.703 1 73.94 69 LEU B CA 1
ATOM 5725 C C . LEU B 1 69 ? 23.031 10.266 -27.094 1 73.94 69 LEU B C 1
ATOM 5727 O O . LEU B 1 69 ? 24.219 9.938 -27.062 1 73.94 69 LEU B O 1
ATOM 5731 N N . ASN B 1 70 ? 22.797 11.391 -27.562 1 66.25 70 ASN B N 1
ATOM 5732 C CA . ASN B 1 70 ? 23.828 12.242 -28.141 1 66.25 70 ASN B CA 1
ATOM 5733 C C . ASN B 1 70 ? 24.375 13.227 -27.109 1 66.25 70 ASN B C 1
ATOM 5735 O O . ASN B 1 70 ? 25.594 13.461 -27.047 1 66.25 70 ASN B O 1
ATOM 5739 N N . TYR B 1 71 ? 23.609 13.836 -26.391 1 69.75 71 TYR B N 1
ATOM 5740 C CA . TYR B 1 71 ? 24.047 14.836 -25.422 1 69.75 71 TYR B CA 1
ATOM 5741 C C . TYR B 1 71 ? 23.297 14.672 -24.109 1 69.75 71 TYR B C 1
ATOM 5743 O O . TYR B 1 71 ? 22.297 15.367 -23.859 1 69.75 71 TYR B O 1
ATOM 5751 N N . ALA B 1 72 ? 24.109 13.773 -23.391 1 76.19 72 ALA B N 1
ATOM 5752 C CA . ALA B 1 72 ? 23.344 13.438 -22.188 1 76.19 72 ALA B CA 1
ATOM 5753 C C . ALA B 1 72 ? 23.328 14.602 -21.203 1 76.19 72 ALA B C 1
ATOM 5755 O O . ALA B 1 72 ? 24.375 15.172 -20.891 1 76.19 72 ALA B O 1
ATOM 5756 N N . GLN B 1 73 ? 22.203 15.086 -20.844 1 85.5 73 GLN B N 1
ATOM 5757 C CA . GLN B 1 73 ? 22.031 16.125 -19.828 1 85.5 73 GLN B CA 1
ATOM 5758 C C . GLN B 1 73 ? 21.812 15.5 -18.453 1 85.5 73 GLN B C 1
ATOM 5760 O O . GLN B 1 73 ? 22.016 16.172 -17.438 1 85.5 73 GLN B O 1
ATOM 5765 N N . THR B 1 74 ? 21.406 14.305 -18.453 1 92.75 74 THR B N 1
ATOM 5766 C CA . THR B 1 74 ? 21.188 13.578 -17.203 1 92.75 74 THR B CA 1
ATOM 5767 C C . THR B 1 74 ? 21.656 12.133 -17.344 1 92.75 74 THR B C 1
ATOM 5769 O O . THR B 1 74 ? 21.422 11.492 -18.375 1 92.75 74 THR B O 1
ATOM 5772 N N . ILE B 1 75 ? 22.406 11.695 -16.422 1 93.81 75 ILE B N 1
ATOM 5773 C CA . ILE B 1 75 ? 22.797 10.289 -16.375 1 93.81 75 ILE B CA 1
ATOM 5774 C C . ILE B 1 75 ? 22.359 9.672 -15.039 1 93.81 75 ILE B C 1
ATOM 5776 O O . ILE B 1 75 ? 22.25 10.375 -14.031 1 93.81 75 ILE B O 1
ATOM 5780 N N . VAL B 1 76 ? 22.016 8.367 -15.062 1 95.81 76 VAL B N 1
ATOM 5781 C CA . VAL B 1 76 ? 21.562 7.672 -13.859 1 95.81 76 VAL B CA 1
ATOM 5782 C C . VAL B 1 76 ? 22.531 6.555 -13.508 1 95.81 76 VAL B C 1
ATOM 5784 O O . VAL B 1 76 ? 22.938 5.773 -14.375 1 95.81 76 VAL B O 1
ATOM 5787 N N . ASN B 1 77 ? 23 6.586 -12.289 1 95.25 77 ASN B N 1
ATOM 5788 C CA . ASN B 1 77 ? 23.797 5.469 -11.797 1 95.25 77 ASN B CA 1
ATOM 5789 C C . ASN B 1 77 ? 23.016 4.168 -11.789 1 95.25 77 ASN B C 1
ATOM 5791 O O . ASN B 1 77 ? 21.891 4.117 -11.266 1 95.25 77 ASN B O 1
ATOM 5795 N N . GLU B 1 78 ? 23.531 3.113 -12.312 1 94.56 78 GLU B N 1
ATOM 5796 C CA . GLU B 1 78 ? 22.844 1.834 -12.438 1 94.56 78 GLU B CA 1
ATOM 5797 C C . GLU B 1 78 ? 22.422 1.297 -11.07 1 94.56 78 GLU B C 1
ATOM 5799 O O . GLU B 1 78 ? 21.438 0.553 -10.961 1 94.56 78 GLU B O 1
ATOM 5804 N N . GLU B 1 79 ? 23.125 1.682 -10.055 1 92.88 79 GLU B N 1
ATOM 5805 C CA . GLU B 1 79 ? 22.797 1.24 -8.703 1 92.88 79 GLU B CA 1
ATOM 5806 C C . GLU B 1 79 ? 21.406 1.734 -8.297 1 92.88 79 GLU B C 1
ATOM 5808 O O . GLU B 1 79 ? 20.703 1.064 -7.535 1 92.88 79 GLU B O 1
ATOM 5813 N N . CYS B 1 80 ? 21.062 2.854 -8.789 1 94.69 80 CYS B N 1
ATOM 5814 C CA . CYS B 1 80 ? 19.75 3.402 -8.523 1 94.69 80 CYS B CA 1
ATOM 5815 C C . CYS B 1 80 ? 18.656 2.525 -9.133 1 94.69 80 CYS B C 1
ATOM 5817 O O . CYS B 1 80 ? 17.641 2.258 -8.492 1 94.69 80 CYS B O 1
ATOM 5819 N N . PHE B 1 81 ? 18.922 2.035 -10.352 1 95.81 81 PHE B N 1
ATOM 5820 C CA . PHE B 1 81 ? 17.984 1.146 -11.023 1 95.81 81 PHE B CA 1
ATOM 5821 C C . PHE B 1 81 ? 17.859 -0.182 -10.289 1 95.81 81 PHE B C 1
ATOM 5823 O O . PHE B 1 81 ? 16.766 -0.684 -10.07 1 95.81 81 PHE B O 1
ATOM 5830 N N . LYS B 1 82 ? 18.984 -0.658 -9.906 1 94 82 LYS B N 1
ATOM 5831 C CA . LYS B 1 82 ? 19.016 -1.955 -9.234 1 94 82 LYS B CA 1
ATOM 5832 C C . LYS B 1 82 ? 18.297 -1.902 -7.895 1 94 82 LYS B C 1
ATOM 5834 O O . LYS B 1 82 ? 17.547 -2.82 -7.547 1 94 82 LYS B O 1
ATOM 5839 N N . LEU B 1 83 ? 18.547 -0.869 -7.223 1 94.25 83 LEU B N 1
ATOM 5840 C CA . LEU B 1 83 ? 17.922 -0.703 -5.922 1 94.25 83 LEU B CA 1
ATOM 5841 C C . LEU B 1 83 ? 16.406 -0.605 -6.07 1 94.25 83 LEU B C 1
ATOM 5843 O O . LEU B 1 83 ? 15.656 -1.304 -5.375 1 94.25 83 LEU B O 1
ATOM 5847 N N . TRP B 1 84 ? 15.938 0.243 -6.926 1 95.62 84 TRP B N 1
ATOM 5848 C CA . TRP B 1 84 ? 14.5 0.388 -7.133 1 95.62 84 TRP B CA 1
ATOM 5849 C C . TRP B 1 84 ? 13.883 -0.922 -7.605 1 95.62 84 TRP B C 1
ATOM 5851 O O . TRP B 1 84 ? 12.805 -1.308 -7.152 1 95.62 84 TRP B O 1
ATOM 5861 N N . ASP B 1 85 ? 14.57 -1.538 -8.539 1 95.94 85 ASP B N 1
ATOM 5862 C CA . ASP B 1 85 ? 14.062 -2.785 -9.109 1 95.94 85 ASP B CA 1
ATOM 5863 C C . ASP B 1 85 ? 13.812 -3.824 -8.016 1 95.94 85 ASP B C 1
ATOM 5865 O O . ASP B 1 85 ? 12.727 -4.395 -7.934 1 95.94 85 ASP B O 1
ATOM 5869 N N . ARG B 1 86 ? 14.773 -4.02 -7.18 1 94.75 86 ARG B N 1
ATOM 5870 C CA . ARG B 1 86 ? 14.648 -5.027 -6.129 1 94.75 86 ARG B CA 1
ATOM 5871 C C . ARG B 1 86 ? 13.633 -4.59 -5.074 1 94.75 86 ARG B C 1
ATOM 5873 O O . ARG B 1 86 ? 12.859 -5.406 -4.578 1 94.75 86 ARG B O 1
ATOM 5880 N N . PHE B 1 87 ? 13.68 -3.324 -4.844 1 93.5 87 PHE B N 1
ATOM 5881 C CA . PHE B 1 87 ? 12.75 -2.799 -3.854 1 93.5 87 PHE B CA 1
ATOM 5882 C C . PHE B 1 87 ? 11.312 -2.957 -4.324 1 93.5 87 PHE B C 1
ATOM 5884 O O . PHE B 1 87 ? 10.461 -3.441 -3.576 1 93.5 87 PHE B O 1
ATOM 5891 N N . SER B 1 88 ? 11.016 -2.52 -5.5 1 95.12 88 SER B N 1
ATOM 5892 C CA . SER B 1 88 ? 9.648 -2.57 -6.027 1 95.12 88 SER B CA 1
ATOM 5893 C C . SER B 1 88 ? 9.164 -4.008 -6.156 1 95.12 88 SER B C 1
ATOM 5895 O O . SER B 1 88 ? 7.973 -4.281 -5.984 1 95.12 88 SER B O 1
ATOM 5897 N N . LYS B 1 89 ? 10.086 -4.965 -6.402 1 96 89 LYS B N 1
ATOM 5898 C CA . LYS B 1 89 ? 9.711 -6.363 -6.562 1 96 89 LYS B CA 1
ATOM 5899 C C . LYS B 1 89 ? 9.359 -6.996 -5.215 1 96 89 LYS B C 1
ATOM 5901 O O . LYS B 1 89 ? 8.555 -7.934 -5.156 1 96 89 LYS B O 1
ATOM 5906 N N . ARG B 1 90 ? 9.953 -6.48 -4.172 1 93.81 90 ARG B N 1
ATOM 5907 C CA . ARG B 1 90 ? 9.641 -6.996 -2.842 1 93.81 90 ARG B CA 1
ATOM 5908 C C . ARG B 1 90 ? 8.445 -6.27 -2.24 1 93.81 90 ARG B C 1
ATOM 5910 O O . ARG B 1 90 ? 7.828 -6.758 -1.292 1 93.81 90 ARG B O 1
ATOM 5917 N N . MET B 1 91 ? 8.148 -5.133 -2.811 1 91.94 91 MET B N 1
ATOM 5918 C CA . MET B 1 91 ? 6.977 -4.367 -2.381 1 91.94 91 MET B CA 1
ATOM 5919 C C . MET B 1 91 ? 6.145 -3.928 -3.58 1 91.94 91 MET B C 1
ATOM 5921 O O . MET B 1 91 ? 6.059 -2.736 -3.875 1 91.94 91 MET B O 1
ATOM 5925 N N . PRO B 1 92 ? 5.453 -4.879 -4.109 1 92.19 92 PRO B N 1
ATOM 5926 C CA . PRO B 1 92 ? 4.66 -4.523 -5.285 1 92.19 92 PRO B CA 1
ATOM 5927 C C . PRO B 1 92 ? 3.662 -3.402 -5.008 1 92.19 92 PRO B C 1
ATOM 5929 O O . PRO B 1 92 ? 3.064 -3.357 -3.93 1 92.19 92 PRO B O 1
ATOM 5932 N N . GLY B 1 93 ? 3.506 -2.545 -6 1 88.94 93 GLY B N 1
ATOM 5933 C CA . GLY B 1 93 ? 2.594 -1.423 -5.844 1 88.94 93 GLY B CA 1
ATOM 5934 C C . GLY B 1 93 ? 3.283 -0.156 -5.371 1 88.94 93 GLY B C 1
ATOM 5935 O O . GLY B 1 93 ? 2.646 0.893 -5.246 1 88.94 93 GLY B O 1
ATOM 5936 N N . SER B 1 94 ? 4.598 -0.252 -5.086 1 90.19 94 SER B N 1
ATOM 5937 C CA . SER B 1 94 ? 5.367 0.93 -4.715 1 90.19 94 SER B CA 1
ATOM 5938 C C . SER B 1 94 ? 5.449 1.922 -5.871 1 90.19 94 SER B C 1
ATOM 5940 O O . SER B 1 94 ? 5.496 1.522 -7.035 1 90.19 94 SER B O 1
ATOM 5942 N N . SER B 1 95 ? 5.5 3.178 -5.52 1 89.06 95 SER B N 1
ATOM 5943 C CA . SER B 1 95 ? 5.488 4.246 -6.512 1 89.06 95 SER B CA 1
ATOM 5944 C C . SER B 1 95 ? 6.902 4.68 -6.875 1 89.06 95 SER B C 1
ATOM 5946 O O . SER B 1 95 ? 7.664 5.121 -6.012 1 89.06 95 SER B O 1
ATOM 5948 N N . LEU B 1 96 ? 7.195 4.625 -8.109 1 93 96 LEU B N 1
ATOM 5949 C CA . LEU B 1 96 ? 8.477 5.125 -8.578 1 93 96 LEU B CA 1
ATOM 5950 C C . LEU B 1 96 ? 8.594 6.629 -8.359 1 93 96 LEU B C 1
ATOM 5952 O O . LEU B 1 96 ? 9.672 7.137 -8.047 1 93 96 LEU B O 1
ATOM 5956 N N . GLN B 1 97 ? 7.531 7.312 -8.5 1 91.19 97 GLN B N 1
ATOM 5957 C CA . GLN B 1 97 ? 7.531 8.758 -8.266 1 91.19 97 GLN B CA 1
ATOM 5958 C C . GLN B 1 97 ? 7.906 9.078 -6.824 1 91.19 97 GLN B C 1
ATOM 5960 O O . GLN B 1 97 ? 8.672 10.016 -6.57 1 91.19 97 GLN B O 1
ATOM 5965 N N . SER B 1 98 ? 7.348 8.305 -5.934 1 90.75 98 SER B N 1
ATOM 5966 C CA . SER B 1 98 ? 7.688 8.508 -4.527 1 90.75 98 SER B CA 1
ATOM 5967 C C . SER B 1 98 ? 9.164 8.219 -4.266 1 90.75 98 SER B C 1
ATOM 5969 O O . SER B 1 98 ? 9.797 8.891 -3.455 1 90.75 98 SER B O 1
ATOM 5971 N N . PHE B 1 99 ? 9.695 7.199 -4.926 1 93.75 99 PHE B N 1
ATOM 5972 C CA . PHE B 1 99 ? 11.109 6.883 -4.816 1 93.75 99 PHE B CA 1
ATOM 5973 C C . PHE B 1 99 ? 11.961 8.055 -5.285 1 93.75 99 PHE B C 1
ATOM 5975 O O . PHE B 1 99 ? 12.914 8.453 -4.598 1 93.75 99 PHE B O 1
ATOM 5982 N N . LEU B 1 100 ? 11.578 8.641 -6.379 1 96.12 100 LEU B N 1
ATOM 5983 C CA . LEU B 1 100 ? 12.328 9.758 -6.934 1 96.12 100 LEU B CA 1
ATOM 5984 C C . LEU B 1 100 ? 12.211 10.992 -6.047 1 96.12 100 LEU B C 1
ATOM 5986 O O . LEU B 1 100 ? 13.172 11.75 -5.887 1 96.12 100 LEU B O 1
ATOM 5990 N N . ARG B 1 101 ? 11.062 11.188 -5.48 1 94.06 101 ARG B N 1
ATOM 5991 C CA . ARG B 1 101 ? 10.891 12.297 -4.547 1 94.06 101 ARG B CA 1
ATOM 5992 C C . ARG B 1 101 ? 11.781 12.125 -3.322 1 94.06 101 ARG B C 1
ATOM 5994 O O . ARG B 1 101 ? 12.281 13.109 -2.77 1 94.06 101 ARG B O 1
ATOM 6001 N N . SER B 1 102 ? 11.898 10.867 -2.893 1 94.31 102 SER B N 1
ATOM 6002 C CA . SER B 1 102 ? 12.797 10.617 -1.771 1 94.31 102 SER B CA 1
ATOM 6003 C C . SER B 1 102 ? 14.234 11 -2.117 1 94.31 102 SER B C 1
ATOM 6005 O O . SER B 1 102 ? 14.953 11.547 -1.279 1 94.31 102 SER B O 1
ATOM 6007 N N . LEU B 1 103 ? 14.625 10.703 -3.332 1 95.88 103 LEU B N 1
ATOM 6008 C CA . LEU B 1 103 ? 15.961 11.094 -3.766 1 95.88 103 LEU B CA 1
ATOM 6009 C C . LEU B 1 103 ? 16.094 12.617 -3.816 1 95.88 103 LEU B C 1
ATOM 6011 O O . LEU B 1 103 ? 17.141 13.164 -3.473 1 95.88 103 LEU B O 1
ATOM 6015 N N . SER B 1 104 ? 15.008 13.25 -4.27 1 95.44 104 SER B N 1
ATOM 6016 C CA . SER B 1 104 ? 14.977 14.703 -4.273 1 95.44 104 SER B CA 1
ATOM 6017 C C . SER B 1 104 ? 15.117 15.266 -2.865 1 95.44 104 SER B C 1
ATOM 6019 O O . SER B 1 104 ? 15.859 16.234 -2.65 1 95.44 104 SER B O 1
ATOM 6021 N N . ASP B 1 105 ? 14.453 14.656 -1.924 1 93.62 105 ASP B N 1
ATOM 6022 C CA . ASP B 1 105 ? 14.531 15.086 -0.531 1 93.62 105 ASP B CA 1
ATOM 6023 C C . ASP B 1 105 ? 15.953 14.953 0.007 1 93.62 105 ASP B C 1
ATOM 6025 O O . ASP B 1 105 ? 16.422 15.812 0.752 1 93.62 105 ASP B O 1
ATOM 6029 N N . ILE B 1 106 ? 16.578 13.867 -0.349 1 93.38 106 ILE B N 1
ATOM 6030 C CA . ILE B 1 106 ? 17.969 13.648 0.081 1 93.38 106 ILE B CA 1
ATOM 6031 C C . ILE B 1 106 ? 18.859 14.75 -0.483 1 93.38 106 ILE B C 1
ATOM 6033 O O . ILE B 1 106 ? 19.719 15.289 0.227 1 93.38 106 ILE B O 1
ATOM 6037 N N . SER B 1 107 ? 18.625 15.078 -1.749 1 92.94 107 SER B N 1
ATOM 6038 C CA . SER B 1 107 ? 19.391 16.141 -2.389 1 92.94 107 SER B CA 1
ATOM 6039 C C . SER B 1 107 ? 19.203 17.469 -1.67 1 92.94 107 SER B C 1
ATOM 6041 O O . SER B 1 107 ? 20.188 18.141 -1.321 1 92.94 107 SER B O 1
ATOM 6043 N N . ILE B 1 108 ? 18.031 17.766 -1.357 1 87.56 108 ILE B N 1
ATOM 6044 C CA . ILE B 1 108 ? 17.688 19.047 -0.744 1 87.56 108 ILE B CA 1
ATOM 6045 C C . ILE B 1 108 ? 18.25 19.109 0.676 1 87.56 108 ILE B C 1
ATOM 6047 O O . ILE B 1 108 ? 18.797 20.125 1.098 1 87.56 108 ILE B O 1
ATOM 6051 N N . SER B 1 109 ? 18.141 18.031 1.375 1 84.12 109 SER B N 1
ATOM 6052 C CA . SER B 1 109 ? 18.641 17.984 2.744 1 84.12 109 SER B CA 1
ATOM 6053 C C . SER B 1 109 ? 20.141 18.188 2.789 1 84.12 109 SER B C 1
ATOM 6055 O O . SER B 1 109 ? 20.688 18.625 3.805 1 84.12 109 SER B O 1
ATOM 6057 N N . ASN B 1 110 ? 20.812 17.891 1.674 1 86.38 110 ASN B N 1
ATOM 6058 C CA . ASN B 1 110 ? 22.266 18.062 1.604 1 86.38 110 ASN B CA 1
ATOM 6059 C C . ASN B 1 110 ? 22.641 19.359 0.918 1 86.38 110 ASN B C 1
ATOM 6061 O O . ASN B 1 110 ? 23.797 19.562 0.552 1 86.38 110 ASN B O 1
ATOM 6065 N N . GLY B 1 111 ? 21.672 20.25 0.662 1 82.12 111 GLY B N 1
ATOM 6066 C CA . GLY B 1 111 ? 21.922 21.578 0.111 1 82.12 111 GLY B CA 1
ATOM 6067 C C . GLY B 1 111 ? 22.062 21.578 -1.398 1 82.12 111 GLY B C 1
ATOM 6068 O O . GLY B 1 111 ? 22.625 22.516 -1.973 1 82.12 111 GLY B O 1
ATOM 6069 N N . ARG B 1 112 ? 21.609 20.5 -2.004 1 90.44 112 ARG B N 1
ATOM 6070 C CA . ARG B 1 112 ? 21.75 20.391 -3.453 1 90.44 112 ARG B CA 1
ATOM 6071 C C . ARG B 1 112 ? 20.406 20.594 -4.145 1 90.44 112 ARG B C 1
ATOM 6073 O O . ARG B 1 112 ? 19.359 20.656 -3.484 1 90.44 112 ARG B O 1
ATOM 6080 N N . ASN B 1 113 ? 20.516 20.703 -5.48 1 90.06 113 ASN B N 1
ATOM 6081 C CA . ASN B 1 113 ? 19.312 20.734 -6.301 1 90.06 113 ASN B CA 1
ATOM 6082 C C . ASN B 1 113 ? 18.594 19.391 -6.293 1 90.06 113 ASN B C 1
ATOM 6084 O O . ASN B 1 113 ? 19.203 18.359 -6.555 1 90.06 113 ASN B O 1
ATOM 6088 N N . GLY B 1 114 ? 17.328 19.406 -5.996 1 90.81 114 GLY B N 1
ATOM 6089 C CA . GLY B 1 114 ? 16.594 18.156 -5.836 1 90.81 114 GLY B CA 1
ATOM 6090 C C . GLY B 1 114 ? 15.727 17.828 -7.031 1 90.81 114 GLY B C 1
ATOM 6091 O O . GLY B 1 114 ? 15.008 16.828 -7.02 1 90.81 114 GLY B O 1
ATOM 6092 N N . THR B 1 115 ? 15.766 18.547 -8.078 1 91.62 115 THR B N 1
ATOM 6093 C CA . THR B 1 115 ? 14.852 18.359 -9.203 1 91.62 115 THR B CA 1
ATOM 6094 C C . THR B 1 115 ? 15.25 17.141 -10.023 1 91.62 115 THR B C 1
ATOM 6096 O O . THR B 1 115 ? 16.359 17.078 -10.555 1 91.62 115 THR B O 1
ATOM 6099 N N . ILE B 1 116 ? 14.391 16.203 -10.109 1 94.56 116 ILE B N 1
ATOM 6100 C CA . ILE B 1 116 ? 14.562 15.008 -10.938 1 94.56 116 ILE B CA 1
ATOM 6101 C C . ILE B 1 116 ? 13.352 14.844 -11.852 1 94.56 116 ILE B C 1
ATOM 6103 O O . ILE B 1 116 ? 12.211 14.82 -11.383 1 94.56 116 ILE B O 1
ATOM 6107 N N . ASN B 1 117 ? 13.57 14.758 -13.117 1 92.19 117 ASN B N 1
ATOM 6108 C CA . ASN B 1 117 ? 12.484 14.539 -14.062 1 92.19 117 ASN B CA 1
ATOM 6109 C C . ASN B 1 117 ? 11.977 13.102 -14.008 1 92.19 117 ASN B C 1
ATOM 6111 O O . ASN B 1 117 ? 12.633 12.188 -14.516 1 92.19 117 ASN B O 1
ATOM 6115 N N . ALA B 1 118 ? 10.812 12.977 -13.539 1 90.75 118 ALA B N 1
ATOM 6116 C CA . ALA B 1 118 ? 10.258 11.648 -13.289 1 90.75 118 ALA B CA 1
ATOM 6117 C C . ALA B 1 118 ? 9.945 10.922 -14.594 1 90.75 118 ALA B C 1
ATOM 6119 O O . ALA B 1 118 ? 10.188 9.727 -14.719 1 90.75 118 ALA B O 1
ATOM 6120 N N . ASN B 1 119 ? 9.438 11.57 -15.578 1 87.56 119 ASN B N 1
ATOM 6121 C CA . ASN B 1 119 ? 9.055 10.945 -16.844 1 87.56 119 ASN B CA 1
ATOM 6122 C C . ASN B 1 119 ? 10.266 10.367 -17.578 1 87.56 119 ASN B C 1
ATOM 6124 O O . ASN B 1 119 ? 10.211 9.234 -18.062 1 87.56 119 ASN B O 1
ATOM 6128 N N . THR B 1 120 ? 11.281 11.133 -17.562 1 90.5 120 THR B N 1
ATOM 6129 C CA . THR B 1 120 ? 12.5 10.664 -18.219 1 90.5 120 THR B CA 1
ATOM 6130 C C . THR B 1 120 ? 13.086 9.469 -17.469 1 90.5 120 THR B C 1
ATOM 6132 O O . THR B 1 120 ? 13.539 8.508 -18.094 1 90.5 120 THR B O 1
ATOM 6135 N N . PHE B 1 121 ? 13.07 9.57 -16.188 1 93.88 121 PHE B N 1
ATOM 6136 C CA . PHE B 1 121 ? 13.625 8.492 -15.383 1 93.88 121 PHE B CA 1
ATOM 6137 C C . PHE B 1 121 ? 12.867 7.195 -15.609 1 93.88 121 PHE B C 1
ATOM 6139 O O . PHE B 1 121 ? 13.469 6.137 -15.773 1 93.88 121 PHE B O 1
ATOM 6146 N N . VAL B 1 122 ? 11.547 7.277 -15.664 1 90.94 122 VAL B N 1
ATOM 6147 C CA . VAL B 1 122 ? 10.703 6.102 -15.836 1 90.94 122 VAL B CA 1
ATOM 6148 C C . VAL B 1 122 ? 11 5.445 -17.188 1 90.94 122 VAL B C 1
ATOM 6150 O O . VAL B 1 122 ? 11.125 4.223 -17.281 1 90.94 122 VAL B O 1
ATOM 6153 N N . GLN B 1 123 ? 11.125 6.199 -18.172 1 89.88 123 GLN B N 1
ATOM 6154 C CA . GLN B 1 123 ? 11.383 5.684 -19.516 1 89.88 123 GLN B CA 1
ATOM 6155 C C . GLN B 1 123 ? 12.734 4.98 -19.578 1 89.88 123 GLN B C 1
ATOM 6157 O O . GLN B 1 123 ? 12.836 3.875 -20.125 1 89.88 123 GLN B O 1
ATOM 6162 N N . VAL B 1 124 ? 13.68 5.625 -19.031 1 92.88 124 VAL B N 1
ATOM 6163 C CA . VAL B 1 124 ? 15.023 5.07 -19.109 1 92.88 124 VAL B CA 1
ATOM 6164 C C . VAL B 1 124 ? 15.125 3.822 -18.234 1 92.88 124 VAL B C 1
ATOM 6166 O O . VAL B 1 124 ? 15.836 2.875 -18.562 1 92.88 124 VAL B O 1
ATOM 6169 N N . TYR B 1 125 ? 14.453 3.836 -17.141 1 94.94 125 TYR B N 1
ATOM 6170 C CA . TYR B 1 125 ? 14.422 2.664 -16.266 1 94.94 125 TYR B CA 1
ATOM 6171 C C . TYR B 1 125 ? 13.82 1.466 -17 1 94.94 125 TYR B C 1
ATOM 6173 O O . TYR B 1 125 ? 14.336 0.349 -16.891 1 94.94 125 TYR B O 1
ATOM 6181 N N . ARG B 1 126 ? 12.773 1.638 -17.719 1 94 126 ARG B N 1
ATOM 6182 C CA . ARG B 1 126 ? 12.133 0.568 -18.484 1 94 126 ARG B CA 1
ATOM 6183 C C . ARG B 1 126 ? 13.07 0.034 -19.562 1 94 126 ARG B C 1
ATOM 6185 O O . ARG B 1 126 ? 13.156 -1.178 -19.766 1 94 126 ARG B O 1
ATOM 6192 N N . GLU B 1 127 ? 13.703 0.954 -20.172 1 92.5 127 GLU B N 1
ATOM 6193 C CA . GLU B 1 127 ? 14.672 0.557 -21.203 1 92.5 127 GLU B CA 1
ATOM 6194 C C . GLU B 1 127 ? 15.812 -0.253 -20.594 1 92.5 127 GLU B C 1
ATOM 6196 O O . GLU B 1 127 ? 16.234 -1.27 -21.156 1 92.5 127 GLU B O 1
ATOM 6201 N N . TYR B 1 128 ? 16.266 0.247 -19.531 1 93.88 128 TYR B N 1
ATOM 6202 C CA . TYR B 1 128 ? 17.344 -0.453 -18.844 1 93.88 128 TYR B CA 1
ATOM 6203 C C . TYR B 1 128 ? 16.922 -1.87 -18.469 1 93.88 128 TYR B C 1
ATOM 6205 O O . TYR B 1 128 ? 17.656 -2.826 -18.703 1 93.88 128 TYR B O 1
ATOM 6213 N N . ASN B 1 129 ? 15.734 -2.062 -17.906 1 93.88 129 ASN B N 1
ATOM 6214 C CA . ASN B 1 129 ? 15.242 -3.375 -17.5 1 93.88 129 ASN B CA 1
ATOM 6215 C C . ASN B 1 129 ? 15.094 -4.312 -18.688 1 93.88 129 ASN B C 1
ATOM 6217 O O . ASN B 1 129 ? 15.43 -5.496 -18.594 1 93.88 129 ASN B O 1
ATOM 6221 N N . PHE B 1 130 ? 14.594 -3.752 -19.75 1 93.25 130 PHE B N 1
ATOM 6222 C CA . PHE B 1 130 ? 14.438 -4.57 -20.938 1 93.25 130 PHE B CA 1
ATOM 6223 C C . PHE B 1 130 ? 15.797 -5.004 -21.484 1 93.25 130 PHE B C 1
ATOM 6225 O O . PHE B 1 130 ? 15.953 -6.141 -21.938 1 93.25 130 PHE B O 1
ATOM 6232 N N . ALA B 1 131 ? 16.703 -4.047 -21.438 1 90.81 131 ALA B N 1
ATOM 6233 C CA . ALA B 1 131 ? 18.062 -4.395 -21.859 1 90.81 131 ALA B CA 1
ATOM 6234 C C . ALA B 1 131 ? 18.625 -5.52 -21 1 90.81 131 ALA B C 1
ATOM 6236 O O . ALA B 1 131 ? 19.281 -6.43 -21.516 1 90.81 131 ALA B O 1
ATOM 6237 N N . GLN B 1 132 ? 18.391 -5.426 -19.719 1 88.5 132 GLN B N 1
ATOM 6238 C CA . GLN B 1 132 ? 18.859 -6.48 -18.828 1 88.5 132 GLN B CA 1
ATOM 6239 C C . GLN B 1 132 ? 18.203 -7.816 -19.172 1 88.5 132 GLN B C 1
ATOM 6241 O O . GLN B 1 132 ? 18.859 -8.859 -19.125 1 88.5 132 GLN B O 1
ATOM 6246 N N . TYR B 1 133 ? 16.922 -7.816 -19.547 1 89.38 133 TYR B N 1
ATOM 6247 C CA . TYR B 1 133 ? 16.219 -9.023 -19.938 1 89.38 133 TYR B CA 1
ATOM 6248 C C . TYR B 1 133 ? 16.812 -9.609 -21.219 1 89.38 133 TYR B C 1
ATOM 6250 O O . TYR B 1 133 ? 16.969 -10.828 -21.328 1 89.38 133 TYR B O 1
ATOM 6258 N N . GLU B 1 134 ? 17.125 -8.734 -22.141 1 85.62 134 GLU B N 1
ATOM 6259 C CA . GLU B 1 134 ? 17.719 -9.195 -23.406 1 85.62 134 GLU B CA 1
ATOM 6260 C C . GLU B 1 134 ? 19.062 -9.875 -23.172 1 85.62 134 GLU B C 1
ATOM 6262 O O . GLU B 1 134 ? 19.391 -10.852 -23.844 1 85.62 134 GLU B O 1
ATOM 6267 N N . ILE B 1 135 ? 19.688 -9.328 -22.234 1 82.56 135 ILE B N 1
ATOM 6268 C CA . ILE B 1 135 ? 20.969 -9.938 -21.875 1 82.56 135 ILE B CA 1
ATOM 6269 C C . ILE B 1 135 ? 20.734 -11.32 -21.281 1 82.56 135 ILE B C 1
ATOM 6271 O O . ILE B 1 135 ? 21.406 -12.289 -21.641 1 82.56 135 ILE B O 1
ATOM 6275 N N . GLU B 1 136 ? 19.75 -11.445 -20.484 1 78.69 136 GLU B N 1
ATOM 6276 C CA . GLU B 1 136 ? 19.422 -12.711 -19.844 1 78.69 136 GLU B CA 1
ATOM 6277 C C . GLU B 1 136 ? 18.891 -13.727 -20.844 1 78.69 136 GLU B C 1
ATOM 6279 O O . GLU B 1 136 ? 19.125 -14.93 -20.719 1 78.69 136 GLU B O 1
ATOM 6284 N N . LYS B 1 137 ? 18.156 -13.25 -21.766 1 78.19 137 LYS B N 1
ATOM 6285 C CA . LYS B 1 137 ? 17.594 -14.109 -22.797 1 78.19 137 LYS B CA 1
ATOM 6286 C C . LYS B 1 137 ? 18.688 -14.812 -23.578 1 78.19 137 LYS B C 1
ATOM 6288 O O . LYS B 1 137 ? 18.5 -15.938 -24.047 1 78.19 137 LYS B O 1
ATOM 6293 N N . ARG B 1 138 ? 19.703 -14.156 -23.703 1 73.69 138 ARG B N 1
ATOM 6294 C CA . ARG B 1 138 ? 20.828 -14.727 -24.438 1 73.69 138 ARG B CA 1
ATOM 6295 C C . ARG B 1 138 ? 21.406 -15.938 -23.719 1 73.69 138 ARG B C 1
ATOM 6297 O O . ARG B 1 138 ? 22.016 -16.797 -24.344 1 73.69 138 ARG B O 1
ATOM 6304 N N . LEU B 1 139 ? 21.094 -16.047 -22.484 1 69.56 139 LEU B N 1
ATOM 6305 C CA . LEU B 1 139 ? 21.562 -17.172 -21.688 1 69.56 139 LEU B CA 1
ATOM 6306 C C . LEU B 1 139 ? 20.562 -18.328 -21.719 1 69.56 139 LEU B C 1
ATOM 6308 O O . LEU B 1 139 ? 20.75 -19.344 -21.047 1 69.56 139 LEU B O 1
ATOM 6312 N N . SER B 1 140 ? 19.609 -18.188 -22.609 1 65.62 140 SER B N 1
ATOM 6313 C CA . SER B 1 140 ? 18.578 -19.203 -22.828 1 65.62 140 SER B CA 1
ATOM 6314 C C . SER B 1 140 ? 17.859 -19.547 -21.516 1 65.62 140 SER B C 1
ATOM 6316 O O . SER B 1 140 ? 17.594 -20.703 -21.234 1 65.62 140 SER B O 1
ATOM 6318 N N . PHE B 1 141 ? 17.781 -18.578 -20.672 1 71.88 141 PHE B N 1
ATOM 6319 C CA . PHE B 1 141 ? 17.016 -18.781 -19.453 1 71.88 141 PHE B CA 1
ATOM 6320 C C . PHE B 1 141 ? 15.617 -18.203 -19.578 1 71.88 141 PHE B C 1
ATOM 6322 O O . PHE B 1 141 ? 15.43 -17.109 -20.109 1 71.88 141 PHE B O 1
ATOM 6329 N N . SER B 1 142 ? 14.586 -19.141 -19.438 1 81.81 142 SER B N 1
ATOM 6330 C CA . SER B 1 142 ? 13.211 -18.656 -19.344 1 81.81 142 SER B CA 1
ATOM 6331 C C . SER B 1 142 ? 12.664 -18.812 -17.938 1 81.81 142 SER B C 1
ATOM 6333 O O . SER B 1 142 ? 12.711 -19.906 -17.359 1 81.81 142 SER B O 1
ATOM 6335 N N . TRP B 1 143 ? 12.172 -17.75 -17.422 1 89.44 143 TRP B N 1
ATOM 6336 C CA . TRP B 1 143 ? 11.617 -17.781 -16.062 1 89.44 143 TRP B CA 1
ATOM 6337 C C . TRP B 1 143 ? 10.172 -18.25 -16.094 1 89.44 143 TRP B C 1
ATOM 6339 O O . TRP B 1 143 ? 9.539 -18.391 -15.039 1 89.44 143 TRP B O 1
ATOM 6349 N N . PHE B 1 144 ? 9.648 -18.578 -17.203 1 92.94 144 PHE B N 1
ATOM 6350 C CA . PHE B 1 144 ? 8.258 -18.984 -17.297 1 92.94 144 PHE B CA 1
ATOM 6351 C C . PHE B 1 144 ? 8.148 -20.5 -17.5 1 92.94 144 PHE B C 1
ATOM 6353 O O . PHE B 1 144 ? 7.047 -21.031 -17.594 1 92.94 144 PHE B O 1
ATOM 6360 N N . ASP B 1 145 ? 9.336 -21.172 -17.531 1 90.56 145 ASP B N 1
ATOM 6361 C CA . ASP B 1 145 ? 9.398 -22.625 -17.625 1 90.56 145 ASP B CA 1
ATOM 6362 C C . ASP B 1 145 ? 9.766 -23.234 -16.266 1 90.56 145 ASP B C 1
ATOM 6364 O O . ASP B 1 145 ? 10.836 -22.969 -15.727 1 90.56 145 ASP B O 1
ATOM 6368 N N . CYS B 1 146 ? 8.953 -24.031 -15.812 1 95.38 146 CYS B N 1
ATOM 6369 C CA . CYS B 1 146 ? 9.203 -24.656 -14.516 1 95.38 146 CYS B CA 1
ATOM 6370 C C . CYS B 1 146 ? 10.102 -25.875 -14.656 1 95.38 146 CYS B C 1
ATOM 6372 O O . CYS B 1 146 ? 9.75 -26.828 -15.359 1 95.38 146 CYS B O 1
ATOM 6374 N N . PRO B 1 147 ? 11.188 -25.938 -13.992 1 95.12 147 PRO B N 1
ATOM 6375 C CA . PRO B 1 147 ? 12.125 -27.062 -14.117 1 95.12 147 PRO B CA 1
ATOM 6376 C C . PRO B 1 147 ? 11.539 -28.375 -13.602 1 95.12 147 PRO B C 1
ATOM 6378 O O . PRO B 1 147 ? 11.961 -29.453 -14.039 1 95.12 147 PRO B O 1
ATOM 6381 N N . ALA B 1 148 ? 10.594 -28.297 -12.758 1 97.19 148 ALA B N 1
ATOM 6382 C CA . ALA B 1 148 ? 10.07 -29.5 -12.125 1 97.19 148 ALA B CA 1
ATOM 6383 C C . ALA B 1 148 ? 8.922 -30.094 -12.938 1 97.19 148 ALA B C 1
ATOM 6385 O O . ALA B 1 148 ? 8.641 -31.297 -12.844 1 97.19 148 ALA B O 1
ATOM 6386 N N . CYS B 1 149 ? 8.156 -29.359 -13.641 1 95 149 CYS B N 1
ATOM 6387 C CA . CYS B 1 149 ? 7.012 -29.859 -14.398 1 95 149 CYS B CA 1
ATOM 6388 C C . CYS B 1 149 ? 7.461 -30.75 -15.539 1 95 149 CYS B C 1
ATOM 6390 O O . CYS B 1 149 ? 6.824 -31.781 -15.82 1 95 149 CYS B O 1
ATOM 6392 N N . GLY B 1 150 ? 8.57 -30.453 -16.219 1 85 150 GLY B N 1
ATOM 6393 C CA . GLY B 1 150 ? 9.055 -31.25 -17.328 1 85 150 GLY B CA 1
ATOM 6394 C C . GLY B 1 150 ? 8.117 -31.234 -18.531 1 85 150 GLY B C 1
ATOM 6395 O O . GLY B 1 150 ? 7.477 -30.219 -18.797 1 85 150 GLY B O 1
ATOM 6396 N N . ASP B 1 151 ? 8.07 -32.375 -19.281 1 86.56 151 ASP B N 1
ATOM 6397 C CA . ASP B 1 151 ? 7.301 -32.469 -20.516 1 86.56 151 ASP B CA 1
ATOM 6398 C C . ASP B 1 151 ? 5.852 -32.875 -20.234 1 86.56 151 ASP B C 1
ATOM 6400 O O . ASP B 1 151 ? 4.98 -32.719 -21.094 1 86.56 151 ASP B O 1
ATOM 6404 N N . GLN B 1 152 ? 5.664 -33.406 -19.062 1 91.31 152 GLN B N 1
ATOM 6405 C CA . GLN B 1 152 ? 4.32 -33.781 -18.641 1 91.31 152 GLN B CA 1
ATOM 6406 C C . GLN B 1 152 ? 3.922 -33.062 -17.344 1 91.31 152 GLN B C 1
ATOM 6408 O O . GLN B 1 152 ? 4.016 -33.625 -16.266 1 91.31 152 GLN B O 1
ATOM 6413 N N . GLN B 1 153 ? 3.393 -31.906 -17.531 1 96.12 153 GLN B N 1
ATOM 6414 C CA . GLN B 1 153 ? 2.996 -31.109 -16.375 1 96.12 153 GLN B CA 1
ATOM 6415 C C . GLN B 1 153 ? 1.774 -31.703 -15.688 1 96.12 153 GLN B C 1
ATOM 6417 O O . GLN B 1 153 ? 0.79 -32.062 -16.344 1 96.12 153 GLN B O 1
ATOM 6422 N N . HIS B 1 154 ? 1.882 -31.875 -14.438 1 97 154 HIS B N 1
ATOM 6423 C CA . HIS B 1 154 ? 0.83 -32.562 -13.695 1 97 154 HIS B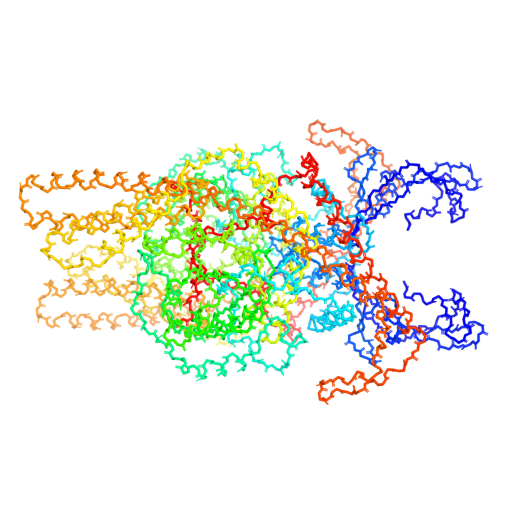 CA 1
ATOM 6424 C C . HIS B 1 154 ? -0.412 -31.688 -13.562 1 97 154 HIS B C 1
ATOM 6426 O O . HIS B 1 154 ? -1.524 -32.125 -13.859 1 97 154 HIS B O 1
ATOM 6432 N N . SER B 1 155 ? -0.197 -30.453 -13.078 1 96.94 155 SER B N 1
ATOM 6433 C CA . SER B 1 155 ? -1.35 -29.609 -12.766 1 96.94 155 SER B CA 1
ATOM 6434 C C . SER B 1 155 ? -1.14 -28.188 -13.25 1 96.94 155 SER B C 1
ATOM 6436 O O . SER B 1 155 ? -0.009 -27.688 -13.281 1 96.94 155 SER B O 1
ATOM 6438 N N . CYS B 1 156 ? -2.203 -27.562 -13.625 1 96.69 156 CYS B N 1
ATOM 6439 C CA . CYS B 1 156 ? -2.25 -26.156 -13.977 1 96.69 156 CYS B CA 1
ATOM 6440 C C . CYS B 1 156 ? -3.49 -25.484 -13.391 1 96.69 156 CYS B C 1
ATOM 6442 O O . CYS B 1 156 ? -4.598 -26.016 -13.508 1 96.69 156 CYS B O 1
ATOM 6444 N N . HIS B 1 157 ? -3.303 -24.422 -12.742 1 96.69 157 HIS B N 1
ATOM 6445 C CA . HIS B 1 157 ? -4.391 -23.688 -12.102 1 96.69 157 HIS B CA 1
ATOM 6446 C C . HIS B 1 157 ? -4.691 -22.391 -12.844 1 96.69 157 HIS B C 1
ATOM 6448 O O . HIS B 1 157 ? -3.779 -21.609 -13.133 1 96.69 157 HIS B O 1
ATOM 6454 N N . VAL B 1 158 ? -5.961 -22.172 -13.141 1 95.62 158 VAL B N 1
ATOM 6455 C CA . VAL B 1 158 ? -6.391 -20.938 -13.805 1 95.62 158 VAL B CA 1
ATOM 6456 C C . VAL B 1 158 ? -7.234 -20.094 -12.852 1 95.62 158 VAL B C 1
ATOM 6458 O O . VAL B 1 158 ? -8.055 -20.641 -12.102 1 95.62 158 VAL B O 1
ATOM 6461 N N . ASP B 1 159 ? -6.965 -18.859 -12.797 1 94 159 ASP B N 1
ATOM 6462 C CA . ASP B 1 159 ? -7.738 -17.938 -11.961 1 94 159 ASP B CA 1
ATOM 6463 C C . ASP B 1 159 ? -7.703 -16.516 -12.516 1 94 159 ASP B C 1
ATOM 6465 O O . ASP B 1 159 ? -6.707 -16.109 -13.117 1 94 159 ASP B O 1
ATOM 6469 N N . GLY B 1 160 ? -8.852 -15.875 -12.422 1 92.81 160 GLY B N 1
ATOM 6470 C CA . GLY B 1 160 ? -8.938 -14.477 -12.797 1 92.81 160 GLY B CA 1
ATOM 6471 C C . GLY B 1 160 ? -8.742 -13.531 -11.625 1 92.81 160 GLY B C 1
ATOM 6472 O O . GLY B 1 160 ? -9.336 -13.719 -10.562 1 92.81 160 GLY B O 1
ATOM 6473 N N . ASN B 1 161 ? -7.844 -12.602 -11.812 1 94.06 161 ASN B N 1
ATOM 6474 C CA . ASN B 1 161 ? -7.574 -11.578 -10.805 1 94.06 161 ASN B CA 1
ATOM 6475 C C . ASN B 1 161 ? -8.219 -10.25 -11.18 1 94.06 161 ASN B C 1
ATOM 6477 O O . ASN B 1 161 ? -7.621 -9.445 -11.898 1 94.06 161 ASN B O 1
ATOM 6481 N N . CYS B 1 162 ? -9.336 -9.914 -10.641 1 92.12 162 CYS B N 1
ATOM 6482 C CA . CYS B 1 162 ? -10.094 -8.719 -10.992 1 92.12 162 CYS B CA 1
ATOM 6483 C C . CYS B 1 162 ? -9.516 -7.488 -10.312 1 92.12 162 CYS B C 1
ATOM 6485 O O . CYS B 1 162 ? -9.883 -6.359 -10.641 1 92.12 162 CYS B O 1
ATOM 6487 N N . LYS B 1 163 ? -8.609 -7.742 -9.438 1 91.81 163 LYS B N 1
ATOM 6488 C CA . LYS B 1 163 ? -7.973 -6.602 -8.789 1 91.81 163 LYS B CA 1
ATOM 6489 C C . LYS B 1 163 ? -6.98 -5.922 -9.734 1 91.81 163 LYS B C 1
ATOM 6491 O O . LYS B 1 163 ? -6.609 -4.766 -9.516 1 91.81 163 LYS B O 1
ATOM 6496 N N . LEU B 1 164 ? -6.574 -6.605 -10.672 1 95.69 164 LEU B N 1
ATOM 6497 C CA . LEU B 1 164 ? -5.645 -6.047 -11.648 1 95.69 164 LEU B CA 1
ATOM 6498 C C . LEU B 1 164 ? -6.395 -5.371 -12.789 1 95.69 164 LEU B C 1
ATOM 6500 O O . LEU B 1 164 ? -6.238 -5.754 -13.953 1 95.69 164 LEU B O 1
ATOM 6504 N N . TYR B 1 165 ? -7.176 -4.355 -12.43 1 94.69 165 TYR B N 1
ATOM 6505 C CA . TYR B 1 165 ? -7.934 -3.59 -13.414 1 94.69 165 TYR B CA 1
ATOM 6506 C C . TYR B 1 165 ? -7.164 -2.348 -13.844 1 94.69 165 TYR B C 1
ATOM 6508 O O . TYR B 1 165 ? -6.121 -2.023 -13.273 1 94.69 165 TYR B O 1
ATOM 6516 N N . ARG B 1 166 ? -7.586 -1.725 -14.969 1 95.31 166 ARG B N 1
ATOM 6517 C CA . ARG B 1 166 ? -7.012 -0.485 -15.477 1 95.31 166 ARG B CA 1
ATOM 6518 C C . ARG B 1 166 ? -8.109 0.485 -15.914 1 95.31 166 ARG B C 1
ATOM 6520 O O . ARG B 1 166 ? -9.078 0.087 -16.562 1 95.31 166 ARG B O 1
ATOM 6527 N N . TYR B 1 167 ? -7.938 1.765 -15.609 1 92.69 167 TYR B N 1
ATOM 6528 C CA . TYR B 1 167 ? -8.93 2.779 -15.945 1 92.69 167 TYR B CA 1
ATOM 6529 C C . TYR B 1 167 ? -8.875 3.129 -17.422 1 92.69 167 TYR B C 1
ATOM 6531 O O . TYR B 1 167 ? -7.793 3.203 -18.016 1 92.69 167 TYR B O 1
ATOM 6539 N N . LYS B 1 168 ? -10.016 3.424 -17.922 1 90.94 168 LYS B N 1
ATOM 6540 C CA . LYS B 1 168 ? -10.109 3.869 -19.312 1 90.94 168 LYS B CA 1
ATOM 6541 C C . LYS B 1 168 ? -9.469 5.242 -19.484 1 90.94 168 LYS B C 1
ATOM 6543 O O . LYS B 1 168 ? -8.898 5.531 -20.547 1 90.94 168 LYS B O 1
ATOM 6548 N N . THR B 1 169 ? -9.492 6.016 -18.5 1 87.88 169 THR B N 1
ATOM 6549 C CA . THR B 1 169 ? -9.008 7.391 -18.547 1 87.88 169 THR B CA 1
ATOM 6550 C C . THR B 1 169 ? -7.48 7.422 -18.578 1 87.88 169 THR B C 1
ATOM 6552 O O . THR B 1 169 ? -6.879 8.461 -18.875 1 87.88 169 THR B O 1
ATOM 6555 N N . SER B 1 170 ? -6.848 6.27 -18.297 1 88.5 170 SER B N 1
ATOM 6556 C CA . SER B 1 170 ? -5.391 6.227 -18.219 1 88.5 170 SER B CA 1
ATOM 6557 C C . SER B 1 170 ? -4.766 6.258 -19.609 1 88.5 170 SER B C 1
ATOM 6559 O O . SER B 1 170 ? -3.557 6.453 -19.75 1 88.5 170 SER B O 1
ATOM 6561 N N . GLY B 1 171 ? -5.551 6.074 -20.641 1 88.31 171 GLY B N 1
ATOM 6562 C CA . GLY B 1 171 ? -5.031 6.238 -21.984 1 88.31 171 GLY B CA 1
ATOM 6563 C C . GLY B 1 171 ? -5.141 4.977 -22.812 1 88.31 171 GLY B C 1
ATOM 6564 O O . GLY B 1 171 ? -5.559 3.93 -22.328 1 88.31 171 GLY B O 1
ATOM 6565 N N . LYS B 1 172 ? -4.691 5.188 -24.031 1 88.56 172 LYS B N 1
ATOM 6566 C CA . LYS B 1 172 ? -4.754 4.086 -24.984 1 88.56 172 LYS B CA 1
ATOM 6567 C C . LYS B 1 172 ? -3.357 3.611 -25.375 1 88.56 172 LYS B C 1
ATOM 6569 O O . LYS B 1 172 ? -2.359 4.219 -24.969 1 88.56 172 LYS B O 1
ATOM 6574 N N . LEU B 1 173 ? -3.393 2.457 -25.984 1 87.19 173 LEU B N 1
ATOM 6575 C CA . LEU B 1 173 ? -2.135 1.866 -26.438 1 87.19 173 LEU B CA 1
ATOM 6576 C C . LEU B 1 173 ? -1.407 2.801 -27.391 1 87.19 173 LEU B C 1
ATOM 6578 O O . LEU B 1 173 ? -1.982 3.25 -28.391 1 87.19 173 LEU B O 1
ATOM 6582 N N . VAL B 1 174 ? -0.169 3.127 -27.031 1 85.44 174 VAL B N 1
ATOM 6583 C CA . VAL B 1 174 ? 0.601 4.066 -27.844 1 85.44 174 VAL B CA 1
ATOM 6584 C C . VAL B 1 174 ? 1.732 3.328 -28.562 1 85.44 174 VAL B C 1
ATOM 6586 O O . VAL B 1 174 ? 2.164 3.736 -29.641 1 85.44 174 VAL B O 1
ATOM 6589 N N . SER B 1 175 ? 2.252 2.314 -27.938 1 86.44 175 SER B N 1
ATOM 6590 C CA . SER B 1 175 ? 3.338 1.509 -28.484 1 86.44 175 SER B CA 1
ATOM 6591 C C . SER B 1 175 ? 3.256 0.065 -28 1 86.44 175 SER B C 1
ATOM 6593 O O . SER B 1 175 ? 2.5 -0.242 -27.078 1 86.44 175 SER B O 1
ATOM 6595 N N . ASN B 1 176 ? 4.023 -0.725 -28.672 1 88.69 176 ASN B N 1
ATOM 6596 C CA . ASN B 1 176 ? 4.074 -2.119 -28.234 1 88.69 176 ASN B CA 1
ATOM 6597 C C . ASN B 1 176 ? 4.816 -2.273 -26.922 1 88.69 176 ASN B C 1
ATOM 6599 O O . ASN B 1 176 ? 5.699 -1.472 -26.594 1 88.69 176 ASN B O 1
ATOM 6603 N N . SER B 1 177 ? 4.363 -3.27 -26.219 1 92.38 177 SER B N 1
ATOM 6604 C CA . SER B 1 177 ? 5.09 -3.605 -25 1 92.38 177 SER B CA 1
ATOM 6605 C C . SER B 1 177 ? 6.492 -4.121 -25.312 1 92.38 177 SER B C 1
ATOM 6607 O O . SER B 1 177 ? 6.711 -4.723 -26.359 1 92.38 177 SER B O 1
ATOM 6609 N N . TYR B 1 178 ? 7.465 -3.908 -24.484 1 91.81 178 TYR B N 1
ATOM 6610 C CA . TYR B 1 178 ? 8.836 -4.363 -24.672 1 91.81 178 TYR B CA 1
ATOM 6611 C C . TYR B 1 178 ? 8.906 -5.887 -24.672 1 91.81 178 TYR B C 1
ATOM 6613 O O . TYR B 1 178 ? 9.648 -6.473 -25.469 1 91.81 178 TYR B O 1
ATOM 6621 N N . TYR B 1 179 ? 8.109 -6.52 -23.875 1 93.25 179 TYR B N 1
ATOM 6622 C CA . TYR B 1 179 ? 8.242 -7.953 -23.656 1 93.25 179 TYR B CA 1
ATOM 6623 C C . TYR B 1 179 ? 7.348 -8.734 -24.609 1 93.25 179 TYR B C 1
ATOM 6625 O O . TYR B 1 179 ? 7.41 -9.969 -24.656 1 93.25 179 TYR B O 1
ATOM 6633 N N . GLY B 1 180 ? 6.52 -8.078 -25.281 1 89.75 180 GLY B N 1
ATOM 6634 C CA . GLY B 1 180 ? 5.66 -8.742 -26.25 1 89.75 180 GLY B CA 1
ATOM 6635 C C . GLY B 1 180 ? 4.742 -9.773 -25.641 1 89.75 180 GLY B C 1
ATOM 6636 O O . GLY B 1 180 ? 4.031 -9.484 -24.672 1 89.75 180 GLY B O 1
ATOM 6637 N N . ASP B 1 181 ? 4.797 -11 -26.156 1 90.06 181 ASP B N 1
ATOM 6638 C CA . ASP B 1 181 ? 3.846 -12.031 -25.75 1 90.06 181 ASP B CA 1
ATOM 6639 C C . ASP B 1 181 ? 4.531 -13.109 -24.922 1 90.06 181 ASP B C 1
ATOM 6641 O O . ASP B 1 181 ? 4.109 -14.273 -24.922 1 90.06 181 ASP B O 1
ATOM 6645 N N . ILE B 1 182 ? 5.559 -12.719 -24.297 1 90.75 182 ILE B N 1
ATOM 6646 C CA . ILE B 1 182 ? 6.309 -13.727 -23.547 1 90.75 182 ILE B CA 1
ATOM 6647 C C . ILE B 1 182 ? 5.461 -14.25 -22.391 1 90.75 182 ILE B C 1
ATOM 6649 O O . ILE B 1 182 ? 5.52 -15.438 -22.062 1 90.75 182 ILE B O 1
ATOM 6653 N N . PHE B 1 183 ? 4.715 -13.375 -21.781 1 95.94 183 PHE B N 1
ATOM 6654 C CA . PHE B 1 183 ? 3.865 -13.773 -20.656 1 95.94 183 PHE B CA 1
ATOM 6655 C C . PHE B 1 183 ? 2.404 -13.453 -20.953 1 95.94 183 PHE B C 1
ATOM 6657 O O . PHE B 1 183 ? 1.527 -14.297 -20.75 1 95.94 183 PHE B O 1
ATOM 6664 N N . ILE B 1 184 ? 2.178 -12.32 -21.406 1 97.25 184 ILE B N 1
ATOM 6665 C CA . ILE B 1 184 ? 0.815 -11.867 -21.672 1 97.25 184 ILE B CA 1
ATOM 6666 C C . ILE B 1 184 ? 0.492 -12.039 -23.156 1 97.25 184 ILE B C 1
ATOM 6668 O O . ILE B 1 184 ? 1.189 -11.5 -24.016 1 97.25 184 ILE B O 1
ATOM 6672 N N . ALA B 1 185 ? -0.539 -12.711 -23.375 1 96.38 185 ALA B N 1
ATOM 6673 C CA . ALA B 1 185 ? -0.965 -12.938 -24.766 1 96.38 185 ALA B CA 1
ATOM 6674 C C . ALA B 1 185 ? -1.417 -11.633 -25.406 1 96.38 185 ALA B C 1
ATOM 6676 O O . ALA B 1 185 ? -1.995 -10.773 -24.75 1 96.38 185 ALA B O 1
ATOM 6677 N N . LYS B 1 186 ? -1.152 -11.594 -26.703 1 93.88 186 LYS B N 1
ATOM 6678 C CA . LYS B 1 186 ? -1.689 -10.461 -27.453 1 93.88 186 LYS B CA 1
ATOM 6679 C C . LYS B 1 186 ? -3.215 -10.492 -27.469 1 93.88 186 LYS B C 1
ATOM 6681 O O . LYS B 1 186 ? -3.818 -11.539 -27.719 1 93.88 186 LYS B O 1
ATOM 6686 N N . ASN B 1 187 ? -3.77 -9.359 -27.234 1 91.75 187 ASN B N 1
ATOM 6687 C CA . ASN B 1 187 ? -5.223 -9.266 -27.172 1 91.75 187 ASN B CA 1
ATOM 6688 C C . ASN B 1 187 ? -5.875 -9.734 -28.469 1 91.75 187 ASN B C 1
ATOM 6690 O O . ASN B 1 187 ? -6.934 -10.367 -28.453 1 91.75 187 ASN B O 1
ATOM 6694 N N . GLN B 1 188 ? -5.234 -9.43 -29.484 1 91.75 188 GLN B N 1
ATOM 6695 C CA . GLN B 1 188 ? -5.766 -9.781 -30.797 1 91.75 188 GLN B CA 1
ATOM 6696 C C . GLN B 1 188 ? -5.891 -11.297 -30.953 1 91.75 188 GLN B C 1
ATOM 6698 O O . GLN B 1 188 ? -6.863 -11.789 -31.516 1 91.75 188 GLN B O 1
ATOM 6703 N N . HIS B 1 189 ? -4.938 -12.008 -30.5 1 93.69 189 HIS B N 1
ATOM 6704 C CA . HIS B 1 189 ? -4.98 -13.461 -30.594 1 93.69 189 HIS B CA 1
ATOM 6705 C C . HIS B 1 189 ? -6.121 -14.039 -29.766 1 93.69 189 HIS B C 1
ATOM 6707 O O . HIS B 1 189 ? -6.77 -15.008 -30.172 1 93.69 189 HIS B O 1
ATOM 6713 N N . VAL B 1 190 ? -6.355 -13.453 -28.641 1 93.94 190 VAL B N 1
ATOM 6714 C CA . VAL B 1 190 ? -7.434 -13.898 -27.766 1 93.94 190 VAL B CA 1
ATOM 6715 C C . VAL B 1 190 ? -8.781 -13.625 -28.422 1 93.94 190 VAL B C 1
ATOM 6717 O O . VAL B 1 190 ? -9.648 -14.492 -28.469 1 93.94 190 VAL B O 1
ATOM 6720 N N . ASP B 1 191 ? -8.906 -12.469 -28.969 1 91.94 191 ASP B N 1
ATOM 6721 C CA . ASP B 1 191 ? -10.148 -12.078 -29.641 1 91.94 191 ASP B CA 1
ATOM 6722 C C . ASP B 1 191 ? -10.422 -12.969 -30.844 1 91.94 191 ASP B C 1
ATOM 6724 O O . ASP B 1 191 ? -11.57 -13.352 -31.094 1 91.94 191 ASP B O 1
ATOM 6728 N N . ASP B 1 192 ? -9.43 -13.25 -31.547 1 93.62 192 ASP B N 1
ATOM 6729 C CA . ASP B 1 192 ? -9.578 -14.109 -32.719 1 93.62 192 ASP B CA 1
ATOM 6730 C C . ASP B 1 192 ? -10.109 -15.484 -32.312 1 93.62 192 ASP B C 1
ATOM 6732 O O . ASP B 1 192 ? -10.984 -16.031 -33 1 93.62 192 ASP B O 1
ATOM 6736 N N . LEU B 1 193 ? -9.555 -15.984 -31.297 1 92.38 193 LEU B N 1
ATOM 6737 C CA . LEU B 1 193 ? -10 -17.297 -30.844 1 92.38 193 LEU B CA 1
ATOM 6738 C C . LEU B 1 193 ? -11.445 -17.25 -30.375 1 92.38 193 LEU B C 1
ATOM 6740 O O . LEU B 1 193 ? -12.219 -18.172 -30.625 1 92.38 193 LEU B O 1
ATOM 6744 N N . LEU B 1 194 ? -11.781 -16.297 -29.688 1 88.38 194 LEU B N 1
ATOM 6745 C CA . LEU B 1 194 ? -13.148 -16.141 -29.203 1 88.38 194 LEU B CA 1
ATOM 6746 C C . LEU B 1 194 ? -14.125 -15.984 -30.359 1 88.38 194 LEU B C 1
ATOM 6748 O O . LEU B 1 194 ? -15.242 -16.5 -30.312 1 88.38 194 LEU B O 1
ATOM 6752 N N . GLU B 1 195 ? -13.695 -15.258 -31.328 1 89 195 GLU B N 1
ATOM 6753 C CA . GLU B 1 195 ? -14.516 -15.102 -32.531 1 89 195 GLU B CA 1
ATOM 6754 C C . GLU B 1 195 ? -14.695 -16.438 -33.25 1 89 195 GLU B C 1
ATOM 6756 O O . GLU B 1 195 ? -15.781 -16.734 -33.75 1 89 195 GLU B O 1
ATOM 6761 N N . GLU B 1 196 ? -13.648 -17.109 -33.312 1 86.75 196 GLU B N 1
ATOM 6762 C CA . GLU B 1 196 ? -13.719 -18.422 -33.906 1 86.75 196 GLU B CA 1
ATOM 6763 C C . GLU B 1 196 ? -14.711 -19.328 -33.188 1 86.75 196 GLU B C 1
ATOM 6765 O O . GLU B 1 196 ? -15.383 -20.141 -33.844 1 86.75 196 GLU B O 1
ATOM 6770 N N . LEU B 1 197 ? -14.797 -19.172 -31.922 1 84.12 197 LEU B N 1
ATOM 6771 C CA . LEU B 1 197 ? -15.711 -19.969 -31.109 1 84.12 197 LEU B CA 1
ATOM 6772 C C . LEU B 1 197 ? -17.125 -19.391 -31.141 1 84.12 197 LEU B C 1
ATOM 6774 O O . LEU B 1 197 ? -18.047 -19.984 -30.609 1 84.12 197 LEU B O 1
ATOM 6778 N N . ASN B 1 198 ? -17.25 -18.344 -31.875 1 77.62 198 ASN B N 1
ATOM 6779 C CA . ASN B 1 198 ? -18.531 -17.625 -31.828 1 77.62 198 ASN B CA 1
ATOM 6780 C C . ASN B 1 198 ? -19 -17.406 -30.406 1 77.62 198 ASN B C 1
ATOM 6782 O O . ASN B 1 198 ? -20.156 -17.688 -30.078 1 77.62 198 ASN B O 1
ATOM 6786 N N . TYR B 1 199 ? -17.953 -17.078 -29.625 1 77.56 199 TYR B N 1
ATOM 6787 C CA . TYR B 1 199 ? -18.203 -16.906 -28.203 1 77.56 199 TYR B CA 1
ATOM 6788 C C . TYR B 1 199 ? -19.078 -15.688 -27.938 1 77.56 199 TYR B C 1
ATOM 6790 O O . TYR B 1 199 ? -18.688 -14.562 -28.234 1 77.56 199 TYR B O 1
ATOM 6798 N N . ASN B 1 200 ? -20.281 -15.836 -27.531 1 68.19 200 ASN B N 1
ATOM 6799 C CA . ASN B 1 200 ? -21.203 -14.758 -27.203 1 68.19 200 ASN B CA 1
ATOM 6800 C C . ASN B 1 200 ? -21.734 -14.883 -25.781 1 68.19 200 ASN B C 1
ATOM 6802 O O . ASN B 1 200 ? -22.797 -15.477 -25.562 1 68.19 200 ASN B O 1
ATOM 6806 N N . PRO B 1 201 ? -20.891 -14.477 -24.891 1 66.75 201 PRO B N 1
ATOM 6807 C CA . PRO B 1 201 ? -21.406 -14.602 -23.531 1 66.75 201 PRO B CA 1
ATOM 6808 C C . PRO B 1 201 ? -22.641 -13.742 -23.281 1 66.75 201 PRO B C 1
ATOM 6810 O O . PRO B 1 201 ? -22.797 -12.688 -23.906 1 66.75 201 PRO B O 1
ATOM 6813 N N . LYS B 1 202 ? -23.625 -14.164 -22.422 1 61.12 202 LYS B N 1
ATOM 6814 C CA . LYS B 1 202 ? -24.859 -13.43 -22.125 1 61.12 202 LYS B CA 1
ATOM 6815 C C . LYS B 1 202 ? -24.578 -12.266 -21.172 1 61.12 202 LYS B C 1
ATOM 6817 O O . LYS B 1 202 ? -23.609 -12.281 -20.422 1 61.12 202 LYS B O 1
ATOM 6822 N N . ARG B 1 203 ? -25.234 -11.211 -21.375 1 58.12 203 ARG B N 1
ATOM 6823 C CA . ARG B 1 203 ? -25.109 -10.039 -20.516 1 58.12 203 ARG B CA 1
ATOM 6824 C C . ARG B 1 203 ? -25.766 -10.281 -19.172 1 58.12 203 ARG B C 1
ATOM 6826 O O . ARG B 1 203 ? -25.328 -9.75 -18.141 1 58.12 203 ARG B O 1
ATOM 6833 N N . ASN B 1 204 ? -26.906 -10.875 -19.172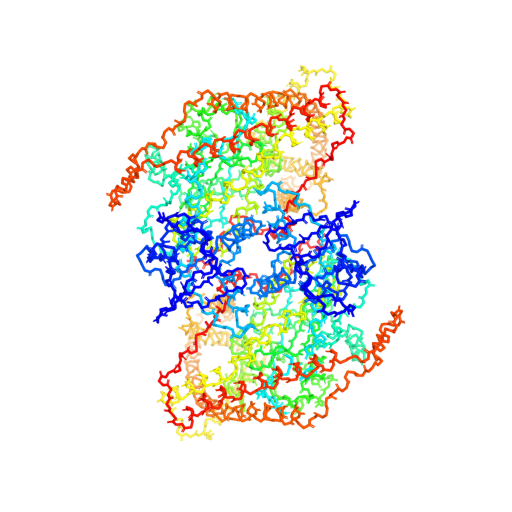 1 53.28 204 ASN B N 1
ATOM 6834 C CA . ASN B 1 204 ? -27.672 -11.117 -17.953 1 53.28 204 ASN B CA 1
ATOM 6835 C C . ASN B 1 204 ? -27.891 -12.609 -17.719 1 53.28 204 ASN B C 1
ATOM 6837 O O . ASN B 1 204 ? -28.219 -13.352 -18.656 1 53.28 204 ASN B O 1
ATOM 6841 N N . SER B 1 205 ? -26.984 -13.242 -17.016 1 54.19 205 SER B N 1
ATOM 6842 C CA . SER B 1 205 ? -27.406 -14.625 -16.781 1 54.19 205 SER B CA 1
ATOM 6843 C C . SER B 1 205 ? -28 -14.797 -15.391 1 54.19 205 SER B C 1
ATOM 6845 O O . SER B 1 205 ? -27.703 -14.008 -14.484 1 54.19 205 SER B O 1
ATOM 6847 N N . GLU B 1 206 ? -29.047 -15.594 -15.297 1 51.84 206 GLU B N 1
ATOM 6848 C CA . GLU B 1 206 ? -29.609 -16.031 -14.031 1 51.84 206 GLU B CA 1
ATOM 6849 C C . GLU B 1 206 ? -28.516 -16.547 -13.086 1 51.84 206 GLU B C 1
ATOM 6851 O O . GLU B 1 206 ? -27.531 -17.125 -13.531 1 51.84 206 GLU B O 1
ATOM 6856 N N . PRO B 1 207 ? -28.594 -15.961 -11.992 1 50.88 207 PRO B N 1
ATOM 6857 C CA . PRO B 1 207 ? -27.641 -16.453 -11 1 50.88 207 PRO B CA 1
ATOM 6858 C C . PRO B 1 207 ? -27.516 -17.984 -11.008 1 50.88 207 PRO B C 1
ATOM 6860 O O . PRO B 1 207 ? -28.516 -18.688 -10.992 1 50.88 207 PRO B O 1
ATOM 6863 N N . VAL B 1 208 ? -26.5 -18.422 -11.711 1 52.34 208 VAL B N 1
ATOM 6864 C CA . VAL B 1 208 ? -26.297 -19.859 -11.68 1 52.34 208 VAL B CA 1
ATOM 6865 C C . VAL B 1 208 ? -25.734 -20.281 -10.32 1 52.34 208 VAL B C 1
ATOM 6867 O O . VAL B 1 208 ? -24.75 -19.719 -9.859 1 52.34 208 VAL B O 1
ATOM 6870 N N . HIS B 1 209 ? -26.562 -20.875 -9.609 1 50.88 209 HIS B N 1
ATOM 6871 C CA . HIS B 1 209 ? -26.219 -21.297 -8.258 1 50.88 209 HIS B CA 1
ATOM 6872 C C . HIS B 1 209 ? -25.406 -22.578 -8.273 1 50.88 209 HIS B C 1
ATOM 6874 O O . HIS B 1 209 ? -25.75 -23.531 -8.984 1 50.88 209 HIS B O 1
ATOM 6880 N N . CYS B 1 210 ? -24.156 -22.469 -8.391 1 52.91 210 CYS B N 1
ATOM 6881 C CA . CYS B 1 210 ? -23.5 -23.703 -7.953 1 52.91 210 CYS B CA 1
ATOM 6882 C C . CYS B 1 210 ? -23.203 -23.656 -6.461 1 52.91 210 CYS B C 1
ATOM 6884 O O . CYS B 1 210 ? -22.344 -22.891 -6.016 1 52.91 210 CYS B O 1
ATOM 6886 N N . GLY B 1 211 ? -23.875 -24.312 -5.766 1 46.56 211 GLY B N 1
ATOM 6887 C CA . GLY B 1 211 ? -23.984 -24.203 -4.32 1 46.56 211 GLY B CA 1
ATOM 6888 C C . GLY B 1 211 ? -24.656 -22.906 -3.869 1 46.56 211 GLY B C 1
ATOM 6889 O O . GLY B 1 211 ? -25.281 -22.219 -4.676 1 46.56 211 GLY B O 1
ATOM 6890 N N . GLY B 1 212 ? -24.906 -22.609 -2.662 1 42.69 212 GLY B N 1
ATOM 6891 C CA . GLY B 1 212 ? -25.578 -21.438 -2.131 1 42.69 212 GLY B CA 1
ATOM 6892 C C . GLY B 1 212 ? -24.891 -20.141 -2.508 1 42.69 212 GLY B C 1
ATOM 6893 O O . GLY B 1 212 ? -25.359 -19.062 -2.146 1 42.69 212 GLY B O 1
ATOM 6894 N N . SER B 1 213 ? -23.703 -20.281 -3.104 1 47 213 SER B N 1
ATOM 6895 C CA . SER B 1 213 ? -23.047 -18.984 -3.291 1 47 213 SER B CA 1
ATOM 6896 C C . SER B 1 213 ? -23.047 -18.578 -4.758 1 47 213 SER B C 1
ATOM 6898 O O . SER B 1 213 ? -23.016 -19.422 -5.648 1 47 213 SER B O 1
ATOM 6900 N N . ILE B 1 214 ? -23.641 -17.578 -5.055 1 45.66 214 ILE B N 1
ATOM 6901 C CA . ILE B 1 214 ? -23.562 -16.922 -6.355 1 45.66 214 ILE B CA 1
ATOM 6902 C C . ILE B 1 214 ? -22.109 -16.594 -6.688 1 45.66 214 ILE B C 1
ATOM 6904 O O . ILE B 1 214 ? -21.484 -15.781 -6.012 1 45.66 214 ILE B O 1
ATOM 6908 N N . LEU B 1 215 ? -21.469 -17.609 -7.363 1 55.09 215 LEU B N 1
ATOM 6909 C CA . LEU B 1 215 ? -20.109 -17.328 -7.84 1 55.09 215 LEU B CA 1
ATOM 6910 C C . LEU B 1 215 ? -20.156 -16.516 -9.133 1 55.09 215 LEU B C 1
ATOM 6912 O O . LEU B 1 215 ? -20.594 -17.016 -10.172 1 55.09 215 LEU B O 1
ATOM 6916 N N . LYS B 1 216 ? -19.891 -15.336 -9.094 1 53.66 216 LYS B N 1
ATOM 6917 C CA . LYS B 1 216 ? -19.938 -14.414 -10.219 1 53.66 216 LYS B CA 1
ATOM 6918 C C . LYS B 1 216 ? -19.234 -15 -11.438 1 53.66 216 LYS B C 1
ATOM 6920 O O . LYS B 1 216 ? -19.719 -14.867 -12.562 1 53.66 216 LYS B O 1
ATOM 6925 N N . ALA B 1 217 ? -18.188 -15.727 -11.211 1 57.66 217 ALA B N 1
ATOM 6926 C CA . ALA B 1 217 ? -17.406 -16.297 -12.312 1 57.66 217 ALA B CA 1
ATOM 6927 C C . ALA B 1 217 ? -18.172 -17.422 -13.008 1 57.66 217 ALA B C 1
ATOM 6929 O O . ALA B 1 217 ? -17.922 -17.734 -14.172 1 57.66 217 ALA B O 1
ATOM 6930 N N . ALA B 1 218 ? -19.094 -17.906 -12.312 1 63 218 ALA B N 1
ATOM 6931 C CA . ALA B 1 218 ? -19.844 -19.031 -12.859 1 63 218 ALA B CA 1
ATOM 6932 C C . ALA B 1 218 ? -20.891 -18.562 -13.867 1 63 218 ALA B C 1
ATOM 6934 O O . ALA B 1 218 ? -21.375 -19.359 -14.68 1 63 218 ALA B O 1
ATOM 6935 N N . GLN B 1 219 ? -21.188 -17.281 -13.766 1 62.91 219 GLN B N 1
ATOM 6936 C CA . GLN B 1 219 ? -22.25 -16.766 -14.617 1 62.91 219 GLN B CA 1
ATOM 6937 C C . GLN B 1 219 ? -21.75 -16.547 -16.047 1 62.91 219 GLN B C 1
ATOM 6939 O O . GLN B 1 219 ? -22.562 -16.484 -16.984 1 62.91 219 GLN B O 1
ATOM 6944 N N . ASN B 1 220 ? -20.484 -16.75 -16.297 1 69.38 220 ASN B N 1
ATOM 6945 C CA . ASN B 1 220 ? -19.938 -16.531 -17.625 1 69.38 220 ASN B CA 1
ATOM 6946 C C . ASN B 1 220 ? -20.578 -15.32 -18.297 1 69.38 220 ASN B C 1
ATOM 6948 O O . ASN B 1 220 ? -21.078 -15.422 -19.422 1 69.38 220 ASN B O 1
ATOM 6952 N N . VAL B 1 221 ? -20.719 -14.219 -17.5 1 68.56 221 VAL B N 1
ATOM 6953 C CA . VAL B 1 221 ? -21.375 -13 -17.984 1 68.56 221 VAL B CA 1
ATOM 6954 C C . VAL B 1 221 ? -20.312 -11.945 -18.312 1 68.56 221 VAL B C 1
ATOM 6956 O O . VAL B 1 221 ? -19.328 -11.805 -17.594 1 68.56 221 VAL B O 1
ATOM 6959 N N . SER B 1 222 ? -20.578 -11.398 -19.484 1 72.25 222 SER B N 1
ATOM 6960 C CA . SER B 1 222 ? -19.719 -10.281 -19.875 1 72.25 222 SER B CA 1
ATOM 6961 C C . SER B 1 222 ? -20.047 -9.023 -19.078 1 72.25 222 SER B C 1
ATOM 6963 O O . SER B 1 222 ? -21.188 -8.57 -19.062 1 72.25 222 SER B O 1
ATOM 6965 N N . ARG B 1 223 ? -19.141 -8.57 -18.25 1 70.88 223 ARG B N 1
ATOM 6966 C CA . ARG B 1 223 ? -19.328 -7.379 -17.422 1 70.88 223 ARG B CA 1
ATOM 6967 C C . ARG B 1 223 ? -18.344 -6.285 -17.828 1 70.88 223 ARG B C 1
ATOM 6969 O O . ARG B 1 223 ? -17.219 -6.25 -17.328 1 70.88 223 ARG B O 1
ATOM 6976 N N . LYS B 1 224 ? -18.797 -5.52 -18.812 1 75.75 224 LYS B N 1
ATOM 6977 C CA . LYS B 1 224 ? -18 -4.344 -19.141 1 75.75 224 LYS B CA 1
ATOM 6978 C C . LYS B 1 224 ? -18.297 -3.191 -18.172 1 75.75 224 LYS B C 1
ATOM 6980 O O . LYS B 1 224 ? -19.453 -2.98 -17.797 1 75.75 224 LYS B O 1
ATOM 6985 N N . LYS B 1 225 ? -17.281 -2.658 -17.719 1 78.06 225 LYS B N 1
ATOM 6986 C CA . LYS B 1 225 ? -17.438 -1.481 -16.875 1 78.06 225 LYS B CA 1
ATOM 6987 C C . LYS B 1 225 ? -17.062 -0.207 -17.625 1 78.06 225 LYS B C 1
ATOM 6989 O O . LYS B 1 225 ? -16.047 -0.168 -18.312 1 78.06 225 LYS B O 1
ATOM 6994 N N . ALA B 1 226 ? -17.844 0.73 -17.484 1 77.88 226 ALA B N 1
ATOM 6995 C CA . ALA B 1 226 ? -17.688 1.963 -18.25 1 77.88 226 ALA B CA 1
ATOM 6996 C C . ALA B 1 226 ? -16.375 2.67 -17.875 1 77.88 226 ALA B C 1
ATOM 6998 O O . ALA B 1 226 ? -15.727 3.277 -18.734 1 77.88 226 ALA B O 1
ATOM 6999 N N . SER B 1 227 ? -15.992 2.543 -16.719 1 85.81 227 SER B N 1
ATOM 7000 C CA . SER B 1 227 ? -14.844 3.301 -16.25 1 85.81 227 SER B CA 1
ATOM 7001 C C . SER B 1 227 ? -13.547 2.527 -16.469 1 85.81 227 SER B C 1
ATOM 7003 O O . SER B 1 227 ? -12.453 3.094 -16.359 1 85.81 227 SER B O 1
ATOM 7005 N N . LEU B 1 228 ? -13.695 1.222 -16.844 1 91.5 228 LEU B N 1
ATOM 7006 C CA . LEU B 1 228 ? -12.508 0.38 -16.938 1 91.5 228 LEU B CA 1
ATOM 7007 C C . LEU B 1 228 ? -12.258 -0.045 -18.375 1 91.5 228 LEU B C 1
ATOM 7009 O O . LEU B 1 228 ? -13.195 -0.307 -19.125 1 91.5 228 LEU B O 1
ATOM 7013 N N . ASP B 1 229 ? -11.109 -0.023 -18.734 1 92.44 229 ASP B N 1
ATOM 7014 C CA . ASP B 1 229 ? -10.719 -0.64 -20 1 92.44 229 ASP B CA 1
ATOM 7015 C C . ASP B 1 229 ? -10.406 -2.121 -19.812 1 92.44 229 ASP B C 1
ATOM 7017 O O . ASP B 1 229 ? -10.992 -2.977 -20.484 1 92.44 229 ASP B O 1
ATOM 7021 N N . GLU B 1 230 ? -9.5 -2.393 -18.953 1 94.44 230 GLU B N 1
ATOM 7022 C CA . GLU B 1 230 ? -9.258 -3.762 -18.516 1 94.44 230 GLU B CA 1
ATOM 7023 C C . GLU B 1 230 ? -9.914 -4.027 -17.156 1 94.44 230 GLU B C 1
ATOM 7025 O O . GLU B 1 230 ? -9.719 -3.27 -16.203 1 94.44 230 GLU B O 1
ATOM 7030 N N . THR B 1 231 ? -10.609 -5.102 -17.094 1 94.25 231 THR B N 1
ATOM 7031 C CA . THR B 1 231 ? -11.359 -5.418 -15.883 1 94.25 231 THR B CA 1
ATOM 7032 C C . THR B 1 231 ? -10.562 -6.352 -14.977 1 94.25 231 THR B C 1
ATOM 7034 O O . THR B 1 231 ? -10.945 -6.586 -13.828 1 94.25 231 THR B O 1
ATOM 7037 N N . GLY B 1 232 ? -9.477 -6.91 -15.469 1 95.81 232 GLY B N 1
ATOM 7038 C CA . GLY B 1 232 ? -8.641 -7.805 -14.688 1 95.81 232 GLY B CA 1
ATOM 7039 C C . GLY B 1 232 ? -7.598 -8.531 -15.523 1 95.81 232 GLY B C 1
ATOM 7040 O O . GLY B 1 232 ? -7.227 -8.062 -16.609 1 95.81 232 GLY B O 1
ATOM 7041 N N . PHE B 1 233 ? -7.051 -9.555 -14.938 1 97 233 PHE B N 1
ATOM 7042 C CA . PHE B 1 233 ? -5.984 -10.359 -15.531 1 97 233 PHE B CA 1
ATOM 7043 C C . PHE B 1 233 ? -6.137 -11.828 -15.156 1 97 233 PHE B C 1
ATOM 7045 O O . PHE B 1 233 ? -6.309 -12.164 -13.984 1 97 233 PHE B O 1
ATOM 7052 N N . GLU B 1 234 ? -6.223 -12.688 -16.156 1 96.75 234 GLU B N 1
ATOM 7053 C CA . GLU B 1 234 ? -6.328 -14.125 -15.922 1 96.75 234 GLU B CA 1
ATOM 7054 C C . GLU B 1 234 ? -5.047 -14.844 -16.328 1 96.75 234 GLU B C 1
ATOM 7056 O O . GLU B 1 234 ? -4.426 -14.492 -17.344 1 96.75 234 GLU B O 1
ATOM 7061 N N . TYR B 1 235 ? -4.598 -15.734 -15.539 1 96.25 235 TYR B N 1
ATOM 7062 C CA . TYR B 1 235 ? -3.371 -16.438 -15.891 1 96.25 235 TYR B CA 1
ATOM 7063 C C . TYR B 1 235 ? -3.379 -17.859 -15.344 1 96.25 235 TYR B C 1
ATOM 7065 O O . TYR B 1 235 ? -4.277 -18.234 -14.578 1 96.25 235 TYR B O 1
ATOM 7073 N N . CYS B 1 236 ? -2.539 -18.672 -15.836 1 97 236 CYS B N 1
ATOM 7074 C CA . CYS B 1 236 ? -2.385 -20.062 -15.398 1 97 236 CYS B CA 1
ATOM 7075 C C . CYS B 1 236 ? -1.068 -20.25 -14.656 1 97 236 CYS B C 1
ATOM 7077 O O . CYS B 1 236 ? -0.063 -19.625 -14.992 1 97 236 CYS B O 1
ATOM 7079 N N . VAL B 1 237 ? -1.073 -21.047 -13.641 1 97.38 237 VAL B N 1
ATOM 7080 C CA . VAL B 1 237 ? 0.044 -21.297 -12.734 1 97.38 237 VAL B CA 1
ATOM 7081 C C . VAL B 1 237 ? 0.219 -22.797 -12.516 1 97.38 237 VAL B C 1
ATOM 7083 O O . VAL B 1 237 ? -0.76 -23.516 -12.32 1 97.38 237 VAL B O 1
ATOM 7086 N N . CYS B 1 238 ? 1.434 -23.328 -12.711 1 97.25 238 CYS B N 1
ATOM 7087 C CA . CYS B 1 238 ? 1.648 -24.75 -12.422 1 97.25 238 CYS B CA 1
ATOM 7088 C C . CYS B 1 238 ? 1.552 -25.016 -10.922 1 97.25 238 CYS B C 1
ATOM 7090 O O . CYS B 1 238 ? 1.43 -24.078 -10.125 1 97.25 238 CYS B O 1
ATOM 7092 N N . ARG B 1 239 ? 1.6 -26.25 -10.469 1 96.81 239 ARG B N 1
ATOM 7093 C CA . ARG B 1 239 ? 1.37 -26.594 -9.07 1 96.81 239 ARG B CA 1
ATOM 7094 C C . ARG B 1 239 ? 2.547 -26.172 -8.195 1 96.81 239 ARG B C 1
ATOM 7096 O O . ARG B 1 239 ? 2.465 -26.219 -6.965 1 96.81 239 ARG B O 1
ATOM 7103 N N . HIS B 1 240 ? 3.654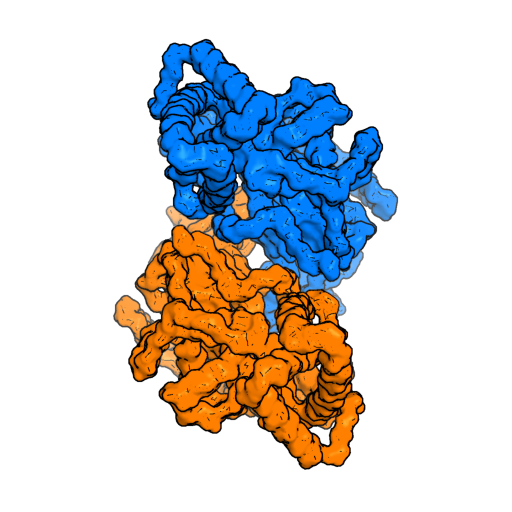 -25.719 -8.859 1 96.94 240 HIS B N 1
ATOM 7104 C CA . HIS B 1 240 ? 4.828 -25.25 -8.125 1 96.94 240 HIS B CA 1
ATOM 7105 C C . HIS B 1 240 ? 4.789 -23.734 -7.922 1 96.94 240 HIS B C 1
ATOM 7107 O O . HIS B 1 240 ? 5.734 -23.156 -7.383 1 96.94 240 HIS B O 1
ATOM 7113 N N . GLY B 1 241 ? 3.766 -23.047 -8.406 1 96.19 241 GLY B N 1
ATOM 7114 C CA . GLY B 1 241 ? 3.584 -21.625 -8.211 1 96.19 241 GLY B CA 1
ATOM 7115 C C . GLY B 1 241 ? 4.238 -20.781 -9.289 1 96.19 241 GLY B C 1
ATOM 7116 O O . GLY B 1 241 ? 4.457 -19.578 -9.109 1 96.19 241 GLY B O 1
ATOM 7117 N N . VAL B 1 242 ? 4.578 -21.375 -10.406 1 97.19 242 VAL B N 1
ATOM 7118 C CA . VAL B 1 242 ? 5.195 -20.641 -11.508 1 97.19 242 VAL B CA 1
ATOM 7119 C C . VAL B 1 242 ? 4.117 -20.172 -12.477 1 97.19 242 VAL B C 1
ATOM 7121 O O . VAL B 1 242 ? 3.369 -20.969 -13.031 1 97.19 242 VAL B O 1
ATOM 7124 N N . ALA B 1 243 ? 3.988 -18.859 -12.617 1 97.56 243 ALA B N 1
ATOM 7125 C CA . ALA B 1 243 ? 3.07 -18.297 -13.602 1 97.56 243 ALA B CA 1
ATOM 7126 C C . ALA B 1 243 ? 3.562 -18.562 -15.023 1 97.56 243 ALA B C 1
ATOM 7128 O O . ALA B 1 243 ? 4.715 -18.266 -15.352 1 97.56 243 ALA B O 1
ATOM 7129 N N . GLN B 1 244 ? 2.713 -19.016 -15.883 1 96.69 244 GLN B N 1
ATOM 7130 C CA . GLN B 1 244 ? 3.195 -19.5 -17.172 1 96.69 244 GLN B CA 1
ATOM 7131 C C . GLN B 1 244 ? 2.68 -18.609 -18.312 1 96.69 244 GLN B C 1
ATOM 7133 O O . GLN B 1 244 ? 3.416 -18.312 -19.25 1 96.69 244 GLN B O 1
ATOM 7138 N N . ARG B 1 245 ? 1.447 -18.234 -18.234 1 96.56 245 ARG B N 1
ATOM 7139 C CA . ARG B 1 245 ? 0.849 -17.406 -19.266 1 96.56 245 ARG B CA 1
ATOM 7140 C C . ARG B 1 245 ? -0.358 -16.641 -18.734 1 96.56 245 ARG B C 1
ATOM 7142 O O . ARG B 1 245 ? -1.011 -17.078 -17.797 1 96.56 245 ARG B O 1
ATOM 7149 N N . GLY B 1 246 ? -0.601 -15.469 -19.312 1 97.12 246 GLY B N 1
ATOM 7150 C CA . GLY B 1 246 ? -1.73 -14.672 -18.859 1 97.12 246 GLY B CA 1
ATOM 7151 C C . GLY B 1 246 ? -2.449 -13.961 -19.984 1 97.12 246 GLY B C 1
ATOM 7152 O O . GLY B 1 246 ? -1.939 -13.891 -21.109 1 97.12 246 GLY B O 1
ATOM 7153 N N . VAL B 1 247 ? -3.666 -13.508 -19.719 1 97.38 247 VAL B N 1
ATOM 7154 C CA . VAL B 1 247 ? -4.492 -12.758 -20.656 1 97.38 247 VAL B CA 1
ATOM 7155 C C . VAL B 1 247 ? -5.16 -11.586 -19.953 1 97.38 247 VAL B C 1
ATOM 7157 O O . VAL B 1 247 ? -5.555 -11.703 -18.781 1 97.38 247 VAL B O 1
ATOM 7160 N N . ASN B 1 248 ? -5.203 -10.477 -20.656 1 96.62 248 ASN B N 1
ATOM 7161 C CA . ASN B 1 248 ? -5.965 -9.336 -20.156 1 96.62 248 ASN B CA 1
ATOM 7162 C C . ASN B 1 248 ? -7.469 -9.57 -20.281 1 96.62 248 ASN B C 1
ATOM 7164 O O . ASN B 1 248 ? -7.938 -10.062 -21.312 1 96.62 248 ASN B O 1
ATOM 7168 N N . MET B 1 249 ? -8.211 -9.234 -19.25 1 94.62 249 MET B N 1
ATOM 7169 C CA . MET B 1 249 ? -9.664 -9.367 -19.281 1 94.62 249 MET B CA 1
ATOM 7170 C C . MET B 1 249 ? -10.328 -8.039 -19.609 1 94.62 249 MET B C 1
ATOM 7172 O O . MET B 1 249 ? -10.023 -7.012 -19 1 94.62 249 MET B O 1
ATOM 7176 N N . TYR B 1 250 ? -11.242 -8.008 -20.516 1 92.31 250 TYR B N 1
ATOM 7177 C CA . TYR B 1 250 ? -11.93 -6.789 -20.906 1 92.31 250 TYR B CA 1
ATOM 7178 C C . TYR B 1 250 ? -13.422 -6.887 -20.609 1 92.31 250 TYR B C 1
ATOM 7180 O O . TYR B 1 250 ? -14.133 -5.875 -20.609 1 92.31 250 TYR B O 1
ATOM 7188 N N . ARG B 1 251 ? -13.852 -8.062 -20.359 1 86.62 251 ARG B N 1
ATOM 7189 C CA . ARG B 1 251 ? -15.281 -8.305 -20.219 1 86.62 251 ARG B CA 1
ATOM 7190 C C . ARG B 1 251 ? -15.578 -9.062 -18.922 1 86.62 251 ARG B C 1
ATOM 7192 O O . ARG B 1 251 ? -16.453 -9.922 -18.891 1 86.62 251 ARG B O 1
ATOM 7199 N N . GLY B 1 252 ? -14.781 -8.805 -17.906 1 86.19 252 GLY B N 1
ATOM 7200 C CA . GLY B 1 252 ? -14.93 -9.625 -16.719 1 86.19 252 GLY B CA 1
ATOM 7201 C C . GLY B 1 252 ? -14.383 -11.031 -16.891 1 86.19 252 GLY B C 1
ATOM 7202 O O . GLY B 1 252 ? -13.688 -11.312 -17.875 1 86.19 252 GLY B O 1
ATOM 7203 N N . GLU B 1 253 ? -14.695 -11.852 -15.977 1 85.44 253 GLU B N 1
ATOM 7204 C CA . GLU B 1 253 ? -14.203 -13.227 -16.031 1 85.44 253 GLU B CA 1
ATOM 7205 C C . GLU B 1 253 ? -15.117 -14.094 -16.891 1 85.44 253 GLU B C 1
ATOM 7207 O O . GLU B 1 253 ? -16.203 -14.492 -16.453 1 85.44 253 GLU B O 1
ATOM 7212 N N . ILE B 1 254 ? -14.688 -14.398 -18.062 1 89.44 254 ILE B N 1
ATOM 7213 C CA . ILE B 1 254 ? -15.461 -15.242 -18.969 1 89.44 254 ILE B CA 1
ATOM 7214 C C . ILE B 1 254 ? -14.711 -16.547 -19.234 1 89.44 254 ILE B C 1
ATOM 7216 O O . ILE B 1 254 ? -13.484 -16.609 -19.109 1 89.44 254 ILE B O 1
ATOM 7220 N N . PHE B 1 255 ? -15.344 -17.594 -19.734 1 92 255 PHE B N 1
ATOM 7221 C CA . PHE B 1 255 ? -14.758 -18.906 -19.984 1 92 255 PHE B CA 1
ATOM 7222 C C . PHE B 1 255 ? -13.781 -18.844 -21.156 1 92 255 PHE B C 1
ATOM 7224 O O . PHE B 1 255 ? -12.844 -19.641 -21.234 1 92 255 PHE B O 1
ATOM 7231 N N . GLY B 1 256 ? -14.016 -17.859 -22 1 91.62 256 GLY B N 1
ATOM 7232 C CA . GLY B 1 256 ? -13.172 -17.734 -23.172 1 91.62 256 GLY B CA 1
ATOM 7233 C C . GLY B 1 256 ? -11.703 -17.547 -22.828 1 91.62 256 GLY B C 1
ATOM 7234 O O . GLY B 1 256 ? -10.828 -18.047 -23.531 1 91.62 256 GLY B O 1
ATOM 7235 N N . TYR B 1 257 ? -11.391 -16.844 -21.797 1 94.56 257 TYR B N 1
ATOM 7236 C CA . TYR B 1 257 ? -10.008 -16.625 -21.391 1 94.56 257 TYR B CA 1
ATOM 7237 C C . TYR B 1 257 ? -9.367 -17.922 -20.891 1 94.56 257 TYR B C 1
ATOM 7239 O O . TYR B 1 257 ? -8.234 -18.234 -21.266 1 94.56 257 TYR B O 1
ATOM 7247 N N . ALA B 1 258 ? -10.141 -18.641 -20.062 1 94.31 258 ALA B N 1
ATOM 7248 C CA . ALA B 1 258 ? -9.656 -19.938 -19.594 1 94.31 258 ALA B CA 1
ATOM 7249 C C . ALA B 1 258 ? -9.43 -20.891 -20.766 1 94.31 258 ALA B C 1
ATOM 7251 O O . ALA B 1 258 ? -8.453 -21.656 -20.781 1 94.31 258 ALA B O 1
ATOM 7252 N N . TYR B 1 259 ? -10.312 -20.812 -21.672 1 94.5 259 TYR B N 1
ATOM 7253 C CA . TYR B 1 259 ? -10.203 -21.656 -22.859 1 94.5 259 TYR B CA 1
ATOM 7254 C C . TYR B 1 259 ? -8.93 -21.328 -23.641 1 94.5 259 TYR B C 1
ATOM 7256 O O . TYR B 1 259 ? -8.219 -22.234 -24.078 1 94.5 259 TYR B O 1
ATOM 7264 N N . TYR B 1 260 ? -8.664 -20.109 -23.812 1 95.38 260 TYR B N 1
ATOM 7265 C CA . TYR B 1 260 ? -7.453 -19.688 -24.516 1 95.38 260 TYR B CA 1
ATOM 7266 C C . TYR B 1 260 ? -6.211 -20.25 -23.828 1 95.38 260 TYR B C 1
ATOM 7268 O O . TYR B 1 260 ? -5.309 -20.766 -24.5 1 95.38 260 TYR B O 1
ATOM 7276 N N . LEU B 1 261 ? -6.152 -20.141 -22.578 1 96.12 261 LEU B N 1
ATOM 7277 C CA . LEU B 1 261 ? -5.008 -20.625 -21.812 1 96.12 261 LEU B CA 1
ATOM 7278 C C . LEU B 1 261 ? -4.895 -22.141 -21.891 1 96.12 261 LEU B C 1
ATOM 7280 O O . LEU B 1 261 ? -3.793 -22.688 -21.984 1 96.12 261 LEU B O 1
ATOM 7284 N N . GLN B 1 262 ? -6.023 -22.812 -21.828 1 95.38 262 GLN B N 1
ATOM 7285 C CA . GLN B 1 262 ? -6.035 -24.266 -21.938 1 95.38 262 GLN B CA 1
ATOM 7286 C C . GLN B 1 262 ? -5.516 -24.734 -23.297 1 95.38 262 GLN B C 1
ATOM 7288 O O . GLN B 1 262 ? -4.617 -25.578 -23.375 1 95.38 262 GLN B O 1
ATOM 7293 N N . LYS B 1 263 ? -6.02 -24.172 -24.297 1 91.75 263 LYS B N 1
ATOM 7294 C CA . LYS B 1 263 ? -5.66 -24.547 -25.656 1 91.75 263 LYS B CA 1
ATOM 7295 C C . LYS B 1 263 ? -4.219 -24.156 -25.984 1 91.75 263 LYS B C 1
ATOM 7297 O O . LYS B 1 263 ? -3.52 -24.875 -26.703 1 91.75 263 LYS B O 1
ATOM 7302 N N . GLY B 1 264 ? -3.812 -23.109 -25.516 1 86.62 264 GLY B N 1
ATOM 7303 C CA . GLY B 1 264 ? -2.504 -22.562 -25.859 1 86.62 264 GLY B CA 1
ATOM 7304 C C . GLY B 1 264 ? -1.376 -23.188 -25.062 1 86.62 264 GLY B C 1
ATOM 7305 O O . GLY B 1 264 ? -0.359 -23.594 -25.625 1 86.62 264 GLY B O 1
ATOM 7306 N N . ILE B 1 265 ? -1.51 -23.297 -23.75 1 88.38 265 ILE B N 1
ATOM 7307 C CA . ILE B 1 265 ? -0.375 -23.672 -22.906 1 88.38 265 ILE B CA 1
ATOM 7308 C C . ILE B 1 265 ? -0.596 -25.062 -22.328 1 88.38 265 ILE B C 1
ATOM 7310 O O . ILE B 1 265 ? 0.331 -25.875 -22.281 1 88.38 265 ILE B O 1
ATOM 7314 N N . MET B 1 266 ? -1.712 -25.391 -21.953 1 93.56 266 MET B N 1
ATOM 7315 C CA . MET B 1 266 ? -1.933 -26.625 -21.219 1 93.56 266 MET B CA 1
ATOM 7316 C C . MET B 1 266 ? -1.856 -27.844 -22.141 1 93.56 266 MET B C 1
ATOM 7318 O O . MET B 1 266 ? -1.317 -28.891 -21.766 1 93.56 266 MET B O 1
ATOM 7322 N N . VAL B 1 267 ? -2.404 -27.688 -23.266 1 92.88 267 VAL B N 1
ATOM 7323 C CA . VAL B 1 267 ? -2.342 -28.781 -24.234 1 92.88 267 VAL B CA 1
ATOM 7324 C C . VAL B 1 267 ? -0.891 -29.016 -24.641 1 92.88 267 VAL B C 1
ATOM 7326 O O . VAL B 1 267 ? -0.433 -30.172 -24.672 1 92.88 267 VAL B O 1
ATOM 7329 N N . ASP B 1 268 ? -0.169 -27.969 -24.828 1 90.12 268 ASP B N 1
ATOM 7330 C CA . ASP B 1 268 ? 1.226 -28.062 -25.25 1 90.12 268 ASP B CA 1
ATOM 7331 C C . ASP B 1 268 ? 2.082 -28.703 -24.172 1 90.12 268 ASP B C 1
ATOM 7333 O O . ASP B 1 268 ? 3.037 -29.422 -24.469 1 90.12 268 ASP B O 1
ATOM 7337 N N . ASN B 1 269 ? 1.725 -28.469 -22.953 1 93.25 269 ASN B N 1
ATOM 7338 C CA . ASN B 1 269 ? 2.502 -28.969 -21.828 1 93.25 269 ASN B CA 1
ATOM 7339 C C . ASN B 1 269 ? 1.974 -30.328 -21.344 1 93.25 269 ASN B C 1
ATOM 7341 O O . ASN B 1 269 ? 2.434 -30.844 -20.328 1 93.25 269 ASN B O 1
ATOM 7345 N N . ASN B 1 270 ? 1.001 -30.891 -22.016 1 93.94 270 ASN B N 1
ATOM 7346 C CA . ASN B 1 270 ? 0.4 -32.188 -21.656 1 93.94 270 ASN B CA 1
ATOM 7347 C C . ASN B 1 270 ? -0.06 -32.188 -20.203 1 93.94 270 ASN B C 1
ATOM 7349 O O . ASN B 1 270 ? 0.291 -33.094 -19.438 1 93.94 270 ASN B O 1
ATOM 7353 N N . VAL B 1 271 ? -0.775 -31.125 -19.828 1 96.31 271 VAL B N 1
ATOM 7354 C CA . VAL B 1 271 ? -1.254 -31 -18.469 1 96.31 271 VAL B CA 1
ATOM 7355 C C . VAL B 1 271 ? -2.277 -32.094 -18.156 1 96.31 271 VAL B C 1
ATOM 7357 O O . VAL B 1 271 ? -3.18 -32.344 -18.953 1 96.31 271 VAL B O 1
ATOM 7360 N N . LYS B 1 272 ? -2.17 -32.688 -17.047 1 95.5 272 LYS B N 1
ATOM 7361 C CA . LYS B 1 272 ? -3.051 -33.812 -16.688 1 95.5 272 LYS B CA 1
ATOM 7362 C C . LYS B 1 272 ? -4.309 -33.312 -15.984 1 95.5 272 LYS B C 1
ATOM 7364 O O . LYS B 1 272 ? -5.402 -33.812 -16.219 1 95.5 272 LYS B O 1
ATOM 7369 N N . PHE B 1 273 ? -4.098 -32.344 -15.086 1 96.62 273 PHE B N 1
ATOM 7370 C CA . PHE B 1 273 ? -5.227 -31.812 -14.312 1 96.62 273 PHE B CA 1
ATOM 7371 C C . PHE B 1 273 ? -5.363 -30.312 -14.484 1 96.62 273 PHE B C 1
ATOM 7373 O O . PHE B 1 273 ? -4.406 -29.562 -14.266 1 96.62 273 PHE B O 1
ATOM 7380 N N . MET B 1 274 ? -6.508 -29.797 -14.844 1 96.38 274 MET B N 1
ATOM 7381 C CA . MET B 1 274 ? -6.828 -28.375 -14.875 1 96.38 274 MET B CA 1
ATOM 7382 C C . MET B 1 274 ? -7.645 -27.969 -13.656 1 96.38 274 MET B C 1
ATOM 7384 O O . MET B 1 274 ? -8.742 -28.484 -13.438 1 96.38 274 MET B O 1
ATOM 7388 N N . TRP B 1 275 ? -7.105 -27.125 -12.898 1 96.12 275 TRP B N 1
ATOM 7389 C CA . TRP B 1 275 ? -7.777 -26.625 -11.711 1 96.12 275 TRP B CA 1
ATOM 7390 C C . TRP B 1 275 ? -8.383 -25.25 -11.969 1 96.12 275 TRP B C 1
ATOM 7392 O O . TRP B 1 275 ? -7.719 -24.344 -12.492 1 96.12 275 TRP B O 1
ATOM 7402 N N . TYR B 1 276 ? -9.625 -25.125 -11.68 1 93.69 276 TYR B N 1
ATOM 7403 C CA . TYR B 1 276 ? -10.367 -23.891 -11.883 1 93.69 276 TYR B CA 1
ATOM 7404 C C . TYR B 1 276 ? -11.5 -23.75 -10.875 1 93.69 276 TYR B C 1
ATOM 7406 O O . TYR B 1 276 ? -12.195 -24.734 -10.586 1 93.69 276 TYR B O 1
ATOM 7414 N N . ASP B 1 277 ? -11.711 -22.609 -10.281 1 89.12 277 ASP B N 1
ATOM 7415 C CA . ASP B 1 277 ? -12.688 -22.422 -9.203 1 89.12 277 ASP B CA 1
ATOM 7416 C C . ASP B 1 277 ? -14.102 -22.719 -9.688 1 89.12 277 ASP B C 1
ATOM 7418 O O . ASP B 1 277 ? -14.969 -23.094 -8.891 1 89.12 277 ASP B O 1
ATOM 7422 N N . VAL B 1 278 ? -14.391 -22.547 -10.953 1 89.81 278 VAL B N 1
ATOM 7423 C CA . VAL B 1 278 ? -15.719 -22.812 -11.508 1 89.81 278 VAL B CA 1
ATOM 7424 C C . VAL B 1 278 ? -15.617 -23.891 -12.578 1 89.81 278 VAL B C 1
ATOM 7426 O O . VAL B 1 278 ? -16.266 -23.812 -13.625 1 89.81 278 VAL B O 1
ATOM 7429 N N . ILE B 1 279 ? -14.797 -24.844 -12.281 1 92.19 279 ILE B N 1
ATOM 7430 C CA . ILE B 1 279 ? -14.469 -25.891 -13.242 1 92.19 279 ILE B CA 1
ATOM 7431 C C . ILE B 1 279 ? -15.734 -26.656 -13.625 1 92.19 279 ILE B C 1
ATOM 7433 O O . ILE B 1 279 ? -15.859 -27.141 -14.75 1 92.19 279 ILE B O 1
ATOM 7437 N N . CYS B 1 280 ? -16.719 -26.797 -12.672 1 89.5 280 CYS B N 1
ATOM 7438 C CA . CYS B 1 280 ? -17.953 -27.547 -12.914 1 89.5 280 CYS B CA 1
ATOM 7439 C C . CYS B 1 280 ? -18.75 -26.922 -14.047 1 89.5 280 CYS B C 1
ATOM 7441 O O . CYS B 1 280 ? -19.281 -27.641 -14.906 1 89.5 280 CYS B O 1
ATOM 7443 N N . LYS B 1 281 ? -18.781 -25.656 -14.133 1 88.94 281 LYS B N 1
ATOM 7444 C CA . LYS B 1 281 ? -19.516 -24.953 -15.18 1 88.94 281 LYS B CA 1
ATOM 7445 C C . LYS B 1 281 ? -18.688 -24.844 -16.453 1 88.94 281 LYS B C 1
ATOM 7447 O O . LYS B 1 281 ? -19.219 -24.984 -17.562 1 88.94 281 LYS B O 1
ATOM 7452 N N . TYR B 1 282 ? -17.484 -24.594 -16.281 1 91.94 282 TYR B N 1
ATOM 7453 C CA . TYR B 1 282 ? -16.594 -24.469 -17.438 1 91.94 282 TYR B CA 1
ATOM 7454 C C . TYR B 1 282 ? -16.5 -25.766 -18.219 1 91.94 282 TYR B C 1
ATOM 7456 O O . TYR B 1 282 ? -16.531 -25.766 -19.453 1 91.94 282 TYR B O 1
ATOM 7464 N N . TRP B 1 283 ? -16.359 -26.828 -17.5 1 92.31 283 TRP B N 1
ATOM 7465 C CA . TRP B 1 283 ? -16.203 -28.125 -18.141 1 92.31 283 TRP B CA 1
ATOM 7466 C C . TRP B 1 283 ? -17.453 -28.516 -18.906 1 92.31 283 TRP B C 1
ATOM 7468 O O . TRP B 1 283 ? -17.375 -29.109 -19.984 1 92.31 283 TRP B O 1
ATOM 7478 N N . ALA B 1 284 ? -18.578 -28.234 -18.25 1 88.12 284 ALA B N 1
ATOM 7479 C CA . ALA B 1 284 ? -19.844 -28.453 -18.969 1 88.12 284 ALA B CA 1
ATOM 7480 C C . ALA B 1 284 ? -19.906 -27.625 -20.234 1 88.12 284 ALA B C 1
ATOM 7482 O O . ALA B 1 284 ? -20.328 -28.109 -21.297 1 88.12 284 ALA B O 1
ATOM 7483 N N . TRP B 1 285 ? -19.5 -26.438 -20.125 1 88.25 285 TRP B N 1
ATOM 7484 C CA . TRP B 1 285 ? -19.469 -25.531 -21.266 1 88.25 285 TRP B CA 1
ATOM 7485 C C . TRP B 1 285 ? -18.5 -26.047 -22.344 1 88.25 285 TRP B C 1
ATOM 7487 O O . TRP B 1 285 ? -18.812 -26.016 -23.531 1 88.25 285 TRP B O 1
ATOM 7497 N N . LEU B 1 286 ? -17.375 -26.547 -21.953 1 90.94 286 LEU B N 1
ATOM 7498 C CA . LEU B 1 286 ? -16.328 -27.031 -22.844 1 90.94 286 LEU B CA 1
ATOM 7499 C C . LEU B 1 286 ? -16.828 -28.234 -23.641 1 90.94 286 LEU B C 1
ATOM 7501 O O . LEU B 1 286 ? -16.469 -28.406 -24.812 1 90.94 286 LEU B O 1
ATOM 7505 N N . GLU B 1 287 ? -17.578 -29.094 -22.984 1 87.69 287 GLU B N 1
ATOM 7506 C CA . GLU B 1 287 ? -18.125 -30.281 -23.641 1 87.69 287 GLU B CA 1
ATOM 7507 C C . GLU B 1 287 ? -18.938 -29.922 -24.859 1 87.69 287 GLU B C 1
ATOM 7509 O O . GLU B 1 287 ? -18.922 -30.625 -25.875 1 87.69 287 GLU B O 1
ATOM 7514 N N . SER B 1 288 ? -19.562 -28.859 -24.781 1 85.44 288 SER B N 1
ATOM 7515 C CA . SER B 1 288 ? -20.438 -28.438 -25.875 1 85.44 288 SER B CA 1
ATOM 7516 C C . SER B 1 288 ? -19.656 -27.656 -26.922 1 85.44 288 SER B C 1
ATOM 7518 O O . SER B 1 288 ? -20.047 -27.641 -28.094 1 85.44 288 SER B O 1
ATOM 7520 N N . HIS B 1 289 ? -18.594 -27.062 -26.625 1 87.44 289 HIS B N 1
ATOM 7521 C CA . HIS B 1 289 ? -17.922 -26.141 -27.516 1 87.44 289 HIS B CA 1
ATOM 7522 C C . HIS B 1 289 ? -16.656 -26.766 -28.125 1 87.44 289 HIS B C 1
ATOM 7524 O O . HIS B 1 289 ? -16.312 -26.484 -29.281 1 87.44 289 HIS B O 1
ATOM 7530 N N . ASP B 1 290 ? -15.953 -27.547 -27.297 1 87.88 290 ASP B N 1
ATOM 7531 C CA . ASP B 1 290 ? -14.758 -28.234 -27.781 1 87.88 290 ASP B CA 1
ATOM 7532 C C . ASP B 1 290 ? -14.547 -29.562 -27.031 1 87.88 290 ASP B C 1
ATOM 7534 O O . ASP B 1 290 ? -13.648 -29.656 -26.188 1 87.88 290 ASP B O 1
ATOM 7538 N N . PRO B 1 291 ? -15.141 -30.594 -27.344 1 84.69 291 PRO B N 1
ATOM 7539 C CA . PRO B 1 291 ? -15.062 -31.875 -26.625 1 84.69 291 PRO B CA 1
ATOM 7540 C C . PRO B 1 291 ? -13.703 -32.531 -26.781 1 84.69 291 PRO B C 1
ATOM 7542 O O . PRO B 1 291 ? -13.312 -33.344 -25.922 1 84.69 291 PRO B O 1
ATOM 7545 N N . PHE B 1 292 ? -12.953 -32.25 -27.719 1 82.69 292 PHE B N 1
ATOM 7546 C CA . PHE B 1 292 ? -11.68 -32.906 -27.969 1 82.69 292 PHE B CA 1
ATOM 7547 C C . PHE B 1 292 ? -10.648 -32.5 -26.922 1 82.69 292 PHE B C 1
ATOM 7549 O O . PHE B 1 292 ? -9.898 -33.375 -26.438 1 82.69 292 PHE B O 1
ATOM 7556 N N . ILE B 1 293 ? -10.594 -31.297 -26.578 1 84.56 293 ILE B N 1
ATOM 7557 C CA . ILE B 1 293 ? -9.625 -30.797 -25.609 1 84.56 293 ILE B CA 1
ATOM 7558 C C . ILE B 1 293 ? -9.969 -31.328 -24.219 1 84.56 293 ILE B C 1
ATOM 7560 O O . ILE B 1 293 ? -9.086 -31.5 -23.375 1 84.56 293 ILE B O 1
ATOM 7564 N N . LYS B 1 294 ? -11.125 -31.688 -24.031 1 79.25 294 LYS B N 1
ATOM 7565 C CA . LYS B 1 294 ? -11.633 -32.188 -22.75 1 79.25 294 LYS B CA 1
ATOM 7566 C C . LYS B 1 294 ? -11.047 -33.531 -22.422 1 79.25 294 LYS B C 1
ATOM 7568 O O . LYS B 1 294 ? -10.789 -33.844 -21.25 1 79.25 294 LYS B O 1
ATOM 7573 N N . GLU B 1 295 ? -10.773 -34.312 -23.344 1 78.06 295 GLU B N 1
ATOM 7574 C CA . GLU B 1 295 ? -10.383 -35.719 -23.141 1 78.06 295 GLU B CA 1
ATOM 7575 C C . GLU B 1 295 ? -8.938 -35.812 -22.672 1 78.06 295 GLU B C 1
ATOM 7577 O O . GLU B 1 295 ? -8.547 -36.812 -22.062 1 78.06 295 GLU B O 1
ATOM 7582 N N . ASP B 1 296 ? -8.156 -34.812 -22.781 1 80.19 296 ASP B N 1
ATOM 7583 C CA . ASP B 1 296 ? -6.723 -34.875 -22.531 1 80.19 296 ASP B CA 1
ATOM 7584 C C . ASP B 1 296 ? -6.398 -34.406 -21.109 1 80.19 296 ASP B C 1
ATOM 7586 O O . ASP B 1 296 ? -5.254 -34.5 -20.672 1 80.19 296 ASP B O 1
ATOM 7590 N N . MET B 1 297 ? -7.445 -33.938 -20.422 1 91.81 297 MET B N 1
ATOM 7591 C CA . MET B 1 297 ? -7.211 -33.312 -19.109 1 91.81 297 MET B CA 1
ATOM 7592 C C . MET B 1 297 ? -8.352 -33.625 -18.156 1 91.81 297 MET B C 1
ATOM 7594 O O . MET B 1 297 ? -9.492 -33.812 -18.562 1 91.81 297 MET B O 1
ATOM 7598 N N . ASN B 1 298 ? -8.008 -33.75 -16.953 1 94.5 298 ASN B N 1
ATOM 7599 C CA . ASN B 1 298 ? -9.031 -33.938 -15.93 1 94.5 298 ASN B CA 1
ATOM 7600 C C . ASN B 1 298 ? -9.398 -32.625 -15.242 1 94.5 298 ASN B C 1
ATOM 7602 O O . ASN B 1 298 ? -8.516 -31.844 -14.875 1 94.5 298 ASN B O 1
ATOM 7606 N N . PRO B 1 299 ? -10.672 -32.312 -15.164 1 95.38 299 PRO B N 1
ATOM 7607 C CA . PRO B 1 299 ? -11.117 -31.125 -14.43 1 95.38 299 PRO B CA 1
ATOM 7608 C C . PRO B 1 299 ? -11.023 -31.312 -12.922 1 95.38 299 PRO B C 1
ATOM 7610 O O . PRO B 1 299 ? -11.391 -32.375 -12.391 1 95.38 299 PRO B O 1
ATOM 7613 N N . ALA B 1 300 ? -10.547 -30.297 -12.227 1 95.69 300 ALA B N 1
ATOM 7614 C CA . ALA B 1 300 ? -10.406 -30.438 -10.781 1 95.69 300 ALA B CA 1
ATOM 7615 C C . ALA B 1 300 ? -10.797 -29.141 -10.07 1 95.69 300 ALA B C 1
ATOM 7617 O O . ALA B 1 300 ? -10.484 -28.047 -10.547 1 95.69 300 ALA B O 1
ATOM 7618 N N . LEU B 1 301 ? -11.422 -29.344 -8.953 1 92.75 301 LEU B N 1
ATOM 7619 C CA . LEU B 1 301 ? -11.766 -28.25 -8.055 1 92.75 301 LEU B CA 1
ATOM 7620 C C . LEU B 1 301 ? -10.742 -28.109 -6.938 1 92.75 301 LEU B C 1
ATOM 7622 O O . LEU B 1 301 ? -10.289 -29.109 -6.387 1 92.75 301 LEU B O 1
ATOM 7626 N N . SER B 1 302 ? -10.469 -26.844 -6.648 1 88.19 302 SER B N 1
ATOM 7627 C CA . SER B 1 302 ? -9.516 -26.594 -5.566 1 88.19 302 SER B CA 1
ATOM 7628 C C . SER B 1 302 ? -10.062 -27.094 -4.234 1 88.19 302 SER B C 1
ATOM 7630 O O . SER B 1 302 ? -11.281 -27.203 -4.051 1 88.19 302 SER B O 1
ATOM 7632 N N . VAL B 1 303 ? -9.211 -27.359 -3.309 1 81.44 303 VAL B N 1
ATOM 7633 C CA . VAL B 1 303 ? -9.578 -27.969 -2.037 1 81.44 303 VAL B CA 1
ATOM 7634 C C . VAL B 1 303 ? -10.336 -26.969 -1.178 1 81.44 303 VAL B C 1
ATOM 7636 O O . VAL B 1 303 ? -11.359 -27.297 -0.574 1 81.44 303 VAL B O 1
ATOM 7639 N N . LEU B 1 304 ? -9.891 -25.797 -1.177 1 77.12 304 LEU B N 1
ATOM 7640 C CA . LEU B 1 304 ? -10.516 -24.812 -0.311 1 77.12 304 LEU B CA 1
ATOM 7641 C C . LEU B 1 304 ? -11.758 -24.219 -0.969 1 77.12 304 LEU B C 1
ATOM 7643 O O . LEU B 1 304 ? -12.812 -24.125 -0.343 1 77.12 304 LEU B O 1
ATOM 7647 N N . HIS B 1 305 ? -11.695 -23.875 -2.248 1 77.88 305 HIS B N 1
ATOM 7648 C CA . HIS B 1 305 ? -12.82 -23.297 -2.961 1 77.88 305 HIS B CA 1
ATOM 7649 C C . HIS B 1 305 ? -13.914 -24.328 -3.225 1 77.88 305 HIS B C 1
ATOM 7651 O O . HIS B 1 305 ? -15.094 -23.984 -3.299 1 77.88 305 HIS B O 1
ATOM 7657 N N . GLY B 1 306 ? -13.469 -25.5 -3.248 1 81.5 306 GLY B N 1
ATOM 7658 C CA . GLY B 1 306 ? -14.414 -26.578 -3.502 1 81.5 306 GLY B CA 1
ATOM 7659 C C . GLY B 1 306 ? -15.461 -26.719 -2.414 1 81.5 306 GLY B C 1
ATOM 7660 O O . GLY B 1 306 ? -16.578 -27.141 -2.682 1 81.5 306 GLY B O 1
ATOM 7661 N N . LYS B 1 307 ? -15.109 -26.266 -1.301 1 77.06 307 LYS B N 1
ATOM 7662 C CA . LYS B 1 307 ? -15.992 -26.438 -0.153 1 77.06 307 LYS B CA 1
ATOM 7663 C C . LYS B 1 307 ? -17.203 -25.516 -0.26 1 77.06 307 LYS B C 1
ATOM 7665 O O . LYS B 1 307 ? -18.203 -25.719 0.433 1 77.06 307 LYS B O 1
ATOM 7670 N N . MET B 1 308 ? -17.109 -24.562 -1.106 1 77.75 308 MET B N 1
ATOM 7671 C CA . MET B 1 308 ? -18.219 -23.641 -1.312 1 77.75 308 MET B CA 1
ATOM 7672 C C . MET B 1 308 ? -19.188 -24.188 -2.359 1 77.75 308 MET B C 1
ATOM 7674 O O . MET B 1 308 ? -20.297 -23.672 -2.512 1 77.75 308 MET B O 1
ATOM 7678 N N . HIS B 1 309 ? -18.828 -25.234 -3.014 1 83 309 HIS B N 1
ATOM 7679 C CA . HIS B 1 309 ? -19.672 -25.844 -4.047 1 83 309 HIS B CA 1
ATOM 7680 C C . HIS B 1 309 ? -20.641 -26.859 -3.447 1 83 309 HIS B C 1
ATOM 7682 O O . HIS B 1 309 ? -20.484 -27.266 -2.295 1 83 309 HIS B O 1
ATOM 7688 N N . GLN B 1 310 ? -21.594 -27.219 -4.207 1 79.56 310 GLN B N 1
ATOM 7689 C CA . GLN B 1 310 ? -22.531 -28.266 -3.797 1 79.56 310 GLN B CA 1
ATOM 7690 C C . GLN B 1 310 ? -21.812 -29.609 -3.686 1 79.56 310 GLN B C 1
ATOM 7692 O O . GLN B 1 310 ? -20.766 -29.812 -4.289 1 79.56 310 GLN B O 1
ATOM 7697 N N . MET B 1 311 ? -22.422 -30.406 -2.994 1 81.81 311 MET B N 1
ATOM 7698 C CA . MET B 1 311 ? -21.797 -31.703 -2.707 1 81.81 311 MET B CA 1
ATOM 7699 C C . MET B 1 311 ? -21.547 -32.469 -3.994 1 81.81 311 MET B C 1
ATOM 7701 O O . MET B 1 311 ? -20.516 -33.156 -4.133 1 81.81 311 MET B O 1
ATOM 7705 N N . LEU B 1 312 ? -22.438 -32.438 -4.867 1 82.25 312 LEU B N 1
ATOM 7706 C CA . LEU B 1 312 ? -22.25 -33.156 -6.121 1 82.25 312 LEU B CA 1
ATOM 7707 C C . LEU B 1 312 ? -21 -32.656 -6.855 1 82.25 312 LEU B C 1
ATOM 7709 O O . LEU B 1 312 ? -20.234 -33.469 -7.387 1 82.25 312 LEU B O 1
ATOM 7713 N N . CYS B 1 313 ? -20.812 -31.375 -6.934 1 88.25 313 CYS B N 1
ATOM 7714 C CA . CYS B 1 313 ? -19.625 -30.812 -7.562 1 88.25 313 CYS B CA 1
ATOM 7715 C C . CYS B 1 313 ? -18.359 -31.25 -6.84 1 88.25 313 CYS B C 1
ATOM 7717 O O . CYS B 1 313 ? -17.344 -31.547 -7.477 1 88.25 313 CYS B O 1
ATOM 7719 N N . GLN B 1 314 ? -18.422 -31.312 -5.57 1 88.38 314 GLN B N 1
ATOM 7720 C CA . GLN B 1 314 ? -17.266 -31.672 -4.762 1 88.38 314 GLN B CA 1
ATOM 7721 C C . GLN B 1 314 ? -16.844 -33.125 -5.031 1 88.38 314 GLN B C 1
ATOM 7723 O O . GLN B 1 314 ? -15.648 -33.406 -5.148 1 88.38 314 GLN B O 1
ATOM 7728 N N . VAL B 1 315 ? -17.812 -33.969 -5.129 1 88.56 315 VAL B N 1
ATOM 7729 C CA . VAL B 1 315 ? -17.469 -35.375 -5.25 1 88.56 315 VAL B CA 1
ATOM 7730 C C . VAL B 1 315 ? -17.094 -35.688 -6.695 1 88.56 315 VAL B C 1
ATOM 7732 O O . VAL B 1 315 ? -16.281 -36.594 -6.949 1 88.56 315 VAL B O 1
ATOM 7735 N N . LYS B 1 316 ? -17.578 -34.938 -7.617 1 88.38 316 LYS B N 1
ATOM 7736 C CA . LYS B 1 316 ? -17.312 -35.219 -9.023 1 88.38 316 LYS B CA 1
ATOM 7737 C C . LYS B 1 316 ? -15.992 -34.594 -9.453 1 88.38 316 LYS B C 1
ATOM 7739 O O . LYS B 1 316 ? -15.234 -35.188 -10.234 1 88.38 316 LYS B O 1
ATOM 7744 N N . TYR B 1 317 ? -15.781 -33.406 -8.938 1 92.44 317 TYR B N 1
ATOM 7745 C CA . TYR B 1 317 ? -14.664 -32.625 -9.477 1 92.44 317 TYR B CA 1
ATOM 7746 C C . TYR B 1 317 ? -13.609 -32.375 -8.406 1 92.44 317 TYR B C 1
ATOM 7748 O O . TYR B 1 317 ? -12.562 -31.797 -8.688 1 92.44 317 TYR B O 1
ATOM 7756 N N . GLY B 1 318 ? -13.805 -32.812 -7.211 1 91.88 318 GLY B N 1
ATOM 7757 C CA . GLY B 1 318 ? -12.812 -32.594 -6.164 1 91.88 318 GLY B CA 1
ATOM 7758 C C . GLY B 1 318 ? -11.492 -33.312 -6.445 1 91.88 318 GLY B C 1
ATOM 7759 O O . GLY B 1 318 ? -11.469 -34.5 -6.785 1 91.88 318 GLY B O 1
ATOM 7760 N N . GLY B 1 319 ? -10.477 -32.625 -6.414 1 90.44 319 GLY B N 1
ATOM 7761 C CA . GLY B 1 319 ? -9.156 -33.156 -6.703 1 90.44 319 GLY B CA 1
ATOM 7762 C C . GLY B 1 319 ? -8.805 -34.344 -5.848 1 90.44 319 GLY B C 1
ATOM 7763 O O . GLY B 1 319 ? -8.289 -35.344 -6.352 1 90.44 319 GLY B O 1
ATOM 7764 N N . ARG B 1 320 ? -9.18 -34.375 -4.609 1 89.62 320 ARG B N 1
ATOM 7765 C CA . ARG B 1 320 ? -8.844 -35.438 -3.684 1 89.62 320 ARG B CA 1
ATOM 7766 C C . ARG B 1 320 ? -9.609 -36.719 -4.027 1 89.62 320 ARG B C 1
ATOM 7768 O O . ARG B 1 320 ? -9.227 -37.812 -3.609 1 89.62 320 ARG B O 1
ATOM 7775 N N . TRP B 1 321 ? -10.641 -36.594 -4.75 1 92.19 321 TRP B N 1
ATOM 7776 C CA . TRP B 1 321 ? -11.477 -37.719 -5.09 1 92.19 321 TRP B CA 1
ATOM 7777 C C . TRP B 1 321 ? -11.086 -38.312 -6.441 1 92.19 321 TRP B C 1
ATOM 7779 O O . TRP B 1 321 ? -11.703 -39.25 -6.922 1 92.19 321 TRP B O 1
ATOM 7789 N N . GLN B 1 322 ? -10.031 -37.75 -7.023 1 93 322 GLN B N 1
ATOM 7790 C CA . GLN B 1 322 ? -9.625 -38.219 -8.352 1 93 322 GLN B CA 1
ATOM 7791 C C . GLN B 1 322 ? -8.266 -38.906 -8.297 1 93 322 GLN B C 1
ATOM 7793 O O . GLN B 1 322 ? -7.285 -38.344 -7.82 1 93 322 GLN B O 1
ATOM 7798 N N . THR B 1 323 ? -8.289 -40.031 -8.891 1 92.06 323 THR B N 1
ATOM 7799 C CA . THR B 1 323 ? -7.047 -40.781 -8.961 1 92.06 323 THR B CA 1
ATOM 7800 C C . THR B 1 323 ? -6.012 -40.031 -9.797 1 92.06 323 THR B C 1
ATOM 7802 O O . THR B 1 323 ? -6.32 -39.531 -10.883 1 92.06 323 THR B O 1
ATOM 7805 N N . GLY B 1 324 ? -4.875 -39.906 -9.258 1 93.94 324 GLY B N 1
ATOM 7806 C CA . GLY B 1 324 ? -3.789 -39.25 -9.984 1 93.94 324 GLY B CA 1
ATOM 7807 C C . GLY B 1 324 ? -3.604 -37.781 -9.617 1 93.94 324 GLY B C 1
ATOM 7808 O O . GLY B 1 324 ? -2.605 -37.188 -10 1 93.94 324 GLY B O 1
ATOM 7809 N N . ALA B 1 325 ? -4.477 -37.219 -8.859 1 95.44 325 ALA B N 1
ATOM 7810 C CA . ALA B 1 325 ? -4.445 -35.812 -8.547 1 95.44 325 ALA B CA 1
ATOM 7811 C C . ALA B 1 325 ? -3.359 -35.5 -7.523 1 95.44 325 ALA B C 1
ATOM 7813 O O . ALA B 1 325 ? -2.986 -34.344 -7.344 1 95.44 325 ALA B O 1
ATOM 7814 N N . ALA B 1 326 ? -2.844 -36.5 -6.875 1 96.75 326 ALA B N 1
ATOM 7815 C CA . ALA B 1 326 ? -1.877 -36.281 -5.801 1 96.75 326 ALA B CA 1
ATOM 7816 C C . ALA B 1 326 ? -2.41 -35.312 -4.77 1 96.75 326 ALA B C 1
ATOM 7818 O O . ALA B 1 326 ? -3.621 -35.219 -4.555 1 96.75 326 ALA B O 1
ATOM 7819 N N . LEU B 1 327 ? -1.529 -34.594 -4.016 1 94.5 327 LEU B N 1
ATOM 7820 C CA . LEU B 1 327 ? -1.968 -33.688 -2.979 1 94.5 327 LEU B CA 1
ATOM 7821 C C . LEU B 1 327 ? -1.991 -32.25 -3.5 1 94.5 327 LEU B C 1
ATOM 7823 O O . LEU B 1 327 ? -1.824 -31.297 -2.73 1 94.5 327 LEU B O 1
ATOM 7827 N N . THR B 1 328 ? -2.186 -32.125 -4.785 1 92.69 328 THR B N 1
ATOM 7828 C CA . THR B 1 328 ? -2.301 -30.766 -5.336 1 92.69 328 THR B CA 1
ATOM 7829 C C . THR B 1 328 ? -3.502 -30.047 -4.738 1 92.69 328 THR B C 1
ATOM 7831 O O . THR B 1 328 ? -4.594 -30.609 -4.645 1 92.69 328 THR B O 1
ATOM 7834 N N . SER B 1 329 ? -3.332 -28.875 -4.262 1 87.25 329 SER B N 1
ATOM 7835 C CA . SER B 1 329 ? -4.395 -28.156 -3.58 1 87.25 329 SER B CA 1
ATOM 7836 C C . SER B 1 329 ? -5.18 -27.281 -4.555 1 87.25 329 SER B C 1
ATOM 7838 O O . SER B 1 329 ? -6.352 -26.969 -4.32 1 87.25 329 SER B O 1
ATOM 7840 N N . GLY B 1 330 ? -4.527 -26.812 -5.668 1 87.88 330 GLY B N 1
ATOM 7841 C CA . GLY B 1 330 ? -5.168 -25.906 -6.609 1 87.88 330 GLY B CA 1
ATOM 7842 C C . GLY B 1 330 ? -5.23 -24.484 -6.109 1 87.88 330 GLY B C 1
ATOM 7843 O O . GLY B 1 330 ? -6.082 -23.703 -6.539 1 87.88 330 GLY B O 1
ATOM 7844 N N . GLU B 1 331 ? -4.402 -24.141 -5.121 1 86.31 331 GLU B N 1
ATOM 7845 C CA . GLU B 1 331 ? -4.43 -22.812 -4.512 1 86.31 331 GLU B CA 1
ATOM 7846 C C . GLU B 1 331 ? -3.215 -22 -4.93 1 86.31 331 GLU B C 1
ATOM 7848 O O . GLU B 1 331 ? -3 -20.891 -4.418 1 86.31 331 GLU B O 1
ATOM 7853 N N . GLU B 1 332 ? -2.449 -22.453 -5.848 1 90.38 332 GLU B N 1
ATOM 7854 C CA . GLU B 1 332 ? -1.195 -21.797 -6.219 1 90.38 332 GLU B CA 1
ATOM 7855 C C . GLU B 1 332 ? -1.446 -20.453 -6.875 1 90.38 332 GLU B C 1
ATOM 7857 O O . GLU B 1 332 ? -0.688 -19.5 -6.664 1 90.38 332 GLU B O 1
ATOM 7862 N N . ALA B 1 333 ? -2.529 -20.359 -7.648 1 91.56 333 ALA B N 1
ATOM 7863 C CA . ALA B 1 333 ? -2.842 -19.094 -8.305 1 91.56 333 ALA B CA 1
ATOM 7864 C C . ALA B 1 333 ? -3.145 -18.016 -7.281 1 91.56 333 ALA B C 1
ATOM 7866 O O . ALA B 1 333 ? -2.877 -16.828 -7.523 1 91.56 333 ALA B O 1
ATOM 7867 N N . GLU B 1 334 ? -3.662 -18.391 -6.133 1 87.88 334 GLU B N 1
ATOM 7868 C CA . GLU B 1 334 ? -3.959 -17.438 -5.07 1 87.88 334 GLU B CA 1
ATOM 7869 C C . GLU B 1 334 ? -2.684 -16.812 -4.523 1 87.88 334 GLU B C 1
ATOM 7871 O O . GLU B 1 334 ? -2.682 -15.641 -4.129 1 87.88 334 GLU B O 1
ATOM 7876 N N . GLN B 1 335 ? -1.663 -17.547 -4.508 1 89.44 335 GLN B N 1
ATOM 7877 C CA . GLN B 1 335 ? -0.382 -17.016 -4.055 1 89.44 335 GLN B CA 1
ATOM 7878 C C . GLN B 1 335 ? 0.149 -15.969 -5.027 1 89.44 335 GLN B C 1
ATOM 7880 O O . GLN B 1 335 ? 0.624 -14.906 -4.609 1 89.44 335 GLN B O 1
ATOM 7885 N N . VAL B 1 336 ? 0.06 -16.297 -6.234 1 95.06 336 VAL B N 1
ATOM 7886 C CA . VAL B 1 336 ? 0.512 -15.352 -7.25 1 95.06 336 VAL B CA 1
ATOM 7887 C C . VAL B 1 336 ? -0.355 -14.094 -7.207 1 95.06 336 VAL B C 1
ATOM 7889 O O . VAL B 1 336 ? 0.155 -12.977 -7.309 1 95.06 336 VAL B O 1
ATOM 7892 N N . ASN B 1 337 ? -1.651 -14.32 -7.023 1 93.44 337 ASN B N 1
ATOM 7893 C CA . ASN B 1 337 ? -2.588 -13.211 -6.941 1 93.44 337 ASN B CA 1
ATOM 7894 C C . ASN B 1 337 ? -2.256 -12.281 -5.777 1 93.44 337 ASN B C 1
ATOM 7896 O O . ASN B 1 337 ? -2.34 -11.055 -5.906 1 93.44 337 ASN B O 1
ATOM 7900 N N . SER B 1 338 ? -1.928 -12.891 -4.676 1 90.12 338 SER B N 1
ATOM 7901 C CA . SER B 1 338 ? -1.585 -12.094 -3.506 1 90.12 338 SER B CA 1
ATOM 7902 C C . SER B 1 338 ? -0.411 -11.164 -3.799 1 90.12 338 SER B C 1
ATOM 7904 O O . SER B 1 338 ? -0.353 -10.047 -3.281 1 90.12 338 SER B O 1
ATOM 7906 N N . TYR B 1 339 ? 0.462 -11.594 -4.602 1 93.94 339 TYR B N 1
ATOM 7907 C CA . TYR B 1 339 ? 1.643 -10.82 -4.973 1 93.94 339 TYR B CA 1
ATOM 7908 C C . TYR B 1 339 ? 1.315 -9.812 -6.066 1 93.94 339 TYR B C 1
ATOM 7910 O O . TYR B 1 339 ? 1.587 -8.617 -5.918 1 93.94 339 TYR B O 1
ATOM 7918 N N . LEU B 1 340 ? 0.635 -10.188 -7.121 1 96.19 340 LEU B N 1
ATOM 7919 C CA . LEU B 1 340 ? 0.432 -9.344 -8.297 1 96.19 340 LEU B CA 1
ATOM 7920 C C . LEU B 1 340 ? -0.693 -8.344 -8.07 1 96.19 340 LEU B C 1
ATOM 7922 O O . LEU B 1 340 ? -0.715 -7.277 -8.68 1 96.19 340 LEU B O 1
ATOM 7926 N N . SER B 1 341 ? -1.661 -8.703 -7.238 1 94.25 341 SER B N 1
ATOM 7927 C CA . SER B 1 341 ? -2.789 -7.809 -6.984 1 94.25 341 SER B CA 1
ATOM 7928 C C . SER B 1 341 ? -2.318 -6.461 -6.449 1 94.25 341 SER B C 1
ATOM 7930 O O . SER B 1 341 ? -2.963 -5.438 -6.684 1 94.25 341 SER B O 1
ATOM 7932 N N . ARG B 1 342 ? -1.193 -6.449 -5.832 1 90.94 342 ARG B N 1
ATOM 7933 C CA . ARG B 1 342 ? -0.673 -5.23 -5.227 1 90.94 342 ARG B CA 1
ATOM 7934 C C . ARG B 1 342 ? -0.209 -4.242 -6.293 1 90.94 342 ARG B C 1
ATOM 7936 O O . ARG B 1 342 ? -0.07 -3.049 -6.023 1 90.94 342 ARG B O 1
ATOM 7943 N N . LEU B 1 343 ? -0.017 -4.691 -7.441 1 95.06 343 LEU B N 1
ATOM 7944 C CA . LEU B 1 343 ? 0.458 -3.852 -8.539 1 95.06 343 LEU B CA 1
ATOM 7945 C C . LEU B 1 343 ? -0.61 -2.846 -8.953 1 95.06 343 LEU B C 1
ATOM 7947 O O . LEU B 1 343 ? -0.307 -1.854 -9.625 1 95.06 343 LEU B O 1
ATOM 7951 N N . THR B 1 344 ? -1.838 -3.164 -8.602 1 92.44 344 THR B N 1
ATOM 7952 C CA . THR B 1 344 ? -2.945 -2.336 -9.07 1 92.44 344 THR B CA 1
ATOM 7953 C C . THR B 1 344 ? -2.777 -0.895 -8.594 1 92.44 344 THR B C 1
ATOM 7955 O O . THR B 1 344 ? -3.201 0.04 -9.281 1 92.44 344 THR B O 1
ATOM 7958 N N . ASN B 1 345 ? -2.1 -0.718 -7.5 1 87.31 345 ASN B N 1
ATOM 7959 C CA . ASN B 1 345 ? -1.888 0.616 -6.945 1 87.31 345 ASN B CA 1
ATOM 7960 C C . ASN B 1 345 ? -1.196 1.535 -7.949 1 87.31 345 ASN B C 1
ATOM 7962 O O . ASN B 1 345 ? -1.356 2.756 -7.895 1 87.31 345 ASN B O 1
ATOM 7966 N N . THR B 1 346 ? -0.511 0.966 -8.867 1 89.69 346 THR B N 1
ATOM 7967 C CA . THR B 1 346 ? 0.223 1.77 -9.836 1 89.69 346 THR B CA 1
ATOM 7968 C C . THR B 1 346 ? -0.231 1.448 -11.258 1 89.69 346 THR B C 1
ATOM 7970 O O . THR B 1 346 ? -0.4 2.352 -12.078 1 89.69 346 THR B O 1
ATOM 7973 N N . THR B 1 347 ? -0.578 0.25 -11.516 1 94.31 347 THR B N 1
ATOM 7974 C CA . THR B 1 347 ? -0.832 -0.192 -12.883 1 94.31 347 THR B CA 1
ATOM 7975 C C . THR B 1 347 ? -2.182 0.322 -13.383 1 94.31 347 THR B C 1
ATOM 7977 O O . THR B 1 347 ? -2.402 0.442 -14.586 1 94.31 347 THR B O 1
ATOM 7980 N N . LYS B 1 348 ? -3.078 0.6 -12.492 1 93.75 348 LYS B N 1
ATOM 7981 C CA . LYS B 1 348 ? -4.414 1.033 -12.898 1 93.75 348 LYS B CA 1
ATOM 7982 C C . LYS B 1 348 ? -4.359 2.373 -13.625 1 93.75 348 LYS B C 1
ATOM 7984 O O . LYS B 1 348 ? -5.293 2.729 -14.352 1 93.75 348 LYS B O 1
ATOM 7989 N N . TYR B 1 349 ? -3.221 3.135 -13.477 1 90.31 349 TYR B N 1
ATOM 7990 C CA . TYR B 1 349 ? -3.074 4.457 -14.062 1 90.31 349 TYR B CA 1
ATOM 7991 C C . TYR B 1 349 ? -2.088 4.43 -15.227 1 90.31 349 TYR B C 1
ATOM 7993 O O . TYR B 1 349 ? -1.76 5.473 -15.797 1 90.31 349 TYR B O 1
ATOM 8001 N N . MET B 1 350 ? -1.603 3.311 -15.594 1 92.81 350 MET B N 1
ATOM 8002 C CA . MET B 1 350 ? -0.585 3.191 -16.625 1 92.81 350 MET B CA 1
ATOM 8003 C C . MET B 1 350 ? -1.227 3.02 -18 1 92.81 350 MET B C 1
ATOM 8005 O O . MET B 1 350 ? -2.371 2.572 -18.109 1 92.81 350 MET B O 1
ATOM 8009 N N . LEU B 1 351 ? -0.473 3.398 -18.984 1 93.88 351 LEU B N 1
ATOM 8010 C CA . LEU B 1 351 ? -0.835 2.998 -20.344 1 93.88 351 LEU B CA 1
ATOM 8011 C C . LEU B 1 351 ? -0.822 1.479 -20.484 1 93.88 351 LEU B C 1
ATOM 8013 O O . LEU B 1 351 ? -0.135 0.788 -19.719 1 93.88 351 LEU B O 1
ATOM 8017 N N . PRO B 1 352 ? -1.538 0.913 -21.453 1 94.5 352 PRO B N 1
ATOM 8018 C CA . PRO B 1 352 ? -1.654 -0.542 -21.578 1 94.5 352 PRO B CA 1
ATOM 8019 C C . PRO B 1 352 ? -0.299 -1.232 -21.719 1 94.5 352 PRO B C 1
ATOM 8021 O O . PRO B 1 352 ? -0.05 -2.246 -21.062 1 94.5 352 PRO B O 1
ATOM 8024 N N . GLN B 1 353 ? 0.542 -0.678 -22.578 1 94.06 353 GLN B N 1
ATOM 8025 C CA . GLN B 1 353 ? 1.827 -1.334 -22.797 1 94.06 353 GLN B CA 1
ATOM 8026 C C . GLN B 1 353 ? 2.693 -1.292 -21.547 1 94.06 353 GLN B C 1
ATOM 8028 O O . GLN B 1 353 ? 3.439 -2.232 -21.266 1 94.06 353 GLN B O 1
ATOM 8033 N N . ASN B 1 354 ? 2.613 -0.215 -20.812 1 93.88 354 ASN B N 1
ATOM 8034 C CA . ASN B 1 354 ? 3.387 -0.088 -19.578 1 93.88 354 ASN B CA 1
ATOM 8035 C C . ASN B 1 354 ? 2.879 -1.035 -18.5 1 93.88 354 ASN B C 1
ATOM 8037 O O . ASN B 1 354 ? 3.668 -1.596 -17.734 1 93.88 354 ASN B O 1
ATOM 8041 N N . ARG B 1 355 ? 1.574 -1.155 -18.422 1 95.75 355 ARG B N 1
ATOM 8042 C CA . ARG B 1 355 ? 0.961 -2.102 -17.484 1 95.75 355 ARG B CA 1
ATOM 8043 C C . ARG B 1 355 ? 1.405 -3.529 -17.797 1 95.75 355 ARG B C 1
ATOM 8045 O O . ARG B 1 355 ? 1.805 -4.266 -16.891 1 95.75 355 ARG B O 1
ATOM 8052 N N . ASP B 1 356 ? 1.415 -3.881 -19.078 1 96.69 356 ASP B N 1
ATOM 8053 C CA . ASP B 1 356 ? 1.802 -5.227 -19.484 1 96.69 356 ASP B CA 1
ATOM 8054 C C . ASP B 1 356 ? 3.264 -5.508 -19.141 1 96.69 356 ASP B C 1
ATOM 8056 O O . ASP B 1 356 ? 3.59 -6.582 -18.641 1 96.69 356 ASP B O 1
ATOM 8060 N N . ASP B 1 357 ? 4.082 -4.57 -19.438 1 96.5 357 ASP B N 1
ATOM 8061 C CA . ASP B 1 357 ? 5.5 -4.723 -19.141 1 96.5 357 ASP B CA 1
ATOM 8062 C C . ASP B 1 357 ? 5.723 -4.91 -17.641 1 96.5 357 ASP B C 1
ATOM 8064 O O . ASP B 1 357 ? 6.5 -5.773 -17.219 1 96.5 357 ASP B O 1
ATOM 8068 N N . THR B 1 358 ? 5.055 -4.098 -16.875 1 96.62 358 THR B N 1
ATOM 8069 C CA . THR B 1 358 ? 5.207 -4.152 -15.43 1 96.62 358 THR B CA 1
ATOM 8070 C C . THR B 1 358 ? 4.75 -5.504 -14.891 1 96.62 358 THR B C 1
ATOM 8072 O O . THR B 1 358 ? 5.461 -6.145 -14.109 1 96.62 358 THR B O 1
ATOM 8075 N N . ILE B 1 359 ? 3.6 -5.988 -15.32 1 97.5 359 ILE B N 1
ATOM 8076 C CA . ILE B 1 359 ? 3.068 -7.27 -14.859 1 97.5 359 ILE B CA 1
ATOM 8077 C C . ILE B 1 359 ? 4.02 -8.398 -15.258 1 97.5 359 ILE B C 1
ATOM 8079 O O . ILE B 1 359 ? 4.301 -9.289 -14.453 1 97.5 359 ILE B O 1
ATOM 8083 N N . THR B 1 360 ? 4.477 -8.289 -16.438 1 97.38 360 THR B N 1
ATOM 8084 C CA . THR B 1 360 ? 5.402 -9.305 -16.938 1 97.38 360 THR B CA 1
ATOM 8085 C C . THR B 1 360 ? 6.672 -9.336 -16.094 1 97.38 360 THR B C 1
ATOM 8087 O O . THR B 1 360 ? 7.129 -10.414 -15.695 1 97.38 360 THR B O 1
ATOM 8090 N N . GLU B 1 361 ? 7.266 -8.234 -15.789 1 96.25 361 GLU B N 1
ATOM 8091 C CA . GLU B 1 361 ? 8.484 -8.148 -14.992 1 96.25 361 GLU B CA 1
ATOM 8092 C C . GLU B 1 361 ? 8.273 -8.727 -13.602 1 96.25 361 GLU B C 1
ATOM 8094 O O . GLU B 1 361 ? 9.133 -9.445 -13.086 1 96.25 361 GLU B O 1
ATOM 8099 N N . PHE B 1 362 ? 7.191 -8.398 -13.039 1 97.44 362 PHE B N 1
ATOM 8100 C CA . PHE B 1 362 ? 6.918 -8.859 -11.68 1 97.44 362 PHE B CA 1
ATOM 8101 C C . PHE B 1 362 ? 6.625 -10.359 -11.672 1 97.44 362 PHE B C 1
ATOM 8103 O O . PHE B 1 362 ? 7.027 -11.07 -10.742 1 97.44 362 PHE B O 1
ATOM 8110 N N . ALA B 1 363 ? 5.895 -10.797 -12.703 1 97.5 363 ALA B N 1
ATOM 8111 C CA . ALA B 1 363 ? 5.684 -12.234 -12.82 1 97.5 363 ALA B CA 1
ATOM 8112 C C . ALA B 1 363 ? 7.016 -12.969 -12.977 1 97.5 363 ALA B C 1
ATOM 8114 O O . ALA B 1 363 ? 7.223 -14.023 -12.375 1 97.5 363 ALA B O 1
ATOM 8115 N N . MET B 1 364 ? 7.898 -12.406 -13.75 1 95.5 364 MET B N 1
ATOM 8116 C CA . MET B 1 364 ? 9.219 -12.992 -13.961 1 95.5 364 MET B CA 1
ATOM 8117 C C . MET B 1 364 ? 9.992 -13.07 -12.656 1 95.5 364 MET B C 1
ATOM 8119 O O . MET B 1 364 ? 10.648 -14.078 -12.375 1 95.5 364 MET B O 1
ATOM 8123 N N . ASP B 1 365 ? 9.945 -12.023 -11.945 1 94.62 365 ASP B N 1
ATOM 8124 C CA . ASP B 1 365 ? 10.656 -12 -10.672 1 94.62 365 ASP B CA 1
ATOM 8125 C C . ASP B 1 365 ? 10.062 -13.023 -9.703 1 94.62 365 ASP B C 1
ATOM 8127 O O . ASP B 1 365 ? 10.797 -13.734 -9.008 1 94.62 365 ASP B O 1
ATOM 8131 N N . TRP B 1 366 ? 8.742 -13.039 -9.586 1 96.5 366 TRP B N 1
ATOM 8132 C CA . TRP B 1 366 ? 8.062 -14.047 -8.773 1 96.5 366 TRP B CA 1
ATOM 8133 C C . TRP B 1 366 ? 8.516 -15.453 -9.156 1 96.5 366 TRP B C 1
ATOM 8135 O O . TRP B 1 366 ? 8.891 -16.25 -8.289 1 96.5 366 TRP B O 1
ATOM 8145 N N . ASN B 1 367 ? 8.477 -15.719 -10.438 1 96.62 367 ASN B N 1
ATOM 8146 C CA . ASN B 1 367 ? 8.883 -17.031 -10.938 1 96.62 367 ASN B CA 1
ATOM 8147 C C . ASN B 1 367 ? 10.336 -17.344 -10.57 1 96.62 367 ASN B C 1
ATOM 8149 O O . ASN B 1 367 ? 10.656 -18.469 -10.18 1 96.62 367 ASN B O 1
ATOM 8153 N N . GLY B 1 368 ? 11.164 -16.297 -10.789 1 92.75 368 GLY B N 1
ATOM 8154 C CA . GLY B 1 368 ? 12.562 -16.484 -10.461 1 92.75 368 GLY B CA 1
ATOM 8155 C C . GLY B 1 368 ? 12.781 -16.922 -9.023 1 92.75 368 GLY B C 1
ATOM 8156 O O . GLY B 1 368 ? 13.562 -17.828 -8.758 1 92.75 368 GLY B O 1
ATOM 8157 N N . ARG B 1 369 ? 12.094 -16.359 -8.102 1 91.25 369 ARG B N 1
ATOM 8158 C CA . ARG B 1 369 ? 12.219 -16.719 -6.691 1 91.25 369 ARG B CA 1
ATOM 8159 C C . ARG B 1 369 ? 11.703 -18.125 -6.434 1 91.25 369 ARG B C 1
ATOM 8161 O O . ARG B 1 369 ? 12.312 -18.891 -5.688 1 91.25 369 ARG B O 1
ATOM 8168 N N . LYS B 1 370 ? 10.609 -18.438 -7.047 1 94.94 370 LYS B N 1
ATOM 8169 C CA . LYS B 1 370 ? 10.039 -19.766 -6.891 1 94.94 370 LYS B CA 1
ATOM 8170 C C . LYS B 1 370 ? 10.984 -20.844 -7.445 1 94.94 370 LYS B C 1
ATOM 8172 O O . LYS B 1 370 ? 11.203 -21.875 -6.812 1 94.94 370 LYS B O 1
ATOM 8177 N N . ILE B 1 371 ? 11.5 -20.547 -8.555 1 94.5 371 ILE B N 1
ATOM 8178 C CA . ILE B 1 371 ? 12.344 -21.516 -9.242 1 94.5 371 ILE B CA 1
ATOM 8179 C C . ILE B 1 371 ? 13.648 -21.703 -8.469 1 94.5 371 ILE B C 1
ATOM 8181 O O . ILE B 1 371 ? 14.133 -22.828 -8.328 1 94.5 371 ILE B O 1
ATOM 8185 N N . ARG B 1 372 ? 14.227 -20.672 -7.973 1 90.69 372 ARG B N 1
ATOM 8186 C CA . ARG B 1 372 ? 15.484 -20.75 -7.227 1 90.69 372 ARG B CA 1
ATOM 8187 C C . ARG B 1 372 ? 15.305 -21.562 -5.949 1 90.69 372 ARG B C 1
ATOM 8189 O O . ARG B 1 372 ? 16.234 -22.219 -5.492 1 90.69 372 ARG B O 1
ATOM 8196 N N . ASN B 1 373 ? 14.109 -21.562 -5.457 1 93.25 373 ASN B N 1
ATOM 8197 C CA . ASN B 1 373 ? 13.852 -22.281 -4.211 1 93.25 373 ASN B CA 1
ATOM 8198 C C . ASN B 1 373 ? 13.109 -23.578 -4.461 1 93.25 373 ASN B C 1
ATOM 8200 O O . ASN B 1 373 ? 12.617 -24.219 -3.521 1 93.25 373 ASN B O 1
ATOM 8204 N N . LEU B 1 374 ? 13.016 -24.016 -5.645 1 96.38 374 LEU B N 1
ATOM 8205 C CA . LEU B 1 374 ? 12.172 -25.141 -6.043 1 96.38 374 LEU B CA 1
ATOM 8206 C C . LEU B 1 374 ? 12.664 -26.438 -5.422 1 96.38 374 LEU B C 1
ATOM 8208 O O . LEU B 1 374 ? 11.867 -27.25 -4.934 1 96.38 374 LEU B O 1
ATOM 8212 N N . ALA B 1 375 ? 13.984 -26.672 -5.422 1 96.62 375 ALA B N 1
ATOM 8213 C CA . ALA B 1 375 ? 14.539 -27.891 -4.848 1 96.62 375 ALA B CA 1
ATOM 8214 C C . ALA B 1 375 ? 14.164 -28.016 -3.373 1 96.62 375 ALA B C 1
ATOM 8216 O O . ALA B 1 375 ? 13.742 -29.094 -2.926 1 96.62 375 ALA B O 1
ATOM 8217 N N . MET B 1 376 ? 14.305 -26.984 -2.668 1 95.38 376 MET B N 1
ATOM 8218 C CA . MET B 1 376 ? 13.953 -26.969 -1.251 1 95.38 376 MET B CA 1
ATOM 8219 C C . MET B 1 376 ? 12.469 -27.266 -1.057 1 95.38 376 MET B C 1
ATOM 8221 O O . MET B 1 376 ? 12.094 -28.047 -0.193 1 95.38 376 MET B O 1
ATOM 8225 N N . THR B 1 377 ? 11.633 -26.656 -1.847 1 95.44 377 THR B N 1
ATOM 8226 C CA . THR B 1 377 ? 10.195 -26.828 -1.742 1 95.44 377 THR B CA 1
ATOM 8227 C C . THR B 1 377 ? 9.805 -28.281 -1.986 1 95.44 377 THR B C 1
ATOM 8229 O O . THR B 1 377 ? 8.945 -28.828 -1.288 1 95.44 377 THR B O 1
ATOM 8232 N N . LEU B 1 378 ? 10.406 -28.875 -2.967 1 96.75 378 LEU B N 1
ATOM 8233 C CA . LEU B 1 378 ? 10.102 -30.266 -3.299 1 96.75 378 LEU B CA 1
ATOM 8234 C C . LEU B 1 378 ? 10.461 -31.188 -2.145 1 96.75 378 LEU B C 1
ATOM 8236 O O . LEU B 1 378 ? 9.688 -32.062 -1.79 1 96.75 378 LEU B O 1
ATOM 8240 N N . VAL B 1 379 ? 11.594 -30.938 -1.522 1 96.75 379 VAL B N 1
ATOM 8241 C CA . VAL B 1 379 ? 12.039 -31.797 -0.426 1 96.75 379 VAL B CA 1
ATOM 8242 C C . VAL B 1 379 ? 11.164 -31.562 0.8 1 96.75 379 VAL B C 1
ATOM 8244 O O . VAL B 1 379 ? 10.844 -32.5 1.529 1 96.75 379 VAL B O 1
ATOM 8247 N N . GLN B 1 380 ? 10.836 -30.359 1.033 1 95.75 380 GLN B N 1
ATOM 8248 C CA . GLN B 1 380 ? 9.961 -30.047 2.152 1 95.75 380 GLN B CA 1
ATOM 8249 C C . GLN B 1 380 ? 8.602 -30.734 1.997 1 95.75 380 GLN B C 1
ATOM 8251 O O . GLN B 1 380 ? 8.055 -31.25 2.967 1 95.75 380 GLN B O 1
ATOM 8256 N N . ARG B 1 381 ? 8.055 -30.719 0.828 1 95 381 ARG B N 1
ATOM 8257 C CA . ARG B 1 381 ? 6.793 -31.391 0.557 1 95 381 ARG B CA 1
ATOM 8258 C C . ARG B 1 381 ? 6.922 -32.906 0.769 1 95 381 ARG B C 1
ATOM 8260 O O . ARG B 1 381 ? 6.02 -33.531 1.324 1 95 381 ARG B O 1
ATOM 8267 N N . TYR B 1 382 ? 8.047 -33.406 0.273 1 96.12 382 TYR B N 1
ATOM 8268 C CA . TYR B 1 382 ? 8.289 -34.812 0.445 1 96.12 382 TYR B CA 1
ATOM 8269 C C . TYR B 1 382 ? 8.352 -35.188 1.922 1 96.12 382 TYR B C 1
ATOM 8271 O O . TYR B 1 382 ? 7.746 -36.188 2.346 1 96.12 382 TYR B O 1
ATOM 8279 N N . LYS B 1 383 ? 9.062 -34.406 2.672 1 94.75 383 LYS B N 1
ATOM 8280 C CA . LYS B 1 383 ? 9.172 -34.625 4.113 1 94.75 383 LYS B CA 1
ATOM 8281 C C . LYS B 1 383 ? 7.801 -34.594 4.777 1 94.75 383 LYS B C 1
ATOM 8283 O O . LYS B 1 383 ? 7.492 -35.438 5.613 1 94.75 383 LYS B O 1
ATOM 8288 N N . LYS B 1 384 ? 7.012 -33.688 4.414 1 93.56 384 LYS B N 1
ATOM 8289 C CA . LYS B 1 384 ? 5.668 -33.562 4.98 1 93.56 384 LYS B CA 1
ATOM 8290 C C . LYS B 1 384 ? 4.816 -34.781 4.652 1 93.56 384 LYS B C 1
ATOM 8292 O O . LYS B 1 384 ? 4.094 -35.312 5.512 1 93.56 384 LYS B O 1
ATOM 8297 N N . VAL B 1 385 ? 4.836 -35.219 3.385 1 94.25 385 VAL B N 1
ATOM 8298 C CA . VAL B 1 385 ? 4.066 -36.375 2.938 1 94.25 385 VAL B CA 1
ATOM 8299 C C . VAL B 1 385 ? 4.512 -37.625 3.699 1 94.25 385 VAL B C 1
ATOM 8301 O O . VAL B 1 385 ? 3.68 -38.438 4.133 1 94.25 385 VAL B O 1
ATOM 8304 N N . GLN B 1 386 ? 5.777 -37.75 3.855 1 91.69 386 GLN B N 1
ATOM 8305 C CA . GLN B 1 386 ? 6.312 -38.906 4.578 1 91.69 386 GLN B CA 1
ATOM 8306 C C . GLN B 1 386 ? 5.836 -38.906 6.027 1 91.69 386 GLN B C 1
ATOM 8308 O O . GLN B 1 386 ? 5.461 -39.969 6.551 1 91.69 386 GLN B O 1
ATOM 8313 N N . LYS B 1 387 ? 5.859 -37.812 6.609 1 90 387 LYS B N 1
ATOM 8314 C CA . LYS B 1 387 ? 5.402 -37.688 7.988 1 90 387 LYS B CA 1
ATOM 8315 C C . LYS B 1 387 ? 3.916 -38 8.109 1 90 387 LYS B C 1
ATOM 8317 O O . LYS B 1 387 ? 3.502 -38.719 9.031 1 90 387 LYS B O 1
ATOM 8322 N N . GLU B 1 388 ? 3.156 -37.562 7.195 1 91.44 388 GLU B N 1
ATOM 8323 C CA . GLU B 1 388 ? 1.711 -37.75 7.238 1 91.44 388 GLU B CA 1
ATOM 8324 C C . GLU B 1 388 ? 1.339 -39.219 6.938 1 91.44 388 GLU B C 1
ATOM 8326 O O . GLU B 1 388 ? 0.383 -39.75 7.504 1 91.44 388 GLU B O 1
ATOM 8331 N N . LEU B 1 389 ? 2.018 -39.812 5.988 1 90.81 389 LEU B N 1
ATOM 8332 C CA . LEU B 1 389 ? 1.767 -41.219 5.652 1 90.81 389 LEU B CA 1
ATOM 8333 C C . LEU B 1 389 ? 2.02 -42.125 6.855 1 90.81 389 LEU B C 1
ATOM 8335 O O . LEU B 1 389 ? 1.364 -43.156 7.012 1 90.81 389 LEU B O 1
ATOM 8339 N N . GLY B 1 390 ? 2.904 -41.656 7.707 1 84.69 390 GLY B N 1
ATOM 8340 C CA . GLY B 1 390 ? 3.17 -42.438 8.922 1 84.69 390 GLY B CA 1
ATOM 8341 C C . GLY B 1 390 ? 2.047 -42.344 9.938 1 84.69 390 GLY B C 1
ATOM 8342 O O . GLY B 1 390 ? 1.861 -43.25 10.75 1 84.69 390 GLY B O 1
ATOM 8343 N N . LYS B 1 391 ? 1.191 -41.344 9.766 1 85.25 391 LYS B N 1
ATOM 8344 C CA . LYS B 1 391 ? 0.14 -41.094 10.75 1 85.25 391 LYS B CA 1
ATOM 8345 C C . LYS B 1 391 ? -1.202 -41.625 10.266 1 85.25 391 LYS B C 1
ATOM 8347 O O . LYS B 1 391 ? -2.094 -41.906 11.07 1 85.25 391 LYS B O 1
ATOM 8352 N N . ILE B 1 392 ? -1.366 -41.688 8.953 1 82 392 ILE B N 1
ATOM 8353 C CA . ILE B 1 392 ? -2.656 -42.062 8.383 1 82 392 ILE B CA 1
ATOM 8354 C C . ILE B 1 392 ? -2.76 -43.594 8.297 1 82 392 ILE B C 1
ATOM 8356 O O . ILE B 1 392 ? -1.794 -44.25 7.93 1 82 392 ILE B O 1
ATOM 8360 N N . SER B 1 393 ? -3.889 -44.062 8.719 1 80.44 393 SER B N 1
ATOM 8361 C CA . SER B 1 393 ? -4.133 -45.5 8.68 1 80.44 393 SER B CA 1
ATOM 8362 C C . SER B 1 393 ? -4.379 -45.969 7.25 1 80.44 393 SER B C 1
ATOM 8364 O O . SER B 1 393 ? -5.16 -45.375 6.516 1 80.44 393 SER B O 1
ATOM 8366 N N . LYS B 1 394 ? -3.711 -47 6.828 1 84.44 394 LYS B N 1
ATOM 8367 C CA . LYS B 1 394 ? -3.906 -47.594 5.512 1 84.44 394 LYS B CA 1
ATOM 8368 C C . LYS B 1 394 ? -5.27 -48.281 5.41 1 84.44 394 LYS B C 1
ATOM 8370 O O . LYS B 1 394 ? -5.641 -49.062 6.289 1 84.44 394 LYS B O 1
ATOM 8375 N N . PRO B 1 395 ? -5.887 -47.812 4.344 1 82.69 395 PRO B N 1
ATOM 8376 C CA . PRO B 1 395 ? -7.16 -48.531 4.172 1 82.69 395 PRO B CA 1
ATOM 8377 C C . PRO B 1 395 ? -6.984 -50.031 3.93 1 82.69 395 PRO B C 1
ATOM 8379 O O . PRO B 1 395 ? -6.027 -50.438 3.275 1 82.69 395 PRO B O 1
ATOM 8382 N N . THR B 1 396 ? -7.883 -50.781 4.504 1 77.31 396 THR B N 1
ATOM 8383 C CA . THR B 1 396 ? -7.793 -52.25 4.465 1 77.31 396 THR B CA 1
ATOM 8384 C C . THR B 1 396 ? -8.031 -52.75 3.051 1 77.31 396 THR B C 1
ATOM 8386 O O . THR B 1 396 ? -7.398 -53.719 2.627 1 77.31 396 THR B O 1
ATOM 8389 N N . ASN B 1 397 ? -8.961 -52.125 2.291 1 83.81 397 ASN B N 1
ATOM 8390 C CA . ASN B 1 397 ? -9.297 -52.594 0.952 1 83.81 397 ASN B CA 1
ATOM 8391 C C . ASN B 1 397 ? -9.609 -51.438 0.011 1 83.81 397 ASN B C 1
ATOM 8393 O O . ASN B 1 397 ? -10.664 -50.812 0.121 1 83.81 397 ASN B O 1
ATOM 8397 N N . PHE B 1 398 ? -8.781 -51.25 -1.032 1 84.56 398 PHE B N 1
ATOM 8398 C CA . PHE B 1 398 ? -8.914 -50.125 -1.957 1 84.56 398 PHE B CA 1
ATOM 8399 C C . PHE B 1 398 ? -10.078 -50.375 -2.912 1 84.56 398 PHE B C 1
ATOM 8401 O O . PHE B 1 398 ? -10.742 -49.406 -3.324 1 84.56 398 PHE B O 1
ATOM 8408 N N . ASP B 1 399 ? -10.344 -51.562 -3.176 1 86.12 399 ASP B N 1
ATOM 8409 C CA . ASP B 1 399 ? -11.453 -51.875 -4.074 1 86.12 399 ASP B CA 1
ATOM 8410 C C . ASP B 1 399 ? -12.797 -51.531 -3.422 1 86.12 399 ASP B C 1
ATOM 8412 O O . ASP B 1 399 ? -13.703 -51 -4.074 1 86.12 399 ASP B O 1
ATOM 8416 N N . GLU B 1 400 ? -12.812 -51.906 -2.24 1 88.31 400 GLU B N 1
ATOM 8417 C CA . GLU B 1 400 ? -14.031 -51.594 -1.5 1 88.31 400 GLU B CA 1
ATOM 8418 C C . GLU B 1 400 ? -14.234 -50.094 -1.38 1 88.31 400 GLU B C 1
ATOM 8420 O O . GLU B 1 400 ? -15.359 -49.594 -1.453 1 88.31 400 GLU B O 1
ATOM 8425 N N . LEU B 1 401 ? -13.141 -49.469 -1.171 1 89.25 401 LEU B N 1
ATOM 8426 C CA . LEU B 1 401 ? -13.195 -48.031 -1.051 1 89.25 401 LEU B CA 1
ATOM 8427 C C . LEU B 1 401 ? -13.695 -47.406 -2.346 1 89.25 401 LEU B C 1
ATOM 8429 O O . LEU B 1 401 ? -14.5 -46.469 -2.316 1 89.25 401 LEU B O 1
ATOM 8433 N N . GLU B 1 402 ? -13.281 -47.875 -3.43 1 89.31 402 GLU B N 1
ATOM 8434 C CA . GLU B 1 402 ? -13.68 -47.344 -4.73 1 89.31 402 GLU B CA 1
ATOM 8435 C C . GLU B 1 402 ? -15.164 -47.594 -4.984 1 89.31 402 GLU B C 1
ATOM 8437 O O . GLU B 1 402 ? -15.844 -46.75 -5.582 1 89.31 402 GLU B O 1
ATOM 8442 N N . GLN B 1 403 ? -15.57 -48.719 -4.555 1 89.56 403 GLN B N 1
ATOM 8443 C CA . GLN B 1 403 ? -16.984 -49.031 -4.699 1 89.56 403 GLN B CA 1
ATOM 8444 C C . GLN B 1 403 ? -17.844 -48.094 -3.838 1 89.56 403 GLN B C 1
ATOM 8446 O O . GLN B 1 403 ? -18.875 -47.594 -4.289 1 89.56 403 GLN B O 1
ATOM 8451 N N . LYS B 1 404 ? -17.375 -47.969 -2.678 1 90.31 404 LYS B N 1
ATOM 8452 C CA . LYS B 1 404 ? -18.094 -47.062 -1.783 1 90.31 404 LYS B CA 1
ATOM 8453 C C . LYS B 1 404 ? -18.141 -45.656 -2.357 1 90.31 404 LYS B C 1
ATOM 8455 O O . LYS B 1 404 ? -19.141 -44.938 -2.217 1 90.31 404 LYS B O 1
ATOM 8460 N N . LYS B 1 405 ? -17.094 -45.281 -2.916 1 92.12 405 LYS B N 1
ATOM 8461 C CA . LYS B 1 405 ? -17 -43.969 -3.545 1 92.12 405 LYS B CA 1
ATOM 8462 C C . LYS B 1 405 ? -18.016 -43.844 -4.68 1 92.12 405 LYS B C 1
ATOM 8464 O O . LYS B 1 405 ? -18.766 -42.844 -4.742 1 92.12 405 LYS B O 1
ATOM 8469 N N . GLN B 1 406 ? -18.062 -44.781 -5.504 1 90.44 406 GLN B N 1
ATOM 8470 C CA . GLN B 1 406 ? -18.969 -44.75 -6.637 1 90.44 406 GLN B CA 1
ATOM 8471 C C . GLN B 1 406 ? -20.422 -44.719 -6.172 1 90.44 406 GLN B C 1
ATOM 8473 O O . GLN B 1 406 ? -21.266 -44.031 -6.734 1 90.44 406 GLN B O 1
ATOM 8478 N N . ASP B 1 407 ? -20.641 -45.531 -5.156 1 90.06 407 ASP B N 1
ATOM 8479 C CA . ASP B 1 407 ? -21.984 -45.562 -4.594 1 90.06 407 ASP B CA 1
ATOM 8480 C C . ASP B 1 407 ? -22.375 -44.188 -4.027 1 90.06 407 ASP B C 1
ATOM 8482 O O . ASP B 1 407 ? -23.516 -43.75 -4.18 1 90.06 407 ASP B O 1
ATOM 8486 N N . PHE B 1 408 ? -21.422 -43.688 -3.426 1 90.81 408 PHE B N 1
ATOM 8487 C CA . PHE B 1 408 ? -21.688 -42.375 -2.83 1 90.81 408 PHE B CA 1
ATOM 8488 C C . PHE B 1 408 ? -21.969 -41.344 -3.906 1 90.81 408 PHE B C 1
ATOM 8490 O O . PHE B 1 408 ? -22.875 -40.5 -3.754 1 90.81 408 PHE B O 1
ATOM 8497 N N . ILE B 1 409 ? -21.266 -41.312 -4.973 1 88.12 409 ILE B N 1
ATOM 8498 C CA . ILE B 1 409 ? -21.453 -40.375 -6.074 1 88.12 409 ILE B CA 1
ATOM 8499 C C . ILE B 1 409 ? -22.812 -40.594 -6.707 1 88.12 409 ILE B C 1
ATOM 8501 O O . ILE B 1 409 ? -23.547 -39.625 -6.961 1 88.12 409 ILE B O 1
ATOM 8505 N N . LEU B 1 410 ? -23.141 -41.781 -6.863 1 86.19 410 LEU B N 1
ATOM 8506 C CA . LEU B 1 410 ? -24.422 -42.125 -7.477 1 86.19 410 LEU B CA 1
ATOM 8507 C C . LEU B 1 410 ? -25.578 -41.656 -6.602 1 86.19 410 LEU B C 1
ATOM 8509 O O . LEU B 1 410 ? -26.562 -41.094 -7.098 1 86.19 410 LEU B O 1
ATOM 8513 N N . THR B 1 411 ? -25.391 -41.938 -5.371 1 82.62 411 THR B N 1
ATOM 8514 C CA . THR B 1 411 ? -26.438 -41.531 -4.441 1 82.62 411 THR B CA 1
ATOM 8515 C C . THR B 1 411 ? -26.594 -40 -4.41 1 82.62 411 THR B C 1
ATOM 8517 O O . THR B 1 411 ? -27.703 -39.469 -4.34 1 82.62 411 THR B O 1
ATOM 8520 N N . THR B 1 412 ? -25.5 -39.375 -4.48 1 82.94 412 THR B N 1
ATOM 8521 C CA . THR B 1 412 ? -25.5 -37.938 -4.469 1 82.94 412 THR B CA 1
ATOM 8522 C C . THR B 1 412 ? -26.141 -37.375 -5.742 1 82.94 412 THR B C 1
ATOM 8524 O O . THR B 1 412 ? -26.859 -36.375 -5.703 1 82.94 412 THR B O 1
ATOM 8527 N N . GLN B 1 413 ? -25.906 -37.969 -6.828 1 81.56 413 GLN B N 1
ATOM 8528 C CA . GLN B 1 413 ? -26.5 -37.594 -8.102 1 81.56 413 GLN B CA 1
ATOM 8529 C C . GLN B 1 413 ? -28.016 -37.781 -8.086 1 81.56 413 GLN B C 1
ATOM 8531 O O . GLN B 1 413 ? -28.75 -36.969 -8.617 1 81.56 413 GLN B O 1
ATOM 8536 N N . GLU B 1 414 ? -28.391 -38.875 -7.465 1 76.94 414 GLU B N 1
ATOM 8537 C CA . GLU B 1 414 ? -29.812 -39.156 -7.363 1 76.94 414 GLU B CA 1
ATOM 8538 C C . GLU B 1 414 ? -30.547 -38.125 -6.52 1 76.94 414 GLU B C 1
ATOM 8540 O O . GLU B 1 414 ? -31.656 -37.719 -6.855 1 76.94 414 GLU B O 1
ATOM 8545 N N . TYR B 1 415 ? -29.859 -37.75 -5.547 1 71.19 415 TYR B N 1
ATOM 8546 C CA . TYR B 1 415 ? -30.438 -36.719 -4.684 1 71.19 415 TYR B CA 1
ATOM 8547 C C . TYR B 1 415 ? -30.562 -35.406 -5.414 1 71.19 415 TYR B C 1
ATOM 8549 O O . TYR B 1 415 ? -31.5 -34.625 -5.172 1 71.19 415 TYR B O 1
ATOM 8557 N N . ALA B 1 416 ? -29.656 -35.188 -6.324 1 67.81 416 ALA B N 1
ATOM 8558 C CA . ALA B 1 416 ? -29.656 -33.906 -7.062 1 67.81 416 ALA B CA 1
ATOM 8559 C C . ALA B 1 416 ? -30.75 -33.906 -8.133 1 67.81 416 ALA B C 1
ATOM 8561 O O . ALA B 1 416 ? -31.312 -32.875 -8.445 1 67.81 416 ALA B O 1
ATOM 8562 N N . LYS B 1 417 ? -31.109 -35 -8.773 1 61.84 417 LYS B N 1
ATOM 8563 C CA . LYS B 1 417 ? -32.094 -35.156 -9.836 1 61.84 417 LYS B CA 1
ATOM 8564 C C . LYS B 1 417 ? -33.5 -35.219 -9.273 1 61.84 417 LYS B C 1
ATOM 8566 O O . LYS B 1 417 ? -34.469 -34.875 -9.945 1 61.84 417 LYS B O 1
ATOM 8571 N N . LYS B 1 418 ? -33.906 -36 -8.211 1 58.41 418 LYS B N 1
ATOM 8572 C CA . LYS B 1 418 ? -35.219 -36.438 -7.766 1 58.41 418 LYS B CA 1
ATOM 8573 C C . LYS B 1 418 ? -36.156 -35.25 -7.516 1 58.41 418 LYS B C 1
ATOM 8575 O O . LYS B 1 418 ? -36.219 -34.719 -6.402 1 58.41 418 LYS B O 1
ATOM 8580 N N . GLY B 1 419 ? -36.156 -34.219 -8.383 1 50.94 419 GLY B N 1
ATOM 8581 C CA . GLY B 1 419 ? -37.312 -33.375 -8.383 1 50.94 419 GLY B CA 1
ATOM 8582 C C . GLY B 1 419 ? -38.625 -34.125 -8.602 1 50.94 419 GLY B C 1
ATOM 8583 O O . GLY B 1 419 ? -39.688 -33.531 -8.711 1 50.94 419 GLY B O 1
ATOM 8584 N N . GLU B 1 420 ? -38.688 -35.5 -8.906 1 48.88 420 GLU B N 1
ATOM 8585 C CA . GLU B 1 420 ? -39.906 -36.156 -9.375 1 48.88 420 GLU B CA 1
ATOM 8586 C C . GLU B 1 420 ? -40.594 -36.906 -8.25 1 48.88 420 GLU B C 1
ATOM 8588 O O . GLU B 1 420 ? -39.969 -37.719 -7.562 1 48.88 420 GLU B O 1
ATOM 8593 N N . GLY B 1 421 ? -41.562 -36.406 -7.359 1 54.34 421 GLY B N 1
ATOM 8594 C CA . GLY B 1 421 ? -42.531 -36.938 -6.434 1 54.34 421 GLY B CA 1
ATOM 8595 C C . GLY B 1 421 ? -43.438 -35.906 -5.84 1 54.34 421 GLY B C 1
ATOM 8596 O O . GLY B 1 421 ? -43.562 -34.781 -6.367 1 54.34 421 GLY B O 1
ATOM 8597 N N . ASP B 1 422 ? -44.188 -36.312 -4.75 1 66.19 422 ASP B N 1
ATOM 8598 C CA . ASP B 1 422 ? -45.125 -35.469 -4.008 1 66.19 422 ASP B CA 1
ATOM 8599 C C . ASP B 1 422 ? -44.375 -34.281 -3.389 1 66.19 422 ASP B C 1
ATOM 8601 O O . ASP B 1 422 ? -43.188 -34.344 -3.115 1 66.19 422 ASP B O 1
ATOM 8605 N N . GLU B 1 423 ? -44.844 -33.094 -3.484 1 72.19 423 GLU B N 1
ATOM 8606 C CA . GLU B 1 423 ? -44.312 -31.828 -3.002 1 72.19 423 GLU B CA 1
ATOM 8607 C C . GLU B 1 423 ? -43.688 -31.969 -1.617 1 72.19 423 GLU B C 1
ATOM 8609 O O . GLU B 1 423 ? -42.656 -31.359 -1.326 1 72.19 423 GLU B O 1
ATOM 8614 N N . LYS B 1 424 ? -44.25 -32.875 -0.882 1 75.31 424 LYS B N 1
ATOM 8615 C CA . LYS B 1 424 ? -43.781 -33.094 0.478 1 75.31 424 LYS B CA 1
ATOM 8616 C C . LYS B 1 424 ? -42.406 -33.75 0.473 1 75.31 424 LYS B C 1
ATOM 8618 O O . LYS B 1 424 ? -41.5 -33.344 1.196 1 75.31 424 LYS B O 1
ATOM 8623 N N . GLU B 1 425 ? -42.281 -34.656 -0.361 1 72.19 425 GLU B N 1
ATOM 8624 C CA . GLU B 1 425 ? -41.031 -35.438 -0.42 1 72.19 425 GLU B CA 1
ATOM 8625 C C . GLU B 1 425 ? -39.906 -34.594 -0.979 1 72.19 425 GLU B C 1
ATOM 8627 O O . GLU B 1 425 ? -38.75 -34.688 -0.524 1 72.19 425 GLU B O 1
ATOM 8632 N N . LYS B 1 426 ? -40.281 -33.75 -1.862 1 75.69 426 LYS B N 1
ATOM 8633 C CA . LYS B 1 426 ? -39.281 -32.875 -2.459 1 75.69 426 LYS B CA 1
ATOM 8634 C C . LYS B 1 426 ? -38.75 -31.875 -1.43 1 75.69 426 LYS B C 1
ATOM 8636 O O . LYS B 1 426 ? -37.531 -31.641 -1.372 1 75.69 426 LYS B O 1
ATOM 8641 N N . LEU B 1 427 ? -39.656 -31.391 -0.654 1 79.81 427 LEU B N 1
ATOM 8642 C CA . LEU B 1 427 ? -39.25 -30.422 0.363 1 79.81 427 LEU B CA 1
ATOM 8643 C C . LEU B 1 427 ? -38.406 -31.078 1.434 1 79.81 427 LEU B C 1
ATOM 8645 O O . LEU B 1 427 ? -37.406 -30.5 1.882 1 79.81 427 LEU B O 1
ATOM 8649 N N . MET B 1 428 ? -38.75 -32.25 1.788 1 76.56 428 MET B N 1
ATOM 8650 C CA . MET B 1 428 ? -38 -32.969 2.812 1 76.56 428 MET B CA 1
ATOM 8651 C C . MET B 1 428 ? -36.594 -33.281 2.33 1 76.56 428 MET B C 1
ATOM 8653 O O . MET B 1 428 ? -35.625 -33.156 3.09 1 76.56 428 MET B O 1
ATOM 8657 N N . GLU B 1 429 ? -36.562 -33.656 1.077 1 75.56 429 GLU B N 1
ATOM 8658 C CA . GLU B 1 429 ? -35.25 -34 0.516 1 75.56 429 GLU B CA 1
ATOM 8659 C C . GLU B 1 429 ? -34.375 -32.75 0.392 1 75.56 429 GLU B C 1
ATOM 8661 O O . GLU B 1 429 ? -33.156 -32.812 0.604 1 75.56 429 GLU B O 1
ATOM 8666 N N . GLU B 1 430 ? -35 -31.719 0.052 1 79.25 430 GLU B N 1
ATOM 8667 C CA . GLU B 1 430 ? -34.25 -30.484 -0.063 1 79.25 430 GLU B CA 1
ATOM 8668 C C . GLU B 1 430 ? -33.688 -30.031 1.292 1 79.25 430 GLU B C 1
ATOM 8670 O O . GLU B 1 430 ? -32.562 -29.578 1.395 1 79.25 430 GLU B O 1
ATOM 8675 N N . ILE B 1 431 ? -34.5 -30.156 2.25 1 81.25 431 ILE B N 1
ATOM 8676 C CA . ILE B 1 431 ? -34.094 -29.812 3.6 1 81.25 431 ILE B CA 1
ATOM 8677 C C . ILE B 1 431 ? -32.938 -30.719 4.043 1 81.25 431 ILE B C 1
ATOM 8679 O O . ILE B 1 431 ? -31.953 -30.25 4.602 1 81.25 431 ILE B O 1
ATOM 8683 N N . ALA B 1 432 ? -33.156 -31.969 3.727 1 76.25 432 ALA B N 1
ATOM 8684 C CA . ALA B 1 432 ? -32.125 -32.938 4.105 1 76.25 432 ALA B CA 1
ATOM 8685 C C . ALA B 1 432 ? -30.797 -32.625 3.414 1 76.25 432 ALA B C 1
ATOM 8687 O O . ALA B 1 432 ? -29.734 -32.75 4.023 1 76.25 432 ALA B O 1
ATOM 8688 N N . LYS B 1 433 ? -30.906 -32.281 2.232 1 78.06 433 LYS B N 1
ATOM 8689 C CA . LYS B 1 433 ? -29.719 -31.953 1.459 1 78.06 433 LYS B CA 1
ATOM 8690 C C . LYS B 1 433 ? -29 -30.75 2.049 1 78.06 433 LYS B C 1
ATOM 8692 O O . LYS B 1 433 ? -27.781 -30.766 2.215 1 78.06 433 LYS B O 1
ATOM 8697 N N . ILE B 1 434 ? -29.719 -29.75 2.34 1 83.5 434 ILE B N 1
ATOM 8698 C CA . ILE B 1 434 ? -29.156 -28.516 2.881 1 83.5 434 ILE B CA 1
ATOM 8699 C C . ILE B 1 434 ? -28.516 -28.797 4.238 1 83.5 434 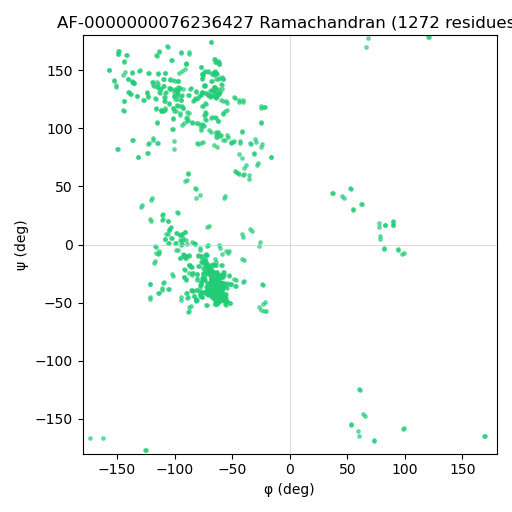ILE B C 1
ATOM 8701 O O . ILE B 1 434 ? -27.391 -28.359 4.508 1 83.5 434 ILE B O 1
ATOM 8705 N N . ARG B 1 435 ? -29.219 -29.516 5.008 1 81.81 435 ARG B N 1
ATOM 8706 C CA . ARG B 1 435 ? -28.719 -29.812 6.348 1 81.81 435 ARG B CA 1
ATOM 8707 C C . ARG B 1 435 ? -27.453 -30.672 6.281 1 81.81 435 ARG B C 1
ATOM 8709 O O . ARG B 1 435 ? -26.547 -30.516 7.105 1 81.81 435 ARG B O 1
ATOM 8716 N N . PHE B 1 436 ? -27.469 -31.578 5.328 1 80.94 436 PHE B N 1
ATOM 8717 C CA . PHE B 1 436 ? -26.281 -32.375 5.121 1 80.94 436 PHE B CA 1
ATOM 8718 C C . PHE B 1 436 ? -25.094 -31.516 4.75 1 80.94 436 PHE B C 1
ATOM 8720 O O . PHE B 1 436 ? -24 -31.672 5.305 1 80.94 436 PHE B O 1
ATOM 8727 N N . GLU B 1 437 ? -25.25 -30.656 3.869 1 82.5 437 GLU B N 1
ATOM 8728 C CA . GLU B 1 437 ? -24.188 -29.766 3.424 1 82.5 437 GLU B CA 1
ATOM 8729 C C . GLU B 1 437 ? -23.688 -28.875 4.562 1 82.5 437 GLU B C 1
ATOM 8731 O O . GLU B 1 437 ? -22.484 -28.656 4.707 1 82.5 437 GLU B O 1
ATOM 8736 N N . VAL B 1 438 ? -24.609 -28.359 5.332 1 84.75 438 VAL B N 1
ATOM 8737 C CA . VAL B 1 438 ? -24.266 -27.516 6.469 1 84.75 438 VAL B CA 1
ATOM 8738 C C . VAL B 1 438 ? -23.438 -28.312 7.473 1 84.75 438 VAL B C 1
ATOM 8740 O O . VAL B 1 438 ? -22.453 -27.812 8.023 1 84.75 438 VAL B O 1
ATOM 8743 N N . ALA B 1 439 ? -23.859 -29.531 7.688 1 80.25 439 ALA B N 1
ATOM 8744 C CA . ALA B 1 439 ? -23.141 -30.375 8.633 1 80.25 439 ALA B CA 1
ATOM 8745 C C . ALA B 1 439 ? -21.719 -30.656 8.156 1 80.25 439 ALA B C 1
ATOM 8747 O O . ALA B 1 439 ? -20.781 -30.641 8.953 1 80.25 439 ALA B O 1
ATOM 8748 N N . MET B 1 440 ? -21.672 -30.938 6.914 1 80.31 440 MET B N 1
ATOM 8749 C CA . MET B 1 440 ? -20.359 -31.219 6.352 1 80.31 440 MET B CA 1
ATOM 8750 C C . MET B 1 440 ? -19.453 -30 6.43 1 80.31 440 MET B C 1
ATOM 8752 O O . MET B 1 440 ? -18.266 -30.109 6.773 1 80.31 440 MET B O 1
ATOM 8756 N N . ARG B 1 441 ? -19.969 -28.844 6.137 1 82 441 ARG B N 1
ATOM 8757 C CA . ARG B 1 441 ? -19.188 -27.594 6.191 1 82 441 ARG B CA 1
ATOM 8758 C C . ARG B 1 441 ? -18.781 -27.266 7.621 1 82 441 ARG B C 1
ATOM 8760 O O . ARG B 1 441 ? -17.672 -26.797 7.859 1 82 441 ARG B O 1
ATOM 8767 N N . SER B 1 442 ? -19.688 -27.516 8.531 1 80.88 442 SER B N 1
ATOM 8768 C CA . SER B 1 442 ? -19.391 -27.25 9.938 1 80.88 442 SER B CA 1
ATOM 8769 C C . SER B 1 442 ? -18.25 -28.109 10.438 1 80.88 442 SER B C 1
ATOM 8771 O O . SER B 1 442 ? -17.406 -27.641 11.211 1 80.88 442 SER B O 1
ATOM 8773 N N . ALA B 1 443 ? -18.266 -29.328 9.977 1 75.56 443 ALA B N 1
ATOM 8774 C CA . ALA B 1 443 ? -17.172 -30.219 10.352 1 75.56 443 ALA B CA 1
ATOM 8775 C C . ALA B 1 443 ? -15.844 -29.734 9.789 1 75.56 443 ALA B C 1
ATOM 8777 O O . ALA B 1 443 ? -14.805 -29.859 10.438 1 75.56 443 ALA B O 1
ATOM 8778 N N . MET B 1 444 ? -15.953 -29.156 8.742 1 76.06 444 MET B N 1
ATOM 8779 C CA . MET B 1 444 ? -14.75 -28.672 8.078 1 76.06 444 MET B CA 1
ATOM 8780 C C . MET B 1 444 ? -14.25 -27.391 8.719 1 76.06 444 MET B C 1
ATOM 8782 O O . MET B 1 444 ? -13.039 -27.172 8.836 1 76.06 444 MET B O 1
ATOM 8786 N N . ILE B 1 445 ? -15.141 -26.438 9.062 1 77.94 445 ILE B N 1
ATOM 8787 C CA . ILE B 1 445 ? -14.82 -25.172 9.695 1 77.94 445 ILE B CA 1
ATOM 8788 C C . ILE B 1 445 ? -13.953 -25.406 10.93 1 77.94 445 ILE B C 1
ATOM 8790 O O . ILE B 1 445 ? -13.016 -24.656 11.195 1 77.94 445 ILE B O 1
ATOM 8794 N N . GLY B 1 446 ? -14.195 -26.5 11.594 1 67.31 446 GLY B N 1
ATOM 8795 C CA . GLY B 1 446 ? -13.445 -26.828 12.789 1 67.31 446 GLY B CA 1
ATOM 8796 C C . GLY B 1 446 ? -11.984 -27.141 12.516 1 67.31 446 GLY B C 1
ATOM 8797 O O . GLY B 1 446 ? -11.148 -27.062 13.414 1 67.31 446 GLY B O 1
ATOM 8798 N N . LYS B 1 447 ? -11.719 -27.422 11.266 1 66.19 447 LYS B N 1
ATOM 8799 C CA . LYS B 1 447 ? -10.352 -27.797 10.906 1 66.19 447 LYS B CA 1
ATOM 8800 C C . LYS B 1 447 ? -9.531 -26.578 10.523 1 66.19 447 LYS B C 1
ATOM 8802 O O . LYS B 1 447 ? -8.305 -26.641 10.422 1 66.19 447 LYS B O 1
ATOM 8807 N N . PHE B 1 448 ? -10.18 -25.484 10.352 1 65.75 448 PHE B N 1
ATOM 8808 C CA . PHE B 1 448 ? -9.5 -24.25 9.969 1 65.75 448 PHE B CA 1
ATOM 8809 C C . PHE B 1 448 ? -9.148 -23.422 11.195 1 65.75 448 PHE B C 1
ATOM 8811 O O . PHE B 1 448 ? -9.781 -23.547 12.242 1 65.75 448 PHE B O 1
ATOM 8818 N N . ALA B 1 449 ? -8.039 -22.688 11.039 1 58.28 449 ALA B N 1
ATOM 8819 C CA . ALA B 1 449 ? -7.695 -21.75 12.102 1 58.28 449 ALA B CA 1
ATOM 8820 C C . ALA B 1 449 ? -8.789 -20.703 12.297 1 58.28 449 ALA B C 1
ATOM 8822 O O . ALA B 1 449 ? -9.469 -20.328 11.336 1 58.28 449 ALA B O 1
ATOM 8823 N N . ALA B 1 450 ? -9.047 -20.312 13.43 1 55.72 450 ALA B N 1
ATOM 8824 C CA . ALA B 1 450 ? -10.094 -19.375 13.805 1 55.72 450 ALA B CA 1
ATOM 8825 C C . ALA B 1 450 ? -9.992 -18.078 12.984 1 55.72 450 ALA B C 1
ATOM 8827 O O . ALA B 1 450 ? -11.016 -17.484 12.641 1 55.72 450 ALA B O 1
ATOM 8828 N N . SER B 1 451 ? -8.812 -17.781 12.539 1 54.69 451 SER B N 1
ATOM 8829 C CA . SER B 1 451 ? -8.602 -16.5 11.883 1 54.69 451 SER B CA 1
ATOM 8830 C C . SER B 1 451 ? -8.711 -16.625 10.367 1 54.69 451 SER B C 1
ATOM 8832 O O . SER B 1 451 ? -8.641 -15.617 9.656 1 54.69 451 SER B O 1
ATOM 8834 N N . SER B 1 452 ? -9.133 -17.797 9.914 1 63.28 452 SER B N 1
ATOM 8835 C CA . SER B 1 452 ? -9.133 -18.031 8.469 1 63.28 452 SER B CA 1
ATOM 8836 C C . SER B 1 452 ? -10.336 -17.359 7.805 1 63.28 452 SER B C 1
ATOM 8838 O O . SER B 1 452 ? -11.453 -17.438 8.312 1 63.28 452 SER B O 1
ATOM 8840 N N . LYS B 1 453 ? -10.117 -16.578 6.793 1 61.62 453 LYS B N 1
ATOM 8841 C CA . LYS B 1 453 ? -11.172 -15.945 6.004 1 61.62 453 LYS B CA 1
ATOM 8842 C C . LYS B 1 453 ? -12.156 -16.984 5.477 1 61.62 453 LYS B C 1
ATOM 8844 O O . LYS B 1 453 ? -13.352 -16.719 5.371 1 61.62 453 LYS B O 1
ATOM 8849 N N . GLN B 1 454 ? -11.656 -18.062 5.219 1 68.94 454 GLN B N 1
ATOM 8850 C CA . GLN B 1 454 ? -12.492 -19.141 4.699 1 68.94 454 GLN B CA 1
ATOM 8851 C C . GLN B 1 454 ? -13.523 -19.594 5.734 1 68.94 454 GLN B C 1
ATOM 8853 O O . GLN B 1 454 ? -14.664 -19.906 5.391 1 68.94 454 GLN B O 1
ATOM 8858 N N . ARG B 1 455 ? -13.078 -19.516 6.898 1 72.56 455 ARG B N 1
ATOM 8859 C CA . ARG B 1 455 ? -13.984 -19.891 7.98 1 72.56 455 ARG B CA 1
ATOM 8860 C C . ARG B 1 455 ? -15.188 -18.969 8.031 1 72.56 455 ARG B C 1
ATOM 8862 O O . ARG B 1 455 ? -16.328 -19.422 8.164 1 72.56 455 ARG B O 1
ATOM 8869 N N . THR B 1 456 ? -14.906 -17.719 7.859 1 71.38 456 THR B N 1
ATOM 8870 C CA . THR B 1 456 ? -15.977 -16.734 7.906 1 71.38 456 THR B CA 1
ATOM 8871 C C . THR B 1 456 ? -16.938 -16.938 6.742 1 71.38 456 THR B C 1
ATOM 8873 O O . THR B 1 456 ? -18.156 -16.859 6.918 1 71.38 456 THR B O 1
ATOM 8876 N N . LYS B 1 457 ? -16.422 -17.234 5.609 1 75.44 457 LYS B N 1
ATOM 8877 C CA . LYS B 1 457 ? -17.25 -17.453 4.426 1 75.44 457 LYS B CA 1
ATOM 8878 C C . LYS B 1 457 ? -18.141 -18.688 4.59 1 75.44 457 LYS B C 1
ATOM 8880 O O . LYS B 1 457 ? -19.312 -18.656 4.238 1 75.44 457 LYS B O 1
ATOM 8885 N N . LEU B 1 458 ? -17.531 -19.672 5.102 1 80.12 458 LEU B N 1
ATOM 8886 C CA . LEU B 1 458 ? -18.266 -20.906 5.281 1 80.12 458 LEU B CA 1
ATOM 8887 C C . LEU B 1 458 ? -19.359 -20.75 6.34 1 80.12 458 LEU B C 1
ATOM 8889 O O . LEU B 1 458 ? -20.453 -21.297 6.191 1 80.12 458 LEU B O 1
ATOM 8893 N N . ARG B 1 459 ? -19.062 -19.953 7.324 1 78.94 459 ARG B N 1
ATOM 8894 C CA . ARG B 1 459 ? -20.062 -19.703 8.367 1 78.94 459 ARG B CA 1
ATOM 8895 C C . ARG B 1 459 ? -21.234 -18.906 7.812 1 78.94 459 ARG B C 1
ATOM 8897 O O . ARG B 1 459 ? -22.391 -19.172 8.164 1 78.94 459 ARG B O 1
ATOM 8904 N N . ARG B 1 460 ? -20.875 -17.969 7.039 1 78.94 460 ARG B N 1
ATOM 8905 C CA . ARG B 1 460 ? -21.922 -17.188 6.418 1 78.94 460 ARG B CA 1
ATOM 8906 C C . ARG B 1 460 ? -22.812 -18.047 5.531 1 78.94 460 ARG B C 1
ATOM 8908 O O . ARG B 1 460 ? -24.047 -17.906 5.547 1 78.94 460 ARG B O 1
ATOM 8915 N N . LYS B 1 461 ? -22.188 -18.859 4.809 1 82.38 461 LYS B N 1
ATOM 8916 C CA . LYS B 1 461 ? -22.953 -19.781 3.967 1 82.38 461 LYS B CA 1
ATOM 8917 C C . LYS B 1 461 ? -23.844 -20.688 4.809 1 82.38 461 LYS B C 1
ATOM 8919 O O . LYS B 1 461 ? -25 -20.938 4.449 1 82.38 461 LYS B O 1
ATOM 8924 N N . ASN B 1 462 ? -23.266 -21.156 5.871 1 85.44 462 ASN B N 1
ATOM 8925 C CA . ASN B 1 462 ? -24.062 -21.969 6.777 1 85.44 462 ASN B CA 1
ATOM 8926 C C . ASN B 1 462 ? -25.281 -21.203 7.301 1 85.44 462 ASN B C 1
ATOM 8928 O O . ASN B 1 462 ? -26.375 -21.75 7.371 1 85.44 462 ASN B O 1
ATOM 8932 N N . THR B 1 463 ? -25.031 -19.953 7.633 1 86.31 463 THR B N 1
ATOM 8933 C CA . THR B 1 463 ? -26.125 -19.125 8.141 1 86.31 463 THR B CA 1
ATOM 8934 C C . THR B 1 463 ? -27.203 -18.969 7.082 1 86.31 463 THR B C 1
ATOM 8936 O O . THR B 1 463 ? -28.391 -19.125 7.375 1 86.31 463 THR B O 1
ATOM 8939 N N . ASN B 1 464 ? -26.797 -18.703 5.91 1 83.5 464 ASN B N 1
ATOM 8940 C CA . ASN B 1 464 ? -27.734 -18.531 4.809 1 83.5 464 ASN B CA 1
ATOM 8941 C C . ASN B 1 464 ? -28.516 -19.812 4.523 1 83.5 464 ASN B C 1
ATOM 8943 O O . ASN B 1 464 ? -29.719 -19.766 4.305 1 83.5 464 ASN B O 1
ATOM 8947 N N . ASP B 1 465 ? -27.797 -20.922 4.492 1 85.44 465 ASP B N 1
ATOM 8948 C CA . ASP B 1 465 ? -28.422 -22.203 4.199 1 85.44 465 ASP B CA 1
ATOM 8949 C C . ASP B 1 465 ? -29.359 -22.625 5.32 1 85.44 465 ASP B C 1
ATOM 8951 O O . ASP B 1 465 ? -30.422 -23.219 5.062 1 85.44 465 ASP B O 1
ATOM 8955 N N . ASN B 1 466 ? -29 -22.328 6.504 1 87.12 466 ASN B N 1
ATOM 8956 C CA . ASN B 1 466 ? -29.875 -22.609 7.629 1 87.12 466 ASN B CA 1
ATOM 8957 C C . ASN B 1 466 ? -31.172 -21.797 7.539 1 87.12 466 ASN B C 1
ATOM 8959 O O . ASN B 1 466 ? -32.25 -22.312 7.824 1 87.12 466 ASN B O 1
ATOM 8963 N N . GLU B 1 467 ? -30.984 -20.562 7.199 1 87.19 467 GLU B N 1
ATOM 8964 C CA . GLU B 1 467 ? -32.156 -19.734 7.023 1 87.19 467 GLU B CA 1
ATOM 8965 C C . GLU B 1 467 ? -33.062 -20.297 5.93 1 87.19 467 GLU B C 1
ATOM 8967 O O . GLU B 1 467 ? -34.281 -20.281 6.074 1 87.19 467 GLU B O 1
ATOM 8972 N N . LYS B 1 468 ? -32.5 -20.703 4.906 1 87.06 468 LYS B N 1
ATOM 8973 C CA . LYS B 1 468 ? -33.25 -21.312 3.82 1 87.06 468 LYS B CA 1
ATOM 8974 C C . LYS B 1 468 ? -33.969 -22.594 4.289 1 87.06 468 LYS B C 1
ATOM 8976 O O . LYS B 1 468 ? -35.156 -22.797 3.98 1 87.06 468 LYS B O 1
ATOM 8981 N N . ALA B 1 469 ? -33.219 -23.453 4.969 1 87.06 469 ALA B N 1
ATOM 8982 C CA . ALA B 1 469 ? -33.812 -24.688 5.496 1 87.06 469 ALA B CA 1
ATOM 8983 C C . ALA B 1 469 ? -34.969 -24.375 6.449 1 87.06 469 ALA B C 1
ATOM 8985 O O . ALA B 1 469 ? -36 -25.062 6.426 1 87.06 469 ALA B O 1
ATOM 8986 N N . ASP B 1 470 ? -34.781 -23.375 7.176 1 87.19 470 ASP B N 1
ATOM 8987 C CA . ASP B 1 470 ? -35.812 -22.984 8.117 1 87.19 470 ASP B CA 1
ATOM 8988 C C . ASP B 1 470 ? -37.062 -22.531 7.391 1 87.19 470 ASP B C 1
ATOM 8990 O O . ASP B 1 470 ? -38.188 -22.875 7.793 1 87.19 470 ASP B O 1
ATOM 8994 N N . LYS B 1 471 ? -36.875 -21.766 6.434 1 87.38 471 LYS B N 1
ATOM 8995 C CA . LYS B 1 471 ? -38.031 -21.328 5.633 1 87.38 471 LYS B CA 1
ATOM 8996 C C . LYS B 1 471 ? -38.75 -22.516 5 1 87.38 471 LYS B C 1
ATOM 8998 O O . LYS B 1 471 ? -39.969 -22.531 4.957 1 87.38 471 LYS B O 1
ATOM 9003 N N . LEU B 1 472 ? -38.031 -23.484 4.523 1 85.69 472 LEU B N 1
ATOM 9004 C CA . LEU B 1 472 ? -38.594 -24.672 3.914 1 85.69 472 LEU B CA 1
ATOM 9005 C C . LEU B 1 472 ? -39.312 -25.516 4.957 1 85.69 472 LEU B C 1
ATOM 9007 O O . LEU B 1 472 ? -40.344 -26.141 4.664 1 85.69 472 LEU B O 1
ATOM 9011 N N . GLU B 1 473 ? -38.75 -25.562 6.105 1 82.81 473 GLU B N 1
ATOM 9012 C CA . GLU B 1 473 ? -39.375 -26.297 7.199 1 82.81 473 GLU B CA 1
ATOM 9013 C C . GLU B 1 473 ? -40.719 -25.688 7.578 1 82.81 473 GLU B C 1
ATOM 9015 O O . GLU B 1 473 ? -41.656 -26.406 7.914 1 82.81 473 GLU B O 1
ATOM 9020 N N . VAL B 1 474 ? -40.719 -24.375 7.555 1 83.56 474 VAL B N 1
ATOM 9021 C CA . VAL B 1 474 ? -41.969 -23.688 7.824 1 83.56 474 VAL B CA 1
ATOM 9022 C C . VAL B 1 474 ? -43 -24.047 6.758 1 83.56 474 VAL B C 1
ATOM 9024 O O . VAL B 1 474 ? -44.156 -24.312 7.074 1 83.56 474 VAL B O 1
ATOM 9027 N N . LYS B 1 475 ? -42.625 -24.062 5.59 1 84 475 LYS B N 1
ATOM 9028 C CA . LYS B 1 475 ? -43.531 -24.453 4.496 1 84 475 LYS B CA 1
ATOM 9029 C C . LYS B 1 475 ? -44 -25.906 4.656 1 84 475 LYS B C 1
ATOM 9031 O O . LYS B 1 475 ? -45.156 -26.219 4.379 1 84 475 LYS B O 1
ATOM 9036 N N . LEU B 1 476 ? -43.125 -26.766 4.996 1 81.69 476 LEU B N 1
ATOM 9037 C CA . LEU B 1 476 ? -43.438 -28.172 5.215 1 81.69 476 LEU B CA 1
ATOM 9038 C C . LEU B 1 476 ? -44.469 -28.328 6.336 1 81.69 476 LEU B C 1
ATOM 9040 O O . LEU B 1 476 ? -45.375 -29.156 6.227 1 81.69 476 LEU B O 1
ATOM 9044 N N . LYS B 1 477 ? -44.281 -27.562 7.387 1 79.81 477 LYS B N 1
ATOM 9045 C CA . LYS B 1 477 ? -45.219 -27.594 8.508 1 79.81 477 LYS B CA 1
ATOM 9046 C C . LYS B 1 477 ? -46.625 -27.141 8.062 1 79.81 477 LYS B C 1
ATOM 9048 O O . LYS B 1 477 ? -47.625 -27.672 8.531 1 79.81 477 LYS B O 1
ATOM 9053 N N . GLU B 1 478 ? -46.562 -26.234 7.18 1 80.81 478 GLU B N 1
ATOM 9054 C CA . GLU B 1 478 ? -47.844 -25.75 6.668 1 80.81 478 GLU B CA 1
ATOM 9055 C C . GLU B 1 478 ? -48.562 -26.828 5.852 1 80.81 478 GLU B C 1
ATOM 9057 O O . GLU B 1 478 ? -49.781 -26.938 5.902 1 80.81 478 GLU B O 1
ATOM 9062 N N . ILE B 1 479 ? -47.812 -27.641 5.148 1 79.19 479 ILE B N 1
ATOM 9063 C CA . ILE B 1 479 ? -48.375 -28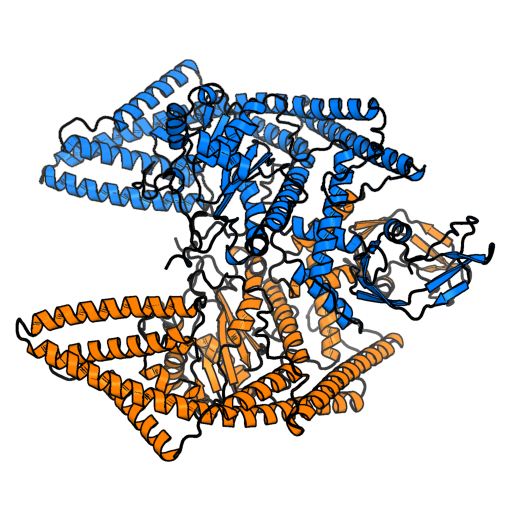.656 4.281 1 79.19 479 ILE B CA 1
ATOM 9064 C C . ILE B 1 479 ? -48.844 -29.844 5.125 1 79.19 479 ILE B C 1
ATOM 9066 O O . ILE B 1 479 ? -49.906 -30.438 4.863 1 79.19 479 ILE B O 1
ATOM 9070 N N . PHE B 1 480 ? -48 -30.312 6.145 1 75.38 480 PHE B N 1
ATOM 9071 C CA . PHE B 1 480 ? -48.312 -31.469 6.965 1 75.38 480 PHE B CA 1
ATOM 9072 C C . PHE B 1 480 ? -49.344 -31.125 8.023 1 75.38 480 PHE B C 1
ATOM 9074 O O . PHE B 1 480 ? -50.031 -32 8.531 1 75.38 480 PHE B O 1
ATOM 9081 N N . GLY B 1 481 ? -49.688 -29.922 8.227 1 67.88 481 GLY B N 1
ATOM 9082 C CA . GLY B 1 481 ? -50.562 -29.562 9.328 1 67.88 481 GLY B CA 1
ATOM 9083 C C . GLY B 1 481 ? -50 -29.938 10.688 1 67.88 481 GLY B C 1
ATOM 9084 O O . GLY B 1 481 ? -48.812 -30.078 10.852 1 67.88 481 GLY B O 1
ATOM 9085 N N . ASP B 1 482 ? -50.781 -30.078 11.906 1 60.62 482 ASP B N 1
ATOM 9086 C CA . ASP B 1 482 ? -50.438 -30.344 13.305 1 60.62 482 ASP B CA 1
ATOM 9087 C C . ASP B 1 482 ? -50 -31.797 13.492 1 60.62 482 ASP B C 1
ATOM 9089 O O . ASP B 1 482 ? -49.969 -32.281 14.625 1 60.62 482 ASP B O 1
ATOM 9093 N N . SER B 1 483 ? -49.688 -32.5 12.398 1 61.5 483 SER B N 1
ATOM 9094 C CA . SER B 1 483 ? -49.406 -33.906 12.617 1 61.5 483 SER B CA 1
ATOM 9095 C C . SER B 1 483 ? -47.906 -34.125 12.945 1 61.5 483 SER B C 1
ATOM 9097 O O . SER B 1 483 ? -47.062 -33.438 12.414 1 61.5 483 SER B O 1
ATOM 9099 N N . ASP B 1 484 ? -47.5 -34.844 14.039 1 61.53 484 ASP B N 1
ATOM 9100 C CA . ASP B 1 484 ? -46.188 -35.188 14.562 1 61.53 484 ASP B CA 1
ATOM 9101 C C . ASP B 1 484 ? -45.406 -36.031 13.555 1 61.53 484 ASP B C 1
ATOM 9103 O O . ASP B 1 484 ? -44.281 -36.438 13.836 1 61.53 484 ASP B O 1
ATOM 9107 N N . SER B 1 485 ? -46 -36.281 12.484 1 65.62 485 SER B N 1
ATOM 9108 C CA . SER B 1 485 ? -45.344 -37.125 11.484 1 65.62 485 SER B CA 1
ATOM 9109 C C . SER B 1 485 ? -44.125 -36.438 10.883 1 65.62 485 SER B C 1
ATOM 9111 O O . SER B 1 485 ? -43.125 -37.094 10.547 1 65.62 485 SER B O 1
ATOM 9113 N N . TRP B 1 486 ? -44.094 -35.219 10.898 1 68.25 486 TRP B N 1
ATOM 9114 C CA . TRP B 1 486 ? -42.969 -34.5 10.297 1 68.25 486 TRP B CA 1
ATOM 9115 C C . TRP B 1 486 ? -41.719 -34.562 11.172 1 68.25 486 TRP B C 1
ATOM 9117 O O . TRP B 1 486 ? -40.594 -34.656 10.664 1 68.25 486 TRP B O 1
ATOM 9127 N N . LYS B 1 487 ? -41.938 -34.656 12.461 1 66.56 487 LYS B N 1
ATOM 9128 C CA . LYS B 1 487 ? -40.812 -34.781 13.375 1 66.56 487 LYS B CA 1
ATOM 9129 C C . LYS B 1 487 ? -40.094 -36.125 13.211 1 66.56 487 LYS B C 1
ATOM 9131 O O . LYS B 1 487 ? -38.875 -36.188 13.266 1 66.56 487 LYS B O 1
ATOM 9136 N N . GLN B 1 488 ? -40.906 -37.156 13.086 1 70.62 488 GLN B N 1
ATOM 9137 C CA . GLN B 1 488 ? -40.344 -38.469 12.875 1 70.62 488 GLN B CA 1
ATOM 9138 C C . GLN B 1 488 ? -39.531 -38.5 11.578 1 70.62 488 GLN B C 1
ATOM 9140 O O . GLN B 1 488 ? -38.469 -39.125 11.523 1 70.62 488 GLN B O 1
ATOM 9145 N N . HIS B 1 489 ? -39.969 -37.844 10.633 1 69.12 489 HIS B N 1
ATOM 9146 C CA . HIS B 1 489 ? -39.281 -37.812 9.352 1 69.12 489 HIS B CA 1
ATOM 9147 C C . HIS B 1 489 ? -38 -37 9.453 1 69.12 489 HIS B C 1
ATOM 9149 O O . HIS B 1 489 ? -37 -37.375 8.852 1 69.12 489 HIS B O 1
ATOM 9155 N N . LEU B 1 490 ? -38.094 -36.031 10.281 1 68.81 490 LEU B N 1
ATOM 9156 C CA . LEU B 1 490 ? -36.906 -35.25 10.461 1 68.81 490 LEU B CA 1
ATOM 9157 C C . LEU B 1 490 ? -35.812 -36.031 11.188 1 68.81 490 LEU B C 1
ATOM 9159 O O . LEU B 1 490 ? -34.625 -35.906 10.867 1 68.81 490 LEU B O 1
ATOM 9163 N N . GLU B 1 491 ? -36.25 -36.812 12.141 1 72.12 491 GLU B N 1
ATOM 9164 C CA . GLU B 1 491 ? -35.281 -37.625 12.891 1 72.12 491 GLU B CA 1
ATOM 9165 C C . GLU B 1 491 ? -34.688 -38.719 12 1 72.12 491 GLU B C 1
ATOM 9167 O O . GLU B 1 491 ? -33.469 -39 12.109 1 72.12 491 GLU B O 1
ATOM 9172 N N . GLU B 1 492 ? -35.469 -39.281 11.242 1 72 492 GLU B N 1
ATOM 9173 C CA . GLU B 1 492 ? -34.969 -40.281 10.312 1 72 492 GLU B CA 1
ATOM 9174 C C . GLU B 1 492 ? -34 -39.656 9.312 1 72 492 GLU B C 1
ATOM 9176 O O . GLU B 1 492 ? -33 -40.281 8.961 1 72 492 GLU B O 1
ATOM 9181 N N . THR B 1 493 ? -34.344 -38.562 8.891 1 68.5 493 THR B N 1
ATOM 9182 C CA . THR B 1 493 ? -33.469 -37.844 7.969 1 68.5 493 THR B CA 1
ATOM 9183 C C . THR B 1 493 ? -32.125 -37.531 8.625 1 68.5 493 THR B C 1
ATOM 9185 O O . THR B 1 493 ? -31.078 -37.625 7.992 1 68.5 493 THR B O 1
ATOM 9188 N N . GLU B 1 494 ? -32.219 -37.25 9.867 1 72.56 494 GLU B N 1
ATOM 9189 C CA . GLU B 1 494 ? -31 -36.938 10.602 1 72.56 494 GLU B CA 1
ATOM 9190 C C . GLU B 1 494 ? -30.109 -38.156 10.75 1 72.56 494 GLU B C 1
ATOM 9192 O O . GLU B 1 494 ? -28.875 -38.062 10.672 1 72.56 494 GLU B O 1
ATOM 9197 N N . ARG B 1 495 ? -30.781 -39.281 10.977 1 76.19 495 ARG B N 1
ATOM 9198 C CA . ARG B 1 495 ? -30.016 -40.531 11.094 1 76.19 495 ARG B CA 1
ATOM 9199 C C . ARG B 1 495 ? -29.359 -40.875 9.766 1 76.19 495 ARG B C 1
ATOM 9201 O O . ARG B 1 495 ? -28.188 -41.281 9.742 1 76.19 495 ARG B O 1
ATOM 9208 N N . LYS B 1 496 ? -30.047 -40.75 8.734 1 74 496 LYS B N 1
ATOM 9209 C CA . LYS B 1 496 ? -29.5 -41.031 7.406 1 74 496 LYS B CA 1
ATOM 9210 C C . LYS B 1 496 ? -28.359 -40.062 7.074 1 74 496 LYS B C 1
ATOM 9212 O O . LYS B 1 496 ? -27.375 -40.469 6.449 1 74 496 LYS B O 1
ATOM 9217 N N . LEU B 1 497 ? -28.516 -38.969 7.562 1 77.06 497 LEU B N 1
ATOM 9218 C CA . LEU B 1 497 ? -27.484 -37.938 7.34 1 77.06 497 LEU B CA 1
ATOM 9219 C C . LEU B 1 497 ? -26.203 -38.312 8.062 1 77.06 497 LEU B C 1
ATOM 9221 O O . LEU B 1 497 ? -25.109 -38.125 7.535 1 77.06 497 LEU B O 1
ATOM 9225 N N . GLU B 1 498 ? -26.359 -38.781 9.227 1 80.88 498 GLU B N 1
ATOM 9226 C CA . GLU B 1 498 ? -25.188 -39.188 10 1 80.88 498 GLU B CA 1
ATOM 9227 C C . GLU B 1 498 ? -24.453 -40.344 9.336 1 80.88 498 GLU B C 1
ATOM 9229 O O . GLU B 1 498 ? -23.219 -40.375 9.344 1 80.88 498 GLU B O 1
ATOM 9234 N N . ILE B 1 499 ? -25.203 -41.219 8.836 1 78.88 499 ILE B N 1
ATOM 9235 C CA . ILE B 1 499 ? -24.609 -42.344 8.141 1 78.88 499 ILE B CA 1
ATOM 9236 C C . ILE B 1 499 ? -23.875 -41.875 6.887 1 78.88 499 ILE B C 1
ATOM 9238 O O . ILE B 1 499 ? -22.781 -42.344 6.59 1 78.88 499 ILE B O 1
ATOM 9242 N N . ARG B 1 500 ? -24.453 -41.031 6.199 1 81.88 500 ARG B N 1
ATOM 9243 C CA . ARG B 1 500 ? -23.844 -40.469 4.996 1 81.88 500 ARG B CA 1
ATOM 9244 C C . ARG B 1 500 ? -22.562 -39.719 5.324 1 81.88 500 ARG B C 1
ATOM 9246 O O . ARG B 1 500 ? -21.578 -39.781 4.586 1 81.88 500 ARG B O 1
ATOM 9253 N N . LYS B 1 501 ? -22.625 -39.062 6.395 1 83.81 501 LYS B N 1
ATOM 9254 C CA . LYS B 1 501 ? -21.453 -38.312 6.848 1 83.81 501 LYS B CA 1
ATOM 9255 C C . LYS B 1 501 ? -20.297 -39.25 7.16 1 83.81 501 LYS B C 1
ATOM 9257 O O . LYS B 1 501 ? -19.156 -39 6.766 1 83.81 501 LYS B O 1
ATOM 9262 N N . LYS B 1 502 ? -20.625 -40.25 7.867 1 84.12 502 LYS B N 1
ATOM 9263 C CA . LYS B 1 502 ? -19.594 -41.219 8.242 1 84.12 502 LYS B CA 1
ATOM 9264 C C . LYS B 1 502 ? -19.031 -41.906 7.008 1 84.12 502 LYS B C 1
ATOM 9266 O O . LYS B 1 502 ? -17.828 -42.188 6.934 1 84.12 502 LYS B O 1
ATOM 9271 N N . SER B 1 503 ? -19.922 -42.219 6.133 1 85.88 503 SER B N 1
ATOM 9272 C CA . SER B 1 503 ? -19.484 -42.875 4.891 1 85.88 503 SER B CA 1
ATOM 9273 C C . SER B 1 503 ? -18.547 -41.938 4.102 1 85.88 503 SER B C 1
ATOM 9275 O O . SER B 1 503 ? -17.5 -42.375 3.621 1 85.88 503 SER B O 1
ATOM 9277 N N . LYS B 1 504 ? -18.922 -40.781 3.957 1 88.12 504 LYS B N 1
ATOM 9278 C CA . LYS B 1 504 ? -18.094 -39.844 3.23 1 88.12 504 LYS B CA 1
ATOM 9279 C C . LYS B 1 504 ? -16.734 -39.688 3.904 1 88.12 504 LYS B C 1
ATOM 9281 O O . LYS B 1 504 ? -15.703 -39.625 3.229 1 88.12 504 LYS B O 1
ATOM 9286 N N . GLN B 1 505 ? -16.734 -39.625 5.227 1 86.06 505 GLN B N 1
ATOM 9287 C CA . GLN B 1 505 ? -15.492 -39.469 5.965 1 86.06 505 GLN B CA 1
ATOM 9288 C C . GLN B 1 505 ? -14.547 -40.625 5.703 1 86.06 505 GLN B C 1
ATOM 9290 O O . GLN B 1 505 ? -13.344 -40.438 5.555 1 86.06 505 GLN B O 1
ATOM 9295 N N . THR B 1 506 ? -15.117 -41.75 5.715 1 87.06 506 THR B N 1
ATOM 9296 C CA . THR B 1 506 ? -14.32 -42.938 5.445 1 87.06 506 THR B CA 1
ATOM 9297 C C . THR B 1 506 ? -13.711 -42.875 4.043 1 87.06 506 THR B C 1
ATOM 9299 O O . THR B 1 506 ? -12.547 -43.219 3.85 1 87.06 506 THR B O 1
ATOM 9302 N N . ILE B 1 507 ? -14.531 -42.469 3.121 1 90.19 507 ILE B N 1
ATOM 9303 C CA . ILE B 1 507 ? -14.047 -42.344 1.749 1 90.19 507 ILE B CA 1
ATOM 9304 C C . ILE B 1 507 ? -12.961 -41.281 1.68 1 90.19 507 ILE B C 1
ATOM 9306 O O . ILE B 1 507 ? -11.914 -41.469 1.064 1 90.19 507 ILE B O 1
ATOM 9310 N N . ASP B 1 508 ? -13.172 -40.188 2.326 1 89.62 508 ASP B N 1
ATOM 9311 C CA . ASP B 1 508 ? -12.203 -39.094 2.348 1 89.62 508 ASP B CA 1
ATOM 9312 C C . ASP B 1 508 ? -10.859 -39.562 2.904 1 89.62 508 ASP B C 1
ATOM 9314 O O . ASP B 1 508 ? -9.805 -39.219 2.357 1 89.62 508 ASP B O 1
ATOM 9318 N N . ASP B 1 509 ? -10.922 -40.25 3.945 1 88.44 509 ASP B N 1
ATOM 9319 C CA . ASP B 1 509 ? -9.695 -40.719 4.582 1 88.44 509 ASP B CA 1
ATOM 9320 C C . ASP B 1 509 ? -8.945 -41.688 3.676 1 88.44 509 ASP B C 1
ATOM 9322 O O . ASP B 1 509 ? -7.715 -41.625 3.572 1 88.44 509 ASP B O 1
ATOM 9326 N N . GLY B 1 510 ? -9.695 -42.531 3.121 1 90.44 510 GLY B N 1
ATOM 9327 C CA . GLY B 1 510 ? -9.07 -43.469 2.193 1 90.44 510 GLY B CA 1
ATOM 9328 C C . GLY B 1 510 ? -8.484 -42.812 0.97 1 90.44 510 GLY B C 1
ATOM 9329 O O . GLY B 1 510 ? -7.383 -43.125 0.532 1 90.44 510 GLY B O 1
ATOM 9330 N N . MET B 1 511 ? -9.203 -41.938 0.443 1 91.25 511 MET B N 1
ATOM 9331 C CA . MET B 1 511 ? -8.727 -41.188 -0.716 1 91.25 511 MET B CA 1
ATOM 9332 C C . MET B 1 511 ? -7.5 -40.344 -0.361 1 91.25 511 MET B C 1
ATOM 9334 O O . MET B 1 511 ? -6.57 -40.219 -1.163 1 91.25 511 MET B O 1
ATOM 9338 N N . LEU B 1 512 ? -7.52 -39.781 0.809 1 91.5 512 LEU B N 1
ATOM 9339 C CA . LEU B 1 512 ? -6.383 -39 1.265 1 91.5 512 LEU B CA 1
ATOM 9340 C C . LEU B 1 512 ? -5.117 -39.844 1.333 1 91.5 512 LEU B C 1
ATOM 9342 O O . LEU B 1 512 ? -4.035 -39.375 0.969 1 91.5 512 LEU B O 1
ATOM 9346 N N . TYR B 1 513 ? -5.227 -41 1.857 1 93.06 513 TYR B N 1
ATOM 9347 C CA . TYR B 1 513 ? -4.09 -41.906 1.91 1 93.06 513 TYR B CA 1
ATOM 9348 C C . TYR B 1 513 ? -3.541 -42.156 0.513 1 93.06 513 TYR B C 1
ATOM 9350 O O . TYR B 1 513 ? -2.33 -42.094 0.291 1 93.06 513 TYR B O 1
ATOM 9358 N N . GLN B 1 514 ? -4.441 -42.469 -0.437 1 93 514 GLN B N 1
ATOM 9359 C CA . GLN B 1 514 ? -4.031 -42.719 -1.812 1 93 514 GLN B CA 1
ATOM 9360 C C . GLN B 1 514 ? -3.357 -41.5 -2.43 1 93 514 GLN B C 1
ATOM 9362 O O . GLN B 1 514 ? -2.387 -41.656 -3.18 1 93 514 GLN B O 1
ATOM 9367 N N . ARG B 1 515 ? -3.895 -40.406 -2.158 1 94.94 515 ARG B N 1
ATOM 9368 C CA . ARG B 1 515 ? -3.312 -39.156 -2.688 1 94.94 515 ARG B CA 1
ATOM 9369 C C . ARG B 1 515 ? -1.909 -38.938 -2.135 1 94.94 515 ARG B C 1
ATOM 9371 O O . ARG B 1 515 ? -1.03 -38.438 -2.842 1 94.94 515 ARG B O 1
ATOM 9378 N N . HIS B 1 516 ? -1.655 -39.281 -0.858 1 95.88 516 HIS B N 1
ATOM 9379 C CA . HIS B 1 516 ? -0.324 -39.188 -0.272 1 95.88 516 HIS B CA 1
ATOM 9380 C C . HIS B 1 516 ? 0.67 -40.094 -0.987 1 95.88 516 HIS B C 1
ATOM 9382 O O . HIS B 1 516 ? 1.811 -39.688 -1.239 1 95.88 516 HIS B O 1
ATOM 9388 N N . LEU B 1 517 ? 0.185 -41.219 -1.319 1 95.12 517 LEU B N 1
ATOM 9389 C CA . LEU B 1 517 ? 1.043 -42.156 -2.051 1 95.12 517 LEU B CA 1
ATOM 9390 C C . LEU B 1 517 ? 1.368 -41.625 -3.439 1 95.12 517 LEU B C 1
ATOM 9392 O O . LEU B 1 517 ? 2.514 -41.688 -3.887 1 95.12 517 LEU B O 1
ATOM 9396 N N . GLU B 1 518 ? 0.384 -41.125 -4.043 1 96.5 518 GLU B N 1
ATOM 9397 C CA . GLU B 1 518 ? 0.577 -40.531 -5.363 1 96.5 518 GLU B CA 1
ATOM 9398 C C . GLU B 1 518 ? 1.537 -39.375 -5.305 1 96.5 518 GLU B C 1
ATOM 9400 O O . GLU B 1 518 ? 2.371 -39.188 -6.191 1 96.5 518 GLU B O 1
ATOM 9405 N N . GLU B 1 519 ? 1.373 -38.562 -4.293 1 97.5 519 GLU B N 1
ATOM 9406 C CA . GLU B 1 519 ? 2.215 -37.375 -4.125 1 97.5 519 GLU B CA 1
ATOM 9407 C C . GLU B 1 519 ? 3.68 -37.75 -3.947 1 97.5 519 GLU B C 1
ATOM 9409 O O . GLU B 1 519 ? 4.57 -37.094 -4.496 1 97.5 519 GLU B O 1
ATOM 9414 N N . LYS B 1 520 ? 3.908 -38.719 -3.172 1 96.12 520 LYS B N 1
ATOM 9415 C CA . LYS B 1 520 ? 5.27 -39.219 -2.967 1 96.12 520 LYS B CA 1
ATOM 9416 C C . LYS B 1 520 ? 5.922 -39.594 -4.293 1 96.12 520 LYS B C 1
ATOM 9418 O O . LYS B 1 520 ? 7.055 -39.188 -4.57 1 96.12 520 LYS B O 1
ATOM 9423 N N . LYS B 1 521 ? 5.184 -40.281 -5.082 1 96.56 521 LYS B N 1
ATOM 9424 C CA . LYS B 1 521 ? 5.691 -40.719 -6.379 1 96.56 521 LYS B CA 1
ATOM 9425 C C . LYS B 1 521 ? 5.895 -39.531 -7.312 1 96.56 521 LYS B C 1
ATOM 9427 O O . LYS B 1 521 ? 6.902 -39.469 -8.023 1 96.56 521 LYS B O 1
ATOM 9432 N N . LEU B 1 522 ? 4.957 -38.688 -7.297 1 97.5 522 LEU B N 1
ATOM 9433 C CA . LEU B 1 522 ? 5.016 -37.531 -8.164 1 97.5 522 LEU B CA 1
ATOM 9434 C C . LEU B 1 522 ? 6.203 -36.625 -7.805 1 97.5 522 LEU B C 1
ATOM 9436 O O . LEU B 1 522 ? 6.883 -36.125 -8.695 1 97.5 522 LEU B O 1
ATOM 9440 N N . LEU B 1 523 ? 6.449 -36.438 -6.523 1 97.62 523 LEU B N 1
ATOM 9441 C CA . LEU B 1 523 ? 7.551 -35.594 -6.074 1 97.62 523 LEU B CA 1
ATOM 9442 C C . LEU B 1 523 ? 8.891 -36.156 -6.539 1 97.62 523 LEU B C 1
ATOM 9444 O O . LEU B 1 523 ? 9.781 -35.406 -6.934 1 97.62 523 LEU B O 1
ATOM 9448 N N . VAL B 1 524 ? 9.031 -37.406 -6.492 1 97.06 524 VAL B N 1
ATOM 9449 C CA . VAL B 1 524 ? 10.258 -38.031 -6.973 1 97.06 524 VAL B CA 1
ATOM 9450 C C . VAL B 1 524 ? 10.43 -37.781 -8.469 1 97.06 524 VAL B C 1
ATOM 9452 O O . VAL B 1 524 ? 11.523 -37.438 -8.93 1 97.06 524 VAL B O 1
ATOM 9455 N N . GLU B 1 525 ? 9.367 -37.938 -9.172 1 96.94 525 GLU B N 1
ATOM 9456 C CA . GLU B 1 525 ? 9.406 -37.656 -10.602 1 96.94 525 GLU B CA 1
ATOM 9457 C C . GLU B 1 525 ? 9.773 -36.188 -10.852 1 96.94 525 GLU B C 1
ATOM 9459 O O . GLU B 1 525 ? 10.539 -35.875 -11.773 1 96.94 525 GLU B O 1
ATOM 9464 N N . GLU B 1 526 ? 9.203 -35.344 -10.117 1 97.81 526 GLU B N 1
ATOM 9465 C CA . GLU B 1 526 ? 9.477 -33.906 -10.266 1 97.81 526 GLU B CA 1
ATOM 9466 C C . GLU B 1 526 ? 10.922 -33.562 -9.922 1 97.81 526 GLU B C 1
ATOM 9468 O O . GLU B 1 526 ? 11.531 -32.688 -10.531 1 97.81 526 GLU B O 1
ATOM 9473 N N . MET B 1 527 ? 11.492 -34.281 -8.93 1 97.56 527 MET B N 1
ATOM 9474 C CA . MET B 1 527 ? 12.906 -34.125 -8.602 1 97.56 527 MET B CA 1
ATOM 9475 C C . MET B 1 527 ? 13.789 -34.594 -9.75 1 97.56 527 MET B C 1
ATOM 9477 O O . MET B 1 527 ? 14.805 -33.938 -10.062 1 97.56 527 MET B O 1
ATOM 9481 N N . LYS B 1 528 ? 13.359 -35.625 -10.367 1 96.62 528 LYS B N 1
ATOM 9482 C CA . LYS B 1 528 ? 14.078 -36.125 -11.539 1 96.62 528 LYS B CA 1
ATOM 9483 C C . LYS B 1 528 ? 14.016 -35.094 -12.68 1 96.62 528 LYS B C 1
ATOM 9485 O O . LYS B 1 528 ? 15.016 -34.875 -13.359 1 96.62 528 LYS B O 1
ATOM 9490 N N . ASN B 1 529 ? 12.859 -34.625 -12.898 1 96.88 529 ASN B N 1
ATOM 9491 C CA . ASN B 1 529 ? 12.695 -33.625 -13.93 1 96.88 529 ASN B CA 1
ATOM 9492 C C . ASN B 1 529 ? 13.586 -32.406 -13.68 1 96.88 529 ASN B C 1
ATOM 9494 O O . ASN B 1 529 ? 14.211 -31.891 -14.609 1 96.88 529 ASN B O 1
ATOM 9498 N N . PHE B 1 530 ? 13.594 -31.938 -12.438 1 97.19 530 PHE B N 1
ATOM 9499 C CA . PHE B 1 530 ? 14.422 -30.812 -12.031 1 97.19 530 PHE B CA 1
ATOM 9500 C C . PHE B 1 530 ? 15.883 -31.062 -12.383 1 97.19 530 PHE B C 1
ATOM 9502 O O . PHE B 1 530 ? 16.531 -30.219 -13 1 97.19 530 PHE B O 1
ATOM 9509 N N . THR B 1 531 ? 16.375 -32.25 -12.016 1 96.19 531 THR B N 1
ATOM 9510 C CA . THR B 1 531 ? 17.781 -32.594 -12.25 1 96.19 531 THR B CA 1
ATOM 9511 C C . THR B 1 531 ? 18.062 -32.688 -13.75 1 96.19 531 THR B C 1
ATOM 9513 O O . THR B 1 531 ? 19.078 -32.188 -14.227 1 96.19 531 THR B O 1
ATOM 9516 N N . SER B 1 532 ? 17.141 -33.312 -14.438 1 94.94 532 SER B N 1
ATOM 9517 C CA . SER B 1 532 ? 17.312 -33.469 -15.875 1 94.94 532 SER B CA 1
ATOM 9518 C C . SER B 1 532 ? 17.312 -32.125 -16.594 1 94.94 532 SER B C 1
ATOM 9520 O O . SER B 1 532 ? 18.031 -31.922 -17.578 1 94.94 532 SER B O 1
ATOM 9522 N N . HIS B 1 533 ? 16.453 -31.281 -16.188 1 93.69 533 HIS B N 1
ATOM 9523 C CA . HIS B 1 533 ? 16.344 -29.953 -16.781 1 93.69 533 HIS B CA 1
ATOM 9524 C C . HIS B 1 533 ? 17.672 -29.203 -16.719 1 93.69 533 HIS B C 1
ATOM 9526 O O . HIS B 1 533 ? 18.141 -28.703 -17.734 1 93.69 533 HIS B O 1
ATOM 9532 N N . TYR B 1 534 ? 18.312 -29.109 -15.57 1 93.31 534 TYR B N 1
ATOM 9533 C CA . TYR B 1 534 ? 19.547 -28.344 -15.414 1 93.31 534 TYR B CA 1
ATOM 9534 C C . TYR B 1 534 ? 20.734 -29.094 -16.016 1 93.31 534 TYR B C 1
ATOM 9536 O O . TYR B 1 534 ? 21.672 -28.469 -16.531 1 93.31 534 TYR B O 1
ATOM 9544 N N . LYS B 1 535 ? 20.656 -30.422 -16.047 1 93.62 535 LYS B N 1
ATOM 9545 C CA . LYS B 1 535 ? 21.688 -31.188 -16.719 1 93.62 535 LYS B CA 1
ATOM 9546 C C . LYS B 1 535 ? 21.688 -30.906 -18.219 1 93.62 535 LYS B C 1
ATOM 9548 O O . LYS B 1 535 ? 22.734 -30.703 -18.828 1 93.62 535 LYS B O 1
ATOM 9553 N N . LYS B 1 536 ? 20.516 -30.984 -18.781 1 90.25 536 LYS B N 1
ATOM 9554 C CA . LYS B 1 536 ? 20.391 -30.719 -20.203 1 90.25 536 LYS B CA 1
ATOM 9555 C C . LYS B 1 536 ? 20.828 -29.297 -20.547 1 90.25 536 LYS B C 1
ATOM 9557 O O . LYS B 1 536 ? 21.5 -29.078 -21.547 1 90.25 536 LYS B O 1
ATOM 9562 N N . LYS B 1 537 ? 20.469 -28.406 -19.75 1 89.06 537 LYS B N 1
ATOM 9563 C CA . LYS B 1 537 ? 20.844 -27.016 -19.969 1 89.06 537 LYS B CA 1
ATOM 9564 C C . LYS B 1 537 ? 22.359 -26.828 -19.859 1 89.06 537 LYS B C 1
ATOM 9566 O O . LYS B 1 537 ? 22.953 -26.109 -20.656 1 89.06 537 LYS B O 1
ATOM 9571 N N . LEU B 1 538 ? 22.922 -27.422 -18.844 1 89.25 538 LEU B N 1
ATOM 9572 C CA . LEU B 1 538 ? 24.359 -27.359 -18.672 1 89.25 538 LEU B CA 1
ATOM 9573 C C . LEU B 1 538 ? 25.094 -27.953 -19.875 1 89.25 538 LEU B C 1
ATOM 9575 O O . LEU B 1 538 ? 26.109 -27.391 -20.328 1 89.25 538 LEU B O 1
ATOM 9579 N N . MET B 1 539 ? 24.562 -29 -20.375 1 88.12 539 MET B N 1
ATOM 9580 C CA . MET B 1 539 ? 25.156 -29.641 -21.531 1 88.12 539 MET B CA 1
ATOM 9581 C C . MET B 1 539 ? 25.047 -28.75 -22.766 1 88.12 539 MET B C 1
ATOM 9583 O O . MET B 1 539 ? 26 -28.625 -23.531 1 88.12 539 MET B O 1
ATOM 9587 N N . SER B 1 540 ? 23.922 -28.156 -22.875 1 84.56 540 SER B N 1
ATOM 9588 C CA . SER B 1 540 ? 23.719 -27.266 -24.016 1 84.56 540 SER B CA 1
ATOM 9589 C C . SER B 1 540 ? 24.641 -26.047 -23.938 1 84.56 540 SER B C 1
ATOM 9591 O O . SER B 1 540 ? 25.141 -25.578 -24.953 1 84.56 540 SER B O 1
ATOM 9593 N N . LEU B 1 541 ? 24.844 -25.531 -22.766 1 83.94 541 LEU B N 1
ATOM 9594 C CA . LEU B 1 541 ? 25.688 -24.359 -22.562 1 83.94 541 LEU B CA 1
ATOM 9595 C C . LEU B 1 541 ? 27.156 -24.703 -22.766 1 83.94 541 LEU B C 1
ATOM 9597 O O . LEU B 1 541 ? 27.922 -23.875 -23.266 1 83.94 541 LEU B O 1
ATOM 9601 N N . LYS B 1 542 ? 27.484 -25.844 -22.391 1 81.25 542 LYS B N 1
ATOM 9602 C CA . LYS B 1 542 ? 28.891 -26.25 -22.516 1 81.25 542 LYS B CA 1
ATOM 9603 C C . LYS B 1 542 ? 29.219 -26.625 -23.953 1 81.25 542 LYS B C 1
ATOM 9605 O O . LYS B 1 542 ? 30.344 -26.391 -24.422 1 81.25 542 LYS B O 1
ATOM 9610 N N . THR B 1 543 ? 28.266 -27.328 -24.625 1 74.56 543 THR B N 1
ATOM 9611 C CA . THR B 1 543 ? 28.5 -27.766 -26 1 74.56 543 THR B CA 1
ATOM 9612 C C . THR B 1 543 ? 28.219 -26.625 -26.984 1 74.56 543 THR B C 1
ATOM 9614 O O . THR B 1 543 ? 28.75 -26.625 -28.094 1 74.56 543 THR B O 1
ATOM 9617 N N . GLY B 1 544 ? 27.172 -25.953 -26.594 1 61.53 544 GLY B N 1
ATOM 9618 C CA . GLY B 1 544 ? 26.688 -24.953 -27.531 1 61.53 544 GLY B CA 1
ATOM 9619 C C . GLY B 1 544 ? 27.719 -23.906 -27.891 1 61.53 544 GLY B C 1
ATOM 9620 O O . GLY B 1 544 ? 28.531 -23.516 -27.031 1 61.53 544 GLY B O 1
ATOM 9621 N N . LYS B 1 545 ? 28.141 -23.938 -29.141 1 50.91 545 LYS B N 1
ATOM 9622 C CA . LYS B 1 545 ? 28.922 -22.875 -29.766 1 50.91 545 LYS B CA 1
ATOM 9623 C C . LYS B 1 545 ? 28.359 -21.5 -29.422 1 50.91 545 LYS B C 1
ATOM 9625 O O . LYS B 1 545 ? 27.156 -21.359 -29.172 1 50.91 545 LYS B O 1
ATOM 9630 N N . SER B 1 546 ? 29.156 -20.656 -28.844 1 48.22 546 SER B N 1
ATOM 9631 C CA . SER B 1 546 ? 28.859 -19.266 -28.5 1 48.22 546 SER B CA 1
ATOM 9632 C C . SER B 1 546 ? 27.75 -18.703 -29.375 1 48.22 546 SER B C 1
ATOM 9634 O O . SER B 1 546 ? 27.781 -18.844 -30.594 1 48.22 546 SER B O 1
ATOM 9636 N N . CYS B 1 547 ? 26.5 -18.891 -29 1 42.06 547 CYS B N 1
ATOM 9637 C CA . CYS B 1 547 ? 25.562 -18.109 -29.797 1 42.06 547 CYS B CA 1
ATOM 9638 C C . CYS B 1 547 ? 26.203 -16.797 -30.266 1 42.06 547 CYS B C 1
ATOM 9640 O O . CYS B 1 547 ? 26.531 -15.938 -29.438 1 42.06 547 CYS B O 1
ATOM 9642 N N . ALA B 1 548 ? 27.016 -16.859 -31.25 1 38.28 548 ALA B N 1
ATOM 9643 C CA . ALA B 1 548 ? 27.469 -15.625 -31.859 1 38.28 548 ALA B CA 1
ATOM 9644 C C . ALA B 1 548 ? 26.422 -14.523 -31.734 1 38.28 548 ALA B C 1
ATOM 9646 O O . ALA B 1 548 ? 25.25 -14.742 -32.062 1 38.28 548 ALA B O 1
ATOM 9647 N N . LEU B 1 549 ? 26.375 -13.766 -30.734 1 41.25 549 LEU B N 1
ATOM 9648 C CA . LEU B 1 549 ? 25.594 -12.539 -30.859 1 41.25 549 LEU B CA 1
ATOM 9649 C C . LEU B 1 549 ? 25.312 -12.227 -32.312 1 41.25 549 LEU B C 1
ATOM 9651 O O . LEU B 1 549 ? 26.234 -12.078 -33.125 1 41.25 549 LEU B O 1
ATOM 9655 N N . ALA B 1 550 ? 24.422 -12.906 -32.938 1 37.31 550 ALA B N 1
ATOM 9656 C CA . ALA B 1 550 ? 24.094 -12.539 -34.312 1 37.31 550 ALA B CA 1
ATOM 9657 C C . ALA B 1 550 ? 24.406 -11.07 -34.562 1 37.31 550 ALA B C 1
ATOM 9659 O O . ALA B 1 550 ? 24.047 -10.203 -33.781 1 37.31 550 ALA B O 1
ATOM 9660 N N . SER B 1 551 ? 25.422 -10.805 -35.25 1 38.31 551 SER B N 1
ATOM 9661 C CA . SER B 1 551 ? 25.844 -9.5 -35.75 1 38.31 551 SER B CA 1
ATOM 9662 C C . SER B 1 551 ? 24.641 -8.57 -35.938 1 38.31 551 SER B C 1
ATOM 9664 O O . SER B 1 551 ? 24.75 -7.355 -35.812 1 38.31 551 SER B O 1
ATOM 9666 N N . ASN B 1 552 ? 23.531 -9.055 -36.75 1 34.5 552 ASN B N 1
ATOM 9667 C CA . ASN B 1 552 ? 22.516 -8.133 -37.25 1 34.5 552 ASN B CA 1
ATOM 9668 C C . ASN B 1 552 ? 21.344 -7.992 -36.281 1 34.5 552 ASN B C 1
ATOM 9670 O O . ASN B 1 552 ? 20.547 -8.922 -36.125 1 34.5 552 ASN B O 1
ATOM 9674 N N . TYR B 1 553 ? 21.484 -7.691 -35.156 1 37.38 553 TYR B N 1
ATOM 9675 C CA . TYR B 1 553 ? 20.266 -7.359 -34.438 1 37.38 553 TYR B CA 1
ATOM 9676 C C . TYR B 1 553 ? 19.359 -6.469 -35.281 1 37.38 553 TYR B C 1
ATOM 9678 O O . TYR B 1 553 ? 19.703 -5.332 -35.594 1 37.38 553 TYR B O 1
ATOM 9686 N N . THR B 1 554 ? 18.688 -6.98 -36.188 1 36.78 554 THR B N 1
ATOM 9687 C CA . THR B 1 554 ? 17.641 -6.172 -36.812 1 36.78 554 THR B CA 1
ATOM 9688 C C . THR B 1 554 ? 16.531 -5.875 -35.781 1 36.78 554 THR B C 1
ATOM 9690 O O . THR B 1 554 ? 16.031 -6.789 -35.125 1 36.78 554 THR B O 1
ATOM 9693 N N . SER B 1 555 ? 16.703 -4.867 -35.031 1 37.81 555 SER B N 1
ATOM 9694 C CA . SER B 1 555 ? 15.523 -4.449 -34.25 1 37.81 555 SER B CA 1
ATOM 9695 C C . SER B 1 555 ? 14.242 -4.688 -35.062 1 37.81 555 SER B C 1
ATOM 9697 O O . SER B 1 555 ? 14.141 -4.285 -36.219 1 37.81 555 SER B O 1
ATOM 9699 N N . ASP B 1 556 ? 13.688 -5.746 -35.031 1 37.56 556 ASP B N 1
ATOM 9700 C CA . ASP B 1 556 ? 12.391 -5.875 -35.656 1 37.56 556 ASP B CA 1
ATOM 9701 C C . ASP B 1 556 ? 11.516 -4.648 -35.406 1 37.56 556 ASP B C 1
ATOM 9703 O O . ASP B 1 556 ? 10.305 -4.684 -35.625 1 37.56 556 ASP B O 1
ATOM 9707 N N . ILE B 1 557 ? 11.906 -3.83 -34.5 1 37.59 557 ILE B N 1
ATOM 9708 C CA . ILE B 1 557 ? 11.07 -2.635 -34.5 1 37.59 557 ILE B CA 1
ATOM 9709 C C . ILE B 1 557 ? 11.266 -1.898 -35.844 1 37.59 557 ILE B C 1
ATOM 9711 O O . ILE B 1 557 ? 12.398 -1.566 -36.219 1 37.59 557 ILE B O 1
ATOM 9715 N N . HIS B 1 558 ? 10.414 -2.084 -36.844 1 38.19 558 HIS B N 1
ATOM 9716 C CA . HIS B 1 558 ? 10.453 -1.561 -38.188 1 38.19 558 HIS B CA 1
ATOM 9717 C C . HIS B 1 558 ? 11.297 -0.292 -38.281 1 38.19 558 HIS B C 1
ATOM 9719 O O . HIS B 1 558 ? 12.031 -0.085 -39.25 1 38.19 558 HIS B O 1
ATOM 9725 N N . ASP B 1 559 ? 10.969 0.766 -37.5 1 37.56 559 ASP B N 1
ATOM 9726 C CA . ASP B 1 559 ? 11.539 2.094 -37.719 1 37.56 559 ASP B CA 1
ATOM 9727 C C . ASP B 1 559 ? 12.828 2.271 -36.906 1 37.56 559 ASP B C 1
ATOM 9729 O O . ASP B 1 559 ? 13.305 3.395 -36.719 1 37.56 559 ASP B O 1
ATOM 9733 N N . LYS B 1 560 ? 13.164 1.183 -36.281 1 41.25 560 LYS B N 1
ATOM 9734 C CA . LYS B 1 560 ? 14.367 1.551 -35.531 1 41.25 560 LYS B CA 1
ATOM 9735 C C . LYS B 1 560 ? 15.625 1.156 -36.281 1 41.25 560 LYS B C 1
ATOM 9737 O O . LYS B 1 560 ? 15.617 0.193 -37.062 1 41.25 560 LYS B O 1
ATOM 9742 N N . PRO B 1 561 ? 16.609 2.01 -36.344 1 42.19 561 PRO B N 1
ATOM 9743 C CA . PRO B 1 561 ? 17.844 1.82 -37.094 1 42.19 561 PRO B CA 1
ATOM 9744 C C . PRO B 1 561 ? 18.562 0.519 -36.719 1 42.19 561 PRO B C 1
ATOM 9746 O O . PRO B 1 561 ? 18.484 0.063 -35.594 1 42.19 561 PRO B O 1
ATOM 9749 N N . THR B 1 562 ? 18.766 -0.321 -37.688 1 43.69 562 THR B N 1
ATOM 9750 C CA . THR B 1 562 ? 19.641 -1.485 -37.594 1 43.69 562 THR B CA 1
ATOM 9751 C C . THR B 1 562 ? 21.016 -1.092 -37.062 1 43.69 562 THR B C 1
ATOM 9753 O O . THR B 1 562 ? 21.641 -0.174 -37.562 1 43.69 562 THR B O 1
ATOM 9756 N N . LEU B 1 563 ? 21.219 -1.08 -35.875 1 44.38 563 LEU B N 1
ATOM 9757 C CA . LEU B 1 563 ? 22.562 -0.8 -35.375 1 44.38 563 LEU B CA 1
ATOM 9758 C C . LEU B 1 563 ? 23.5 -1.96 -35.688 1 44.38 563 LEU B C 1
ATOM 9760 O O . LEU B 1 563 ? 23.172 -3.117 -35.406 1 44.38 563 LEU B O 1
ATOM 9764 N N . GLU B 1 564 ? 24.266 -1.876 -36.719 1 44.47 564 GLU B N 1
ATOM 9765 C CA . GLU B 1 564 ? 25.375 -2.791 -37 1 44.47 564 GLU B CA 1
ATOM 9766 C C . GLU B 1 564 ? 26.344 -2.844 -35.812 1 44.47 564 GLU B C 1
ATOM 9768 O O . GLU B 1 564 ? 26.891 -1.815 -35.406 1 44.47 564 GLU B O 1
ATOM 9773 N N . MET B 1 565 ? 26.109 -3.783 -35.031 1 49.5 565 MET B N 1
ATOM 9774 C CA . MET B 1 565 ? 27.062 -3.912 -33.938 1 49.5 565 MET B CA 1
ATOM 9775 C C . MET B 1 565 ? 28.359 -4.562 -34.406 1 49.5 565 MET B C 1
ATOM 9777 O O . MET B 1 565 ? 28.328 -5.613 -35.031 1 49.5 565 MET B O 1
ATOM 9781 N N . GLN B 1 566 ? 29.359 -3.857 -34.594 1 50.09 566 GLN B N 1
ATOM 9782 C CA . GLN B 1 566 ? 30.703 -4.387 -34.844 1 50.09 566 GLN B CA 1
ATOM 9783 C C . GLN B 1 566 ? 31.141 -5.324 -33.719 1 50.09 566 GLN B C 1
ATOM 9785 O O . GLN B 1 566 ? 31.016 -4.996 -32.531 1 50.09 566 GLN B O 1
ATOM 9790 N N . HIS B 1 567 ? 31.312 -6.586 -34.094 1 55.75 567 HIS B N 1
ATOM 9791 C CA . HIS B 1 567 ? 31.844 -7.613 -33.219 1 55.75 567 HIS B CA 1
ATOM 9792 C C . HIS B 1 567 ? 33.25 -7.258 -32.75 1 55.75 567 HIS B C 1
ATOM 9794 O O . HIS B 1 567 ? 34.156 -7.035 -33.531 1 55.75 567 HIS B O 1
ATOM 9800 N N . ASP B 1 568 ? 33.344 -6.609 -31.594 1 65.25 568 ASP B N 1
ATOM 9801 C CA . ASP B 1 568 ? 34.656 -6.324 -31.047 1 65.25 568 ASP B CA 1
ATOM 9802 C C . ASP B 1 568 ? 35 -7.305 -29.922 1 65.25 568 ASP B C 1
ATOM 9804 O O . ASP B 1 568 ? 34.188 -8.133 -29.531 1 65.25 568 ASP B O 1
ATOM 9808 N N . THR B 1 569 ? 36.281 -7.469 -29.625 1 66.31 569 THR B N 1
ATOM 9809 C CA . THR B 1 569 ? 36.844 -8.336 -28.594 1 66.31 569 THR B CA 1
ATOM 9810 C C . THR B 1 569 ? 36.094 -8.18 -27.281 1 66.31 569 THR B C 1
ATOM 9812 O O . THR B 1 569 ? 35.906 -9.156 -26.547 1 66.31 569 THR B O 1
ATOM 9815 N N . LEU B 1 570 ? 35.625 -7.082 -27.078 1 71.5 570 LEU B N 1
ATOM 9816 C CA . LEU B 1 570 ? 34.938 -6.828 -25.828 1 71.5 570 LEU B CA 1
ATOM 9817 C C . LEU B 1 570 ? 33.562 -7.504 -25.844 1 71.5 570 LEU B C 1
ATOM 9819 O O . LEU B 1 570 ? 33.094 -7.992 -24.797 1 71.5 570 LEU B O 1
ATOM 9823 N N . MET B 1 571 ? 33.031 -7.629 -26.969 1 74 571 MET B N 1
ATOM 9824 C CA . MET B 1 571 ? 31.734 -8.289 -27.094 1 74 571 MET B CA 1
ATOM 9825 C C . MET B 1 571 ? 31.875 -9.797 -26.891 1 74 571 MET B C 1
ATOM 9827 O O . MET B 1 571 ? 31.016 -10.414 -26.25 1 74 571 MET B O 1
ATOM 9831 N N . GLU B 1 572 ? 32.938 -10.258 -27.375 1 75.25 572 GLU B N 1
ATOM 9832 C CA . GLU B 1 572 ? 33.188 -11.688 -27.188 1 75.25 572 GLU B CA 1
ATOM 9833 C C . GLU B 1 572 ? 33.406 -12.023 -25.719 1 75.25 572 GLU B C 1
ATOM 9835 O O . GLU B 1 572 ? 32.906 -13.039 -25.219 1 75.25 572 GLU B O 1
ATOM 9840 N N . GLU B 1 573 ? 34.156 -11.125 -25.172 1 79.12 573 GLU B N 1
ATOM 9841 C CA . GLU B 1 573 ? 34.406 -11.328 -23.75 1 79.12 573 GLU B CA 1
ATOM 9842 C C . GLU B 1 573 ? 33.094 -11.227 -22.938 1 79.12 573 GLU B C 1
ATOM 9844 O O . GLU B 1 573 ? 32.906 -11.969 -21.984 1 79.12 573 GLU B O 1
ATOM 9849 N N . GLY B 1 574 ? 32.344 -10.344 -23.375 1 78.75 574 GLY B N 1
ATOM 9850 C CA . GLY B 1 574 ? 31.031 -10.195 -22.719 1 78.75 574 GLY B CA 1
ATOM 9851 C C . GLY B 1 574 ? 30.156 -11.422 -22.875 1 78.75 574 GLY B C 1
ATOM 9852 O O . GLY B 1 574 ? 29.531 -11.859 -21.906 1 78.75 574 GLY B O 1
ATOM 9853 N N . GLU B 1 575 ? 30.188 -11.977 -23.953 1 78 575 GLU B N 1
ATOM 9854 C CA . GLU B 1 575 ? 29.391 -13.172 -24.219 1 78 575 GLU B CA 1
ATOM 9855 C C . GLU B 1 575 ? 29.906 -14.367 -23.406 1 78 575 GLU B C 1
ATOM 9857 O O . GLU B 1 575 ? 29.125 -15.172 -22.906 1 78 575 GLU B O 1
ATOM 9862 N N . GLN B 1 576 ? 31.172 -14.391 -23.344 1 80.75 576 GLN B N 1
ATOM 9863 C CA . GLN B 1 576 ? 31.766 -15.477 -22.562 1 80.75 576 GLN B CA 1
ATOM 9864 C C . GLN B 1 576 ? 31.438 -15.344 -21.078 1 80.75 576 GLN B C 1
ATOM 9866 O O . GLN B 1 576 ? 31.172 -16.344 -20.406 1 80.75 576 GLN B O 1
ATOM 9871 N N . ASN B 1 577 ? 31.469 -14.133 -20.703 1 82.94 577 ASN B N 1
ATOM 9872 C CA . ASN B 1 577 ? 31.141 -13.906 -19.297 1 82.94 577 ASN B CA 1
ATOM 9873 C C . ASN B 1 577 ? 29.672 -14.25 -19 1 82.94 577 ASN B C 1
ATOM 9875 O O . ASN B 1 577 ? 29.359 -14.773 -17.938 1 82.94 577 ASN B O 1
ATOM 9879 N N . LEU B 1 578 ? 28.859 -13.953 -19.891 1 82.38 578 LEU B N 1
ATOM 9880 C CA . LEU B 1 578 ? 27.453 -14.273 -19.734 1 82.38 578 LEU B CA 1
ATOM 9881 C C . LEU B 1 578 ? 27.234 -15.789 -19.734 1 82.38 578 LEU B C 1
ATOM 9883 O O . LEU B 1 578 ? 26.422 -16.297 -18.953 1 82.38 578 LEU B O 1
ATOM 9887 N N . ARG B 1 579 ? 27.906 -16.406 -20.562 1 82.5 579 ARG B N 1
ATOM 9888 C CA . ARG B 1 579 ? 27.812 -17.875 -20.609 1 82.5 579 ARG B CA 1
ATOM 9889 C C . ARG B 1 579 ? 28.312 -18.484 -19.312 1 82.5 579 ARG B C 1
ATOM 9891 O O . ARG B 1 579 ? 27.703 -19.438 -18.797 1 82.5 579 ARG B O 1
ATOM 9898 N N . ARG B 1 580 ? 29.375 -17.969 -18.875 1 84.38 580 ARG B N 1
ATOM 9899 C CA . ARG B 1 580 ? 29.906 -18.453 -17.594 1 84.38 580 ARG B CA 1
ATOM 9900 C C . ARG B 1 580 ? 28.906 -18.25 -16.469 1 84.38 580 ARG B C 1
ATOM 9902 O O . ARG B 1 580 ? 28.766 -19.109 -15.594 1 84.38 580 ARG B O 1
ATOM 9909 N N . LYS B 1 581 ? 28.312 -17.172 -16.547 1 83.81 581 LYS B N 1
ATOM 9910 C CA . LYS B 1 581 ? 27.312 -16.875 -15.531 1 83.81 581 LYS B CA 1
ATOM 9911 C C . LYS B 1 581 ? 26.156 -17.875 -15.609 1 83.81 581 LYS B C 1
ATOM 9913 O O . LYS B 1 581 ? 25.641 -18.312 -14.578 1 83.81 581 LYS B O 1
ATOM 9918 N N . ALA B 1 582 ? 25.75 -18.172 -16.781 1 84.25 582 ALA B N 1
ATOM 9919 C CA . ALA B 1 582 ? 24.672 -19.141 -16.969 1 84.25 582 ALA B CA 1
ATOM 9920 C C . ALA B 1 582 ? 25.094 -20.531 -16.484 1 84.25 582 ALA B C 1
ATOM 9922 O O . ALA B 1 582 ? 24.297 -21.234 -15.859 1 84.25 582 ALA B O 1
ATOM 9923 N N . ILE B 1 583 ? 26.297 -20.859 -16.797 1 87.56 583 ILE B N 1
ATOM 9924 C CA . ILE B 1 583 ? 26.828 -22.141 -16.359 1 87.56 583 ILE B CA 1
ATOM 9925 C C . ILE B 1 583 ? 26.891 -22.203 -14.844 1 87.56 583 ILE B C 1
ATOM 9927 O O . ILE B 1 583 ? 26.5 -23.203 -14.234 1 87.56 583 ILE B O 1
ATOM 9931 N N . ASP B 1 584 ? 27.297 -21.141 -14.297 1 87.19 584 ASP B N 1
ATOM 9932 C CA . ASP B 1 584 ? 27.391 -21.078 -12.836 1 87.19 584 ASP B CA 1
ATOM 9933 C C . ASP B 1 584 ? 26.016 -21.219 -12.195 1 87.19 584 ASP B C 1
ATOM 9935 O O . ASP B 1 584 ? 25.859 -21.922 -11.195 1 87.19 584 ASP B O 1
ATOM 9939 N N . LEU B 1 585 ? 25.094 -20.562 -12.75 1 84.56 585 LEU B N 1
ATOM 9940 C CA . LEU B 1 585 ? 23.734 -20.625 -12.203 1 84.56 585 LEU B CA 1
ATOM 9941 C C . LEU B 1 585 ? 23.172 -22.031 -12.305 1 84.56 585 LEU B C 1
ATOM 9943 O O . LEU B 1 585 ? 22.609 -22.547 -11.336 1 84.56 585 LEU B O 1
ATOM 9947 N N . CYS B 1 586 ? 23.281 -22.656 -13.398 1 89.69 586 CYS B N 1
ATOM 9948 C CA . CYS B 1 586 ? 22.781 -24 -13.609 1 89.69 586 CYS B CA 1
ATOM 9949 C C . CYS B 1 586 ? 23.5 -25 -12.719 1 89.69 586 CYS B C 1
ATOM 9951 O O . CYS B 1 586 ? 22.875 -25.891 -12.133 1 89.69 586 CYS B O 1
ATOM 9953 N N . SER B 1 587 ? 24.797 -24.781 -12.633 1 92.06 587 SER B N 1
ATOM 9954 C CA . SER B 1 587 ? 25.594 -25.672 -11.797 1 92.06 587 SER B CA 1
ATOM 9955 C C . SER B 1 587 ? 25.203 -25.547 -10.328 1 92.06 587 SER B C 1
ATOM 9957 O O . SER B 1 587 ? 25.141 -26.531 -9.602 1 92.06 587 SER B O 1
ATOM 9959 N N . GLN B 1 588 ? 25.016 -24.344 -9.961 1 90.69 588 GLN B N 1
ATOM 9960 C CA . GLN B 1 588 ? 24.609 -24.109 -8.578 1 90.69 588 GLN B CA 1
ATOM 9961 C C . GLN B 1 588 ? 23.266 -24.75 -8.281 1 90.69 588 GLN B C 1
ATOM 9963 O O . GLN B 1 588 ? 23.094 -25.406 -7.25 1 90.69 588 GLN B O 1
ATOM 9968 N N . GLN B 1 589 ? 22.297 -24.562 -9.156 1 92.25 589 GLN B N 1
ATOM 9969 C CA . GLN B 1 589 ? 20.984 -25.156 -8.969 1 92.25 589 GLN B CA 1
ATOM 9970 C C . GLN B 1 589 ? 21.047 -26.672 -8.953 1 92.25 589 GLN B C 1
ATOM 9972 O O . GLN B 1 589 ? 20.391 -27.328 -8.141 1 92.25 589 GLN B O 1
ATOM 9977 N N . LEU B 1 590 ? 21.812 -27.172 -9.82 1 94.75 590 LEU B N 1
ATOM 9978 C CA . LEU B 1 590 ? 21.969 -28.625 -9.883 1 94.75 590 LEU B CA 1
ATOM 9979 C C . LEU B 1 590 ? 22.625 -29.156 -8.609 1 94.75 590 LEU B C 1
ATOM 9981 O O . LEU B 1 590 ? 22.172 -30.172 -8.062 1 94.75 590 LEU B O 1
ATOM 9985 N N . SER B 1 591 ? 23.656 -28.453 -8.148 1 95.31 591 SER B N 1
ATOM 9986 C CA . SER B 1 591 ? 24.344 -28.859 -6.93 1 95.31 591 SER B CA 1
ATOM 9987 C C . SER B 1 591 ? 23.422 -28.812 -5.719 1 95.31 591 SER B C 1
ATOM 9989 O O . SER B 1 591 ? 23.406 -29.734 -4.906 1 95.31 591 SER B O 1
ATOM 9991 N N . ILE B 1 592 ? 22.656 -27.812 -5.645 1 94 592 ILE B N 1
ATOM 9992 C CA . ILE B 1 592 ? 21.703 -27.656 -4.551 1 94 592 ILE B CA 1
ATOM 9993 C C . ILE B 1 592 ? 20.672 -28.781 -4.625 1 94 592 ILE B C 1
ATOM 9995 O O . ILE B 1 592 ? 20.344 -29.391 -3.609 1 94 592 ILE B O 1
ATOM 9999 N N . GLY B 1 593 ? 20.141 -29.031 -5.824 1 95.88 593 GLY B N 1
ATOM 10000 C CA . GLY B 1 593 ? 19.172 -30.094 -6.02 1 95.88 593 GLY B CA 1
ATOM 10001 C C . GLY B 1 593 ? 19.703 -31.453 -5.602 1 95.88 593 GLY B C 1
ATOM 10002 O O . GLY B 1 593 ? 19.047 -32.188 -4.852 1 95.88 593 GLY B O 1
ATOM 10003 N N . ILE B 1 594 ? 20.891 -31.703 -5.988 1 95.06 594 ILE B N 1
ATOM 10004 C CA . ILE B 1 594 ? 21.5 -33 -5.691 1 95.06 594 ILE B CA 1
ATOM 10005 C C . ILE B 1 594 ? 21.703 -33.156 -4.184 1 95.06 594 ILE B C 1
ATOM 10007 O O . ILE B 1 594 ? 21.422 -34.188 -3.615 1 95.06 594 ILE B O 1
ATOM 10011 N N . GLU B 1 595 ? 22.188 -32.125 -3.58 1 94.5 595 GLU B N 1
ATOM 10012 C CA . GLU B 1 595 ? 22.406 -32.156 -2.137 1 94.5 595 GLU B CA 1
ATOM 10013 C C . GLU B 1 595 ? 21.094 -32.375 -1.386 1 94.5 595 GLU B C 1
ATOM 10015 O O . GLU B 1 595 ? 21.016 -33.219 -0.49 1 94.5 595 GLU B O 1
ATOM 10020 N N . LEU B 1 596 ? 20.141 -31.703 -1.762 1 95.75 596 LEU B N 1
ATOM 10021 C CA . LEU B 1 596 ? 18.859 -31.781 -1.069 1 95.75 596 LEU B CA 1
ATOM 10022 C C . LEU B 1 596 ? 18.156 -33.094 -1.371 1 95.75 596 LEU B C 1
ATOM 10024 O O . LEU B 1 596 ? 17.578 -33.719 -0.473 1 95.75 596 LEU B O 1
ATOM 10028 N N . PHE B 1 597 ? 18.188 -33.594 -2.613 1 96.38 597 PHE B N 1
ATOM 10029 C CA . PHE B 1 597 ? 17.484 -34.781 -3.02 1 96.38 597 PHE B CA 1
ATOM 10030 C C . PHE B 1 597 ? 18.172 -36.031 -2.455 1 96.38 597 PHE B C 1
ATOM 10032 O O . PHE B 1 597 ? 17.562 -37.094 -2.312 1 96.38 597 PHE B O 1
ATOM 10039 N N . SER B 1 598 ? 19.422 -35.844 -2.182 1 94.44 598 SER B N 1
ATOM 10040 C CA . SER B 1 598 ? 20.125 -36.938 -1.529 1 94.44 598 SER B CA 1
ATOM 10041 C C . SER B 1 598 ? 19.531 -37.25 -0.159 1 94.44 598 SER B C 1
ATOM 10043 O O . SER B 1 598 ? 19.578 -38.406 0.305 1 94.44 598 SER B O 1
ATOM 10045 N N . LYS B 1 599 ? 18.984 -36.281 0.435 1 93.56 599 LYS B N 1
ATOM 10046 C CA . LYS B 1 599 ? 18.344 -36.469 1.731 1 93.56 599 LYS B CA 1
ATOM 10047 C C . LYS B 1 599 ? 17.094 -37.344 1.604 1 93.56 599 LYS B C 1
ATOM 10049 O O . LYS B 1 599 ? 16.719 -38.062 2.543 1 93.56 599 LYS B O 1
ATOM 10054 N N . VAL B 1 600 ? 16.422 -37.25 0.506 1 94.12 600 VAL B N 1
ATOM 10055 C CA . VAL B 1 600 ? 15.25 -38.062 0.227 1 94.12 600 VAL B CA 1
ATOM 10056 C C . VAL B 1 600 ? 15.664 -39.531 0.072 1 94.12 600 VAL B C 1
ATOM 10058 O O . VAL B 1 600 ? 14.984 -40.438 0.558 1 94.12 600 VAL B O 1
ATOM 10061 N N . VAL B 1 601 ? 16.812 -39.75 -0.531 1 91.38 601 VAL B N 1
ATOM 10062 C CA . VAL B 1 601 ? 17.328 -41.094 -0.744 1 91.38 601 VAL B CA 1
ATOM 10063 C C . VAL B 1 601 ? 17.766 -41.719 0.589 1 91.38 601 VAL B C 1
ATOM 10065 O O . VAL B 1 601 ? 17.5 -42.875 0.866 1 91.38 601 VAL B O 1
ATOM 10068 N N . THR B 1 602 ? 18.328 -40.812 1.438 1 91.69 602 THR B N 1
ATOM 10069 C CA . THR B 1 602 ? 18.859 -41.312 2.711 1 91.69 602 THR B CA 1
ATOM 10070 C C . THR B 1 602 ? 17.781 -41.25 3.793 1 91.69 602 THR B C 1
ATOM 10072 O O . THR B 1 602 ? 17.969 -41.781 4.891 1 91.69 602 THR B O 1
ATOM 10075 N N . ASN B 1 603 ? 16.734 -40.625 3.49 1 89.5 603 ASN B N 1
ATOM 10076 C CA . ASN B 1 603 ? 15.633 -40.469 4.426 1 89.5 603 ASN B CA 1
ATOM 10077 C C . ASN B 1 603 ? 16.062 -39.688 5.672 1 89.5 603 ASN B C 1
ATOM 10079 O O . ASN B 1 603 ? 15.734 -40.094 6.793 1 89.5 603 ASN B O 1
ATOM 10083 N N . ASP B 1 604 ? 16.953 -38.719 5.547 1 90.5 604 ASP B N 1
ATOM 10084 C CA . ASP B 1 604 ? 17.422 -37.875 6.625 1 90.5 604 ASP B CA 1
ATOM 10085 C C . ASP B 1 604 ? 17 -36.406 6.391 1 90.5 604 ASP B C 1
ATOM 10087 O O . ASP B 1 604 ? 17.625 -35.688 5.617 1 90.5 604 ASP B O 1
ATOM 10091 N N . PHE B 1 605 ? 15.992 -36.062 7.168 1 90.06 605 PHE B N 1
ATOM 10092 C CA . PHE B 1 605 ? 15.438 -34.719 6.969 1 90.06 605 PHE B CA 1
ATOM 10093 C C . PHE B 1 605 ? 15.766 -33.812 8.148 1 90.06 605 PHE B C 1
ATOM 10095 O O . PHE B 1 605 ? 15.094 -32.812 8.367 1 90.06 605 PHE B O 1
ATOM 10102 N N . SER B 1 606 ? 16.766 -34.031 8.969 1 86.94 606 SER B N 1
ATOM 10103 C CA . SER B 1 606 ? 17.062 -33.312 10.203 1 86.94 606 SER B CA 1
ATOM 10104 C C . SER B 1 606 ? 17.406 -31.859 9.93 1 86.94 606 SER B C 1
ATOM 10106 O O . SER B 1 606 ? 17.062 -30.984 10.711 1 86.94 606 SER B O 1
ATOM 10108 N N . GLU B 1 607 ? 17.969 -31.562 8.828 1 84.31 607 GLU B N 1
ATOM 10109 C CA . GLU B 1 607 ? 18.438 -30.203 8.547 1 84.31 607 GLU B CA 1
ATOM 10110 C C . GLU B 1 607 ? 17.438 -29.453 7.668 1 84.31 607 GLU B C 1
ATOM 10112 O O . GLU B 1 607 ? 17.672 -28.297 7.305 1 84.31 607 GLU B O 1
ATOM 10117 N N . ILE B 1 608 ? 16.328 -30.078 7.324 1 88.75 608 ILE B N 1
ATOM 10118 C CA . ILE B 1 608 ? 15.352 -29.453 6.438 1 88.75 608 ILE B CA 1
ATOM 10119 C C . ILE B 1 608 ? 14.266 -28.781 7.266 1 88.75 608 ILE B C 1
ATOM 10121 O O . ILE B 1 608 ? 13.547 -29.438 8.023 1 88.75 608 ILE B O 1
ATOM 10125 N N . PRO B 1 609 ? 14.234 -27.422 7.242 1 84.38 609 PRO B N 1
ATOM 10126 C CA . PRO B 1 609 ? 13.172 -26.75 7.984 1 84.38 609 PRO B CA 1
ATOM 10127 C C . PRO B 1 609 ? 11.773 -27.109 7.473 1 84.38 609 PRO B C 1
ATOM 10129 O O . PRO B 1 609 ? 11.633 -27.594 6.348 1 84.38 609 PRO B O 1
ATOM 10132 N N . ASP B 1 610 ? 10.766 -26.969 8.391 1 77.25 610 ASP B N 1
ATOM 10133 C CA . ASP B 1 610 ? 9.391 -27.219 7.969 1 77.25 610 ASP B CA 1
ATOM 10134 C C . ASP B 1 610 ? 8.922 -26.141 6.984 1 77.25 610 ASP B C 1
ATOM 10136 O O . ASP B 1 610 ? 9.438 -25.016 6.992 1 77.25 610 ASP B O 1
ATOM 10140 N N . GLU B 1 611 ? 8.219 -26.656 6.078 1 64 611 GLU B N 1
ATOM 10141 C CA . GLU B 1 611 ? 7.695 -25.734 5.074 1 64 611 GLU B CA 1
ATOM 10142 C C . GLU B 1 611 ? 7.035 -24.516 5.727 1 64 611 GLU B C 1
ATOM 10144 O O . GLU B 1 611 ? 6.168 -24.672 6.59 1 64 611 GLU B O 1
ATOM 10149 N N . GLU B 1 612 ? 7.75 -23.438 6.016 1 52.5 612 GLU B N 1
ATOM 10150 C CA . GLU B 1 612 ? 7.09 -22.25 6.531 1 52.5 612 GLU B CA 1
ATOM 10151 C C . GLU B 1 612 ? 6.09 -21.688 5.52 1 52.5 612 GLU B C 1
ATOM 10153 O O . GLU B 1 612 ? 6.391 -21.609 4.328 1 52.5 612 GLU B O 1
ATOM 10158 N N . ASN B 1 613 ? 4.863 -22.047 5.668 1 46.12 613 ASN B N 1
ATOM 10159 C CA . ASN B 1 613 ? 3.941 -21.297 4.828 1 46.12 613 ASN B CA 1
ATOM 10160 C C . ASN B 1 613 ? 4.391 -19.844 4.668 1 46.12 613 ASN B C 1
ATOM 10162 O O . ASN B 1 613 ? 4.328 -19.062 5.617 1 46.12 613 ASN B O 1
ATOM 10166 N N . GLU B 1 614 ? 5.473 -19.641 4.242 1 41.16 614 GLU B N 1
ATOM 10167 C CA . GLU B 1 614 ? 6.02 -18.297 4.074 1 41.16 614 GLU B CA 1
ATOM 10168 C C . GLU B 1 614 ? 4.961 -17.328 3.559 1 41.16 614 GLU B C 1
ATOM 10170 O O . GLU B 1 614 ? 4.598 -17.359 2.381 1 41.16 614 GLU B O 1
ATOM 10175 N N . SER B 1 615 ? 3.969 -17.094 4.156 1 39.97 615 SER B N 1
ATOM 10176 C CA . SER B 1 615 ? 3.34 -15.867 3.662 1 39.97 615 SER B CA 1
ATOM 10177 C C . SER B 1 615 ? 4.367 -14.766 3.443 1 39.97 615 SER B C 1
ATOM 10179 O O . SER B 1 615 ? 4.941 -14.242 4.402 1 39.97 615 SER B O 1
ATOM 10181 N N . GLU B 1 616 ? 5.293 -15.07 2.559 1 40.84 616 GLU B N 1
ATOM 10182 C CA . GLU B 1 616 ? 6.32 -14.094 2.205 1 40.84 616 GLU B CA 1
ATOM 10183 C C . GLU B 1 616 ? 5.867 -12.672 2.525 1 40.84 616 GLU B C 1
ATOM 10185 O O . GLU B 1 616 ? 6.695 -11.773 2.691 1 40.84 616 GLU B O 1
ATOM 10190 N N . PHE B 1 617 ? 4.762 -12.297 2.133 1 39.84 617 PHE B N 1
ATOM 10191 C CA . PHE B 1 617 ? 4.242 -10.961 2.42 1 39.84 617 PHE B CA 1
ATOM 10192 C C . PHE B 1 617 ? 3.385 -10.977 3.68 1 39.84 617 PHE B C 1
ATOM 10194 O O . PHE B 1 617 ? 2.6 -11.906 3.893 1 39.84 617 PHE B O 1
ATOM 10201 N N . PRO B 1 618 ? 3.994 -10.508 4.684 1 35.28 618 PRO B N 1
ATOM 10202 C CA . PRO B 1 618 ? 3.078 -10.445 5.824 1 35.28 618 PRO B CA 1
ATOM 10203 C C . PRO B 1 618 ? 1.614 -10.359 5.402 1 35.28 618 PRO B C 1
ATOM 10205 O O . PRO B 1 618 ? 1.304 -9.797 4.348 1 35.28 618 PRO B O 1
ATOM 10208 N N . LYS B 1 619 ? 0.839 -11.406 5.848 1 34.09 619 LYS B N 1
ATOM 10209 C CA . LYS B 1 619 ? -0.602 -11.438 5.617 1 34.09 619 LYS B CA 1
ATOM 10210 C C . LYS B 1 619 ? -1.179 -10.031 5.523 1 34.09 619 LYS B C 1
ATOM 10212 O O . LYS B 1 619 ? -1.114 -9.266 6.488 1 34.09 619 LYS B O 1
ATOM 10217 N N . SER B 1 620 ? -0.875 -9.344 4.543 1 30.75 620 SER B N 1
ATOM 10218 C CA . SER B 1 620 ? -1.779 -8.203 4.453 1 30.75 620 SER B CA 1
ATOM 10219 C C . SER B 1 620 ? -3.225 -8.617 4.703 1 30.75 620 SER B C 1
ATOM 10221 O O . SER B 1 620 ? -3.711 -9.578 4.102 1 30.75 620 SER B O 1
ATOM 10223 N N . ASP B 1 621 ? -3.576 -8.594 5.848 1 28.52 621 ASP B N 1
ATOM 10224 C CA . ASP B 1 621 ? -4.973 -8.797 6.215 1 28.52 621 ASP B CA 1
ATOM 10225 C C . ASP B 1 621 ? -5.91 -8.234 5.148 1 28.52 621 ASP B C 1
ATOM 10227 O O . ASP B 1 621 ? -7.094 -8 5.418 1 28.52 621 ASP B O 1
ATOM 10231 N N . HIS B 1 622 ? -5.395 -7.895 4.012 1 29.38 622 HIS B N 1
ATOM 10232 C CA . HIS B 1 622 ? -6.434 -7.535 3.057 1 29.38 622 HIS B CA 1
ATOM 10233 C C . HIS B 1 622 ? -7.395 -8.695 2.82 1 29.38 622 HIS B C 1
ATOM 10235 O O . HIS B 1 622 ? -8.32 -8.586 2.014 1 29.38 622 HIS B O 1
ATOM 10241 N N . GLU B 1 623 ? -7.012 -9.867 3.17 1 29.62 623 GLU B N 1
ATOM 10242 C CA . GLU B 1 623 ? -7.938 -10.953 2.871 1 29.62 623 GLU B CA 1
ATOM 10243 C C . GLU B 1 623 ? -9.25 -10.789 3.637 1 29.62 623 GLU B C 1
ATOM 10245 O O . GLU B 1 623 ? -10.195 -11.555 3.434 1 29.62 623 GLU B O 1
ATOM 10250 N N . THR B 1 624 ? -9.172 -10.203 4.742 1 28.17 624 THR B N 1
ATOM 10251 C CA . THR B 1 624 ? -10.383 -10.43 5.52 1 28.17 624 THR B CA 1
ATOM 10252 C C . THR B 1 624 ? -11.523 -9.539 5.016 1 28.17 624 THR B C 1
ATOM 10254 O O . THR B 1 624 ? -12.625 -9.562 5.57 1 28.17 624 THR B O 1
ATOM 10257 N N . SER B 1 625 ? -11.25 -8.32 4.609 1 27.27 625 SER B N 1
ATOM 10258 C CA . SER B 1 625 ? -12.555 -7.789 4.238 1 27.27 625 SER B CA 1
ATOM 10259 C C . SER B 1 625 ? -13.172 -8.594 3.1 1 27.27 625 SER B C 1
ATOM 10261 O O . SER B 1 625 ? -12.477 -8.984 2.162 1 27.27 625 SER B O 1
ATOM 10263 N N . ASP B 1 626 ? -14.148 -9.398 3.316 1 26.42 626 ASP B N 1
ATOM 10264 C CA . ASP B 1 626 ? -15.094 -10.023 2.391 1 26.42 626 ASP B CA 1
ATOM 10265 C C . ASP B 1 626 ? -15.266 -9.18 1.134 1 26.42 626 ASP B C 1
ATOM 10267 O O . ASP B 1 626 ? -16.312 -9.234 0.483 1 26.42 626 ASP B O 1
ATOM 10271 N N . THR B 1 627 ? -14.602 -8.078 0.95 1 28 627 THR B N 1
ATOM 10272 C CA . THR B 1 627 ? -14.938 -7.672 -0.408 1 28 627 THR B CA 1
ATOM 10273 C C . THR B 1 627 ? -14.453 -8.703 -1.421 1 28 627 THR B C 1
ATOM 10275 O O . THR B 1 627 ? -13.273 -9.062 -1.433 1 28 627 THR B O 1
ATOM 10278 N N . SER B 1 628 ? -15.234 -9.664 -1.818 1 26.95 628 SER B N 1
ATOM 10279 C CA . SER B 1 628 ? -15.039 -10.523 -2.98 1 26.95 628 SER B CA 1
ATOM 10280 C C . SER B 1 628 ? -14.125 -9.867 -4.008 1 26.95 628 SER B C 1
ATOM 10282 O O . SER B 1 628 ? -14.195 -8.656 -4.227 1 26.95 628 SER B O 1
ATOM 10284 N N . SER B 1 629 ? -12.961 -10.508 -4.289 1 29.44 629 SER B N 1
ATOM 10285 C CA . SER B 1 629 ? -12.164 -10.219 -5.473 1 29.44 629 SER B CA 1
ATOM 10286 C C . SER B 1 629 ? -13.016 -9.602 -6.578 1 29.44 629 SER B C 1
ATOM 10288 O O . SER B 1 629 ? -12.484 -9.078 -7.562 1 29.44 629 SER B O 1
ATOM 10290 N N . ASP B 1 630 ? -14.305 -10.008 -6.73 1 27.41 630 ASP B N 1
ATOM 10291 C CA . ASP B 1 630 ? -15.227 -9.625 -7.797 1 27.41 630 ASP B CA 1
ATOM 10292 C C . ASP B 1 630 ? -15.719 -8.195 -7.609 1 27.41 630 ASP B C 1
ATOM 10294 O O . ASP B 1 630 ? -16.516 -7.699 -8.398 1 27.41 630 ASP B O 1
ATOM 10298 N N . GLU B 1 631 ? -15.805 -7.73 -6.43 1 28.67 631 GLU B N 1
ATOM 10299 C CA . GLU B 1 631 ? -16.516 -6.457 -6.426 1 28.67 631 GLU B CA 1
ATOM 10300 C C . GLU B 1 631 ? -15.617 -5.324 -6.918 1 28.67 631 GLU B C 1
ATOM 10302 O O . GLU B 1 631 ? -14.562 -5.066 -6.344 1 28.67 631 GLU B O 1
ATOM 10307 N N . ILE B 1 632 ? -15.648 -5.191 -8.188 1 30.86 632 ILE B N 1
ATOM 10308 C CA . ILE B 1 632 ? -15.18 -3.984 -8.859 1 30.86 632 ILE B CA 1
ATOM 10309 C C . ILE B 1 632 ? -15.617 -2.75 -8.078 1 30.86 632 ILE B C 1
ATOM 10311 O O . ILE B 1 632 ? -16.734 -2.711 -7.539 1 30.86 632 ILE B O 1
ATOM 10315 N N . ASP B 1 633 ? -14.805 -2.027 -7.727 1 31.2 633 ASP B N 1
ATOM 10316 C CA . ASP B 1 633 ? -15.227 -0.708 -7.266 1 31.2 633 ASP B CA 1
ATOM 10317 C C . ASP B 1 633 ? -16.375 -0.17 -8.117 1 31.2 633 ASP B C 1
ATOM 10319 O O . ASP B 1 633 ? -16.203 0.085 -9.312 1 31.2 633 ASP B O 1
ATOM 10323 N N . GLU B 1 634 ? -17.578 -0.742 -8.055 1 28.38 634 GLU B N 1
ATOM 10324 C CA . GLU B 1 634 ? -18.766 -0.301 -8.781 1 28.38 634 GLU B CA 1
ATOM 10325 C C . GLU B 1 634 ? -18.875 1.221 -8.773 1 28.38 634 GLU B C 1
ATOM 10327 O O . GLU B 1 634 ? -19.938 1.769 -9.109 1 28.38 634 GLU B O 1
ATOM 10332 N N . HIS B 1 635 ? -18 1.948 -8.375 1 29.52 635 HIS B N 1
ATOM 10333 C CA . HIS B 1 635 ? -18.391 3.355 -8.336 1 29.52 635 HIS B CA 1
ATOM 10334 C C . HIS B 1 635 ? -18.688 3.881 -9.742 1 29.52 635 HIS B C 1
ATOM 10336 O O . HIS B 1 635 ? -19.047 5.051 -9.906 1 29.52 635 HIS B O 1
ATOM 10342 N N . ASN B 1 636 ? -18.25 3.113 -10.914 1 25.03 636 ASN B N 1
ATOM 10343 C CA . ASN B 1 636 ? -18.391 3.846 -12.164 1 25.03 636 ASN B CA 1
ATOM 10344 C C . ASN B 1 636 ? -19.781 3.699 -12.75 1 25.03 636 ASN B C 1
ATOM 10346 O O . ASN B 1 636 ? -20.031 4.043 -13.906 1 25.03 636 ASN B O 1
ATOM 10350 N N . GLU B 1 637 ? -20.625 2.654 -12.367 1 21.53 637 GLU B N 1
ATOM 10351 C CA . GLU B 1 637 ? -21.734 2.594 -13.312 1 21.53 637 GLU B CA 1
ATOM 10352 C C . GLU B 1 637 ? -22.672 3.791 -13.148 1 21.53 637 GLU B C 1
ATOM 10354 O O . GLU B 1 637 ? -23.547 4.02 -13.977 1 21.53 637 GLU B O 1
ATOM 10359 N N . SER B 1 638 ? -22.938 4.391 -12.008 1 20.31 638 SER B N 1
ATOM 10360 C CA . SER B 1 638 ? -24.016 5.312 -12.367 1 20.31 638 SER B CA 1
ATOM 10361 C C . SER B 1 638 ? -23.469 6.531 -13.102 1 20.31 638 SER B C 1
ATOM 10363 O O . SER B 1 638 ? -22.375 7.02 -12.789 1 20.31 638 SER B O 1
#

Radius of gyration: 35.74 Å; Cα contacts (8 Å, |Δi|>4): 1824; chains: 2; bounding box: 114×99×74 Å

InterPro domains:
  IPR040521 Kyakuja-Dileera-Zisupton transposase [PF18758] (156-367)
  IPR040564 CxC3 like cysteine cluster [PF18804] (4-108)

Nearest PDB structures (foldseek):
  6uzl-assembly1_B  TM=1.964E-01  e=9.349E+00  Escherichia coli

Foldseek 3Di:
DLQDQADPVPRHRCPPFDKAFDPAWAWEQELLAIDIHTFIWTQRPVPRDTDGCPQQVNQVVSQWHFLDHPDGRYIYRNVLLVVVLVVCLLPPLDDQVVSLVVSLVSQVVVVHHSDDDSVSVVVSSLVVVLVVVVLLVLLVDDLQDFLLCFLAFAEKFKDWQQLQFAFPVLDEDDDAASVHFQAEHDPVVLVVQCVVLVPDQAQDADQDDQAPDSDVLLSLHFAADPGTQFRTKMFMAGLLLATRHIYTHRGPRHLSRVVCRLVPPVVRSLYAEYEYLNQVRSLVVCCVRPVVSSVSYAYAYAPLSLLRGAPLCCLRHHLLNDFLSFPRRSCSVVLVSVSLSSNSSPLNNHYPSVSVNVSVSSSSVSSVVSNLCVLLVLLLLLLVLVVVLVVADADPDVVVLVVLSVVLSVVSVCLVPPPDDDPLVVLLSLLLSLVLSLVVLVVVLVVDDPPDLSSVVSVVSSVVSVVVSVVSVVVSCVVVDPDCVVVVSNVVSVVVSVVSVVSVVVSSSNSNSSSSVSSNVSSVSSLVSSLVSLVVSLVCLVPPDQPPPPQFPPVVPVPDDRPRDPDDPVVVVSSVVSSVVSNVSSVVSNVVSVVSVVCVVVVNCPPRDNDPPCPVPPPPVPPNPPPPSPDDVSPPPD/DLDDQADPVPRHRVPPFDKAFDPAWAWEQELLAIDIHTFIWTQRPVPRDTDGCPQQVNQVVSQWHFLDHPDGRYIYRNVLLVVCLVVCLLPPLDDPVVSLVVSLVSQVVVVHHSDDDSVSVVVRSLVVVLVVVVLLVLLVDDLQDFLLCFLAFAEKFKDWQQLQFAFPVLDEDDDAASVAFQAEHDPVVLVVQCVVLVPDQAQDADQDDQAPDSDVLLSLHFAAFPGTQFRTKMFMAGLLLATRHIYTHHGPRHLSRVVCRLVPPVVRSLYAEYEYLNQVRSLVVCCVRPVVSSVSYAYAYAQLSLLRGAPLCCLRHHLLNDFLSFPRRSCSVVLVSVSLSSNSSPLNNHYPSVSVNVSVSSSSVSSVVSNLCVLLVLLLVLLVLVVVLVVADADPDVVVLVVLSVVLSVVSVCLVPPPDDDPLVVLLSLLLSLVLSLVLLVVVLVVDDPPDLSSVVSVVSSVVSVVVSVVSVVVSCVVVDPDCVVVVSVVVSVVVSVVSSVSVVVSSSNSNSSSSVSSNVSSVSSLVSSLVSLVVSLVCLVPPDQPPPPQFPPVVPVPDDRPRDPDDPVVVVSSVVSSVVSNVSSVVSNVVSVVSVVCVVVVNCPPRDNPPPCPVPPPPVPVNPPPPSPDDVPPRPD

Sequence (1276 aa):
MLLFKDCVSCGHLCDNCEIRTMNAQIAVITTRGRFDLNKYTRICCCCGEHTNPFQIRTLIQNGFWPTTLNYAQTIVNEECFKLWDRFSKRMPGSSLQSFLRSLSDISISNGRNGTINANTFVQVYREYNFAQYEIEKRLSFSWFDCPACGDQQHSCHVDGNCKLYRYKTSGKLVSNSYYGDIFIAKNQHVDDLLEELNYNPKRNSEPVHCGGSILKAAQNVSRKKASLDETGFEYCVCRHGVAQRGVNMYRGEIFGYAYYLQKGIMVDNNVKFMWYDVICKYWAWLESHDPFIKEDMNPALSVLHGKMHQMLCQVKYGGRWQTGAALTSGEEAEQVNSYLSRLTNTTKYMLPQNRDDTITEFAMDWNGRKIRNLAMTLVQRYKKVQKELGKISKPTNFDELEQKKQDFILTTQEYAKKGEGDEKEKLMEEIAKIRFEVAMRSAMIGKFAASSKQRTKLRRKNTNDNEKADKLEVKLKEIFGDSDSWKQHLEETERKLEIRKKSKQTIDDGMLYQRHLEEKKLLVEEMKNFTSHYKKKLMSLKTGKSCALASNYTSDIHDKPTLEMQHDTLMEEGEQNLRRKAIDLCSQQLSIGIELFSKVVTNDFSEIPDEENESEFPKSDHETSDTSSDEIDEHNESMLLFKDCVSCGHLCDNCEIRTMNAQIAVITTRGRFDLNKYTRICCCCGEHTNPFQIRTLIQNGFWPTTLNYAQTIVNEECFKLWDRFSKRMPGSSLQSFLRSLSDISISNGRNGTINANTFVQVYREYNFAQYEIEKRLSFSWFDCPACGDQQHSCHVDGNCKLYRYKTSGKLVSNSYYGDIFIAKNQHVDDLLEELNYNPKRNSEPVHCGGSILKAAQNVSRKKASLDETGFEYCVCRHGVAQRGVNMYRGEIFGYAYYLQKGIMVDNNVKFMWYDVICKYWAWLESHDPFIKEDMNPALSVLHGKMHQMLCQVKYGGRWQTGAALTSGEEAEQVNSYLSRLTNTTKYMLPQNRDDTITEFAMDWNGRKIRNLAMTLVQRYKKVQKELGKISKPTNFDELEQKKQDFILTTQEYAKKGEGDEKEKLMEEIAKIRFEVAMRSAMIGKFAASSKQRTKLRRKNTNDNEKADKLEVKLKEIFGDSDSWKQHLEETERKLEIRKKSKQTIDDGMLYQRHLEEKKLLVEEMKNFTSHYKKKLMSLKTGKSCALASNYTSDIHDKPTLEMQHDTLMEEGEQNLRRKAIDLCSQQLSIGIELFSKVVTNDFSEIPDEENESEFPKSDHETSDTSSDEIDEHNES